Protein AF-0000000085172833 (afdb_homodimer)

Organism: Roseiflexus castenholzii (strain DSM 13941 / HLO8) (NCBI:txid383372)

Foldseek 3Di:
DVPPVPVVCCVVPPVPPPPPFQPVVVLCVLCVVVVVLVVLLVVLLLLLLVLVLCLLVLQLVLVCCCPPVVDPVVNVVSVVVSVVSVVSSVVSVVSNVVSLVVSLVVSLVVLLVLLVVLVVQAFVLVVVPDDPVVSVCLSPVLSNLSSCVVGVLVSLLVSLVCLQVSLLVVVCVQPVVCSVLLVVLLVVLLVLLVVLVVVLVVLVVVLVVLVVVLVVLVVVCVVCVVVCVVVVPPVVSVVVSVVSVVSSVVSVVVSVVSVVVSVVVLVCSLVVSLVVLLVVQVVCVVVVNHDPSVSSSNNVSSVSNSVSSVSNSVSVVSVVVSSVSSSVSVVSVPDDHPQDADPQAAQDPAALAKKWFQQFWADSDPPRTQAGGDTDIFDRLAFEEEDEDPSLCQVVVLCPQLPSDATPDTFMDTNRDTPSRHDSVNRVLQEAEQAQDFFADWFFLQVRQCLLPVPDDPVLLLVLLVLLVQQVVLVVDPVRRRDTCPHRSVVDDPLNRSSSSLSNSVSSLHQEYEEEHHPDDDDPVSVVSNLSSVVSSSGRHHYYYHDQEPSSLQVGQKYFYGGSNYTDDMDHPVVVCVVCPPVVVVCVVRYVVPPPVD/DVPPVPVVCCVVPPVPPPPPFQPVVVLCVLCVVVVVLVVLLVVLLLLLLVLVLCLLVLQLVLVCCCPPVVDPVVNVVSVVVSVVSVVSSVVSVVSNVVSLVVSLVVSLVVLLVLLVVLVVQAFVLVVVPDDPVVSVCLSPVLSNLSSCVRGVLVSLLVSLVCLQVSLLVVVCVQPVVCSVLLVVLLVVLLVLLVVLVVVLVVLVVVLVVLVVVLVVLVVVCVVCVVVCVVVVPPVVSVVVSVVSVVSSVVSVVVSVVSVVVSVVVLVCSLVVSLVVLLVVQVVCVVVVNHDPSVSSSNNSSSVSNSVSSVSVSVSVVSVVVSSVSSSVSVVSVPDDHPQDADPQAAQDPAALAKKWFQLFWADSDPPRTQAGGETDIFDRLAFEEEDEDPSLCQVVVLCPQLPSDATPDTFMDTNRDTPSRHDSVNRVLQEAEQAQDFFADWFFLQVRQCLLPVPDDPVLLLVLLVLLVQQVVLVVDPVRRRDTCPHRSVVDDPLNRSSSSLSNRVSSLHQEYEEEHHPDDDDPVSVVSNLSSVVSSSGRHHYYYHDQEPSSLQVGQKYFYGGSNYTDDMGHPVVVCVVCPPSVVVCVVRYVVPPPVD

Structure (mmCIF, N/CA/C/O backbone):
data_AF-0000000085172833-model_v1
#
loop_
_entity.id
_entity.type
_entity.pdbx_description
1 polymer 'ABC transporter related'
#
loop_
_atom_site.group_PDB
_atom_site.id
_atom_site.type_symbol
_atom_site.label_atom_id
_atom_site.label_alt_id
_atom_site.label_comp_id
_atom_site.label_asym_id
_atom_site.label_entity_id
_atom_site.label_seq_id
_atom_site.pdbx_PDB_ins_code
_atom_site.Cartn_x
_atom_site.Cartn_y
_atom_site.Cartn_z
_atom_site.occupancy
_atom_site.B_iso_or_equiv
_atom_site.auth_seq_id
_atom_site.auth_comp_id
_atom_site.auth_asym_id
_atom_site.auth_atom_id
_atom_site.pdbx_PDB_model_num
ATOM 1 N N . MET A 1 1 ? 4.477 -11.445 31.547 1 20.28 1 MET A N 1
ATOM 2 C CA . MET A 1 1 ? 5.102 -11.328 30.234 1 20.28 1 MET A CA 1
ATOM 3 C C . MET A 1 1 ? 4.074 -11.531 29.125 1 20.28 1 MET A C 1
ATOM 5 O O . MET A 1 1 ? 4.27 -11.07 28 1 20.28 1 MET A O 1
ATOM 9 N N . MET A 1 2 ? 3.164 -12.477 29.359 1 22.94 2 MET A N 1
ATOM 10 C CA . MET A 1 2 ? 2.033 -12.977 28.578 1 22.94 2 MET A CA 1
ATOM 11 C C . MET A 1 2 ? 0.951 -11.906 28.453 1 22.94 2 MET A C 1
ATOM 13 O O . MET A 1 2 ? -0.005 -12.078 27.688 1 22.94 2 MET A O 1
ATOM 17 N N . ILE A 1 3 ? 0.89 -10.992 29.469 1 24.62 3 ILE A N 1
ATOM 18 C CA . ILE A 1 3 ? -0.314 -10.18 29.641 1 24.62 3 ILE A CA 1
ATOM 19 C C . ILE A 1 3 ? -0.342 -9.078 28.578 1 24.62 3 ILE A C 1
ATOM 21 O O . ILE A 1 3 ? -1.415 -8.672 28.125 1 24.62 3 ILE A O 1
ATOM 25 N N . ASN A 1 4 ? 0.9 -8.391 28.422 1 25.73 4 ASN A N 1
ATOM 26 C CA . ASN A 1 4 ? 0.897 -7.031 27.891 1 25.73 4 ASN A CA 1
ATOM 27 C C . ASN A 1 4 ? 0.725 -7.027 26.375 1 25.73 4 ASN A C 1
ATOM 29 O O . ASN A 1 4 ? 0.926 -5.996 25.719 1 25.73 4 ASN A O 1
ATOM 33 N N . ARG A 1 5 ? 0.826 -8.242 25.75 1 30.66 5 ARG A N 1
ATOM 34 C CA . ARG A 1 5 ? 0.612 -8.445 24.312 1 30.66 5 ARG A CA 1
ATOM 35 C C . ARG A 1 5 ? -0.84 -8.18 23.938 1 30.66 5 ARG A C 1
ATOM 37 O O . ARG A 1 5 ? -1.197 -8.227 22.75 1 30.66 5 ARG A O 1
ATOM 44 N N . ARG A 1 6 ? -1.772 -8.352 24.906 1 30.97 6 ARG A N 1
ATOM 45 C CA . ARG A 1 6 ? -3.221 -8.328 24.719 1 30.97 6 ARG A CA 1
ATOM 46 C C . ARG A 1 6 ? -3.707 -6.938 24.344 1 30.97 6 ARG A C 1
ATOM 48 O O . ARG A 1 6 ? -4.68 -6.793 23.594 1 30.97 6 ARG A O 1
ATOM 55 N N . SER A 1 7 ? -3.064 -5.852 25.016 1 28 7 SER A N 1
ATOM 56 C CA . SER A 1 7 ? -3.709 -4.543 24.953 1 28 7 SER A CA 1
ATOM 57 C C . SER A 1 7 ? -3.455 -3.855 23.625 1 28 7 SER A C 1
ATOM 59 O O . SER A 1 7 ? -4.156 -2.91 23.266 1 28 7 SER A O 1
ATOM 61 N N . ARG A 1 8 ? -2.232 -4.137 23.031 1 31.91 8 ARG A N 1
ATOM 62 C CA . ARG A 1 8 ? -1.983 -3.455 21.766 1 31.91 8 ARG A CA 1
ATOM 63 C C . ARG A 1 8 ? -3.01 -3.859 20.703 1 31.91 8 ARG A C 1
ATOM 65 O O . ARG A 1 8 ? -3.266 -3.113 19.766 1 31.91 8 ARG A O 1
ATOM 72 N N . HIS A 1 9 ? -3.428 -5.066 20.672 1 32.41 9 HIS A N 1
ATOM 73 C CA . HIS A 1 9 ? -4.504 -5.605 19.859 1 32.41 9 HIS A CA 1
ATOM 74 C C . HIS A 1 9 ? -5.84 -4.961 20.203 1 32.41 9 HIS A C 1
ATOM 76 O O . HIS A 1 9 ? -6.797 -5.043 19.438 1 32.41 9 HIS A O 1
ATOM 82 N N . MET A 1 10 ? -5.988 -4.48 21.516 1 29.23 10 MET A N 1
ATOM 83 C CA . MET A 1 10 ? -7.297 -4.008 21.953 1 29.23 10 MET A CA 1
ATOM 84 C C . MET A 1 10 ? -7.574 -2.604 21.422 1 29.23 10 MET A C 1
ATOM 86 O O . MET A 1 10 ? -8.727 -2.234 21.203 1 29.23 10 MET A O 1
ATOM 90 N N . LEU A 1 11 ? -6.613 -1.588 21.531 1 31.56 11 LEU A N 1
ATOM 91 C CA . LEU A 1 11 ? -7.02 -0.23 21.188 1 31.56 11 LEU A CA 1
ATOM 92 C C . LEU A 1 11 ? -7.32 -0.113 19.688 1 31.56 11 LEU A C 1
ATOM 94 O O . LEU A 1 11 ? -8.133 0.715 19.281 1 31.56 11 LEU A O 1
ATOM 98 N N . ASN A 1 12 ? -6.402 -0.545 18.812 1 32.78 12 ASN A N 1
ATOM 99 C CA . ASN A 1 12 ? -7.008 -0.536 17.484 1 32.78 12 ASN A CA 1
ATOM 100 C C . ASN A 1 12 ? -8.203 -1.48 17.406 1 32.78 12 ASN A C 1
ATOM 102 O O . ASN A 1 12 ? -8.617 -1.877 16.312 1 32.78 12 ASN A O 1
ATOM 106 N N . ALA A 1 13 ? -8.422 -2.217 18.469 1 32.59 13 ALA A N 1
ATOM 107 C CA . ALA A 1 13 ? -9.617 -3.039 18.656 1 32.59 13 ALA A CA 1
ATOM 108 C C . ALA A 1 13 ? -10.875 -2.178 18.672 1 32.59 13 ALA A C 1
ATOM 110 O O . ALA A 1 13 ? -11.336 -1.75 19.734 1 32.59 13 ALA A O 1
ATOM 111 N N . GLY A 1 14 ? -11.016 -1.068 18.047 1 32.28 14 GLY A N 1
ATOM 112 C CA . GLY A 1 14 ? -12.453 -0.848 17.984 1 32.28 14 GLY A CA 1
ATOM 113 C C . GLY A 1 14 ? -13.258 -2.125 18.125 1 32.28 14 GLY A C 1
ATOM 114 O O . GLY A 1 14 ? -12.719 -3.225 18 1 32.28 14 GLY A O 1
ATOM 115 N N . GLU A 1 15 ? -14.438 -2.033 18.734 1 33.59 15 GLU A N 1
ATOM 116 C CA . GLU A 1 15 ? -15.359 -3.164 18.828 1 33.59 15 GLU A CA 1
ATOM 117 C C . GLU A 1 15 ? -15.148 -4.141 17.672 1 33.59 15 GLU A C 1
ATOM 119 O O . GLU A 1 15 ? -15.414 -3.805 16.516 1 33.59 15 GLU A O 1
ATOM 124 N N . MET A 1 16 ? -14.07 -4.789 17.672 1 36.12 16 MET A N 1
ATOM 125 C CA . MET A 1 16 ? -14.125 -5.945 16.781 1 36.12 16 MET A CA 1
ATOM 126 C C . MET A 1 16 ? -15.531 -6.535 16.75 1 36.12 16 MET A C 1
ATOM 128 O O . MET A 1 16 ? -16 -7.098 17.734 1 36.12 16 MET A O 1
ATOM 132 N N . LEU A 1 17 ? -16.422 -5.852 16.234 1 39.66 17 LEU A N 1
ATOM 133 C CA . LEU A 1 17 ? -17.672 -6.566 16 1 39.66 17 LEU A CA 1
ATOM 134 C C . LEU A 1 17 ? -17.406 -8.062 15.805 1 39.66 17 LEU A C 1
ATOM 136 O O . LEU A 1 17 ? -16.375 -8.453 15.273 1 39.66 17 LEU A O 1
ATOM 140 N N . PRO A 1 18 ? -17.938 -8.805 16.625 1 42.75 18 PRO A N 1
ATOM 141 C CA . PRO A 1 18 ? -17.797 -10.258 16.469 1 42.75 18 PRO A CA 1
ATOM 142 C C . PRO A 1 18 ? -17.594 -10.664 15.008 1 42.75 18 PRO A C 1
ATOM 144 O O . PRO A 1 18 ? -18.125 -10.016 14.102 1 42.75 18 PRO A O 1
ATOM 147 N N . VAL A 1 19 ? -16.547 -11.172 14.852 1 49.5 19 VAL A N 1
ATOM 148 C CA . VAL A 1 19 ? -16.266 -11.812 13.57 1 49.5 19 VAL A CA 1
ATOM 149 C C . VAL A 1 19 ? -17.547 -12.445 13.016 1 49.5 19 VAL A C 1
ATOM 151 O O . VAL A 1 19 ? -17.984 -13.492 13.5 1 49.5 19 VAL A O 1
ATOM 154 N N . ARG A 1 20 ? -18.516 -11.781 12.727 1 54.34 20 ARG A N 1
ATOM 155 C CA . ARG A 1 20 ? -19.719 -12.367 12.117 1 54.34 20 ARG A CA 1
ATOM 156 C C . ARG A 1 20 ? -19.344 -13.242 10.922 1 54.34 20 ARG A C 1
ATOM 158 O O . ARG A 1 20 ? -18.484 -12.875 10.117 1 54.34 20 ARG A O 1
ATOM 165 N N . ALA A 1 21 ? -19.781 -14.375 11.016 1 67.62 21 ALA A N 1
ATOM 166 C CA . ALA A 1 21 ? -19.641 -15.352 9.938 1 67.62 21 ALA A CA 1
ATOM 167 C C . ALA A 1 21 ? -20.078 -14.766 8.602 1 67.62 21 ALA A C 1
ATOM 169 O O . ALA A 1 21 ? -20.969 -13.906 8.555 1 67.62 21 ALA A O 1
ATOM 170 N N . VAL A 1 22 ? -19.172 -14.992 7.555 1 74.06 22 VAL A N 1
ATOM 171 C CA . VAL A 1 22 ? -19.484 -14.516 6.211 1 74.06 22 VAL A CA 1
ATOM 172 C C . VAL A 1 22 ? -20.844 -15.078 5.766 1 74.06 22 VAL A C 1
ATOM 174 O O . VAL A 1 22 ? -21.109 -16.266 5.938 1 74.06 22 VAL A O 1
ATOM 177 N N . ASP A 1 23 ? -21.75 -14.156 5.445 1 80.81 23 ASP A N 1
ATOM 178 C CA . ASP A 1 23 ? -23.016 -14.562 4.848 1 80.81 23 ASP A CA 1
ATOM 179 C C . ASP A 1 23 ? -22.828 -14.984 3.395 1 80.81 23 ASP A C 1
ATOM 181 O O . ASP A 1 23 ? -22.969 -14.172 2.48 1 80.81 23 ASP A O 1
ATOM 185 N N . TRP A 1 24 ? -22.688 -16.203 3.225 1 82.88 24 TRP A N 1
ATOM 186 C CA . TRP A 1 24 ? -22.422 -16.75 1.896 1 82.88 24 TRP A CA 1
ATOM 187 C C . TRP A 1 24 ? -23.641 -16.594 0.995 1 82.88 24 TRP A C 1
ATOM 189 O O . TRP A 1 24 ? -23.516 -16.391 -0.216 1 82.88 24 TRP A O 1
ATOM 199 N N . ARG A 1 25 ? -24.797 -16.609 1.576 1 83.31 25 ARG A N 1
ATOM 200 C CA . ARG A 1 25 ? -26.031 -16.469 0.813 1 83.31 25 ARG A CA 1
ATOM 201 C C . ARG A 1 25 ? -26.125 -15.078 0.182 1 83.31 25 ARG A C 1
ATOM 203 O O . ARG A 1 25 ? -26.516 -14.938 -0.978 1 83.31 25 ARG A O 1
ATOM 210 N N . ARG A 1 26 ? -25.719 -14.18 0.948 1 85 26 ARG A N 1
ATOM 211 C CA . ARG A 1 26 ? -25.719 -12.805 0.45 1 85 26 ARG A CA 1
ATOM 212 C C . ARG A 1 26 ? -24.719 -12.625 -0.687 1 85 26 ARG A C 1
ATOM 214 O O . ARG A 1 26 ? -25 -11.922 -1.66 1 85 26 ARG A O 1
ATOM 221 N N . LEU A 1 27 ? -23.625 -13.273 -0.557 1 85.62 27 LEU A N 1
ATOM 222 C CA . LEU A 1 27 ? -22.594 -13.188 -1.586 1 85.62 27 LEU A CA 1
ATOM 223 C C . LEU A 1 27 ? -23.062 -13.844 -2.881 1 85.62 27 LEU A C 1
ATOM 225 O O . LEU A 1 27 ? -22.812 -13.328 -3.971 1 85.62 27 LEU A O 1
ATOM 229 N N . LEU A 1 28 ? -23.812 -14.938 -2.768 1 86.56 28 LEU A N 1
ATOM 230 C CA . LEU A 1 28 ? -24.297 -15.672 -3.932 1 86.56 28 LEU A CA 1
ATOM 231 C C . LEU A 1 28 ? -25.422 -14.922 -4.625 1 86.56 28 LEU A C 1
ATOM 233 O O . LEU A 1 28 ? -25.719 -15.18 -5.793 1 86.56 28 LEU A O 1
ATOM 237 N N . THR A 1 29 ? -26.016 -13.922 -3.896 1 86.88 29 THR A N 1
ATOM 238 C CA . THR A 1 29 ? -27.078 -13.117 -4.5 1 86.88 29 THR A CA 1
ATOM 239 C C . THR A 1 29 ? -26.516 -12.227 -5.605 1 86.88 29 THR A C 1
ATOM 241 O O . THR A 1 29 ? -27.25 -11.852 -6.527 1 86.88 29 THR A O 1
ATOM 244 N N . TYR A 1 30 ? -25.266 -11.953 -5.547 1 87.31 30 TYR A N 1
ATOM 245 C CA . TYR A 1 30 ? -24.641 -11.133 -6.574 1 87.31 30 TYR A CA 1
ATOM 246 C C . TYR A 1 30 ? -24.484 -11.906 -7.879 1 87.31 30 TYR A C 1
ATOM 248 O O . TYR A 1 30 ? -24.297 -11.312 -8.945 1 87.31 30 TYR A O 1
ATOM 256 N N . LEU A 1 31 ? -24.641 -13.219 -7.801 1 88.94 31 LEU A N 1
ATOM 257 C CA . LEU A 1 31 ? -24.547 -14.062 -8.984 1 88.94 31 LEU A CA 1
ATOM 258 C C . LEU A 1 31 ? -25.891 -14.195 -9.672 1 88.94 31 LEU A C 1
ATOM 260 O O . LEU A 1 31 ? -25.969 -14.609 -10.828 1 88.94 31 LEU A O 1
ATOM 264 N N . ASN A 1 32 ? -26.984 -13.766 -9.047 1 89 32 ASN A N 1
ATOM 265 C CA . ASN A 1 32 ? -28.344 -14 -9.516 1 89 32 ASN A CA 1
ATOM 266 C C . ASN A 1 32 ? -28.594 -13.336 -10.859 1 89 32 ASN A C 1
ATOM 268 O O . ASN A 1 32 ? -29.156 -13.953 -11.766 1 89 32 ASN A O 1
ATOM 272 N N . PRO A 1 33 ? -28.125 -12.109 -11.008 1 90.12 33 PRO A N 1
ATOM 273 C CA . PRO A 1 33 ? -28.391 -11.484 -12.312 1 90.12 33 PRO A CA 1
ATOM 274 C C . PRO A 1 33 ? -27.609 -12.148 -13.445 1 90.12 33 PRO A C 1
ATOM 276 O O . PRO A 1 33 ? -27.984 -12.023 -14.617 1 90.12 33 PRO A O 1
ATOM 279 N N . TYR A 1 34 ? -26.641 -12.859 -13.125 1 92 34 TYR A N 1
ATOM 280 C CA . TYR A 1 34 ? -25.781 -13.469 -14.141 1 92 34 TYR A CA 1
ATOM 281 C C . TYR A 1 34 ? -25.875 -14.992 -14.086 1 92 34 TYR A C 1
ATOM 283 O O . TYR A 1 34 ? -24.906 -15.688 -14.406 1 92 34 TYR A O 1
ATOM 291 N N . ARG A 1 35 ? -26.969 -15.516 -13.742 1 91.06 35 ARG A N 1
ATOM 292 C CA . ARG A 1 35 ? -27.156 -16.953 -13.555 1 91.06 35 ARG A CA 1
ATOM 293 C C . ARG A 1 35 ? -27 -17.703 -14.867 1 91.06 35 ARG A C 1
ATOM 295 O O . ARG A 1 35 ? -26.5 -18.828 -14.891 1 91.06 35 ARG A O 1
ATOM 302 N N . ARG A 1 36 ? -27.391 -17.047 -15.93 1 92.62 36 ARG A N 1
ATOM 303 C CA . ARG A 1 36 ? -27.281 -17.703 -17.219 1 92.62 36 ARG A CA 1
ATOM 304 C C . ARG A 1 36 ? -25.828 -17.859 -17.625 1 92.62 36 ARG A C 1
ATOM 306 O O . ARG A 1 36 ? -25.422 -18.938 -18.109 1 92.62 36 ARG A O 1
ATOM 313 N N . HIS A 1 37 ? -25.047 -16.812 -17.438 1 92.88 37 HIS A N 1
ATOM 314 C CA . HIS A 1 37 ? -23.625 -16.891 -17.766 1 92.88 37 HIS A CA 1
ATOM 315 C C . HIS A 1 37 ? -22.906 -17.875 -16.844 1 92.88 37 HIS A C 1
ATOM 317 O O . HIS A 1 37 ? -22.016 -18.609 -17.281 1 92.88 37 HIS A O 1
ATOM 323 N N . MET A 1 38 ? -23.375 -17.891 -15.664 1 91 38 MET A N 1
ATOM 324 C CA . MET A 1 38 ? -22.766 -18.812 -14.703 1 91 38 MET A CA 1
ATOM 325 C C . MET A 1 38 ? -23.125 -20.266 -15.047 1 91 38 MET A C 1
ATOM 327 O O . MET A 1 38 ? -22.266 -21.141 -15 1 91 38 MET A O 1
ATOM 331 N N . ALA A 1 39 ? -24.344 -20.484 -15.352 1 92.75 39 ALA A N 1
ATOM 332 C CA . ALA A 1 39 ? -24.766 -21.828 -15.742 1 92.75 39 ALA A CA 1
ATOM 333 C C . ALA A 1 39 ? -24.016 -22.297 -17 1 92.75 39 ALA A C 1
ATOM 335 O O . ALA A 1 39 ? -23.625 -23.453 -17.094 1 92.75 39 ALA A O 1
ATOM 336 N N . GLY A 1 40 ? -23.906 -21.375 -17.906 1 93.19 40 GLY A N 1
ATOM 337 C CA . GLY A 1 40 ? -23.125 -21.688 -19.094 1 93.19 40 GLY A CA 1
ATOM 338 C C . GLY A 1 40 ? -21.688 -22.031 -18.781 1 93.19 40 GLY A C 1
ATOM 339 O O . GLY A 1 40 ? -21.125 -22.984 -19.344 1 93.19 40 GLY A O 1
ATOM 340 N N . ALA A 1 41 ? -21.078 -21.281 -17.891 1 92.12 41 ALA A N 1
ATOM 341 C CA . ALA A 1 41 ? -19.703 -21.531 -17.484 1 92.12 41 ALA A CA 1
ATOM 342 C C . ALA A 1 41 ? -19.562 -22.875 -16.781 1 92.12 41 ALA A C 1
ATOM 344 O O . ALA A 1 41 ? -18.609 -23.625 -17.031 1 92.12 41 ALA A O 1
ATOM 345 N N . LEU A 1 42 ? -20.531 -23.203 -15.945 1 90.75 42 LEU A N 1
ATOM 346 C CA . LEU A 1 42 ? -20.5 -24.453 -15.211 1 90.75 42 LEU A CA 1
ATOM 347 C C . LEU A 1 42 ? -20.703 -25.641 -16.141 1 90.75 42 LEU A C 1
ATOM 349 O O . LEU A 1 42 ? -20.062 -26.688 -15.977 1 90.75 42 LEU A O 1
ATOM 353 N N . LEU A 1 43 ? -21.531 -25.469 -17.094 1 93.38 43 LEU A N 1
ATOM 354 C CA . LEU A 1 43 ? -21.75 -26.516 -18.094 1 93.38 43 LEU A CA 1
ATOM 355 C C . LEU A 1 43 ? -20.5 -26.734 -18.938 1 93.38 43 LEU A C 1
ATOM 357 O O . LEU A 1 43 ? -20.125 -27.875 -19.219 1 93.38 43 LEU A O 1
ATOM 361 N N . ALA A 1 44 ? -19.969 -25.625 -19.312 1 93.38 44 ALA A N 1
ATOM 362 C CA . ALA A 1 44 ? -18.719 -25.734 -20.078 1 93.38 44 ALA A CA 1
ATOM 363 C C . ALA A 1 44 ? -17.625 -26.375 -19.25 1 93.38 44 ALA A C 1
ATOM 365 O O . ALA A 1 44 ? -16.828 -27.156 -19.766 1 93.38 44 ALA A O 1
ATOM 366 N N . LEU A 1 45 ? -17.609 -26.062 -17.984 1 90.5 45 LEU A N 1
ATOM 367 C CA . LEU A 1 45 ? -16.625 -26.641 -17.078 1 90.5 45 LEU A CA 1
ATOM 368 C C . LEU A 1 45 ? -16.828 -28.156 -16.953 1 90.5 45 LEU A C 1
ATOM 370 O O . LEU A 1 45 ? -15.859 -28.906 -17.016 1 90.5 45 LEU A O 1
ATOM 374 N N . THR A 1 46 ? -18.062 -28.562 -16.75 1 90.69 46 THR A N 1
ATOM 375 C CA . THR A 1 46 ? -18.359 -29.984 -16.609 1 90.69 46 THR A CA 1
ATOM 376 C C . THR A 1 46 ? -18.031 -30.734 -17.906 1 90.69 46 THR A C 1
ATOM 378 O O . THR A 1 46 ? -17.484 -31.828 -17.859 1 90.69 46 THR A O 1
ATOM 381 N N . GLY A 1 47 ? -18.375 -30.109 -18.984 1 91 47 GLY A N 1
ATOM 382 C CA . GLY A 1 47 ? -18.031 -30.719 -20.266 1 91 47 GLY A CA 1
ATOM 383 C C . GLY A 1 47 ? -16.547 -30.859 -20.484 1 91 47 GLY A C 1
ATOM 384 O O . GLY A 1 47 ? -16.062 -31.922 -20.875 1 91 47 GLY A O 1
ATOM 385 N N . ALA A 1 48 ? -15.867 -29.766 -20.219 1 89.62 48 ALA A N 1
ATOM 386 C CA . ALA A 1 48 ? -14.414 -29.781 -20.375 1 89.62 48 ALA A CA 1
ATOM 387 C C . ALA A 1 48 ? -13.766 -30.797 -19.422 1 89.62 48 ALA A C 1
ATOM 389 O O . ALA A 1 48 ? -12.844 -31.516 -19.812 1 89.62 48 ALA A O 1
ATOM 390 N N . SER A 1 49 ? -14.273 -30.859 -18.219 1 88.38 49 SER A N 1
ATOM 391 C CA . SER A 1 49 ? -13.75 -31.781 -17.234 1 88.38 49 SER A CA 1
ATOM 392 C C . SER A 1 49 ? -14.039 -33.219 -17.625 1 88.38 49 SER A C 1
ATOM 394 O O . SER A 1 49 ? -13.211 -34.125 -17.391 1 88.38 49 SER A O 1
ATOM 396 N N . ALA A 1 50 ? -15.148 -33.406 -18.156 1 88.62 50 ALA A N 1
ATOM 397 C CA . ALA A 1 50 ? -15.516 -34.75 -18.609 1 88.62 50 ALA A CA 1
ATOM 398 C C . ALA A 1 50 ? -14.578 -35.25 -19.703 1 88.62 50 ALA A C 1
ATOM 400 O O . ALA A 1 50 ? -14.156 -36.406 -19.719 1 88.62 50 ALA A O 1
ATOM 401 N N . ILE A 1 51 ? -14.305 -34.375 -20.578 1 88.44 51 ILE A N 1
ATOM 402 C CA . ILE A 1 51 ? -13.398 -34.719 -21.672 1 88.44 51 ILE A CA 1
ATOM 403 C C . ILE A 1 51 ? -12 -34.969 -21.109 1 88.44 51 ILE A C 1
ATOM 405 O O . ILE A 1 51 ? -11.32 -35.906 -21.516 1 88.44 51 ILE A O 1
ATOM 409 N N . ASN A 1 52 ? -11.562 -34.219 -20.125 1 86.31 52 ASN A N 1
ATOM 410 C CA . ASN A 1 52 ? -10.258 -34.406 -19.5 1 86.31 52 ASN A CA 1
ATOM 411 C C . ASN A 1 52 ? -10.164 -35.719 -18.766 1 86.31 52 ASN A C 1
ATOM 413 O O . ASN A 1 52 ? -9.102 -36.344 -18.719 1 86.31 52 ASN A O 1
ATOM 417 N N . LEU A 1 53 ? -11.273 -36.094 -18.25 1 87.38 53 LEU A N 1
ATOM 418 C CA . LEU A 1 53 ? -11.328 -37.375 -17.531 1 87.38 53 LEU A CA 1
ATOM 419 C C . LEU A 1 53 ? -11.383 -38.531 -18.516 1 87.38 53 LEU A C 1
ATOM 421 O O . LEU A 1 53 ? -10.906 -39.625 -18.219 1 87.38 53 LEU A O 1
ATOM 425 N N . GLY A 1 54 ? -11.906 -38.281 -19.656 1 86.88 54 GLY A N 1
ATOM 426 C CA . GLY A 1 54 ? -12.117 -39.344 -20.625 1 86.88 54 GLY A CA 1
ATOM 427 C C . GLY A 1 54 ? -10.922 -39.562 -21.531 1 86.88 54 GLY A C 1
ATOM 428 O O . GLY A 1 54 ? -10.75 -40.656 -22.078 1 86.88 54 GLY A O 1
ATOM 429 N N . PHE A 1 55 ? -10.109 -38.625 -21.578 1 84.38 55 PHE A N 1
ATOM 430 C CA . PHE A 1 55 ? -9.086 -38.719 -22.625 1 84.38 55 PHE A CA 1
ATOM 431 C C . PHE A 1 55 ? -8.086 -39.812 -22.312 1 84.38 55 PHE A C 1
ATOM 433 O O . PHE A 1 55 ? -7.652 -40.531 -23.219 1 84.38 55 PHE A O 1
ATOM 440 N N . PRO A 1 56 ? -7.684 -40.094 -21.031 1 82.62 56 PRO A N 1
ATOM 441 C CA . PRO A 1 56 ? -6.781 -41.219 -20.781 1 82.62 56 PRO A CA 1
ATOM 442 C C . PRO A 1 56 ? -7.363 -42.531 -21.25 1 82.62 56 PRO A C 1
ATOM 444 O O . PRO A 1 56 ? -6.621 -43.438 -21.672 1 82.62 56 PRO A O 1
ATOM 447 N N . LEU A 1 57 ? -8.641 -42.656 -21.234 1 84.56 57 LEU A N 1
ATOM 448 C CA . LEU A 1 57 ? -9.281 -43.906 -21.703 1 84.56 57 LEU A CA 1
ATOM 449 C C . LEU A 1 57 ? -9.117 -44.062 -23.219 1 84.56 57 LEU A C 1
ATOM 451 O O . LEU A 1 57 ? -8.953 -45.156 -23.719 1 84.56 57 LEU A O 1
ATOM 455 N N . VAL A 1 58 ? -9.18 -42.906 -23.844 1 83.12 58 VAL A N 1
ATOM 456 C CA . VAL A 1 58 ? -8.984 -42.938 -25.297 1 83.12 58 VAL A CA 1
ATOM 457 C C . VAL A 1 58 ? -7.543 -43.344 -25.609 1 83.12 58 VAL A C 1
ATOM 459 O O . VAL A 1 58 ? -7.289 -44.062 -26.578 1 83.12 58 VAL A O 1
ATOM 462 N N . ILE A 1 59 ? -6.625 -42.938 -24.812 1 81.94 59 ILE A N 1
ATOM 463 C CA . ILE A 1 59 ? -5.223 -43.312 -24.969 1 81.94 59 ILE A CA 1
ATOM 464 C C . ILE A 1 59 ? -5.062 -44.812 -24.781 1 81.94 59 ILE A C 1
ATOM 466 O O . ILE A 1 59 ? -4.344 -45.469 -25.547 1 81.94 59 ILE A O 1
ATOM 470 N N . VAL A 1 60 ? -5.734 -45.375 -23.797 1 82.06 60 VAL A N 1
ATOM 471 C CA . VAL A 1 60 ? -5.691 -46.812 -23.547 1 82.06 60 VAL A CA 1
ATOM 472 C C . VAL A 1 60 ? -6.207 -47.562 -24.766 1 82.06 60 VAL A C 1
ATOM 474 O O . VAL A 1 60 ? -5.609 -48.562 -25.188 1 82.06 60 VAL A O 1
ATOM 477 N N . GLN A 1 61 ? -7.273 -47.062 -25.328 1 81.56 61 GLN A N 1
ATOM 478 C CA . GLN A 1 61 ? -7.84 -47.719 -26.516 1 81.56 61 GLN A CA 1
ATOM 479 C C . GLN A 1 61 ? -6.891 -47.625 -27.703 1 81.56 61 GLN A C 1
ATOM 481 O O . GLN A 1 61 ? -6.777 -48.562 -28.484 1 81.56 61 GLN A O 1
ATOM 486 N N . LEU A 1 62 ? -6.32 -46.5 -27.797 1 82.88 62 LEU A N 1
ATOM 487 C CA . LEU A 1 62 ? -5.352 -46.312 -28.875 1 82.88 62 LEU A CA 1
ATOM 488 C C . LEU A 1 62 ? -4.184 -47.281 -28.734 1 82.88 62 LEU A C 1
ATOM 490 O O . LEU A 1 62 ? -3.758 -47.906 -29.703 1 82.88 62 LEU A O 1
ATOM 494 N N . LEU A 1 63 ? -3.707 -47.469 -27.547 1 81.31 63 LEU A N 1
ATOM 495 C CA . LEU A 1 63 ? -2.584 -48.344 -27.281 1 81.31 63 LEU A CA 1
ATOM 496 C C . LEU A 1 63 ? -2.996 -49.812 -27.484 1 81.31 63 LEU A C 1
ATOM 498 O O . LEU A 1 63 ? -2.209 -50.625 -27.969 1 81.31 63 LEU A O 1
ATOM 502 N N . GLU A 1 64 ? -4.227 -50.094 -27.156 1 79.69 64 GLU A N 1
ATOM 503 C CA . GLU A 1 64 ? -4.73 -51.438 -27.375 1 79.69 64 GLU A CA 1
ATOM 504 C C . GLU A 1 64 ? -4.844 -51.75 -28.875 1 79.69 64 GLU A C 1
ATOM 506 O O . GLU A 1 64 ? -4.578 -52.875 -29.297 1 79.69 64 GLU A O 1
ATOM 511 N N . ALA A 1 65 ? -5.27 -50.75 -29.578 1 79 65 ALA A N 1
ATOM 512 C CA . ALA A 1 65 ? -5.383 -50.938 -31.016 1 79 65 ALA A CA 1
ATOM 513 C C . ALA A 1 65 ? -4.02 -51.219 -31.656 1 79 65 ALA A C 1
ATOM 515 O O . ALA A 1 65 ? -3.914 -52 -32.594 1 79 65 ALA A O 1
ATOM 516 N N . VAL A 1 66 ? -3.057 -50.594 -31.141 1 76.5 66 VAL A N 1
ATOM 517 C CA . VAL A 1 66 ? -1.703 -50.781 -31.641 1 76.5 66 VAL A CA 1
ATOM 518 C C . VAL A 1 66 ? -1.199 -52.156 -31.281 1 76.5 66 VAL A C 1
ATOM 520 O O . VAL A 1 66 ? -0.564 -52.844 -32.094 1 76.5 66 VAL A O 1
ATOM 523 N N . LEU A 1 67 ? -1.49 -52.625 -30.125 1 73.12 67 LEU A N 1
ATOM 524 C CA . LEU A 1 67 ? -0.963 -53.906 -29.609 1 73.12 67 LEU A CA 1
ATOM 525 C C . LEU A 1 67 ? -1.706 -55.094 -30.234 1 73.12 67 LEU A C 1
ATOM 527 O O . LEU A 1 67 ? -1.088 -56.094 -30.609 1 73.12 67 LEU A O 1
ATOM 531 N N . GLN A 1 68 ? -2.932 -55 -30.203 1 68.62 68 GLN A N 1
ATOM 532 C CA . GLN A 1 68 ? -3.699 -56.188 -30.531 1 68.62 68 GLN A CA 1
ATOM 533 C C . GLN A 1 68 ? -3.953 -56.281 -32.031 1 68.62 68 GLN A C 1
ATOM 535 O O . GLN A 1 68 ? -3.822 -57.344 -32.625 1 68.62 68 GLN A O 1
ATOM 540 N N . GLN A 1 69 ? -4.238 -55.156 -32.625 1 68.75 69 GLN A N 1
ATOM 541 C CA . GLN A 1 69 ? -4.797 -55.281 -33.969 1 68.75 69 GLN A CA 1
ATOM 542 C C . GLN A 1 69 ? -3.775 -54.906 -35.031 1 68.75 69 GLN A C 1
ATOM 544 O O . GLN A 1 69 ? -3.879 -55.312 -36.188 1 68.75 69 GLN A O 1
ATOM 549 N N . GLY A 1 70 ? -2.732 -54.312 -34.656 1 72.44 70 GLY A N 1
ATOM 550 C CA . GLY A 1 70 ? -1.721 -53.906 -35.625 1 72.44 70 GLY A CA 1
ATOM 551 C C . GLY A 1 70 ? -2.289 -53.125 -36.781 1 72.44 70 GLY A C 1
ATOM 552 O O . GLY A 1 70 ? -1.837 -53.281 -37.938 1 72.44 70 GLY A O 1
ATOM 553 N N . ASN A 1 71 ? -3.396 -52.375 -36.625 1 81.88 71 ASN A N 1
ATOM 554 C CA . ASN A 1 71 ? -4.129 -51.688 -37.688 1 81.88 71 ASN A CA 1
ATOM 555 C C . ASN A 1 71 ? -3.826 -50.219 -37.719 1 81.88 71 ASN A C 1
ATOM 557 O O . ASN A 1 71 ? -4.234 -49.469 -36.812 1 81.88 71 ASN A O 1
ATOM 561 N N . GLN A 1 72 ? -3.156 -49.812 -38.844 1 85.31 72 GLN A N 1
ATOM 562 C CA . GLN A 1 72 ? -2.762 -48.406 -39.031 1 85.31 72 GLN A CA 1
ATOM 563 C C . GLN A 1 72 ? -3.982 -47.531 -39.25 1 85.31 72 GLN A C 1
ATOM 565 O O . GLN A 1 72 ? -4.004 -46.375 -38.781 1 85.31 72 GLN A O 1
ATOM 570 N N . THR A 1 73 ? -4.945 -48 -39.906 1 86.56 73 THR A N 1
ATOM 571 C CA . THR A 1 73 ? -6.152 -47.219 -40.188 1 86.56 73 THR A CA 1
ATOM 572 C C . THR A 1 73 ? -6.91 -46.938 -38.906 1 86.56 73 THR A C 1
ATOM 574 O O . THR A 1 73 ? -7.395 -45.812 -38.688 1 86.56 73 THR A O 1
ATOM 577 N N . LEU A 1 74 ? -6.941 -47.875 -38.031 1 85.5 74 LEU A N 1
ATOM 578 C CA . LEU A 1 74 ? -7.605 -47.688 -36.75 1 85.5 74 LEU A CA 1
ATOM 579 C C . LEU A 1 74 ? -6.844 -46.688 -35.875 1 85.5 74 LEU A C 1
ATOM 581 O O . LEU A 1 74 ? -7.457 -45.844 -35.219 1 85.5 74 LEU A O 1
ATOM 585 N N . LEU A 1 75 ? -5.574 -46.75 -35.969 1 86.88 75 LEU A N 1
ATOM 586 C CA . LEU A 1 75 ? -4.742 -45.812 -35.25 1 86.88 75 LEU A CA 1
ATOM 587 C C . LEU A 1 75 ? -4.977 -44.406 -35.719 1 86.88 75 LEU A C 1
ATOM 589 O O . LEU A 1 75 ? -5.152 -43.469 -34.906 1 86.88 75 LEU A O 1
ATOM 593 N N . THR A 1 76 ? -5.039 -44.188 -37.031 1 89.38 76 THR A N 1
ATOM 594 C CA . THR A 1 76 ? -5.227 -42.844 -37.594 1 89.38 76 THR A CA 1
ATOM 595 C C . THR A 1 76 ? -6.621 -42.312 -37.281 1 89.38 76 THR A C 1
ATOM 597 O O . THR A 1 76 ? -6.789 -41.125 -36.969 1 89.38 76 THR A O 1
ATOM 600 N N . ASN A 1 77 ? -7.594 -43.188 -37.312 1 88.75 77 ASN A N 1
ATOM 601 C CA . ASN A 1 77 ? -8.961 -42.781 -37.031 1 88.75 77 ASN A CA 1
ATOM 602 C C . ASN A 1 77 ? -9.125 -42.406 -35.562 1 88.75 77 ASN A C 1
ATOM 604 O O . ASN A 1 77 ? -9.797 -41.406 -35.219 1 88.75 77 ASN A O 1
ATOM 608 N N . LEU A 1 78 ? -8.547 -43.094 -34.688 1 87.5 78 LEU A N 1
ATOM 609 C CA . LEU A 1 78 ? -8.641 -42.812 -33.25 1 87.5 78 LEU A CA 1
ATOM 610 C C . LEU A 1 78 ? -7.879 -41.531 -32.906 1 87.5 78 LEU A C 1
ATOM 612 O O . LEU A 1 78 ? -8.312 -40.75 -32.062 1 87.5 78 LEU A O 1
ATOM 616 N N . THR A 1 79 ? -6.77 -41.344 -33.594 1 89.44 79 THR A N 1
ATOM 617 C CA . THR A 1 79 ? -6.004 -40.125 -33.375 1 89.44 79 THR A CA 1
ATOM 618 C C . THR A 1 79 ? -6.781 -38.906 -33.844 1 89.44 79 THR A C 1
ATOM 620 O O . THR A 1 79 ? -6.785 -37.875 -33.188 1 89.44 79 THR A O 1
ATOM 623 N N . LEU A 1 80 ? -7.375 -39.031 -34.969 1 90.25 80 LEU A N 1
ATOM 624 C CA . LEU A 1 80 ? -8.18 -37.906 -35.469 1 90.25 80 LEU A CA 1
ATOM 625 C C . LEU A 1 80 ? -9.367 -37.656 -34.531 1 90.25 80 LEU A C 1
ATOM 627 O O . LEU A 1 80 ? -9.75 -36.5 -34.344 1 90.25 80 LEU A O 1
ATOM 631 N N . ALA A 1 81 ? -9.922 -38.688 -34.031 1 88.19 81 ALA A N 1
ATOM 632 C CA . ALA A 1 81 ? -11.016 -38.531 -33.062 1 88.19 81 ALA A CA 1
ATOM 633 C C . ALA A 1 81 ? -10.531 -37.844 -31.797 1 88.19 81 ALA A C 1
ATOM 635 O O . ALA A 1 81 ? -11.258 -37.031 -31.203 1 88.19 81 ALA A O 1
ATOM 636 N N . LEU A 1 82 ? -9.352 -38.156 -31.438 1 88.88 82 LEU A N 1
ATOM 637 C CA . LEU A 1 82 ? -8.766 -37.5 -30.266 1 88.88 82 LEU A CA 1
ATOM 638 C C . LEU A 1 82 ? -8.531 -36.031 -30.5 1 88.88 82 LEU A C 1
ATOM 640 O O . LEU A 1 82 ? -8.781 -35.188 -29.625 1 88.88 82 LEU A O 1
ATOM 644 N N . ILE A 1 83 ? -8.047 -35.656 -31.641 1 90.88 83 ILE A N 1
ATOM 645 C CA . ILE A 1 83 ? -7.809 -34.25 -31.984 1 90.88 83 ILE A CA 1
ATOM 646 C C . ILE A 1 83 ? -9.133 -33.5 -31.984 1 90.88 83 ILE A C 1
ATOM 648 O O . ILE A 1 83 ? -9.203 -32.375 -31.516 1 90.88 83 ILE A O 1
ATOM 652 N N . ALA A 1 84 ? -10.141 -34.156 -32.531 1 91 84 ALA A N 1
ATOM 653 C CA . ALA A 1 84 ? -11.469 -33.562 -32.531 1 91 84 ALA A CA 1
ATOM 654 C C . ALA A 1 84 ? -11.984 -33.375 -31.109 1 91 84 ALA A C 1
ATOM 656 O O . ALA A 1 84 ? -12.57 -32.312 -30.797 1 91 84 ALA A O 1
ATOM 657 N N . LEU A 1 85 ? -11.758 -34.312 -30.297 1 90.12 85 LEU A N 1
ATOM 658 C CA . LEU A 1 85 ? -12.164 -34.219 -28.906 1 90.12 85 LEU A CA 1
ATOM 659 C C . LEU A 1 85 ? -11.422 -33.094 -28.188 1 90.12 85 LEU A C 1
ATOM 661 O O . LEU A 1 85 ? -12.008 -32.375 -27.375 1 90.12 85 LEU A O 1
ATOM 665 N N . PHE A 1 86 ? -10.172 -32.969 -28.547 1 90.81 86 PHE A N 1
ATOM 666 C CA . PHE A 1 86 ? -9.367 -31.906 -27.922 1 90.81 86 PHE A CA 1
ATOM 667 C C . PHE A 1 86 ? -9.797 -30.531 -28.406 1 90.81 86 PHE A C 1
ATOM 669 O O . PHE A 1 86 ? -9.703 -29.547 -27.672 1 90.81 86 PHE A O 1
ATOM 676 N N . PHE A 1 87 ? -10.227 -30.5 -29.609 1 93.25 87 PHE A N 1
ATOM 677 C CA . PHE A 1 87 ? -10.766 -29.25 -30.125 1 93.25 87 PHE A CA 1
ATOM 678 C C . PHE A 1 87 ? -12.016 -28.844 -29.359 1 93.25 87 PHE A C 1
ATOM 680 O O . PHE A 1 87 ? -12.172 -27.672 -29 1 93.25 87 PHE A O 1
ATOM 687 N N . ILE A 1 88 ? -12.875 -29.781 -29.141 1 93.94 88 ILE A N 1
ATOM 688 C CA . ILE A 1 88 ? -14.086 -29.516 -28.375 1 93.94 88 ILE A CA 1
ATOM 689 C C . ILE A 1 88 ? -13.711 -29.109 -26.953 1 93.94 88 ILE A C 1
ATOM 691 O O . ILE A 1 88 ? -14.305 -28.188 -26.391 1 93.94 88 ILE A O 1
ATOM 695 N N . GLN A 1 89 ? -12.758 -29.734 -26.453 1 90.94 89 GLN A N 1
ATOM 696 C CA . GLN A 1 89 ? -12.281 -29.422 -25.125 1 90.94 89 GLN A CA 1
ATOM 697 C C . GLN A 1 89 ? -11.75 -27.984 -25.047 1 90.94 89 GLN A C 1
ATOM 699 O O . GLN A 1 89 ? -12.023 -27.266 -24.094 1 90.94 89 GLN A O 1
ATOM 704 N N . ALA A 1 90 ? -10.992 -27.641 -26.062 1 92.5 90 ALA A N 1
ATOM 705 C CA . ALA A 1 90 ? -10.438 -26.297 -26.125 1 92.5 90 ALA A CA 1
ATOM 706 C C . ALA A 1 90 ? -11.547 -25.25 -26.234 1 92.5 90 ALA A C 1
ATOM 708 O O . ALA A 1 90 ? -11.469 -24.188 -25.609 1 92.5 90 ALA A O 1
ATOM 709 N N . LEU A 1 91 ? -12.523 -25.594 -26.953 1 94.56 91 LEU A N 1
ATOM 710 C CA . LEU A 1 91 ? -13.664 -24.688 -27.125 1 94.56 91 LEU A CA 1
ATOM 711 C C . LEU A 1 91 ? -14.438 -24.547 -25.812 1 94.56 91 LEU A C 1
ATOM 713 O O . LEU A 1 91 ? -14.859 -23.438 -25.453 1 94.56 91 LEU A O 1
ATOM 717 N N . LEU A 1 92 ? -14.648 -25.625 -25.156 1 93.94 92 LEU A N 1
ATOM 718 C CA . LEU A 1 92 ? -15.359 -25.578 -23.875 1 93.94 92 LEU A CA 1
ATOM 719 C C . LEU A 1 92 ? -14.555 -24.812 -22.828 1 93.94 92 LEU A C 1
ATOM 721 O O . LEU A 1 92 ? -15.125 -24.078 -22.031 1 93.94 92 LEU A O 1
ATOM 725 N N . THR A 1 93 ? -13.328 -24.969 -22.891 1 89.31 93 THR A N 1
ATOM 726 C CA . THR A 1 93 ? -12.461 -24.25 -21.969 1 89.31 93 THR A CA 1
ATOM 727 C C . THR A 1 93 ? -12.5 -22.75 -22.25 1 89.31 93 THR A C 1
ATOM 729 O O . THR A 1 93 ? -12.539 -21.938 -21.328 1 89.31 93 THR A O 1
ATOM 732 N N . PHE A 1 94 ? -12.469 -22.453 -23.484 1 92.19 94 PHE A N 1
ATOM 733 C CA . PHE A 1 94 ? -12.586 -21.062 -23.906 1 92.19 94 PHE A CA 1
ATOM 734 C C . PHE A 1 94 ? -13.906 -20.469 -23.422 1 92.19 94 PHE A C 1
ATOM 736 O O . PHE A 1 94 ? -13.922 -19.375 -22.844 1 92.19 94 PHE A O 1
ATOM 743 N N . LEU A 1 95 ? -14.922 -21.203 -23.688 1 93.38 95 LEU A N 1
ATOM 744 C CA . LEU A 1 95 ? -16.25 -20.719 -23.312 1 93.38 95 LEU A CA 1
ATOM 745 C C . LEU A 1 95 ? -16.375 -20.578 -21.797 1 93.38 95 LEU A C 1
ATOM 747 O O . LEU A 1 95 ? -16.922 -19.594 -21.312 1 93.38 95 LEU A O 1
ATOM 751 N N . GLN A 1 96 ? -15.883 -21.469 -21.125 1 91.94 96 GLN A N 1
ATOM 752 C CA . GLN A 1 96 ? -15.898 -21.422 -19.672 1 91.94 96 GLN A CA 1
ATOM 753 C C . GLN A 1 96 ? -15.141 -20.203 -19.141 1 91.94 96 GLN A C 1
ATOM 755 O O . GLN A 1 96 ? -15.648 -19.469 -18.297 1 91.94 96 GLN A O 1
ATOM 760 N N . GLY A 1 97 ? -13.953 -20.094 -19.656 1 89.81 97 GLY A N 1
ATOM 761 C CA . GLY A 1 97 ? -13.133 -18.969 -19.219 1 89.81 97 GLY A CA 1
ATOM 762 C C . GLY A 1 97 ? -13.75 -17.625 -19.531 1 89.81 97 GLY A C 1
ATOM 763 O O . GLY A 1 97 ? -13.789 -16.734 -18.688 1 89.81 97 GLY A O 1
ATOM 764 N N . TYR A 1 98 ? -14.266 -17.547 -20.656 1 91.62 98 TYR A N 1
ATOM 765 C CA . TYR A 1 98 ? -14.859 -16.281 -21.109 1 91.62 98 TYR A CA 1
ATOM 766 C C . TYR A 1 98 ? -16.094 -15.938 -20.281 1 91.62 98 TYR A C 1
ATOM 768 O O . TYR A 1 98 ? -16.219 -14.82 -19.781 1 91.62 98 TYR A O 1
ATOM 776 N N . MET A 1 99 ? -16.938 -16.891 -20.156 1 93.56 99 MET A N 1
ATOM 777 C CA . MET A 1 99 ? -18.188 -16.656 -19.422 1 93.56 99 MET A CA 1
ATOM 778 C C . MET A 1 99 ? -17.906 -16.328 -17.953 1 93.56 99 MET A C 1
ATOM 780 O O . MET A 1 99 ? -18.531 -15.453 -17.375 1 93.56 99 MET A O 1
ATOM 784 N N . LEU A 1 100 ? -17 -16.969 -17.422 1 90.06 100 LEU A N 1
ATOM 785 C CA . LEU A 1 100 ? -16.656 -16.734 -16.031 1 90.06 100 LEU A CA 1
ATOM 786 C C . LEU A 1 100 ? -16.047 -15.352 -15.836 1 90.06 100 LEU A C 1
ATOM 788 O O . LEU A 1 100 ? -16.328 -14.68 -14.844 1 90.06 100 LEU A O 1
ATOM 792 N N . ASN A 1 101 ? -15.25 -14.961 -16.766 1 89.94 101 ASN A N 1
ATOM 793 C CA . ASN A 1 101 ? -14.633 -13.641 -16.672 1 89.94 101 ASN A CA 1
ATOM 794 C C . ASN A 1 101 ? -15.672 -12.531 -16.812 1 89.94 101 ASN A C 1
ATOM 796 O O . ASN A 1 101 ? -15.578 -11.5 -16.156 1 89.94 101 ASN A O 1
ATOM 800 N N . ILE A 1 102 ? -16.594 -12.781 -17.656 1 92.25 102 ILE A N 1
ATOM 801 C CA . ILE A 1 102 ? -17.672 -11.805 -17.812 1 92.25 102 ILE A CA 1
ATOM 802 C C . ILE A 1 102 ? -18.422 -11.656 -16.484 1 92.25 102 ILE A C 1
ATOM 804 O O . ILE A 1 102 ? -18.656 -10.531 -16.031 1 92.25 102 ILE A O 1
ATOM 808 N N . VAL A 1 103 ? -18.766 -12.766 -15.93 1 91.19 103 VAL A N 1
ATOM 809 C CA . VAL A 1 103 ? -19.5 -12.75 -14.664 1 91.19 103 VAL A CA 1
ATOM 810 C C . VAL A 1 103 ? -18.656 -12.062 -13.586 1 91.19 103 VAL A C 1
ATOM 812 O O . VAL A 1 103 ? -19.156 -11.203 -12.852 1 91.19 103 VAL A O 1
ATOM 815 N N . GLY A 1 104 ? -17.422 -12.469 -13.539 1 90.75 104 GLY A N 1
ATOM 816 C CA . GLY A 1 104 ? -16.547 -11.898 -12.531 1 90.75 104 GLY A CA 1
ATOM 817 C C . GLY A 1 104 ? -16.391 -10.391 -12.641 1 90.75 104 GLY A C 1
ATOM 818 O O . GLY A 1 104 ? -16.531 -9.672 -11.648 1 90.75 104 GLY A O 1
ATOM 819 N N . GLU A 1 105 ? -16.188 -9.914 -13.82 1 92 105 GLU A N 1
ATOM 820 C CA . GLU A 1 105 ? -15.969 -8.484 -14.039 1 92 105 GLU A CA 1
ATOM 821 C C . GLU A 1 105 ? -17.234 -7.68 -13.789 1 92 105 GLU A C 1
ATOM 823 O O . GLU A 1 105 ? -17.188 -6.562 -13.273 1 92 105 GLU A O 1
ATOM 828 N N . ARG A 1 106 ? -18.344 -8.203 -14.141 1 92.81 106 ARG A N 1
ATOM 829 C CA . ARG A 1 106 ? -19.609 -7.516 -13.93 1 92.81 106 ARG A CA 1
ATOM 830 C C . ARG A 1 106 ? -19.969 -7.461 -12.445 1 92.81 106 ARG A C 1
ATOM 832 O O . ARG A 1 106 ? -20.484 -6.453 -11.969 1 92.81 106 ARG A O 1
ATOM 839 N N . ILE A 1 107 ? -19.672 -8.523 -11.758 1 91.19 107 ILE A N 1
ATOM 840 C CA . ILE A 1 107 ? -19.938 -8.539 -10.328 1 91.19 107 ILE A CA 1
ATOM 841 C C . ILE A 1 107 ? -19.062 -7.496 -9.633 1 91.19 107 ILE A C 1
ATOM 843 O O . ILE A 1 107 ? -19.531 -6.812 -8.711 1 91.19 107 ILE A O 1
ATOM 847 N N . VAL A 1 108 ? -17.797 -7.438 -10.016 1 91.69 108 VAL A N 1
ATOM 848 C CA . VAL A 1 108 ? -16.891 -6.461 -9.438 1 91.69 108 VAL A CA 1
ATOM 849 C C . VAL A 1 108 ? -17.422 -5.051 -9.648 1 91.69 108 VAL A C 1
ATOM 851 O O . VAL A 1 108 ? -17.422 -4.23 -8.727 1 91.69 108 VAL A O 1
ATOM 854 N N . LEU A 1 109 ? -17.922 -4.805 -10.875 1 92.81 109 LEU A N 1
ATOM 855 C CA . LEU A 1 109 ? -18.5 -3.504 -11.18 1 92.81 109 LEU A CA 1
ATOM 856 C C . LEU A 1 109 ? -19.703 -3.229 -10.281 1 92.81 109 LEU A C 1
ATOM 858 O O . LEU A 1 109 ? -19.797 -2.158 -9.672 1 92.81 109 LEU A O 1
ATOM 862 N N . ASP A 1 110 ? -20.562 -4.168 -10.172 1 93.25 110 ASP A N 1
ATOM 863 C CA . ASP A 1 110 ? -21.766 -4 -9.375 1 93.25 110 ASP A CA 1
ATOM 864 C C . ASP A 1 110 ? -21.438 -3.773 -7.902 1 93.25 110 ASP A C 1
ATOM 866 O O . ASP A 1 110 ? -22 -2.891 -7.258 1 93.25 110 ASP A O 1
ATOM 870 N N . MET A 1 111 ? -20.516 -4.488 -7.426 1 92.94 111 MET A N 1
ATOM 871 C CA . MET A 1 111 ? -20.156 -4.402 -6.016 1 92.94 111 MET A CA 1
ATOM 872 C C . MET A 1 111 ? -19.469 -3.078 -5.711 1 92.94 111 MET A C 1
ATOM 874 O O . MET A 1 111 ? -19.734 -2.451 -4.684 1 92.94 111 MET A O 1
ATOM 878 N N . ARG A 1 112 ? -18.562 -2.732 -6.566 1 94.62 112 ARG A N 1
ATOM 879 C CA . ARG A 1 112 ? -17.828 -1.488 -6.355 1 94.62 112 ARG A CA 1
ATOM 880 C C . ARG A 1 112 ? -18.766 -0.286 -6.398 1 94.62 112 ARG A C 1
ATOM 882 O O . ARG A 1 112 ? -18.688 0.596 -5.543 1 94.62 112 ARG A O 1
ATOM 889 N N . VAL A 1 113 ? -19.625 -0.271 -7.367 1 95.38 113 VAL A N 1
ATOM 890 C CA . VAL A 1 113 ? -20.562 0.83 -7.5 1 95.38 113 VAL A CA 1
ATOM 891 C C . VAL A 1 113 ? -21.516 0.84 -6.305 1 95.38 113 VAL A C 1
ATOM 893 O O . VAL A 1 113 ? -21.828 1.901 -5.762 1 95.38 113 VAL A O 1
ATOM 896 N N . GLN A 1 114 ? -21.984 -0.323 -5.922 1 94.69 114 GLN A N 1
ATOM 897 C CA . GLN A 1 114 ? -22.875 -0.416 -4.766 1 94.69 114 GLN A CA 1
ATOM 898 C C . GLN A 1 114 ? -22.172 0.073 -3.498 1 94.69 114 GLN A C 1
ATOM 900 O O . GLN A 1 114 ? -22.766 0.795 -2.695 1 94.69 114 GLN A O 1
ATOM 905 N N . LEU A 1 115 ? -20.938 -0.362 -3.342 1 94.56 115 LEU A N 1
ATOM 906 C CA . LEU A 1 115 ? -20.172 0.048 -2.172 1 94.56 115 LEU A CA 1
ATOM 907 C C . LEU A 1 115 ? -19.969 1.56 -2.158 1 94.56 115 LEU A C 1
ATOM 909 O O . LEU A 1 115 ? -20.109 2.199 -1.115 1 94.56 115 LEU A O 1
ATOM 913 N N . TYR A 1 116 ? -19.641 2.092 -3.297 1 95.88 116 TYR A N 1
ATOM 914 C CA . TYR A 1 116 ? -19.422 3.529 -3.389 1 95.88 116 TYR A CA 1
ATOM 915 C C . TYR A 1 116 ? -20.719 4.297 -3.131 1 95.88 116 TYR A C 1
ATOM 917 O O . TYR A 1 116 ? -20.719 5.328 -2.459 1 95.88 116 TYR A O 1
ATOM 925 N N . ARG A 1 117 ? -21.75 3.814 -3.633 1 95.69 117 ARG A N 1
ATOM 926 C CA . ARG A 1 117 ? -23.062 4.402 -3.395 1 95.69 117 ARG A CA 1
ATOM 927 C C . ARG A 1 117 ? -23.422 4.371 -1.911 1 95.69 117 ARG A C 1
ATOM 929 O O . ARG A 1 117 ? -23.906 5.363 -1.361 1 95.69 117 ARG A O 1
ATOM 936 N N . HIS A 1 118 ? -23.172 3.256 -1.356 1 95.31 118 HIS A N 1
ATOM 937 C CA . HIS A 1 118 ? -23.469 3.113 0.065 1 95.31 118 HIS A CA 1
ATOM 938 C C . HIS A 1 118 ? -22.594 4.047 0.903 1 95.31 118 HIS A C 1
ATOM 940 O O . HIS A 1 118 ? -23.078 4.633 1.88 1 95.31 118 HIS A O 1
ATOM 946 N N . LEU A 1 119 ? -21.359 4.188 0.575 1 94.88 119 LEU A N 1
ATOM 947 C CA . LEU A 1 119 ? -20.453 5.078 1.291 1 94.88 119 LEU A CA 1
ATOM 948 C C . LEU A 1 119 ? -20.953 6.516 1.246 1 94.88 119 LEU A C 1
ATOM 950 O O . LEU A 1 119 ? -20.875 7.242 2.24 1 94.88 119 LEU A O 1
ATOM 954 N N . HIS A 1 120 ? -21.5 6.879 0.098 1 94.12 120 HIS A N 1
ATOM 955 C CA . HIS A 1 120 ? -22.016 8.242 -0.035 1 94.12 120 HIS A CA 1
ATOM 956 C C . HIS A 1 120 ? -23.312 8.422 0.742 1 94.12 120 HIS A C 1
ATOM 958 O O . HIS A 1 120 ? -23.719 9.547 1.038 1 94.12 120 HIS A O 1
ATOM 964 N N . ALA A 1 121 ? -23.938 7.363 1.102 1 93.06 121 ALA A N 1
ATOM 965 C CA . ALA A 1 121 ? -25.156 7.434 1.891 1 93.06 121 ALA A CA 1
ATOM 966 C C . ALA A 1 121 ? -24.844 7.512 3.383 1 93.06 121 ALA A C 1
ATOM 968 O O . ALA A 1 121 ? -25.703 7.898 4.18 1 93.06 121 ALA A O 1
ATOM 969 N N . LEU A 1 122 ? -23.656 7.176 3.721 1 92.62 122 LEU A N 1
ATOM 970 C CA . LEU A 1 122 ? -23.281 7.172 5.129 1 92.62 122 LEU A CA 1
ATOM 971 C C . LEU A 1 122 ? -23.016 8.586 5.633 1 92.62 122 LEU A C 1
ATOM 973 O O . LEU A 1 122 ? -22.828 9.508 4.832 1 92.62 122 LEU A O 1
ATOM 977 N N . SER A 1 123 ? -23.125 8.719 6.941 1 92.56 123 SER A N 1
ATOM 978 C CA . SER A 1 123 ? -22.984 10.023 7.574 1 92.56 123 SER A CA 1
ATOM 979 C C . SER A 1 123 ? -21.516 10.414 7.711 1 92.56 123 SER A C 1
ATOM 981 O O . SER A 1 123 ? -20.625 9.562 7.613 1 92.56 123 SER A O 1
ATOM 983 N N . LEU A 1 124 ? -21.266 11.633 7.883 1 90.38 124 LEU A N 1
ATOM 984 C CA . LEU A 1 124 ? -19.922 12.164 7.957 1 90.38 124 LEU A CA 1
ATOM 985 C C . LEU A 1 124 ? -19.172 11.578 9.148 1 90.38 124 LEU A C 1
ATOM 987 O O . LEU A 1 124 ? -17.938 11.5 9.141 1 90.38 124 LEU A O 1
ATOM 991 N N . SER A 1 125 ? -19.891 11.188 10.211 1 87.69 125 SER A N 1
ATOM 992 C CA . SER A 1 125 ? -19.281 10.602 11.398 1 87.69 125 SER A CA 1
ATOM 993 C C . SER A 1 125 ? -18.5 9.336 11.055 1 87.69 125 SER A C 1
ATOM 995 O O . SER A 1 125 ? -17.484 9.031 11.688 1 87.69 125 SER A O 1
ATOM 997 N N . PHE A 1 126 ? -19 8.703 10.039 1 88.12 126 PHE A N 1
ATOM 998 C CA . PHE A 1 126 ? -18.344 7.48 9.586 1 88.12 126 PHE A CA 1
ATOM 999 C C . PHE A 1 126 ? -16.953 7.781 9.047 1 88.12 126 PHE A C 1
ATOM 1001 O O . PHE A 1 126 ? -16.016 7.016 9.289 1 88.12 126 PHE A O 1
ATOM 1008 N N . PHE A 1 127 ? -16.781 8.82 8.336 1 87.44 127 PHE A N 1
ATOM 1009 C CA . PHE A 1 127 ? -15.539 9.164 7.652 1 87.44 127 PHE A CA 1
ATOM 1010 C C . PHE A 1 127 ? -14.555 9.828 8.617 1 87.44 127 PHE A C 1
ATOM 1012 O O . PHE A 1 127 ? -13.344 9.828 8.375 1 87.44 127 PHE A O 1
ATOM 1019 N N . ALA A 1 128 ? -15.07 10.445 9.648 1 78.75 128 ALA A N 1
ATOM 1020 C CA . ALA A 1 128 ? -14.227 11.141 10.617 1 78.75 128 ALA A CA 1
ATOM 1021 C C . ALA A 1 128 ? -13.289 10.164 11.328 1 78.75 128 ALA A C 1
ATOM 1023 O O . ALA A 1 128 ? -12.18 10.531 11.719 1 78.75 128 ALA A O 1
ATOM 1024 N N . ASN A 1 129 ? -13.664 8.938 11.375 1 72.25 129 ASN A N 1
ATOM 1025 C CA . ASN A 1 129 ? -12.922 7.949 12.148 1 72.25 129 ASN A CA 1
ATOM 1026 C C . ASN A 1 129 ? -12.172 6.977 11.25 1 72.25 129 ASN A C 1
ATOM 1028 O O . ASN A 1 129 ? -11.656 5.961 11.719 1 72.25 129 ASN A O 1
ATOM 1032 N N . ARG A 1 130 ? -12.234 7.324 9.984 1 78.69 130 ARG A N 1
ATOM 1033 C CA . ARG A 1 130 ? -11.609 6.367 9.078 1 78.69 130 ARG A CA 1
ATOM 1034 C C . ARG A 1 130 ? -10.672 7.07 8.102 1 78.69 130 ARG A C 1
ATOM 1036 O O . ARG A 1 130 ? -10.883 8.234 7.754 1 78.69 130 ARG A O 1
ATOM 1043 N N . ARG A 1 131 ? -9.711 6.332 7.707 1 77.5 131 ARG A N 1
ATOM 1044 C CA . ARG A 1 131 ? -8.781 6.852 6.707 1 77.5 131 ARG A CA 1
ATOM 1045 C C . ARG A 1 131 ? -9.312 6.605 5.293 1 77.5 131 ARG A C 1
ATOM 1047 O O . ARG A 1 131 ? -9.805 5.516 4.992 1 77.5 131 ARG A O 1
ATOM 1054 N N . VAL A 1 132 ? -9.203 7.613 4.48 1 85.69 132 VAL A N 1
ATOM 1055 C CA . VAL A 1 132 ? -9.688 7.543 3.104 1 85.69 132 VAL A CA 1
ATOM 1056 C C . VAL A 1 132 ? -8.969 6.41 2.365 1 85.69 132 VAL A C 1
ATOM 1058 O O . VAL A 1 132 ? -9.594 5.68 1.592 1 85.69 132 VAL A O 1
ATOM 1061 N N . GLY A 1 133 ? -7.684 6.246 2.615 1 79.06 133 GLY A N 1
ATOM 1062 C CA . GLY A 1 133 ? -6.918 5.184 1.979 1 79.06 133 GLY A CA 1
ATOM 1063 C C . GLY A 1 133 ? -7.461 3.799 2.27 1 79.06 133 GLY A C 1
ATOM 1064 O O . GLY A 1 133 ? -7.461 2.93 1.395 1 79.06 133 GLY A O 1
ATOM 1065 N N . GLU A 1 134 ? -7.902 3.598 3.455 1 84.06 134 GLU A N 1
ATOM 1066 C CA . GLU A 1 134 ? -8.484 2.316 3.844 1 84.06 134 GLU A CA 1
ATOM 1067 C C . GLU A 1 134 ? -9.766 2.033 3.062 1 84.06 134 GLU A C 1
ATOM 1069 O O . GLU A 1 134 ? -9.977 0.91 2.6 1 84.06 134 GLU A O 1
ATOM 1074 N N . LEU A 1 135 ? -10.539 3.025 2.98 1 90.25 135 LEU A N 1
ATOM 1075 C CA . LEU A 1 135 ? -11.805 2.867 2.273 1 90.25 135 LEU A CA 1
ATOM 1076 C C . LEU A 1 135 ? -11.57 2.605 0.79 1 90.25 135 LEU A C 1
ATOM 1078 O O . LEU A 1 135 ? -12.266 1.79 0.181 1 90.25 135 LEU A O 1
ATOM 1082 N N . VAL A 1 136 ? -10.633 3.316 0.275 1 90.12 136 VAL A N 1
ATOM 1083 C CA . VAL A 1 136 ? -10.273 3.113 -1.125 1 90.12 136 VAL A CA 1
ATOM 1084 C C . VAL A 1 136 ? -9.781 1.682 -1.329 1 90.12 136 VAL A C 1
ATOM 1086 O O . VAL A 1 136 ? -10.141 1.029 -2.312 1 90.12 136 VAL A O 1
ATOM 1089 N N . SER A 1 137 ? -9.016 1.134 -0.393 1 86.44 137 SER A N 1
ATOM 1090 C CA . SER A 1 137 ? -8.523 -0.238 -0.461 1 86.44 137 SER A CA 1
ATOM 1091 C C . SER A 1 137 ? -9.664 -1.242 -0.404 1 86.44 137 SER A C 1
ATOM 1093 O O . SER A 1 137 ? -9.641 -2.266 -1.092 1 86.44 137 SER A O 1
ATOM 1095 N N . ARG A 1 138 ? -10.633 -0.97 0.344 1 88.31 138 ARG A N 1
ATOM 1096 C CA . ARG A 1 138 ? -11.789 -1.853 0.45 1 88.31 138 ARG A CA 1
ATOM 1097 C C . ARG A 1 138 ? -12.547 -1.919 -0.869 1 88.31 138 ARG A C 1
ATOM 1099 O O . ARG A 1 138 ? -12.953 -2.998 -1.307 1 88.31 138 ARG A O 1
ATOM 1106 N N . ILE A 1 139 ? -12.617 -0.81 -1.521 1 92.06 139 ILE A N 1
ATOM 1107 C CA . ILE A 1 139 ? -13.375 -0.723 -2.762 1 92.06 139 ILE A CA 1
ATOM 1108 C C . ILE A 1 139 ? -12.57 -1.331 -3.906 1 92.06 139 ILE A C 1
ATOM 1110 O O . ILE A 1 139 ? -13.133 -1.92 -4.828 1 92.06 139 ILE A O 1
ATOM 1114 N N . SER A 1 140 ? -11.312 -1.203 -3.783 1 90.19 140 SER A N 1
ATOM 1115 C CA . SER A 1 140 ? -10.477 -1.631 -4.898 1 90.19 140 SER A CA 1
ATOM 1116 C C . SER A 1 140 ? -9.945 -3.043 -4.684 1 90.19 140 SER A C 1
ATOM 1118 O O . SER A 1 140 ? -10.508 -4.012 -5.199 1 90.19 140 SER A O 1
ATOM 1120 N N . SER A 1 141 ? -9.141 -3.256 -3.691 1 85.06 141 SER A N 1
ATOM 1121 C CA . SER A 1 141 ? -8.414 -4.504 -3.484 1 85.06 141 SER A CA 1
ATOM 1122 C C . SER A 1 141 ? -9.328 -5.594 -2.936 1 85.06 141 SER A C 1
ATOM 1124 O O . SER A 1 141 ? -9.336 -6.719 -3.439 1 85.06 141 SER A O 1
ATOM 1126 N N . ASP A 1 142 ? -10.078 -5.293 -1.969 1 87.5 142 ASP A N 1
ATOM 1127 C CA . ASP A 1 142 ? -10.906 -6.301 -1.318 1 87.5 142 ASP A CA 1
ATOM 1128 C C . ASP A 1 142 ? -11.977 -6.828 -2.27 1 87.5 142 ASP A C 1
ATOM 1130 O O . ASP A 1 142 ? -12.258 -8.023 -2.297 1 87.5 142 ASP A O 1
ATOM 1134 N N . VAL A 1 143 ? -12.531 -5.949 -3.018 1 90.31 143 VAL A N 1
ATOM 1135 C CA . VAL A 1 143 ? -13.57 -6.375 -3.955 1 90.31 143 VAL A CA 1
ATOM 1136 C C . VAL A 1 143 ? -12.961 -7.277 -5.023 1 90.31 143 VAL A C 1
ATOM 1138 O O . VAL A 1 143 ? -13.594 -8.242 -5.469 1 90.31 143 VAL A O 1
ATOM 1141 N N . THR A 1 144 ? -11.734 -7.012 -5.398 1 86.44 144 THR A N 1
ATOM 1142 C CA . THR A 1 144 ? -11.047 -7.875 -6.352 1 86.44 144 THR A CA 1
ATOM 1143 C C . THR A 1 144 ? -10.828 -9.266 -5.766 1 86.44 144 THR A C 1
ATOM 1145 O O . THR A 1 144 ? -10.945 -10.266 -6.473 1 86.44 144 THR A O 1
ATOM 1148 N N . GLN A 1 145 ? -10.555 -9.297 -4.539 1 85.56 145 GLN A N 1
ATOM 1149 C CA . GLN A 1 145 ? -10.391 -10.586 -3.863 1 85.56 145 GLN A CA 1
ATOM 1150 C C . GLN A 1 145 ? -11.711 -11.344 -3.797 1 85.56 145 GLN A C 1
ATOM 1152 O O . GLN A 1 145 ? -11.734 -12.57 -3.908 1 85.56 145 GLN A O 1
ATOM 1157 N N . VAL A 1 146 ? -12.766 -10.625 -3.625 1 85.06 146 VAL A N 1
ATOM 1158 C CA . VAL A 1 146 ? -14.094 -11.227 -3.598 1 85.06 146 VAL A CA 1
ATOM 1159 C C . VAL A 1 146 ? -14.422 -11.82 -4.969 1 85.06 146 VAL A C 1
ATOM 1161 O O . VAL A 1 146 ? -15.008 -12.898 -5.059 1 85.06 146 VAL A O 1
ATOM 1164 N N . ARG A 1 147 ? -14.008 -11.094 -5.961 1 84.62 147 ARG A N 1
ATOM 1165 C CA . ARG A 1 147 ? -14.172 -11.602 -7.32 1 84.62 147 ARG A CA 1
ATOM 1166 C C . ARG A 1 147 ? -13.484 -12.945 -7.496 1 84.62 147 ARG A C 1
ATOM 1168 O O . ARG A 1 147 ? -14.047 -13.867 -8.078 1 84.62 147 ARG A O 1
ATOM 1175 N N . ALA A 1 148 ? -12.312 -13.047 -7.02 1 83.12 148 ALA A N 1
ATOM 1176 C CA . ALA A 1 148 ? -11.531 -14.266 -7.184 1 83.12 148 ALA A CA 1
ATOM 1177 C C . ALA A 1 148 ? -12.242 -15.461 -6.559 1 83.12 148 ALA A C 1
ATOM 1179 O O . ALA A 1 148 ? -12.227 -16.562 -7.121 1 83.12 148 ALA A O 1
ATOM 1180 N N . ILE A 1 149 ? -12.922 -15.289 -5.496 1 81.88 149 ILE A N 1
ATOM 1181 C CA . ILE A 1 149 ? -13.625 -16.359 -4.793 1 81.88 149 ILE A CA 1
ATOM 1182 C C . ILE A 1 149 ? -14.836 -16.812 -5.605 1 81.88 149 ILE A C 1
ATOM 1184 O O . ILE A 1 149 ? -15.148 -18 -5.664 1 81.88 149 ILE A O 1
ATOM 1188 N N . LEU A 1 150 ? -15.445 -15.852 -6.211 1 81.5 150 LEU A N 1
ATOM 1189 C CA . LEU A 1 150 ? -16.719 -16.141 -6.863 1 81.5 150 LEU A CA 1
ATOM 1190 C C . LEU A 1 150 ? -16.5 -16.719 -8.258 1 81.5 150 LEU A C 1
ATOM 1192 O O . LEU A 1 150 ? -17.406 -17.344 -8.82 1 81.5 150 LEU A O 1
ATOM 1196 N N . THR A 1 151 ? -15.344 -16.5 -8.742 1 81.69 151 THR A N 1
ATOM 1197 C CA . THR A 1 151 ? -15.148 -16.938 -10.125 1 81.69 151 THR A CA 1
ATOM 1198 C C . THR A 1 151 ? -14.023 -17.969 -10.211 1 81.69 151 THR A C 1
ATOM 1200 O O . THR A 1 151 ? -14.266 -19.172 -10.109 1 81.69 151 THR A O 1
ATOM 1203 N N . ASN A 1 152 ? -12.734 -17.516 -10.031 1 78.56 152 ASN A N 1
ATOM 1204 C CA . ASN A 1 152 ? -11.586 -18.375 -10.297 1 78.56 152 ASN A CA 1
ATOM 1205 C C . ASN A 1 152 ? -11.445 -19.469 -9.234 1 78.56 152 ASN A C 1
ATOM 1207 O O . ASN A 1 152 ? -11.25 -20.641 -9.562 1 78.56 152 ASN A O 1
ATOM 1211 N N . ASN A 1 153 ? -11.609 -19.094 -8.016 1 82.19 153 ASN A N 1
ATOM 1212 C CA . ASN A 1 153 ? -11.391 -20.062 -6.941 1 82.19 153 ASN A CA 1
ATOM 1213 C C . ASN A 1 153 ? -12.492 -21.125 -6.918 1 82.19 153 ASN A C 1
ATOM 1215 O O . ASN A 1 153 ? -12.211 -22.312 -6.719 1 82.19 153 ASN A O 1
ATOM 1219 N N . VAL A 1 154 ? -13.656 -20.703 -7.199 1 79.19 154 VAL A N 1
ATOM 1220 C CA . VAL A 1 154 ? -14.781 -21.641 -7.191 1 79.19 154 VAL A CA 1
ATOM 1221 C C . VAL A 1 154 ? -14.664 -22.594 -8.375 1 79.19 154 VAL A C 1
ATOM 1223 O O . VAL A 1 154 ? -14.883 -23.797 -8.234 1 79.19 154 VAL A O 1
ATOM 1226 N N . THR A 1 155 ? -14.352 -22.062 -9.453 1 82.25 155 THR A N 1
ATOM 1227 C CA . THR A 1 155 ? -14.219 -22.906 -10.641 1 82.25 155 THR A CA 1
ATOM 1228 C C . THR A 1 155 ? -13.062 -23.891 -10.477 1 82.25 155 THR A C 1
ATOM 1230 O O . THR A 1 155 ? -13.18 -25.047 -10.859 1 82.25 155 THR A O 1
ATOM 1233 N N . GLN A 1 156 ? -11.938 -23.391 -9.977 1 83.94 156 GLN A N 1
ATOM 1234 C CA . GLN A 1 156 ? -10.805 -24.281 -9.734 1 83.94 156 GLN A CA 1
ATOM 1235 C C . GLN A 1 156 ? -11.156 -25.359 -8.711 1 83.94 156 GLN A C 1
ATOM 1237 O O . GLN A 1 156 ? -10.773 -26.516 -8.867 1 83.94 156 GLN A O 1
ATOM 1242 N N . PHE A 1 157 ? -11.906 -24.984 -7.785 1 86.31 157 PHE A N 1
ATOM 1243 C CA . PHE A 1 157 ? -12.359 -25.922 -6.766 1 86.31 157 PHE A CA 1
ATOM 1244 C C . PHE A 1 157 ? -13.266 -26.984 -7.371 1 86.31 157 PHE A C 1
ATOM 1246 O O . PHE A 1 157 ? -13.055 -28.188 -7.164 1 86.31 157 PHE A O 1
ATOM 1253 N N . LEU A 1 158 ? -14.164 -26.547 -8.125 1 85.5 158 LEU A N 1
ATOM 1254 C CA . LEU A 1 158 ? -15.125 -27.453 -8.742 1 85.5 158 LEU A CA 1
ATOM 1255 C C . LEU A 1 158 ? -14.438 -28.375 -9.742 1 85.5 158 LEU A C 1
ATOM 1257 O O . LEU A 1 158 ? -14.688 -29.578 -9.766 1 85.5 158 LEU A O 1
ATOM 1261 N N . SER A 1 159 ? -13.617 -27.781 -10.516 1 88.19 159 SER A N 1
ATOM 1262 C CA . SER A 1 159 ? -12.906 -28.594 -11.5 1 88.19 159 SER A CA 1
ATOM 1263 C C . SER A 1 159 ? -12.023 -29.625 -10.82 1 88.19 159 SER A C 1
ATOM 1265 O O . SER A 1 159 ? -11.938 -30.766 -11.281 1 88.19 159 SER A O 1
ATOM 1267 N N . SER A 1 160 ? -11.367 -29.266 -9.711 1 87.5 160 SER A N 1
ATOM 1268 C CA . SER A 1 160 ? -10.484 -30.172 -9 1 87.5 160 SER A CA 1
ATOM 1269 C C . SER A 1 160 ? -11.281 -31.297 -8.328 1 87.5 160 SER A C 1
ATOM 1271 O O . SER A 1 160 ? -10.836 -32.438 -8.305 1 87.5 160 SER A O 1
ATOM 1273 N N . ILE A 1 161 ? -12.398 -31.016 -7.906 1 87.94 161 ILE A N 1
ATOM 1274 C CA . ILE A 1 161 ? -13.242 -32 -7.266 1 87.94 161 ILE A CA 1
ATOM 1275 C C . ILE A 1 161 ? -13.766 -33 -8.312 1 87.94 161 ILE A C 1
ATOM 1277 O O . ILE A 1 161 ? -13.742 -34.219 -8.094 1 87.94 161 ILE A O 1
ATOM 1281 N N . VAL A 1 162 ? -14.203 -32.438 -9.406 1 88.62 162 VAL A N 1
ATOM 1282 C CA . VAL A 1 162 ? -14.695 -33.281 -10.484 1 88.62 162 VAL A CA 1
ATOM 1283 C C . VAL A 1 162 ? -13.57 -34.156 -10.992 1 88.62 162 VAL A C 1
ATOM 1285 O O . VAL A 1 162 ? -13.773 -35.375 -11.219 1 88.62 162 VAL A O 1
ATOM 1288 N N . ALA A 1 163 ? -12.383 -33.562 -11.133 1 88.81 163 ALA A N 1
ATOM 1289 C CA . ALA A 1 163 ? -11.242 -34.344 -11.617 1 88.81 163 ALA A CA 1
ATOM 1290 C C . ALA A 1 163 ? -10.852 -35.406 -10.617 1 88.81 163 ALA A C 1
ATOM 1292 O O . ALA A 1 163 ? -10.586 -36.562 -11.008 1 88.81 163 ALA A O 1
ATOM 1293 N N . LEU A 1 164 ? -10.844 -35.062 -9.359 1 87.25 164 LEU A N 1
ATOM 1294 C CA . LEU A 1 164 ? -10.445 -35.969 -8.312 1 87.25 164 LEU A CA 1
ATOM 1295 C C . LEU A 1 164 ? -11.438 -37.125 -8.203 1 87.25 164 LEU A C 1
ATOM 1297 O O . LEU A 1 164 ? -11.062 -38.312 -8.32 1 87.25 164 LEU A O 1
ATOM 1301 N N . ILE A 1 165 ? -12.695 -36.844 -8.031 1 89.38 165 ILE A N 1
ATOM 1302 C CA . ILE A 1 165 ? -13.742 -37.844 -7.863 1 89.38 165 ILE A CA 1
ATOM 1303 C C . ILE A 1 165 ? -13.914 -38.625 -9.156 1 89.38 165 ILE A C 1
ATOM 1305 O O . ILE A 1 165 ? -14.031 -39.875 -9.133 1 89.38 165 ILE A O 1
ATOM 1309 N N . GLY A 1 166 ? -13.922 -37.906 -10.273 1 89.25 166 GLY A N 1
ATOM 1310 C CA . GLY A 1 166 ? -14.031 -38.562 -11.555 1 89.25 166 GLY A CA 1
ATOM 1311 C C . GLY A 1 166 ? -12.906 -39.562 -11.805 1 89.25 166 GLY A C 1
ATOM 1312 O O . GLY A 1 166 ? -13.148 -40.688 -12.266 1 89.25 166 GLY A O 1
ATOM 1313 N N . ALA A 1 167 ? -11.672 -39.156 -11.484 1 88.88 167 ALA A N 1
ATOM 1314 C CA . ALA A 1 167 ? -10.516 -40.031 -11.672 1 88.88 167 ALA A CA 1
ATOM 1315 C C . ALA A 1 167 ? -10.609 -41.25 -10.773 1 88.88 167 ALA A C 1
ATOM 1317 O O . ALA A 1 167 ? -10.328 -42.375 -11.211 1 88.88 167 ALA A O 1
ATOM 1318 N N . ILE A 1 168 ? -11.039 -41.094 -9.578 1 86.88 168 ILE A N 1
ATOM 1319 C CA . ILE A 1 168 ? -11.172 -42.219 -8.633 1 86.88 168 ILE A CA 1
ATOM 1320 C C . ILE A 1 168 ? -12.242 -43.188 -9.125 1 86.88 168 ILE A C 1
ATOM 1322 O O . ILE A 1 168 ? -12.039 -44.406 -9.094 1 86.88 168 ILE A O 1
ATOM 1326 N N . ILE A 1 169 ? -13.328 -42.656 -9.641 1 89.12 169 ILE A N 1
ATOM 1327 C CA . ILE A 1 169 ? -14.43 -43.5 -10.133 1 89.12 169 ILE A CA 1
ATOM 1328 C C . ILE A 1 169 ? -13.961 -44.312 -11.352 1 89.12 169 ILE A C 1
ATOM 1330 O O . ILE A 1 169 ? -14.219 -45.5 -11.445 1 89.12 169 ILE A O 1
ATOM 1334 N N . ILE A 1 170 ? -13.258 -43.688 -12.227 1 89.12 170 ILE A N 1
ATOM 1335 C CA . ILE A 1 170 ? -12.805 -44.344 -13.445 1 89.12 170 ILE A CA 1
ATOM 1336 C C . ILE A 1 170 ? -11.805 -45.438 -13.094 1 89.12 170 ILE A C 1
ATOM 1338 O O . ILE A 1 170 ? -11.867 -46.562 -13.633 1 89.12 170 ILE A O 1
ATOM 1342 N N . VAL A 1 171 ? -10.883 -45.156 -12.211 1 84.69 171 VAL A N 1
ATOM 1343 C CA . VAL A 1 171 ? -9.898 -46.156 -11.781 1 84.69 171 VAL A CA 1
ATOM 1344 C C . VAL A 1 171 ? -10.617 -47.344 -11.133 1 84.69 171 VAL A C 1
ATOM 1346 O O . VAL A 1 171 ? -10.227 -48.5 -11.336 1 84.69 171 VAL A O 1
ATOM 1349 N N . PHE A 1 172 ? -11.633 -47.094 -10.438 1 86.56 172 PHE A N 1
ATOM 1350 C CA . PHE A 1 172 ? -12.43 -48.125 -9.797 1 86.56 172 PHE A CA 1
ATOM 1351 C C . PHE A 1 172 ? -13.109 -49 -10.844 1 86.56 172 PHE A C 1
ATOM 1353 O O . PHE A 1 172 ? -13.148 -50.219 -10.695 1 86.56 172 PHE A O 1
ATOM 1360 N N . LEU A 1 173 ? -13.617 -48.438 -11.883 1 86.62 173 LEU A N 1
ATOM 1361 C CA . LEU A 1 173 ? -14.312 -49.156 -12.93 1 86.62 173 LEU A CA 1
ATOM 1362 C C . LEU A 1 173 ? -13.328 -50 -13.75 1 86.62 173 LEU A C 1
ATOM 1364 O O . LEU A 1 173 ? -13.688 -51.062 -14.258 1 86.62 173 LEU A O 1
ATOM 1368 N N . LEU A 1 174 ? -12.133 -49.469 -13.836 1 82.12 174 LEU A N 1
ATOM 1369 C CA . LEU A 1 174 ? -11.133 -50.219 -14.594 1 82.12 174 LEU A CA 1
ATOM 1370 C C . LEU A 1 174 ? -10.594 -51.406 -13.773 1 82.12 174 LEU A C 1
ATOM 1372 O O . LEU A 1 174 ? -10.469 -52.5 -14.297 1 82.12 174 LEU A O 1
ATOM 1376 N N . ASN A 1 175 ? -10.203 -51.156 -12.516 1 84.75 175 ASN A N 1
ATOM 1377 C CA . ASN A 1 175 ? -9.719 -52.219 -11.625 1 84.75 175 ASN A CA 1
ATOM 1378 C C . ASN A 1 175 ? -10.016 -51.875 -10.164 1 84.75 175 ASN A C 1
ATOM 1380 O O . ASN A 1 175 ? -9.273 -51.125 -9.523 1 84.75 175 ASN A O 1
ATOM 1384 N N . PRO A 1 176 ? -10.969 -52.469 -9.555 1 85.69 176 PRO A N 1
ATOM 1385 C CA . PRO A 1 176 ? -11.398 -52.156 -8.188 1 85.69 176 PRO A CA 1
ATOM 1386 C C . PRO A 1 176 ? -10.32 -52.469 -7.152 1 85.69 176 PRO A C 1
ATOM 1388 O O . PRO A 1 176 ? -10.328 -51.906 -6.055 1 85.69 176 PRO A O 1
ATOM 1391 N N . ARG A 1 177 ? -9.43 -53.406 -7.484 1 84.19 177 ARG A N 1
ATOM 1392 C CA . ARG A 1 177 ? -8.398 -53.781 -6.516 1 84.19 177 ARG A CA 1
ATOM 1393 C C . ARG A 1 177 ? -7.395 -52.656 -6.324 1 84.19 177 ARG A C 1
ATOM 1395 O O . ARG A 1 177 ? -6.762 -52.531 -5.27 1 84.19 177 ARG A O 1
ATOM 1402 N N . LEU A 1 178 ? -7.309 -51.812 -7.359 1 83 178 LEU A N 1
ATOM 1403 C CA . LEU A 1 178 ? -6.336 -50.719 -7.324 1 83 178 LEU A CA 1
ATOM 1404 C C . LEU A 1 178 ? -6.879 -49.531 -6.543 1 83 178 LEU A C 1
ATOM 1406 O O . LEU A 1 178 ? -6.113 -48.656 -6.109 1 83 178 LEU A O 1
ATOM 1410 N N . VAL A 1 179 ? -8.164 -49.562 -6.305 1 79.88 179 VAL A N 1
ATOM 1411 C CA . VAL A 1 179 ? -8.805 -48.406 -5.695 1 79.88 179 VAL A CA 1
ATOM 1412 C C . VAL A 1 179 ? -8.297 -48.219 -4.266 1 79.88 179 VAL A C 1
ATOM 1414 O O . VAL A 1 179 ? -8.086 -47.094 -3.816 1 79.88 179 VAL A O 1
ATOM 1417 N N . GLY A 1 180 ? -8.172 -49.344 -3.586 1 80.69 180 GLY A N 1
ATOM 1418 C CA . GLY A 1 180 ? -7.66 -49.25 -2.229 1 80.69 180 GLY A CA 1
ATOM 1419 C C . GLY A 1 180 ? -6.293 -48.594 -2.148 1 80.69 180 GLY A C 1
ATOM 1420 O O . GLY A 1 180 ? -6.047 -47.75 -1.269 1 80.69 180 GLY A O 1
ATOM 1421 N N . PHE A 1 181 ? -5.512 -48.812 -3.107 1 79.88 181 PHE A N 1
ATOM 1422 C CA . PHE A 1 181 ? -4.164 -48.25 -3.146 1 79.88 181 PHE A CA 1
ATOM 1423 C C . PHE A 1 181 ? -4.203 -46.781 -3.471 1 79.88 181 PHE A C 1
ATOM 1425 O O . PHE A 1 181 ? -3.48 -45.969 -2.861 1 79.88 181 PHE A O 1
ATOM 1432 N N . VAL A 1 182 ? -4.992 -46.438 -4.395 1 81.31 182 VAL A N 1
ATOM 1433 C CA . VAL A 1 182 ? -5.094 -45.031 -4.82 1 81.31 182 VAL A CA 1
ATOM 1434 C C . VAL A 1 182 ? -5.68 -44.188 -3.689 1 81.31 182 VAL A C 1
ATOM 1436 O O . VAL A 1 182 ? -5.215 -43.094 -3.434 1 81.31 182 VAL A O 1
ATOM 1439 N N . LEU A 1 183 ? -6.66 -44.75 -3.002 1 82.56 183 LEU A N 1
ATOM 1440 C CA . LEU A 1 183 ? -7.277 -44.031 -1.888 1 82.56 183 LEU A CA 1
ATOM 1441 C C . LEU A 1 183 ? -6.281 -43.844 -0.746 1 82.56 183 LEU A C 1
ATOM 1443 O O . LEU A 1 183 ? -6.27 -42.781 -0.094 1 82.56 183 LEU A O 1
ATOM 1447 N N . ALA A 1 184 ? -5.52 -44.844 -0.532 1 84.31 184 ALA A N 1
ATOM 1448 C CA . ALA A 1 184 ? -4.508 -44.75 0.515 1 84.31 184 ALA A CA 1
ATOM 1449 C C . ALA A 1 184 ? -3.486 -43.656 0.201 1 84.31 184 ALA A C 1
ATOM 1451 O O . ALA A 1 184 ? -3.066 -42.938 1.093 1 84.31 184 ALA A O 1
ATOM 1452 N N . LEU A 1 185 ? -3.121 -43.594 -1.023 1 80.56 185 LEU A N 1
ATOM 1453 C CA . LEU A 1 185 ? -2.186 -42.562 -1.455 1 80.56 185 LEU A CA 1
ATOM 1454 C C . LEU A 1 185 ? -2.801 -41.156 -1.314 1 80.56 185 LEU A C 1
ATOM 1456 O O . LEU A 1 185 ? -2.146 -40.25 -0.833 1 80.56 185 LEU A O 1
ATOM 1460 N N . ALA A 1 186 ? -4.027 -41.062 -1.719 1 80.56 186 ALA A N 1
ATOM 1461 C CA . ALA A 1 186 ? -4.734 -39.781 -1.631 1 80.56 186 ALA A CA 1
ATOM 1462 C C . ALA A 1 186 ? -4.855 -39.344 -0.182 1 80.56 186 ALA A C 1
ATOM 1464 O O . ALA A 1 186 ? -4.594 -38.156 0.13 1 80.56 186 ALA A O 1
ATOM 1465 N N . ILE A 1 187 ? -5.215 -40.125 0.692 1 84 187 ILE A N 1
ATOM 1466 C CA . ILE A 1 187 ? -5.383 -39.812 2.105 1 84 187 ILE A CA 1
ATOM 1467 C C . ILE A 1 187 ? -4.039 -39.406 2.709 1 84 187 ILE A C 1
ATOM 1469 O O . ILE A 1 187 ? -3.961 -38.469 3.496 1 84 187 ILE A O 1
ATOM 1473 N N . SER A 1 188 ? -2.979 -40.156 2.32 1 86.38 188 SER A N 1
ATOM 1474 C CA . SER A 1 188 ? -1.647 -39.844 2.832 1 86.38 188 SER A CA 1
ATOM 1475 C C . SER A 1 188 ? -1.197 -38.438 2.402 1 86.38 188 SER A C 1
ATOM 1477 O O . SER A 1 188 ? -0.648 -37.688 3.207 1 86.38 188 SER A O 1
ATOM 1479 N N . VAL A 1 189 ? -1.458 -38.062 1.185 1 82.94 189 VAL A N 1
ATOM 1480 C CA . VAL A 1 189 ? -1.063 -36.781 0.658 1 82.94 189 VAL A CA 1
ATOM 1481 C C . VAL A 1 189 ? -1.843 -35.656 1.37 1 82.94 189 VAL A C 1
ATOM 1483 O O . VAL A 1 189 ? -1.265 -34.656 1.795 1 82.94 189 VAL A O 1
ATOM 1486 N N . VAL A 1 190 ? -3.121 -35.875 1.535 1 82.19 190 VAL A N 1
ATOM 1487 C CA . VAL A 1 190 ? -3.975 -34.906 2.182 1 82.19 190 VAL A CA 1
ATOM 1488 C C . VAL A 1 190 ? -3.559 -34.719 3.641 1 82.19 190 VAL A C 1
ATOM 1490 O O . VAL A 1 190 ? -3.523 -33.594 4.156 1 82.19 190 VAL A O 1
ATOM 1493 N N . ALA A 1 191 ? -3.293 -35.781 4.27 1 86 191 ALA A N 1
ATOM 1494 C CA . ALA A 1 191 ? -2.9 -35.75 5.676 1 86 191 ALA A CA 1
ATOM 1495 C C . ALA A 1 191 ? -1.604 -34.969 5.863 1 86 191 ALA A C 1
ATOM 1497 O O . ALA A 1 191 ? -1.51 -34.125 6.75 1 86 191 ALA A O 1
ATOM 1498 N N . VAL A 1 192 ? -0.632 -35.188 5.043 1 86.38 192 VAL A N 1
ATOM 1499 C CA . VAL A 1 192 ? 0.65 -34.5 5.125 1 86.38 192 VAL A CA 1
ATOM 1500 C C . VAL A 1 192 ? 0.458 -33 4.805 1 86.38 192 VAL A C 1
ATOM 1502 O O . VAL A 1 192 ? 1.002 -32.156 5.496 1 86.38 192 VAL A O 1
ATOM 1505 N N . ALA A 1 193 ? -0.321 -32.781 3.83 1 82.94 193 ALA A N 1
ATOM 1506 C CA . ALA A 1 193 ? -0.584 -31.391 3.438 1 82.94 193 ALA A CA 1
ATOM 1507 C C . ALA A 1 193 ? -1.269 -30.625 4.566 1 82.94 193 ALA A C 1
ATOM 1509 O O . ALA A 1 193 ? -0.927 -29.469 4.832 1 82.94 193 ALA A O 1
ATOM 1510 N N . ALA A 1 194 ? -2.172 -31.281 5.273 1 82.94 194 ALA A N 1
ATOM 1511 C CA . ALA A 1 194 ? -2.93 -30.625 6.336 1 82.94 194 ALA A CA 1
ATOM 1512 C C . ALA A 1 194 ? -2.045 -30.344 7.547 1 82.94 194 ALA A C 1
ATOM 1514 O O . ALA A 1 194 ? -2.092 -29.25 8.125 1 82.94 194 ALA A O 1
ATOM 1515 N N . ILE A 1 195 ? -1.228 -31.281 7.863 1 87.12 195 ILE A N 1
ATOM 1516 C CA . ILE A 1 195 ? -0.375 -31.156 9.039 1 87.12 195 ILE A CA 1
ATOM 1517 C C . ILE A 1 195 ? 0.71 -30.109 8.789 1 87.12 195 ILE A C 1
ATOM 1519 O O . ILE A 1 195 ? 0.871 -29.172 9.57 1 87.12 195 ILE A O 1
ATOM 1523 N N . PHE A 1 196 ? 1.387 -30.203 7.711 1 86.25 196 PHE A N 1
ATOM 1524 C CA . PHE A 1 196 ? 2.463 -29.266 7.379 1 86.25 196 PHE A CA 1
ATOM 1525 C C . PHE A 1 196 ? 1.908 -27.891 7.039 1 86.25 196 PHE A C 1
ATOM 1527 O O . PHE A 1 196 ? 2.561 -26.875 7.285 1 86.25 196 PHE A O 1
ATOM 1534 N N . GLY A 1 197 ? 0.717 -27.953 6.516 1 82.75 197 GLY A N 1
ATOM 1535 C CA . GLY A 1 197 ? 0.084 -26.688 6.184 1 82.75 197 GLY A CA 1
ATOM 1536 C C . GLY A 1 197 ? -0.137 -25.797 7.395 1 82.75 197 GLY A C 1
ATOM 1537 O O . GLY A 1 197 ? 0.155 -24.609 7.355 1 82.75 197 GLY A O 1
ATOM 1538 N N . ARG A 1 198 ? -0.507 -26.344 8.445 1 84 198 ARG A N 1
ATOM 1539 C CA . ARG A 1 198 ? -0.734 -25.594 9.68 1 84 198 ARG A CA 1
ATOM 1540 C C . ARG A 1 198 ? 0.579 -25.062 10.25 1 84 198 ARG A C 1
ATOM 1542 O O . ARG A 1 198 ? 0.645 -23.938 10.734 1 84 198 ARG A O 1
ATOM 1549 N N . TRP A 1 199 ? 1.551 -25.922 10.156 1 88.38 199 TRP A N 1
ATOM 1550 C CA . TRP A 1 199 ? 2.857 -25.516 10.656 1 88.38 199 TRP A CA 1
ATOM 1551 C C . TRP A 1 199 ? 3.436 -24.391 9.797 1 88.38 199 TRP A C 1
ATOM 1553 O O . TRP A 1 199 ? 3.992 -23.422 10.328 1 88.38 199 TRP A O 1
ATOM 1563 N N . LEU A 1 200 ? 3.268 -24.547 8.586 1 88.31 200 LEU A N 1
ATOM 1564 C CA . LEU A 1 200 ? 3.771 -23.547 7.648 1 88.31 200 LEU A CA 1
ATOM 1565 C C . LEU A 1 200 ? 3.107 -22.203 7.887 1 88.31 200 LEU A C 1
ATOM 1567 O O . LEU A 1 200 ? 3.775 -21.156 7.867 1 88.31 200 LEU A O 1
ATOM 1571 N N . GLN A 1 201 ? 1.881 -22.234 8.188 1 84.69 201 GLN A N 1
ATOM 1572 C CA . GLN A 1 201 ? 1.141 -21 8.43 1 84.69 201 GLN A CA 1
ATOM 1573 C C . GLN A 1 201 ? 1.622 -20.312 9.703 1 84.69 201 GLN A C 1
ATOM 1575 O O . GLN A 1 201 ? 1.797 -19.094 9.727 1 84.69 201 GLN A O 1
ATOM 1580 N N . ARG A 1 202 ? 1.804 -21.078 10.688 1 88 202 ARG A N 1
ATOM 1581 C CA . ARG A 1 202 ? 2.25 -20.531 11.961 1 88 202 ARG A CA 1
ATOM 1582 C C . ARG A 1 202 ? 3.625 -19.891 11.836 1 88 202 ARG A C 1
ATOM 1584 O O . ARG A 1 202 ? 3.848 -18.781 12.344 1 88 202 ARG A O 1
ATOM 1591 N N . PHE A 1 203 ? 4.496 -20.562 11.172 1 90.94 203 PHE A N 1
ATOM 1592 C CA . PHE A 1 203 ? 5.855 -20.062 11.031 1 90.94 203 PHE A CA 1
ATOM 1593 C C . PHE A 1 203 ? 5.898 -18.891 10.055 1 90.94 203 PHE A C 1
ATOM 1595 O O . PHE A 1 203 ? 6.703 -17.969 10.219 1 90.94 203 PHE A O 1
ATOM 1602 N N . SER A 1 204 ? 5.035 -18.906 9.086 1 89.88 204 SER A N 1
ATOM 1603 C CA . SER A 1 204 ? 4.934 -17.797 8.148 1 89.88 204 SER A CA 1
ATOM 1604 C C . SER A 1 204 ? 4.465 -16.531 8.852 1 89.88 204 SER A C 1
ATOM 1606 O O . SER A 1 204 ? 4.996 -15.438 8.602 1 89.88 204 SER A O 1
ATOM 1608 N N . THR A 1 205 ? 3.521 -16.688 9.727 1 88.12 205 THR A N 1
ATOM 1609 C CA . THR A 1 205 ? 3.014 -15.547 10.492 1 88.12 205 THR A CA 1
ATOM 1610 C C . THR A 1 205 ? 4.105 -14.969 11.383 1 88.12 205 THR A C 1
ATOM 1612 O O . THR A 1 205 ? 4.203 -13.75 11.531 1 88.12 205 THR A O 1
ATOM 1615 N N . ARG A 1 206 ? 4.863 -15.82 11.883 1 90.94 206 ARG A N 1
ATOM 1616 C CA . ARG A 1 206 ? 5.957 -15.367 12.734 1 90.94 206 ARG A CA 1
ATOM 1617 C C . ARG A 1 206 ? 6.969 -14.547 11.938 1 90.94 206 ARG A C 1
ATOM 1619 O O . ARG A 1 206 ? 7.469 -13.531 12.422 1 90.94 206 ARG A O 1
ATOM 1626 N N . VAL A 1 207 ? 7.336 -14.977 10.773 1 91.88 207 VAL A N 1
ATOM 1627 C CA . VAL A 1 207 ? 8.25 -14.242 9.898 1 91.88 207 VAL A CA 1
ATOM 1628 C C . VAL A 1 207 ? 7.664 -12.875 9.578 1 91.88 207 VAL A C 1
ATOM 1630 O O . VAL A 1 207 ? 8.375 -11.867 9.609 1 91.88 207 VAL A O 1
ATOM 1633 N N . GLN A 1 208 ? 6.379 -12.82 9.328 1 88.31 208 GLN A N 1
ATOM 1634 C CA . GLN A 1 208 ? 5.711 -11.57 8.992 1 88.31 208 GLN A CA 1
ATOM 1635 C C . GLN A 1 208 ? 5.715 -10.609 10.18 1 88.31 208 GLN A C 1
ATOM 1637 O O . GLN A 1 208 ? 5.895 -9.398 10.008 1 88.31 208 GLN A O 1
ATOM 1642 N N . ASP A 1 209 ? 5.52 -11.141 11.305 1 89.31 209 ASP A N 1
ATOM 1643 C CA . ASP A 1 209 ? 5.543 -10.32 12.516 1 89.31 209 ASP A CA 1
ATOM 1644 C C . ASP A 1 209 ? 6.918 -9.695 12.727 1 89.31 209 ASP A C 1
ATOM 1646 O O . ASP A 1 209 ? 7.023 -8.5 13.016 1 89.31 209 ASP A O 1
ATOM 1650 N N . GLU A 1 210 ? 7.91 -10.523 12.578 1 93.25 210 GLU A N 1
ATOM 1651 C CA . GLU A 1 210 ? 9.273 -10.023 12.734 1 93.25 210 GLU A CA 1
ATOM 1652 C C . GLU A 1 210 ? 9.609 -8.992 11.664 1 93.25 210 GLU A C 1
ATOM 1654 O O . GLU A 1 210 ? 10.273 -7.996 11.945 1 93.25 210 GLU A O 1
ATOM 1659 N N . LEU A 1 211 ? 9.164 -9.242 10.516 1 90.88 211 LEU A N 1
ATOM 1660 C CA . LEU A 1 211 ? 9.406 -8.305 9.422 1 90.88 211 LEU A CA 1
ATOM 1661 C C . LEU A 1 211 ? 8.672 -6.988 9.664 1 90.88 211 LEU A C 1
ATOM 1663 O O . LEU A 1 211 ? 9.195 -5.918 9.336 1 90.88 211 LEU A O 1
ATOM 1667 N N . ALA A 1 212 ? 7.551 -7.098 10.188 1 86.19 212 ALA A N 1
ATOM 1668 C CA . ALA A 1 212 ? 6.777 -5.906 10.523 1 86.19 212 ALA A CA 1
ATOM 1669 C C . ALA A 1 212 ? 7.516 -5.039 11.539 1 86.19 212 ALA A C 1
ATOM 1671 O O . ALA A 1 212 ? 7.578 -3.814 11.391 1 86.19 212 ALA A O 1
ATOM 1672 N N . ASP A 1 213 ? 8.016 -5.68 12.461 1 89.94 213 ASP A N 1
ATOM 1673 C CA . ASP A 1 213 ? 8.797 -4.977 13.469 1 89.94 213 ASP A CA 1
ATOM 1674 C C . ASP A 1 213 ? 10.008 -4.281 12.852 1 89.94 213 ASP A C 1
ATOM 1676 O O . ASP A 1 213 ? 10.32 -3.143 13.203 1 89.94 213 ASP A O 1
ATOM 1680 N N . ALA A 1 214 ? 10.688 -4.98 12 1 92.94 214 ALA A N 1
ATOM 1681 C CA . ALA A 1 214 ? 11.844 -4.406 11.32 1 92.94 214 ALA A CA 1
ATOM 1682 C C . ALA A 1 214 ? 11.438 -3.215 10.453 1 92.94 214 ALA A C 1
ATOM 1684 O O . ALA A 1 214 ? 12.156 -2.217 10.383 1 92.94 214 ALA A O 1
ATOM 1685 N N . THR A 1 215 ? 10.344 -3.326 9.852 1 90.44 215 THR A N 1
ATOM 1686 C CA . THR A 1 215 ? 9.836 -2.264 8.992 1 90.44 215 THR A CA 1
ATOM 1687 C C . THR A 1 215 ? 9.492 -1.022 9.805 1 90.44 215 THR A C 1
ATOM 1689 O O . THR A 1 215 ? 9.719 0.104 9.367 1 90.44 215 THR A O 1
ATOM 1692 N N . VAL A 1 216 ? 8.977 -1.228 10.961 1 87.38 216 VAL A N 1
ATOM 1693 C CA . VAL A 1 216 ? 8.664 -0.12 11.859 1 87.38 216 VAL A CA 1
ATOM 1694 C C . VAL A 1 216 ? 9.953 0.628 12.219 1 87.38 216 VAL A C 1
ATOM 1696 O O . VAL A 1 216 ? 9.969 1.86 12.25 1 87.38 216 VAL A O 1
ATOM 1699 N N . ALA A 1 217 ? 10.906 -0.06 12.484 1 90.38 217 ALA A N 1
ATOM 1700 C CA . ALA A 1 217 ? 12.188 0.548 12.828 1 90.38 217 ALA A CA 1
ATOM 1701 C C . ALA A 1 217 ? 12.711 1.423 11.688 1 90.38 217 ALA A C 1
ATOM 1703 O O . ALA A 1 217 ? 13.211 2.523 11.922 1 90.38 217 ALA A O 1
ATOM 1704 N N . VAL A 1 218 ? 12.57 0.929 10.484 1 92.81 218 VAL A N 1
ATOM 1705 C CA . VAL A 1 218 ? 13 1.68 9.312 1 92.81 218 VAL A CA 1
ATOM 1706 C C . VAL A 1 218 ? 12.148 2.936 9.156 1 92.81 218 VAL A C 1
ATOM 1708 O O . VAL A 1 218 ? 12.672 4.023 8.906 1 92.81 218 VAL A O 1
ATOM 1711 N N . GLU A 1 219 ? 10.93 2.771 9.305 1 90.38 219 GLU A N 1
ATOM 1712 C CA . GLU A 1 219 ? 10 3.881 9.148 1 90.38 219 GLU A CA 1
ATOM 1713 C C . GLU A 1 219 ? 10.273 4.984 10.164 1 90.38 219 GLU A C 1
ATOM 1715 O O . GLU A 1 219 ? 10.336 6.16 9.812 1 90.38 219 GLU A O 1
ATOM 1720 N N . GLU A 1 220 ? 10.523 4.617 11.367 1 88.81 220 GLU A N 1
ATOM 1721 C CA . GLU A 1 220 ? 10.844 5.57 12.43 1 88.81 220 GLU A CA 1
ATOM 1722 C C . GLU A 1 220 ? 12.172 6.266 12.164 1 88.81 220 GLU A C 1
ATOM 1724 O O . GLU A 1 220 ? 12.281 7.484 12.328 1 88.81 220 GLU A O 1
ATOM 1729 N N . GLY A 1 221 ? 13.125 5.484 11.812 1 92 221 GLY A N 1
ATOM 1730 C CA . GLY A 1 221 ? 14.445 6.035 11.547 1 92 221 GLY A CA 1
ATOM 1731 C C . GLY A 1 221 ? 14.461 7.023 10.398 1 92 221 GLY A C 1
ATOM 1732 O O . GLY A 1 221 ? 15.148 8.047 10.453 1 92 221 GLY A O 1
ATOM 1733 N N . LEU A 1 222 ? 13.648 6.766 9.461 1 91.62 222 LEU A N 1
ATOM 1734 C CA . LEU A 1 222 ? 13.625 7.629 8.289 1 91.62 222 LEU A CA 1
ATOM 1735 C C . LEU A 1 222 ? 12.742 8.852 8.523 1 91.62 222 LEU A C 1
ATOM 1737 O O . LEU A 1 222 ? 13.031 9.938 8.023 1 91.62 222 LEU A O 1
ATOM 1741 N N . GLN A 1 223 ? 11.711 8.672 9.273 1 87.94 223 GLN A N 1
ATOM 1742 C CA . GLN A 1 223 ? 10.867 9.805 9.648 1 87.94 223 GLN A CA 1
ATOM 1743 C C . GLN A 1 223 ? 11.625 10.789 10.539 1 87.94 223 GLN A C 1
ATOM 1745 O O . GLN A 1 223 ? 11.445 12 10.43 1 87.94 223 GLN A O 1
ATOM 1750 N N . GLY A 1 224 ? 12.398 10.211 11.375 1 89.81 224 GLY A N 1
ATOM 1751 C CA . GLY A 1 224 ? 13.188 11.023 12.289 1 89.81 224 GLY A CA 1
ATOM 1752 C C . GLY A 1 224 ? 14.617 11.211 11.828 1 89.81 224 GLY A C 1
ATOM 1753 O O . GLY A 1 224 ? 15.531 11.344 12.648 1 89.81 224 GLY A O 1
ATOM 1754 N N . VAL A 1 225 ? 14.852 11.211 10.555 1 91.44 225 VAL A N 1
ATOM 1755 C CA . VAL A 1 225 ? 16.203 11.211 10.031 1 91.44 225 VAL A CA 1
ATOM 1756 C C . VAL A 1 225 ? 16.938 12.461 10.5 1 91.44 225 VAL A C 1
ATOM 1758 O O . VAL A 1 225 ? 18.141 12.422 10.766 1 91.44 225 VAL A O 1
ATOM 1761 N N . ARG A 1 226 ? 16.266 13.586 10.586 1 89.12 226 ARG A N 1
ATOM 1762 C CA . ARG A 1 226 ? 16.875 14.828 11.062 1 89.12 226 ARG A CA 1
ATOM 1763 C C . ARG A 1 226 ? 17.375 14.688 12.492 1 89.12 226 ARG A C 1
ATOM 1765 O O . ARG A 1 226 ? 18.469 15.141 12.828 1 89.12 226 ARG A O 1
ATOM 1772 N N . VAL A 1 227 ? 16.594 14.078 13.32 1 90.75 227 VAL A N 1
ATOM 1773 C CA . VAL A 1 227 ? 16.953 13.844 14.711 1 90.75 227 VAL A CA 1
ATOM 1774 C C . VAL A 1 227 ? 18.109 12.844 14.781 1 90.75 227 VAL A C 1
ATOM 1776 O O . VAL A 1 227 ? 19.062 13.047 15.531 1 90.75 227 VAL A O 1
ATOM 1779 N N . VAL A 1 228 ? 18.062 11.852 13.992 1 93.81 228 VAL A N 1
ATOM 1780 C CA . VAL A 1 228 ? 19.109 10.828 13.977 1 93.81 228 VAL A CA 1
ATOM 1781 C C . VAL A 1 228 ? 20.453 11.461 13.633 1 93.81 228 VAL A C 1
ATOM 1783 O O . VAL A 1 228 ? 21.453 11.211 14.305 1 93.81 228 VAL A O 1
ATOM 1786 N N . LYS A 1 229 ? 20.453 12.32 12.68 1 92.62 229 LYS A N 1
ATOM 1787 C CA . LYS A 1 229 ? 21.688 12.945 12.227 1 92.62 229 LYS A CA 1
ATOM 1788 C C . LYS A 1 229 ? 22.172 14 13.219 1 92.62 229 LYS A C 1
ATOM 1790 O O . LYS A 1 229 ? 23.375 14.133 13.461 1 92.62 229 LYS A O 1
ATOM 1795 N N . SER A 1 230 ? 21.25 14.672 13.75 1 92 230 SER A N 1
ATOM 1796 C CA . SER A 1 230 ? 21.609 15.727 14.688 1 92 230 SER A CA 1
ATOM 1797 C C . SER A 1 230 ? 22.219 15.148 15.961 1 92 230 SER A C 1
ATOM 1799 O O . SER A 1 230 ? 23.047 15.797 16.609 1 92 230 SER A O 1
ATOM 1801 N N . PHE A 1 231 ? 21.859 13.922 16.266 1 93.62 231 PHE A N 1
ATOM 1802 C CA . PHE A 1 231 ? 22.359 13.297 17.484 1 93.62 231 PHE A CA 1
ATOM 1803 C C . PHE A 1 231 ? 23.469 12.289 17.156 1 93.62 231 PHE A C 1
ATOM 1805 O O . PHE A 1 231 ? 23.984 11.617 18.047 1 93.62 231 PHE A O 1
ATOM 1812 N N . VAL A 1 232 ? 23.797 12.164 15.891 1 93.75 232 VAL A N 1
ATOM 1813 C CA . VAL A 1 232 ? 24.875 11.281 15.422 1 93.75 232 VAL A CA 1
ATOM 1814 C C . VAL A 1 232 ? 24.578 9.844 15.852 1 93.75 232 VAL A C 1
ATOM 1816 O O . VAL A 1 232 ? 25.422 9.195 16.469 1 93.75 232 VAL A O 1
ATOM 1819 N N . ARG A 1 233 ? 23.391 9.43 15.57 1 94.31 233 ARG A N 1
ATOM 1820 C CA . ARG A 1 233 ? 22.953 8.102 16.016 1 94.31 233 ARG A CA 1
ATOM 1821 C C . ARG A 1 233 ? 22.719 7.184 14.82 1 94.31 233 ARG A C 1
ATOM 1823 O O . ARG A 1 233 ? 21.906 6.266 14.898 1 94.31 233 ARG A O 1
ATOM 1830 N N . GLU A 1 234 ? 23.359 7.422 13.742 1 94.44 234 GLU A N 1
ATOM 1831 C CA . GLU A 1 234 ? 23.188 6.586 12.562 1 94.44 234 GLU A CA 1
ATOM 1832 C C . GLU A 1 234 ? 23.594 5.141 12.844 1 94.44 234 GLU A C 1
ATOM 1834 O O . GLU A 1 234 ? 22.875 4.207 12.5 1 94.44 234 GLU A O 1
ATOM 1839 N N . SER A 1 235 ? 24.734 4.941 13.516 1 94.44 235 SER A N 1
ATOM 1840 C CA . SER A 1 235 ? 25.219 3.602 13.82 1 94.44 235 SER A CA 1
ATOM 1841 C C . SER A 1 235 ? 24.266 2.855 14.742 1 94.44 235 SER A C 1
ATOM 1843 O O . SER A 1 235 ? 24.078 1.646 14.602 1 94.44 235 SER A O 1
ATOM 1845 N N . TYR A 1 236 ? 23.703 3.602 15.633 1 94 236 TYR A N 1
ATOM 1846 C CA . TYR A 1 236 ? 22.75 3 16.562 1 94 236 TYR A CA 1
ATOM 1847 C C . TYR A 1 236 ? 21.516 2.484 15.82 1 94 236 TYR A C 1
ATOM 1849 O O . TYR A 1 236 ? 21.078 1.361 16.062 1 94 236 TYR A O 1
ATOM 1857 N N . GLU A 1 237 ? 20.984 3.307 14.992 1 94.25 237 GLU A N 1
ATOM 1858 C CA . GLU A 1 237 ? 19.797 2.936 14.242 1 94.25 237 GLU A CA 1
ATOM 1859 C C . GLU A 1 237 ? 20.078 1.763 13.305 1 94.25 237 GLU A C 1
ATOM 1861 O O . GLU A 1 237 ? 19.219 0.884 13.141 1 94.25 237 GLU A O 1
ATOM 1866 N N . ILE A 1 238 ? 21.25 1.753 12.711 1 95.69 238 ILE A N 1
ATOM 1867 C CA . ILE A 1 238 ? 21.641 0.667 11.812 1 95.69 238 ILE A CA 1
ATOM 1868 C C . ILE A 1 238 ? 21.75 -0.637 12.602 1 95.69 238 ILE A C 1
ATOM 1870 O O . ILE A 1 238 ? 21.266 -1.681 12.148 1 95.69 238 ILE A O 1
ATOM 1874 N N . GLU A 1 239 ? 22.344 -0.583 13.75 1 95.31 239 GLU A N 1
ATOM 1875 C CA . GLU A 1 239 ? 22.484 -1.774 14.586 1 95.31 239 GLU A CA 1
ATOM 1876 C C . GLU A 1 239 ? 21.125 -2.285 15.055 1 95.31 239 GLU A C 1
ATOM 1878 O O . GLU A 1 239 ? 20.906 -3.494 15.117 1 95.31 239 GLU A O 1
ATOM 1883 N N . ARG A 1 240 ? 20.297 -1.348 15.398 1 93.12 240 ARG A N 1
ATOM 1884 C CA . ARG A 1 240 ? 18.953 -1.708 15.812 1 93.12 240 ARG A CA 1
ATOM 1885 C C . ARG A 1 240 ? 18.219 -2.441 14.695 1 93.12 240 ARG A C 1
ATOM 1887 O O . ARG A 1 240 ? 17.578 -3.467 14.938 1 93.12 240 ARG A O 1
ATOM 1894 N N . TYR A 1 241 ? 18.328 -1.951 13.539 1 94.88 241 TYR A N 1
ATOM 1895 C CA . TYR A 1 241 ? 17.703 -2.576 12.391 1 94.88 241 TYR A CA 1
ATOM 1896 C C . TYR A 1 241 ? 18.328 -3.926 12.078 1 94.88 241 TYR A C 1
ATOM 1898 O O . TYR A 1 241 ? 17.641 -4.891 11.766 1 94.88 241 TYR A O 1
ATOM 1906 N N . GLU A 1 242 ? 19.641 -3.953 12.109 1 95.94 242 GLU A N 1
ATOM 1907 C CA . GLU A 1 242 ? 20.359 -5.199 11.836 1 95.94 242 GLU A CA 1
ATOM 1908 C C . GLU A 1 242 ? 19.922 -6.301 12.805 1 95.94 242 GLU A C 1
ATOM 1910 O O . GLU A 1 242 ? 19.766 -7.453 12.406 1 95.94 242 GLU A O 1
ATOM 1915 N N . ARG A 1 243 ? 19.766 -5.93 14.055 1 95.06 243 ARG A N 1
ATOM 1916 C CA . ARG A 1 243 ? 19.312 -6.902 15.047 1 95.06 243 ARG A CA 1
ATOM 1917 C C . ARG A 1 243 ? 17.906 -7.406 14.727 1 95.06 243 ARG A C 1
ATOM 1919 O O . ARG A 1 243 ? 17.641 -8.602 14.852 1 95.06 243 ARG A O 1
ATOM 1926 N N . ALA A 1 244 ? 17.062 -6.492 14.359 1 94.56 244 ALA A N 1
ATOM 1927 C CA . ALA A 1 244 ? 15.695 -6.879 13.984 1 94.56 244 ALA A CA 1
ATOM 1928 C C . ALA A 1 244 ? 15.703 -7.793 12.766 1 94.56 244 ALA A C 1
ATOM 1930 O O . ALA A 1 244 ? 14.953 -8.766 12.703 1 94.56 244 ALA A O 1
ATOM 1931 N N . MET A 1 245 ? 16.547 -7.504 11.859 1 95.56 245 MET A N 1
ATOM 1932 C CA . MET A 1 245 ? 16.641 -8.305 10.641 1 95.56 245 MET A CA 1
ATOM 1933 C C . MET A 1 245 ? 17.234 -9.68 10.938 1 95.56 245 MET A C 1
ATOM 1935 O O . MET A 1 245 ? 16.891 -10.664 10.273 1 95.56 245 MET A O 1
ATOM 1939 N N . GLN A 1 246 ? 18.141 -9.75 11.922 1 96 246 GLN A N 1
ATOM 1940 C CA . GLN A 1 246 ? 18.688 -11.047 12.32 1 96 246 GLN A CA 1
ATOM 1941 C C . GLN A 1 246 ? 17.609 -11.938 12.922 1 96 246 GLN A C 1
ATOM 1943 O O . GLN A 1 246 ? 17.594 -13.148 12.695 1 96 246 GLN A O 1
ATOM 1948 N N . ARG A 1 247 ? 16.719 -11.352 13.656 1 95.31 247 ARG A N 1
ATOM 1949 C CA . ARG A 1 247 ? 15.594 -12.117 14.18 1 95.31 247 ARG A CA 1
ATOM 1950 C C . ARG A 1 247 ? 14.688 -12.602 13.055 1 95.31 247 ARG A C 1
ATOM 1952 O O . ARG A 1 247 ? 14.211 -13.734 13.078 1 95.31 247 ARG A O 1
ATOM 1959 N N . THR A 1 248 ? 14.492 -11.758 12.078 1 94.31 248 THR A N 1
ATOM 1960 C CA . THR A 1 248 ? 13.703 -12.133 10.914 1 94.31 248 THR A CA 1
ATOM 1961 C C . THR A 1 248 ? 14.367 -13.281 10.156 1 94.31 248 THR A C 1
ATOM 1963 O O . THR A 1 248 ? 13.695 -14.219 9.734 1 94.31 248 THR A O 1
ATOM 1966 N N . LEU A 1 249 ? 15.703 -13.203 10.055 1 94.62 249 LEU A N 1
ATOM 1967 C CA . LEU A 1 249 ? 16.453 -14.242 9.359 1 94.62 249 LEU A CA 1
ATOM 1968 C C . LEU A 1 249 ? 16.297 -15.586 10.078 1 94.62 249 LEU A C 1
ATOM 1970 O O . LEU A 1 249 ? 16.078 -16.609 9.43 1 94.62 249 LEU A O 1
ATOM 1974 N N . LYS A 1 250 ? 16.406 -15.539 11.391 1 95.88 250 LYS A N 1
ATOM 1975 C CA . LYS A 1 250 ? 16.281 -16.781 12.164 1 95.88 250 LYS A CA 1
ATOM 1976 C C . LYS A 1 250 ? 14.906 -17.406 11.961 1 95.88 250 LYS A C 1
ATOM 1978 O O . LYS A 1 250 ? 14.805 -18.625 11.773 1 95.88 250 LYS A O 1
ATOM 1983 N N . ALA A 1 251 ? 13.898 -16.641 11.969 1 94.88 251 ALA A N 1
ATOM 1984 C CA . ALA A 1 251 ? 12.547 -17.141 11.734 1 94.88 251 ALA A CA 1
ATOM 1985 C C . ALA A 1 251 ? 12.383 -17.641 10.305 1 94.88 251 ALA A C 1
ATOM 1987 O O . ALA A 1 251 ? 11.758 -18.672 10.062 1 94.88 251 ALA A O 1
ATOM 1988 N N . ALA A 1 252 ? 12.898 -16.938 9.359 1 93.62 252 ALA A N 1
ATOM 1989 C CA . ALA A 1 252 ? 12.789 -17.281 7.945 1 93.62 252 ALA A CA 1
ATOM 1990 C C . ALA A 1 252 ? 13.5 -18.609 7.648 1 93.62 252 ALA A C 1
ATOM 1992 O O . ALA A 1 252 ? 13.039 -19.391 6.824 1 93.62 252 ALA A O 1
ATOM 1993 N N . LEU A 1 253 ? 14.688 -18.812 8.305 1 94.06 253 LEU A N 1
ATOM 1994 C CA . LEU A 1 253 ? 15.43 -20.062 8.086 1 94.06 253 LEU A CA 1
ATOM 1995 C C . LEU A 1 253 ? 14.672 -21.25 8.648 1 94.06 253 LEU A C 1
ATOM 1997 O O . LEU A 1 253 ? 14.695 -22.344 8.062 1 94.06 253 LEU A O 1
ATOM 2001 N N . ARG A 1 254 ? 13.969 -21.062 9.734 1 94.62 254 ARG A N 1
ATOM 2002 C CA . ARG A 1 254 ? 13.133 -22.125 10.273 1 94.62 254 ARG A CA 1
ATOM 2003 C C . ARG A 1 254 ? 11.977 -22.453 9.328 1 94.62 254 ARG A C 1
ATOM 2005 O O . ARG A 1 254 ? 11.656 -23.625 9.109 1 94.62 254 ARG A O 1
ATOM 2012 N N . LEU A 1 255 ? 11.422 -21.453 8.781 1 92.5 255 LEU A N 1
ATOM 2013 C CA . LEU A 1 255 ? 10.359 -21.641 7.797 1 92.5 255 LEU A CA 1
ATOM 2014 C C . LEU A 1 255 ? 10.891 -22.312 6.539 1 92.5 255 LEU A C 1
ATOM 2016 O O . LEU A 1 255 ? 10.219 -23.172 5.965 1 92.5 255 LEU A O 1
ATOM 2020 N N . ALA A 1 256 ? 12.102 -21.891 6.168 1 90.62 256 ALA A N 1
ATOM 2021 C CA . ALA A 1 256 ? 12.727 -22.469 4.984 1 90.62 256 ALA A CA 1
ATOM 2022 C C . ALA A 1 256 ? 12.938 -23.969 5.16 1 90.62 256 ALA A C 1
ATOM 2024 O O . ALA A 1 256 ? 12.703 -24.75 4.23 1 90.62 256 ALA A O 1
ATOM 2025 N N . LEU A 1 257 ? 13.344 -24.391 6.316 1 93.25 257 LEU A N 1
ATOM 2026 C CA . LEU A 1 257 ? 13.539 -25.797 6.617 1 93.25 257 LEU A CA 1
ATOM 2027 C C . LEU A 1 257 ? 12.227 -26.562 6.531 1 93.25 257 LEU A C 1
ATOM 2029 O O . LEU A 1 257 ? 12.164 -27.641 5.93 1 93.25 257 LEU A O 1
ATOM 2033 N N . LEU A 1 258 ? 11.242 -26.016 7.086 1 91.5 258 LEU A N 1
ATOM 2034 C CA . LEU A 1 258 ? 9.938 -26.656 7.078 1 91.5 258 LEU A CA 1
ATOM 2035 C C . LEU A 1 258 ? 9.367 -26.734 5.664 1 91.5 258 LEU A C 1
ATOM 2037 O O . LEU A 1 258 ? 8.812 -27.75 5.266 1 91.5 258 LEU A O 1
ATOM 2041 N N . ARG A 1 259 ? 9.469 -25.688 4.902 1 88.5 259 ARG A N 1
ATOM 2042 C CA . ARG A 1 259 ? 8.961 -25.641 3.535 1 88.5 259 ARG A CA 1
ATOM 2043 C C . ARG A 1 259 ? 9.68 -26.641 2.643 1 88.5 259 ARG A C 1
ATOM 2045 O O . ARG A 1 259 ? 9.047 -27.344 1.849 1 88.5 259 ARG A O 1
ATOM 2052 N N . SER A 1 260 ? 11.055 -26.625 2.762 1 90.06 260 SER A N 1
ATOM 2053 C CA . SER A 1 260 ? 11.844 -27.562 1.965 1 90.06 260 SER A CA 1
ATOM 2054 C C . SER A 1 260 ? 11.539 -29 2.355 1 90.06 260 SER A C 1
ATOM 2056 O O . SER A 1 260 ? 11.484 -29.875 1.496 1 90.06 260 SER A O 1
ATOM 2058 N N . GLY A 1 261 ? 11.312 -29.219 3.633 1 90.56 261 GLY A N 1
ATOM 2059 C CA . GLY A 1 261 ? 10.898 -30.547 4.074 1 90.56 261 GLY A CA 1
ATOM 2060 C C . GLY A 1 261 ? 9.547 -30.969 3.533 1 90.56 261 GLY A C 1
ATOM 2061 O O . GLY A 1 261 ? 9.367 -32.094 3.117 1 90.56 261 GLY A O 1
ATOM 2062 N N . PHE A 1 262 ? 8.648 -30.125 3.568 1 87.5 262 PHE A N 1
ATOM 2063 C CA . PHE A 1 262 ? 7.32 -30.375 3.016 1 87.5 262 PHE A CA 1
ATOM 2064 C C . PHE A 1 262 ? 7.402 -30.688 1.526 1 87.5 262 PHE A C 1
ATOM 2066 O O . PHE A 1 262 ? 6.797 -31.641 1.055 1 87.5 262 PHE A O 1
ATOM 2073 N N . GLY A 1 263 ? 8.195 -29.828 0.841 1 85.12 263 GLY A N 1
ATOM 2074 C CA . GLY A 1 263 ? 8.375 -30.062 -0.583 1 85.12 263 GLY A CA 1
ATOM 2075 C C . GLY A 1 263 ? 8.977 -31.422 -0.892 1 85.12 263 GLY A C 1
ATOM 2076 O O . GLY A 1 263 ? 8.484 -32.156 -1.761 1 85.12 263 GLY A O 1
ATOM 2077 N N . GLY A 1 264 ? 10.016 -31.75 -0.159 1 85.88 264 GLY A N 1
ATOM 2078 C CA . GLY A 1 264 ? 10.648 -33.031 -0.339 1 85.88 264 GLY A CA 1
ATOM 2079 C C . GLY A 1 264 ? 9.734 -34.219 -0.014 1 85.88 264 GLY A C 1
ATOM 2080 O O . GLY A 1 264 ? 9.688 -35.188 -0.751 1 85.88 264 GLY A O 1
ATOM 2081 N N . LEU A 1 265 ? 8.977 -34.094 0.998 1 88.19 265 LEU A N 1
ATOM 2082 C CA . LEU A 1 265 ? 8.07 -35.156 1.407 1 88.19 265 LEU A CA 1
ATOM 2083 C C . LEU A 1 265 ? 6.938 -35.344 0.402 1 88.19 265 LEU A C 1
ATOM 2085 O O . LEU A 1 265 ? 6.539 -36.469 0.089 1 88.19 265 LEU A O 1
ATOM 2089 N N . MET A 1 266 ? 6.43 -34.281 -0.072 1 84.62 266 MET A N 1
ATOM 2090 C CA . MET A 1 266 ? 5.367 -34.344 -1.071 1 84.62 266 MET A CA 1
ATOM 2091 C C . MET A 1 266 ? 5.871 -34.969 -2.369 1 84.62 266 MET A C 1
ATOM 2093 O O . MET A 1 266 ? 5.18 -35.781 -2.98 1 84.62 266 MET A O 1
ATOM 2097 N N . ALA A 1 267 ? 7.074 -34.531 -2.738 1 82.75 267 ALA A N 1
ATOM 2098 C CA . ALA A 1 267 ? 7.668 -35.125 -3.932 1 82.75 267 ALA A CA 1
ATOM 2099 C C . ALA A 1 267 ? 7.84 -36.625 -3.76 1 82.75 267 ALA A C 1
ATOM 2101 O O . ALA A 1 267 ? 7.508 -37.406 -4.66 1 82.75 267 ALA A O 1
ATOM 2102 N N . PHE A 1 268 ? 8.25 -37.062 -2.646 1 88.44 268 PHE A N 1
ATOM 2103 C CA . PHE A 1 268 ? 8.469 -38.469 -2.365 1 88.44 268 PHE A CA 1
ATOM 2104 C C . PHE A 1 268 ? 7.152 -39.25 -2.398 1 88.44 268 PHE A C 1
ATOM 2106 O O . PHE A 1 268 ? 7.078 -40.312 -2.977 1 88.44 268 PHE A O 1
ATOM 2113 N N . LEU A 1 269 ? 6.184 -38.719 -1.776 1 85.88 269 LEU A N 1
ATOM 2114 C CA . LEU A 1 269 ? 4.887 -39.375 -1.742 1 85.88 269 LEU A CA 1
ATOM 2115 C C . LEU A 1 269 ? 4.285 -39.469 -3.141 1 85.88 269 LEU A C 1
ATOM 2117 O O . LEU A 1 269 ? 3.715 -40.469 -3.512 1 85.88 269 LEU A O 1
ATOM 2121 N N . GLY A 1 270 ? 4.379 -38.406 -3.902 1 81.31 270 GLY A N 1
ATOM 2122 C CA . GLY A 1 270 ? 3.867 -38.406 -5.262 1 81.31 270 GLY A CA 1
ATOM 2123 C C . GLY A 1 270 ? 4.543 -39.438 -6.148 1 81.31 270 GLY A C 1
ATOM 2124 O O . GLY A 1 270 ? 3.875 -40.25 -6.789 1 81.31 270 GLY A O 1
ATOM 2125 N N . PHE A 1 271 ? 5.832 -39.469 -6.172 1 82.06 271 PHE A N 1
ATOM 2126 C CA . PHE A 1 271 ? 6.598 -40.375 -7.031 1 82.06 271 PHE A CA 1
ATOM 2127 C C . PHE A 1 271 ? 6.477 -41.812 -6.551 1 82.06 271 PHE A C 1
ATOM 2129 O O . PHE A 1 271 ? 6.371 -42.75 -7.363 1 82.06 271 PHE A O 1
ATOM 2136 N N . SER A 1 272 ? 6.504 -41.938 -5.234 1 84.88 272 SER A N 1
ATOM 2137 C CA . SER A 1 272 ? 6.336 -43.281 -4.695 1 84.88 272 SER A CA 1
ATOM 2138 C C . SER A 1 272 ? 4.941 -43.844 -4.996 1 84.88 272 SER A C 1
ATOM 2140 O O . SER A 1 272 ? 4.77 -45.031 -5.188 1 84.88 272 SER A O 1
ATOM 2142 N N . GLY A 1 273 ? 3.988 -42.938 -4.965 1 83.75 273 GLY A N 1
ATOM 2143 C CA . GLY A 1 273 ? 2.654 -43.344 -5.371 1 83.75 273 GLY A CA 1
ATOM 2144 C C . GLY A 1 273 ? 2.598 -43.875 -6.793 1 83.75 273 GLY A C 1
ATOM 2145 O O . GLY A 1 273 ? 1.966 -44.906 -7.059 1 83.75 273 GLY A O 1
ATOM 2146 N N . ILE A 1 274 ? 3.293 -43.219 -7.719 1 81.62 274 ILE A N 1
ATOM 2147 C CA . ILE A 1 274 ? 3.363 -43.625 -9.109 1 81.62 274 ILE A CA 1
ATOM 2148 C C . ILE A 1 274 ? 4.047 -45 -9.203 1 81.62 274 ILE A C 1
ATOM 2150 O O . ILE A 1 274 ? 3.574 -45.906 -9.906 1 81.62 274 ILE A O 1
ATOM 2154 N N . ALA A 1 275 ? 5.164 -45.188 -8.445 1 84.88 275 ALA A N 1
ATOM 2155 C CA . ALA A 1 275 ? 5.883 -46.438 -8.43 1 84.88 275 ALA A CA 1
ATOM 2156 C C . ALA A 1 275 ? 4.996 -47.562 -7.918 1 84.88 275 ALA A C 1
ATOM 2158 O O . ALA A 1 275 ? 5.004 -48.688 -8.469 1 84.88 275 ALA A O 1
ATOM 2159 N N . ALA A 1 276 ? 4.285 -47.25 -6.922 1 86 276 ALA A N 1
ATOM 2160 C CA . ALA A 1 276 ? 3.402 -48.25 -6.328 1 86 276 ALA A CA 1
ATOM 2161 C C . ALA A 1 276 ? 2.295 -48.656 -7.301 1 86 276 ALA A C 1
ATOM 2163 O O . ALA A 1 276 ? 1.945 -49.844 -7.402 1 86 276 ALA A O 1
ATOM 2164 N N . ILE A 1 277 ? 1.799 -47.719 -7.969 1 83.75 277 ILE A N 1
ATOM 2165 C CA . ILE A 1 277 ? 0.739 -47.969 -8.938 1 83.75 277 ILE A CA 1
ATOM 2166 C C . ILE A 1 277 ? 1.286 -48.812 -10.086 1 83.75 277 ILE A C 1
ATOM 2168 O O . ILE A 1 277 ? 0.618 -49.75 -10.562 1 83.75 277 ILE A O 1
ATOM 2172 N N . LEU A 1 278 ? 2.465 -48.5 -10.492 1 84.31 278 LEU A N 1
ATOM 2173 C CA . LEU A 1 278 ? 3.098 -49.281 -11.562 1 84.31 278 LEU A CA 1
ATOM 2174 C C . LEU A 1 278 ? 3.354 -50.719 -11.125 1 84.31 278 LEU A C 1
ATOM 2176 O O . LEU A 1 278 ? 3.158 -51.656 -11.898 1 84.31 278 LEU A O 1
ATOM 2180 N N . TRP A 1 279 ? 3.838 -50.812 -9.922 1 86.19 279 TRP A N 1
ATOM 2181 C CA . TRP A 1 279 ? 4.09 -52.156 -9.391 1 86.19 279 TRP A CA 1
ATOM 2182 C C . TRP A 1 279 ? 2.801 -52.969 -9.32 1 86.19 279 TRP A C 1
ATOM 2184 O O . TRP A 1 279 ? 2.762 -54.125 -9.75 1 86.19 279 TRP A O 1
ATOM 2194 N N . PHE A 1 280 ? 1.839 -52.375 -8.797 1 86.19 280 PHE A N 1
ATOM 2195 C CA . PHE A 1 280 ? 0.561 -53.062 -8.656 1 86.19 280 PHE A CA 1
ATOM 2196 C C . PHE A 1 280 ? -0.026 -53.375 -10.023 1 86.19 280 PHE A C 1
ATOM 2198 O O . PHE A 1 280 ? -0.488 -54.5 -10.258 1 86.19 280 PHE A O 1
ATOM 2205 N N . SER A 1 281 ? -0.082 -52.406 -10.906 1 84 281 SER A N 1
ATOM 2206 C CA . SER A 1 281 ? -0.639 -52.625 -12.234 1 84 281 SER A CA 1
ATOM 2207 C C . SER A 1 281 ? 0.172 -53.625 -13.023 1 84 281 SER A C 1
ATOM 2209 O O . SER A 1 281 ? -0.393 -54.469 -13.742 1 84 281 SER A O 1
ATOM 2211 N N . GLY A 1 282 ? 1.48 -53.562 -12.922 1 84.62 282 GLY A N 1
ATOM 2212 C CA . GLY A 1 282 ? 2.328 -54.531 -13.57 1 84.62 282 GLY A CA 1
ATOM 2213 C C . GLY A 1 282 ? 2.092 -55.938 -13.07 1 84.62 282 GLY A C 1
ATOM 2214 O O . GLY A 1 282 ? 2.09 -56.906 -13.859 1 84.62 282 GLY A O 1
ATOM 2215 N N . SER A 1 283 ? 1.937 -56.062 -11.766 1 87.31 283 SER A N 1
ATOM 2216 C CA . SER A 1 283 ? 1.668 -57.375 -11.18 1 87.31 283 SER A CA 1
ATOM 2217 C C . SER A 1 283 ? 0.333 -57.938 -11.664 1 87.31 283 SER A C 1
ATOM 2219 O O . SER A 1 283 ? 0.192 -59.156 -11.859 1 87.31 283 SER A O 1
ATOM 2221 N N . GLU A 1 284 ? -0.597 -57.062 -11.828 1 86.12 284 GLU A N 1
ATOM 2222 C CA . GLU A 1 284 ? -1.903 -57.5 -12.32 1 86.12 284 GLU A CA 1
ATOM 2223 C C . GLU A 1 284 ? -1.825 -57.938 -13.781 1 86.12 284 GLU A C 1
ATOM 2225 O O . GLU A 1 284 ? -2.537 -58.844 -14.203 1 86.12 284 GLU A O 1
ATOM 2230 N N . VAL A 1 285 ? -1.03 -57.312 -14.555 1 84.38 285 VAL A N 1
ATOM 2231 C CA . VAL A 1 285 ? -0.838 -57.688 -15.945 1 84.38 285 VAL A CA 1
ATOM 2232 C C . VAL A 1 285 ? -0.148 -59.031 -16.031 1 84.38 285 VAL A C 1
ATOM 2234 O O . VAL A 1 285 ? -0.512 -59.875 -16.859 1 84.38 285 VAL A O 1
ATOM 2237 N N . LEU A 1 286 ? 0.878 -59.219 -15.188 1 85.44 286 LEU A N 1
ATOM 2238 C CA . LEU A 1 286 ? 1.593 -60.5 -15.18 1 85.44 286 LEU A CA 1
ATOM 2239 C C . LEU A 1 286 ? 0.674 -61.656 -14.742 1 85.44 286 LEU A C 1
ATOM 2241 O O . LEU A 1 286 ? 0.832 -62.781 -15.188 1 85.44 286 LEU A O 1
ATOM 2245 N N . ALA A 1 287 ? -0.246 -61.312 -13.914 1 85.44 287 ALA A N 1
ATOM 2246 C CA . ALA A 1 287 ? -1.215 -62.312 -13.461 1 85.44 287 ALA A CA 1
ATOM 2247 C C . ALA A 1 287 ? -2.314 -62.531 -14.5 1 85.44 287 ALA A C 1
ATOM 2249 O O . ALA A 1 287 ? -3.188 -63.375 -14.336 1 85.44 287 ALA A O 1
ATOM 2250 N N . GLY A 1 288 ? -2.357 -61.688 -15.594 1 82 288 GLY A N 1
ATOM 2251 C CA . GLY A 1 288 ? -3.307 -61.844 -16.688 1 82 288 GLY A CA 1
ATOM 2252 C C . GLY A 1 288 ? -4.641 -61.156 -16.406 1 82 288 GLY A C 1
ATOM 2253 O O . GLY A 1 288 ? -5.637 -61.469 -17.078 1 82 288 GLY A O 1
ATOM 2254 N N . ARG A 1 289 ? -4.664 -60.312 -15.453 1 82.69 289 ARG A N 1
ATOM 2255 C CA . ARG A 1 289 ? -5.941 -59.75 -15.039 1 82.69 289 ARG A CA 1
ATOM 2256 C C . ARG A 1 289 ? -6.145 -58.344 -15.641 1 82.69 289 ARG A C 1
ATOM 2258 O O . ARG A 1 289 ? -7.238 -57.812 -15.578 1 82.69 289 ARG A O 1
ATOM 2265 N N . MET A 1 290 ? -5.121 -57.812 -16.25 1 82.56 290 MET A N 1
ATOM 2266 C CA . MET A 1 290 ? -5.207 -56.469 -16.828 1 82.56 290 MET A CA 1
ATOM 2267 C C . MET A 1 290 ? -4.367 -56.344 -18.094 1 82.56 290 MET A C 1
ATOM 2269 O O . MET A 1 290 ? -3.377 -57.062 -18.25 1 82.56 290 MET A O 1
ATOM 2273 N N . SER A 1 291 ? -4.938 -55.531 -18.953 1 81 291 SER A N 1
ATOM 2274 C CA . SER A 1 291 ? -4.172 -55.312 -20.172 1 81 291 SER A CA 1
ATOM 2275 C C . SER A 1 291 ? -3.016 -54.344 -19.938 1 81 291 SER A C 1
ATOM 2277 O O . SER A 1 291 ? -3.062 -53.531 -19.031 1 81 291 SER A O 1
ATOM 2279 N N . PHE A 1 292 ? -2.002 -54.5 -20.781 1 79.25 292 PHE A N 1
ATOM 2280 C CA . PHE A 1 292 ? -0.829 -53.625 -20.703 1 79.25 292 PHE A CA 1
ATOM 2281 C C . PHE A 1 292 ? -1.207 -52.188 -20.953 1 79.25 292 PHE A C 1
ATOM 2283 O O . PHE A 1 292 ? -0.686 -51.25 -20.312 1 79.25 292 PHE A O 1
ATOM 2290 N N . ALA A 1 293 ? -2.113 -52 -21.828 1 76.5 293 ALA A N 1
ATOM 2291 C CA . ALA A 1 293 ? -2.527 -50.656 -22.219 1 76.5 293 ALA A CA 1
ATOM 2292 C C . ALA A 1 293 ? -3.18 -49.906 -21.031 1 76.5 293 ALA A C 1
ATOM 2294 O O . ALA A 1 293 ? -3.088 -48.688 -20.922 1 76.5 293 ALA A O 1
ATOM 2295 N N . THR A 1 294 ? -3.701 -50.688 -20.109 1 82.25 294 THR A N 1
ATOM 2296 C CA . THR A 1 294 ? -4.422 -50.094 -18.984 1 82.25 294 THR A CA 1
ATOM 2297 C C . THR A 1 294 ? -3.449 -49.469 -17.984 1 82.25 294 THR A C 1
ATOM 2299 O O . THR A 1 294 ? -3.83 -48.594 -17.203 1 82.25 294 THR A O 1
ATOM 2302 N N . ILE A 1 295 ? -2.227 -49.875 -18.047 1 80.88 295 ILE A N 1
ATOM 2303 C CA . ILE A 1 295 ? -1.218 -49.312 -17.141 1 80.88 295 ILE A CA 1
ATOM 2304 C C . ILE A 1 295 ? -1.023 -47.844 -17.453 1 80.88 295 ILE A C 1
ATOM 2306 O O . ILE A 1 295 ? -0.934 -47 -16.531 1 80.88 295 ILE A O 1
ATOM 2310 N N . SER A 1 296 ? -1.007 -47.5 -18.75 1 78.62 296 SER A N 1
ATOM 2311 C CA . SER A 1 296 ? -0.819 -46.094 -19.156 1 78.62 296 SER A CA 1
ATOM 2312 C C . SER A 1 296 ? -1.978 -45.219 -18.672 1 78.62 296 SER A C 1
ATOM 2314 O O . SER A 1 296 ? -1.771 -44.094 -18.25 1 78.62 296 SER A O 1
ATOM 2316 N N . GLY A 1 297 ? -3.164 -45.781 -18.719 1 79.31 297 GLY A N 1
ATOM 2317 C CA . GLY A 1 297 ? -4.312 -45.031 -18.203 1 79.31 297 GLY A CA 1
ATOM 2318 C C . GLY A 1 297 ? -4.23 -44.781 -16.719 1 79.31 297 GLY A C 1
ATOM 2319 O O . GLY A 1 297 ? -4.508 -43.688 -16.25 1 79.31 297 GLY A O 1
ATOM 2320 N N . PHE A 1 298 ? -3.809 -45.75 -16.016 1 81.31 298 PHE A N 1
ATOM 2321 C CA . PHE A 1 298 ? -3.705 -45.656 -14.562 1 81.31 298 PHE A CA 1
ATOM 2322 C C . PHE A 1 298 ? -2.648 -44.625 -14.172 1 81.31 298 PHE A C 1
ATOM 2324 O O . PHE A 1 298 ? -2.814 -43.875 -13.195 1 81.31 298 PHE A O 1
ATOM 2331 N N . LEU A 1 299 ? -1.615 -44.531 -14.938 1 79 299 LEU A N 1
ATOM 2332 C CA . LEU A 1 299 ? -0.552 -43.562 -14.664 1 79 299 LEU A CA 1
ATOM 2333 C C . LEU A 1 299 ? -1.056 -42.156 -14.828 1 79 299 LEU A C 1
ATOM 2335 O O . LEU A 1 299 ? -0.778 -41.281 -13.984 1 79 299 LEU A O 1
ATOM 2339 N N . ILE A 1 300 ? -1.779 -41.906 -15.859 1 82.56 300 ILE A N 1
ATOM 2340 C CA . ILE A 1 300 ? -2.301 -40.562 -16.109 1 82.56 300 ILE A CA 1
ATOM 2341 C C . ILE A 1 300 ? -3.301 -40.188 -15.031 1 82.56 300 ILE A C 1
ATOM 2343 O O . ILE A 1 300 ? -3.287 -39.062 -14.531 1 82.56 300 ILE A O 1
ATOM 2347 N N . TYR A 1 301 ? -4.145 -41.125 -14.625 1 83.88 301 TYR A N 1
ATOM 2348 C CA . TYR A 1 301 ? -5.133 -40.844 -13.594 1 83.88 301 TYR A CA 1
ATOM 2349 C C . TYR A 1 301 ? -4.465 -40.625 -12.242 1 83.88 301 TYR A C 1
ATOM 2351 O O . TYR A 1 301 ? -4.941 -39.812 -11.438 1 83.88 301 TYR A O 1
ATOM 2359 N N . ALA A 1 302 ? -3.404 -41.344 -12.031 1 79.06 302 ALA A N 1
ATOM 2360 C CA . ALA A 1 302 ? -2.648 -41.125 -10.805 1 79.06 302 ALA A CA 1
ATOM 2361 C C . ALA A 1 302 ? -2.098 -39.688 -10.758 1 79.06 302 ALA A C 1
ATOM 2363 O O . ALA A 1 302 ? -2.166 -39.031 -9.719 1 79.06 302 ALA A O 1
ATOM 2364 N N . ILE A 1 303 ? -1.563 -39.25 -11.844 1 78.19 303 ILE A N 1
ATOM 2365 C CA . ILE A 1 303 ? -1.04 -37.875 -11.938 1 78.19 303 ILE A CA 1
ATOM 2366 C C . ILE A 1 303 ? -2.174 -36.875 -11.75 1 78.19 303 ILE A C 1
ATOM 2368 O O . ILE A 1 303 ? -2.016 -35.875 -11.055 1 78.19 303 ILE A O 1
ATOM 2372 N N . THR A 1 304 ? -3.309 -37.219 -12.367 1 83.5 304 THR A N 1
ATOM 2373 C CA . THR A 1 304 ? -4.473 -36.344 -12.266 1 83.5 304 THR A CA 1
ATOM 2374 C C . THR A 1 304 ? -4.93 -36.219 -10.812 1 83.5 304 THR A C 1
ATOM 2376 O O . THR A 1 304 ? -5.242 -35.125 -10.344 1 83.5 304 THR A O 1
ATOM 2379 N N . ILE A 1 305 ? -4.945 -37.281 -10.125 1 82.56 305 ILE A N 1
ATOM 2380 C CA . ILE A 1 305 ? -5.348 -37.312 -8.719 1 82.56 305 ILE A CA 1
ATOM 2381 C C . ILE A 1 305 ? -4.367 -36.469 -7.895 1 82.56 305 ILE A C 1
ATOM 2383 O O . ILE A 1 305 ? -4.781 -35.625 -7.094 1 82.56 305 ILE A O 1
ATOM 2387 N N . GLY A 1 306 ? -3.119 -36.75 -8.117 1 77.5 306 GLY A N 1
ATOM 2388 C CA . GLY A 1 306 ? -2.111 -35.969 -7.41 1 77.5 306 GLY A CA 1
ATOM 2389 C C . GLY A 1 306 ? -2.213 -34.469 -7.668 1 77.5 306 GLY A C 1
ATOM 2390 O O . GLY A 1 306 ? -2.119 -33.656 -6.738 1 77.5 306 GLY A O 1
ATOM 2391 N N . ALA A 1 307 ? -2.357 -34.094 -8.914 1 78.56 307 ALA A N 1
ATOM 2392 C CA . ALA A 1 307 ? -2.471 -32.688 -9.297 1 78.56 307 ALA A CA 1
ATOM 2393 C C . ALA A 1 307 ? -3.707 -32.031 -8.672 1 78.56 307 ALA A C 1
ATOM 2395 O O . ALA A 1 307 ? -3.658 -30.891 -8.211 1 78.56 307 ALA A O 1
ATOM 2396 N N . SER A 1 308 ? -4.801 -32.75 -8.625 1 84.56 308 SER A N 1
ATOM 2397 C CA . SER A 1 308 ? -6.047 -32.25 -8.047 1 84.56 308 SER A CA 1
ATOM 2398 C C . SER A 1 308 ? -5.902 -32 -6.547 1 84.56 308 SER A C 1
ATOM 2400 O O . SER A 1 308 ? -6.375 -31 -6.023 1 84.56 308 SER A O 1
ATOM 2402 N N . LEU A 1 309 ? -5.234 -32.844 -5.953 1 77.81 309 LEU A N 1
ATOM 2403 C CA . LEU A 1 309 ? -5.035 -32.719 -4.516 1 77.81 309 LEU A CA 1
ATOM 2404 C C . LEU A 1 309 ? -4.129 -31.547 -4.195 1 77.81 309 LEU A C 1
ATOM 2406 O O . LEU A 1 309 ? -4.375 -30.812 -3.232 1 77.81 309 LEU A O 1
ATOM 2410 N N . ALA A 1 310 ? -3.066 -31.453 -5 1 73.44 310 ALA A N 1
ATOM 2411 C CA . ALA A 1 310 ? -2.174 -30.312 -4.828 1 73.44 310 ALA A CA 1
ATOM 2412 C C . ALA A 1 310 ? -2.926 -28.984 -5.008 1 73.44 310 ALA A C 1
ATOM 2414 O O . ALA A 1 310 ? -2.729 -28.047 -4.242 1 73.44 310 ALA A O 1
ATOM 2415 N N . GLN A 1 311 ? -3.736 -28.938 -5.98 1 80.12 311 GLN A N 1
ATOM 2416 C CA . GLN A 1 311 ? -4.523 -27.75 -6.273 1 80.12 311 GLN A CA 1
ATOM 2417 C C . GLN A 1 311 ? -5.477 -27.422 -5.125 1 80.12 311 GLN A C 1
ATOM 2419 O O . GLN A 1 311 ? -5.617 -26.25 -4.742 1 80.12 311 GLN A O 1
ATOM 2424 N N . LEU A 1 312 ? -6.148 -28.391 -4.578 1 79.06 312 LEU A N 1
ATOM 2425 C CA . LEU A 1 312 ? -7.105 -28.203 -3.492 1 79.06 312 LEU A CA 1
ATOM 2426 C C . LEU A 1 312 ? -6.41 -27.672 -2.242 1 79.06 312 LEU A C 1
ATOM 2428 O O . LEU A 1 312 ? -6.969 -26.844 -1.516 1 79.06 312 LEU A O 1
ATOM 2432 N N . SER A 1 313 ? -5.215 -28.156 -2.035 1 71.25 313 SER A N 1
ATOM 2433 C CA . SER A 1 313 ? -4.465 -27.703 -0.87 1 71.25 313 SER A CA 1
ATOM 2434 C C . SER A 1 313 ? -4.109 -26.219 -0.984 1 71.25 313 SER A C 1
ATOM 2436 O O . SER A 1 313 ? -4.125 -25.5 0.011 1 71.25 313 SER A O 1
ATOM 2438 N N . GLY A 1 314 ? -3.799 -25.781 -2.211 1 71.81 314 GLY A N 1
ATOM 2439 C CA . GLY A 1 314 ? -3.473 -24.391 -2.449 1 71.81 314 GLY A CA 1
ATOM 2440 C C . GLY A 1 314 ? -4.672 -23.453 -2.316 1 71.81 314 GLY A C 1
ATOM 2441 O O . GLY A 1 314 ? -4.531 -22.312 -1.898 1 71.81 314 GLY A O 1
ATOM 2442 N N . LEU A 1 315 ? -5.836 -23.906 -2.541 1 76.38 315 LEU A N 1
ATOM 2443 C CA . LEU A 1 315 ? -7.051 -23.094 -2.535 1 76.38 315 LEU A CA 1
ATOM 2444 C C . LEU A 1 315 ? -7.457 -22.734 -1.109 1 76.38 315 LEU A C 1
ATOM 2446 O O . LEU A 1 315 ? -8.102 -21.703 -0.886 1 76.38 315 LEU A O 1
ATOM 2450 N N . TYR A 1 316 ? -7.02 -23.531 -0.252 1 74.81 316 TYR A N 1
ATOM 2451 C CA . TYR A 1 316 ? -7.406 -23.312 1.136 1 74.81 316 TYR A CA 1
ATOM 2452 C C . TYR A 1 316 ? -6.918 -21.938 1.619 1 74.81 316 TYR A C 1
ATOM 2454 O O . TYR A 1 316 ? -7.676 -21.188 2.225 1 74.81 316 TYR A O 1
ATOM 2462 N N . GLY A 1 317 ? -5.715 -21.609 1.424 1 67.81 317 GLY A N 1
ATOM 2463 C CA . GLY A 1 317 ? -5.164 -20.328 1.809 1 67.81 317 GLY A CA 1
ATOM 2464 C C . GLY A 1 317 ? -5.852 -19.156 1.133 1 67.81 317 GLY A C 1
ATOM 2465 O O . GLY A 1 317 ? -6.16 -18.156 1.78 1 67.81 317 GLY A O 1
ATOM 2466 N N . GLN A 1 318 ? -6.133 -19.312 -0.108 1 75.69 318 GLN A N 1
ATOM 2467 C CA . GLN A 1 318 ? -6.797 -18.25 -0.867 1 75.69 318 GLN A CA 1
ATOM 2468 C C . GLN A 1 318 ? -8.203 -18 -0.337 1 75.69 318 GLN A C 1
ATOM 2470 O O . GLN A 1 318 ? -8.641 -16.844 -0.246 1 75.69 318 GLN A O 1
ATOM 2475 N N . PHE A 1 319 ? -8.836 -19.031 0.101 1 78.19 319 PHE A N 1
ATOM 2476 C CA . PHE A 1 319 ? -10.188 -18.922 0.625 1 78.19 319 PHE A CA 1
ATOM 2477 C C . PHE A 1 319 ? -10.195 -18.156 1.941 1 78.19 319 PHE A C 1
ATOM 2479 O O . PHE A 1 319 ? -11.07 -17.312 2.17 1 78.19 319 PHE A O 1
ATOM 2486 N N . ARG A 1 320 ? -9.234 -18.422 2.729 1 74.06 320 ARG A N 1
ATOM 2487 C CA . ARG A 1 320 ? -9.172 -17.75 4.023 1 74.06 320 ARG A CA 1
ATOM 2488 C C . ARG A 1 320 ? -8.93 -16.266 3.855 1 74.06 320 ARG A C 1
ATOM 2490 O O . ARG A 1 320 ? -9.531 -15.445 4.559 1 74.06 320 ARG A O 1
ATOM 2497 N N . GLU A 1 321 ? -8.102 -15.961 2.967 1 75.5 321 GLU A N 1
ATOM 2498 C CA . GLU A 1 321 ? -7.82 -14.562 2.684 1 75.5 321 GLU A CA 1
ATOM 2499 C C . GLU A 1 321 ? -9.047 -13.859 2.107 1 75.5 321 GLU A C 1
ATOM 2501 O O . GLU A 1 321 ? -9.352 -12.727 2.49 1 75.5 321 GLU A O 1
ATOM 2506 N N . ALA A 1 322 ? -9.75 -14.469 1.275 1 78.81 322 ALA A N 1
ATOM 2507 C CA . ALA A 1 322 ? -10.922 -13.906 0.609 1 78.81 322 ALA A CA 1
ATOM 2508 C C . ALA A 1 322 ? -12.07 -13.703 1.595 1 78.81 322 ALA A C 1
ATOM 2510 O O . ALA A 1 322 ? -12.828 -12.742 1.481 1 78.81 322 ALA A O 1
ATOM 2511 N N . VAL A 1 323 ? -12.164 -14.625 2.561 1 84.44 323 VAL A N 1
ATOM 2512 C CA . VAL A 1 323 ? -13.203 -14.5 3.582 1 84.44 323 VAL A CA 1
ATOM 2513 C C . VAL A 1 323 ? -13 -13.203 4.363 1 84.44 323 VAL A C 1
ATOM 2515 O O . VAL A 1 323 ? -13.961 -12.516 4.695 1 84.44 323 VAL A O 1
ATOM 2518 N N . GLY A 1 324 ? -11.828 -12.867 4.66 1 84 324 GLY A N 1
ATOM 2519 C CA . GLY A 1 324 ? -11.531 -11.602 5.312 1 84 324 GLY A CA 1
ATOM 2520 C C . GLY A 1 324 ? -11.953 -10.391 4.5 1 84 324 GLY A C 1
ATOM 2521 O O . GLY A 1 324 ? -12.555 -9.461 5.039 1 84 324 GLY A O 1
ATOM 2522 N N . ALA A 1 325 ? -11.664 -10.469 3.211 1 87.62 325 ALA A N 1
ATOM 2523 C CA . ALA A 1 325 ? -12.039 -9.375 2.316 1 87.62 325 ALA A CA 1
ATOM 2524 C C . ALA A 1 325 ? -13.555 -9.219 2.248 1 87.62 325 ALA A C 1
ATOM 2526 O O . ALA A 1 325 ? -14.07 -8.102 2.291 1 87.62 325 ALA A O 1
ATOM 2527 N N . VAL A 1 326 ? -14.234 -10.336 2.211 1 88.19 326 VAL A N 1
ATOM 2528 C CA . VAL A 1 326 ? -15.695 -10.32 2.145 1 88.19 326 VAL A CA 1
ATOM 2529 C C . VAL A 1 326 ? -16.266 -9.703 3.418 1 88.19 326 VAL A C 1
ATOM 2531 O O . VAL A 1 326 ? -17.203 -8.891 3.357 1 88.19 326 VAL A O 1
ATOM 2534 N N . ARG A 1 327 ? -15.703 -10.039 4.48 1 87.62 327 ARG A N 1
ATOM 2535 C CA . ARG A 1 327 ? -16.172 -9.516 5.762 1 87.62 327 ARG A CA 1
ATOM 2536 C C . ARG A 1 327 ? -16 -8 5.824 1 87.62 327 ARG A C 1
ATOM 2538 O O . ARG A 1 327 ? -16.906 -7.289 6.277 1 87.62 327 ARG A O 1
ATOM 2545 N N . ARG A 1 328 ? -14.898 -7.562 5.395 1 88.31 328 ARG A N 1
ATOM 2546 C CA . ARG A 1 328 ? -14.633 -6.129 5.441 1 88.31 328 ARG A CA 1
ATOM 2547 C C . ARG A 1 328 ? -15.57 -5.367 4.516 1 88.31 328 ARG A C 1
ATOM 2549 O O . ARG A 1 328 ? -16.078 -4.297 4.875 1 88.31 328 ARG A O 1
ATOM 2556 N N . VAL A 1 329 ? -15.805 -5.887 3.398 1 90.69 329 VAL A N 1
ATOM 2557 C CA . VAL A 1 329 ? -16.719 -5.254 2.443 1 90.69 329 VAL A CA 1
ATOM 2558 C C . VAL A 1 329 ? -18.125 -5.234 3.012 1 90.69 329 VAL A C 1
ATOM 2560 O O . VAL A 1 329 ? -18.812 -4.203 2.973 1 90.69 329 VAL A O 1
ATOM 2563 N N . PHE A 1 330 ? -18.562 -6.293 3.602 1 89.94 330 PHE A N 1
ATOM 2564 C CA . PHE A 1 330 ? -19.922 -6.387 4.117 1 89.94 330 PHE A CA 1
ATOM 2565 C C . PHE A 1 330 ? -20.078 -5.562 5.391 1 89.94 330 PHE A C 1
ATOM 2567 O O . PHE A 1 330 ? -21.156 -5.055 5.676 1 89.94 330 PHE A O 1
ATOM 2574 N N . GLU A 1 331 ? -19.016 -5.418 6.094 1 90.31 331 GLU A N 1
ATOM 2575 C CA . GLU A 1 331 ? -19.047 -4.543 7.262 1 90.31 331 GLU A CA 1
ATOM 2576 C C . GLU A 1 331 ? -19.422 -3.117 6.871 1 90.31 331 GLU A C 1
ATOM 2578 O O . GLU A 1 331 ? -20.234 -2.475 7.543 1 90.31 331 GLU A O 1
ATOM 2583 N N . ILE A 1 332 ? -18.875 -2.725 5.805 1 91.25 332 ILE A N 1
ATOM 2584 C CA . ILE A 1 332 ? -19.188 -1.381 5.328 1 91.25 332 ILE A CA 1
ATOM 2585 C C . ILE A 1 332 ? -20.625 -1.329 4.844 1 91.25 332 ILE A C 1
ATOM 2587 O O . ILE A 1 332 ? -21.375 -0.409 5.191 1 91.25 332 ILE A O 1
ATOM 2591 N N . LEU A 1 333 ? -21.062 -2.314 4.121 1 91.88 333 LEU A N 1
ATOM 2592 C CA . LEU A 1 333 ? -22.391 -2.34 3.545 1 91.88 333 LEU A CA 1
ATOM 2593 C C . LEU A 1 333 ? -23.453 -2.471 4.633 1 91.88 333 LEU A C 1
ATOM 2595 O O . LEU A 1 333 ? -24.594 -2.016 4.461 1 91.88 333 LEU A O 1
ATOM 2599 N N . ASP A 1 334 ? -23.078 -3.037 5.727 1 91.5 334 ASP A N 1
ATOM 2600 C CA . ASP A 1 334 ? -24.047 -3.266 6.805 1 91.5 334 ASP A CA 1
ATOM 2601 C C . ASP A 1 334 ? -24.094 -2.072 7.754 1 91.5 334 ASP A C 1
ATOM 2603 O O . ASP A 1 334 ? -24.984 -1.984 8.602 1 91.5 334 ASP A O 1
ATOM 2607 N N . THR A 1 335 ? -23.172 -1.2 7.574 1 91.25 335 THR A N 1
ATOM 2608 C CA . THR A 1 335 ? -23.203 0.001 8.398 1 91.25 335 THR A CA 1
ATOM 2609 C C . THR A 1 335 ? -24.344 0.917 7.992 1 91.25 335 THR A C 1
ATOM 2611 O O . THR A 1 335 ? -24.562 1.167 6.805 1 91.25 335 THR A O 1
ATOM 2614 N N . GLN A 1 336 ? -25.094 1.274 8.953 1 91.88 336 GLN A N 1
ATOM 2615 C CA . GLN A 1 336 ? -26.219 2.16 8.68 1 91.88 336 GLN A CA 1
ATOM 2616 C C . GLN A 1 336 ? -25.844 3.615 8.953 1 91.88 336 GLN A C 1
ATOM 2618 O O . GLN A 1 336 ? -25.078 3.906 9.875 1 91.88 336 GLN A O 1
ATOM 2623 N N . PRO A 1 337 ? -26.391 4.453 8.086 1 93.06 337 PRO A N 1
ATOM 2624 C CA . PRO A 1 337 ? -26.156 5.871 8.367 1 93.06 337 PRO A CA 1
ATOM 2625 C C . PRO A 1 337 ? -26.75 6.309 9.703 1 93.06 337 PRO A C 1
ATOM 2627 O O . PRO A 1 337 ? -27.812 5.832 10.102 1 93.06 337 PRO A O 1
ATOM 2630 N N . THR A 1 338 ? -26.078 7.156 10.438 1 90.25 338 THR A N 1
ATOM 2631 C CA . THR A 1 338 ? -26.531 7.672 11.719 1 90.25 338 THR A CA 1
ATOM 2632 C C . THR A 1 338 ? -27.609 8.742 11.523 1 90.25 338 THR A C 1
ATOM 2634 O O . THR A 1 338 ? -28.484 8.898 12.367 1 90.25 338 THR A O 1
ATOM 2637 N N . ILE A 1 339 ? -27.469 9.461 10.453 1 92.62 339 ILE A N 1
ATOM 2638 C CA . ILE A 1 339 ? -28.438 10.5 10.117 1 92.62 339 ILE A CA 1
ATOM 2639 C C . ILE A 1 339 ? -29.312 10.039 8.945 1 92.62 339 ILE A C 1
ATOM 2641 O O . ILE A 1 339 ? -28.812 9.859 7.836 1 92.62 339 ILE A O 1
ATOM 2645 N N . LYS A 1 340 ? -30.562 9.797 9.195 1 92.06 340 LYS A N 1
ATOM 2646 C CA . LYS A 1 340 ? -31.516 9.359 8.18 1 92.06 340 LYS A CA 1
ATOM 2647 C C . LYS A 1 340 ? -32.781 10.234 8.18 1 92.06 340 LYS A C 1
ATOM 2649 O O . LYS A 1 340 ? -33.219 10.688 9.242 1 92.06 340 LYS A O 1
ATOM 2654 N N . ASP A 1 341 ? -33.188 10.43 7 1 93.56 341 ASP A N 1
ATOM 2655 C CA . ASP A 1 341 ? -34.438 11.148 6.891 1 93.56 341 ASP A CA 1
ATOM 2656 C C . ASP A 1 341 ? -35.594 10.305 7.434 1 93.56 341 ASP A C 1
ATOM 2658 O O . ASP A 1 341 ? -35.656 9.102 7.188 1 93.56 341 ASP A O 1
ATOM 2662 N N . VAL A 1 342 ? -36.375 10.922 8.242 1 91.75 342 VAL A N 1
ATOM 2663 C CA . VAL A 1 342 ? -37.594 10.234 8.688 1 91.75 342 VAL A CA 1
ATOM 2664 C C . VAL A 1 342 ? -38.5 9.953 7.484 1 91.75 342 VAL A C 1
ATOM 2666 O O . VAL A 1 342 ? -38.469 10.672 6.484 1 91.75 342 VAL A O 1
ATOM 2669 N N . PRO A 1 343 ? -39.188 8.766 7.434 1 91.25 343 PRO A N 1
ATOM 2670 C CA . PRO A 1 343 ? -40 8.367 6.273 1 91.25 343 PRO A CA 1
ATOM 2671 C C . PRO A 1 343 ? -40.938 9.461 5.805 1 91.25 343 PRO A C 1
ATOM 2673 O O . PRO A 1 343 ? -41.156 9.625 4.602 1 91.25 343 PRO A O 1
ATOM 2676 N N . ASP A 1 344 ? -41.406 10.297 6.688 1 91.25 344 ASP A N 1
ATOM 2677 C CA . ASP A 1 344 ? -42.375 11.336 6.312 1 91.25 344 ASP A CA 1
ATOM 2678 C C . ASP A 1 344 ? -41.719 12.719 6.34 1 91.25 344 ASP A C 1
ATOM 2680 O O . ASP A 1 344 ? -42.375 13.727 6.555 1 91.25 344 ASP A O 1
ATOM 2684 N N . ALA A 1 345 ? -40.438 12.68 6.035 1 93.25 345 ALA A N 1
ATOM 2685 C CA . ALA A 1 345 ? -39.781 13.977 6.027 1 93.25 345 ALA A CA 1
ATOM 2686 C C . ALA A 1 345 ? -40.219 14.82 4.836 1 93.25 345 ALA A C 1
ATOM 2688 O O . ALA A 1 345 ? -40.344 14.312 3.721 1 93.25 345 ALA A O 1
ATOM 2689 N N . CYS A 1 346 ? -40.469 16.031 5.047 1 94.62 346 CYS A N 1
ATOM 2690 C CA . CYS A 1 346 ? -40.875 16.938 3.982 1 94.62 346 CYS A CA 1
ATOM 2691 C C . CYS A 1 346 ? -39.688 17.703 3.41 1 94.62 346 CYS A C 1
ATOM 2693 O O . CYS A 1 346 ? -38.656 17.797 4.051 1 94.62 346 CYS A O 1
ATOM 2695 N N . ASP A 1 347 ? -39.875 18.172 2.164 1 96.06 347 ASP A N 1
ATOM 2696 C CA . ASP A 1 347 ? -38.844 19.047 1.586 1 96.06 347 ASP A CA 1
ATOM 2697 C C . ASP A 1 347 ? -38.875 20.422 2.229 1 96.06 347 ASP A C 1
ATOM 2699 O O . ASP A 1 347 ? -39.969 21 2.408 1 96.06 347 ASP A O 1
ATOM 2703 N N . LEU A 1 348 ? -37.812 20.891 2.627 1 96.12 348 LEU A N 1
ATOM 2704 C CA . LEU A 1 348 ? -37.719 22.234 3.176 1 96.12 348 LEU A CA 1
ATOM 2705 C C . LEU A 1 348 ? -38.031 23.281 2.111 1 96.12 348 LEU A C 1
ATOM 2707 O O . LEU A 1 348 ? -37.375 23.328 1.072 1 96.12 348 LEU A O 1
ATOM 2711 N N . PRO A 1 349 ? -39.031 24.031 2.299 1 95.5 349 PRO A N 1
ATOM 2712 C CA . PRO A 1 349 ? -39.344 25.078 1.331 1 95.5 349 PRO A CA 1
ATOM 2713 C C . PRO A 1 349 ? -38.281 26.172 1.308 1 95.5 349 PRO A C 1
ATOM 2715 O O . PRO A 1 349 ? -37.406 26.219 2.186 1 95.5 349 PRO A O 1
ATOM 2718 N N . PRO A 1 350 ? -38.312 26.969 0.21 1 95.62 350 PRO A N 1
ATOM 2719 C CA . PRO A 1 350 ? -37.344 28.078 0.202 1 95.62 350 PRO A CA 1
ATOM 2720 C C . PRO A 1 350 ? -37.406 28.922 1.474 1 95.62 350 PRO A C 1
ATOM 2722 O O . PRO A 1 350 ? -38.5 29.359 1.874 1 95.62 350 PRO A O 1
ATOM 2725 N N . VAL A 1 351 ? -36.312 29.141 2.041 1 95.62 351 VAL A N 1
ATOM 2726 C CA . VAL A 1 351 ? -36.281 29.719 3.381 1 95.62 351 VAL A CA 1
ATOM 2727 C C . VAL A 1 351 ? -35.875 31.203 3.299 1 95.62 351 VAL A C 1
ATOM 2729 O O . VAL A 1 351 ? -35.281 31.641 2.311 1 95.62 351 VAL A O 1
ATOM 2732 N N . ARG A 1 352 ? -36.188 31.891 4.406 1 95.12 352 ARG A N 1
ATOM 2733 C CA . ARG A 1 352 ? -35.75 33.281 4.594 1 95.12 352 ARG A CA 1
ATOM 2734 C C . ARG A 1 352 ? -34.344 33.312 5.184 1 95.12 352 ARG A C 1
ATOM 2736 O O . ARG A 1 352 ? -33.562 34.25 4.938 1 95.12 352 ARG A O 1
ATOM 2743 N N . GLY A 1 353 ? -34.031 32.281 5.914 1 96.62 353 GLY A N 1
ATOM 2744 C CA . GLY A 1 353 ? -32.656 32.125 6.406 1 96.62 353 GLY A CA 1
ATOM 2745 C C . GLY A 1 353 ? -32.562 32.312 7.91 1 96.62 353 GLY A C 1
ATOM 2746 O O . GLY A 1 353 ? -31.484 32.656 8.422 1 96.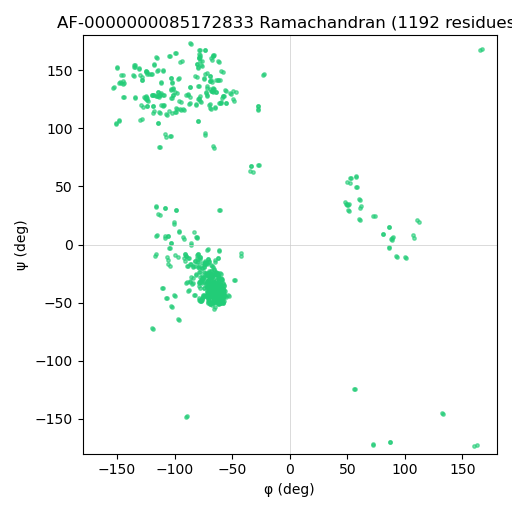62 353 GLY A O 1
ATOM 2747 N N . GLU A 1 354 ? -33.656 32.156 8.68 1 97.88 354 GLU A N 1
ATOM 2748 C CA . GLU A 1 354 ? -33.625 32.219 10.133 1 97.88 354 GLU A CA 1
ATOM 2749 C C . GLU A 1 354 ? -33.094 30.891 10.703 1 97.88 354 GLU A C 1
ATOM 2751 O O . GLU A 1 354 ? -33.562 29.812 10.336 1 97.88 354 GLU A O 1
ATOM 2756 N N . ILE A 1 355 ? -32.094 30.922 11.523 1 98.19 355 ILE A N 1
ATOM 2757 C CA . ILE A 1 355 ? -31.547 29.75 12.172 1 98.19 355 ILE A CA 1
ATOM 2758 C C . ILE A 1 355 ? -31.75 29.844 13.68 1 98.19 355 ILE A C 1
ATOM 2760 O O . ILE A 1 355 ? -31.375 30.844 14.305 1 98.19 355 ILE A O 1
ATOM 2764 N N . THR A 1 356 ? -32.312 28.844 14.305 1 98.25 356 THR A N 1
ATOM 2765 C CA . THR A 1 356 ? -32.562 28.859 15.742 1 98.25 356 THR A CA 1
ATOM 2766 C C . THR A 1 356 ? -32.031 27.594 16.406 1 98.25 356 THR A C 1
ATOM 2768 O O . THR A 1 356 ? -32.344 26.484 15.984 1 98.25 356 THR A O 1
ATOM 2771 N N . PHE A 1 357 ? -31.156 27.812 17.281 1 98.12 357 PHE A N 1
ATOM 2772 C CA . PHE A 1 357 ? -30.734 26.75 18.219 1 98.12 357 PHE A CA 1
ATOM 2773 C C . PHE A 1 357 ? -31.562 26.812 19.5 1 98.12 357 PHE A C 1
ATOM 2775 O O . PHE A 1 357 ? -31.5 27.797 20.234 1 98.12 357 PHE A O 1
ATOM 2782 N N . ASP A 1 358 ? -32.312 25.75 19.734 1 97.75 358 ASP A N 1
ATOM 2783 C CA . ASP A 1 358 ? -33.188 25.688 20.891 1 97.75 358 ASP A CA 1
ATOM 2784 C C . ASP A 1 358 ? -32.656 24.703 21.922 1 97.75 358 ASP A C 1
ATOM 2786 O O . ASP A 1 358 ? -32.969 23.5 21.875 1 97.75 358 ASP A O 1
ATOM 2790 N N . HIS A 1 359 ? -31.875 25.219 22.953 1 97.12 359 HIS A N 1
ATOM 2791 C CA . HIS A 1 359 ? -31.297 24.438 24.031 1 97.12 359 HIS A CA 1
ATOM 2792 C C . HIS A 1 359 ? -30.547 23.219 23.5 1 97.12 359 HIS A C 1
ATOM 2794 O O . HIS A 1 359 ? -30.812 22.094 23.922 1 97.12 359 HIS A O 1
ATOM 2800 N N . VAL A 1 360 ? -29.688 23.5 22.641 1 97.5 360 VAL A N 1
ATOM 2801 C CA . VAL A 1 360 ? -29.016 22.438 21.906 1 97.5 360 VAL A CA 1
ATOM 2802 C C . VAL A 1 360 ? -27.781 21.984 22.688 1 97.5 360 VAL A C 1
ATOM 2804 O O . VAL A 1 360 ? -26.969 22.797 23.109 1 97.5 360 VAL A O 1
ATOM 2807 N N . SER A 1 361 ? -27.641 20.688 22.906 1 97.38 361 SER A N 1
ATOM 2808 C CA . SER A 1 361 ? -26.469 20.016 23.438 1 97.38 361 SER A CA 1
ATOM 2809 C C . SER A 1 361 ? -25.984 18.922 22.484 1 97.38 361 SER A C 1
ATOM 2811 O O . SER A 1 361 ? -26.766 18.359 21.734 1 97.38 361 SER A O 1
ATOM 2813 N N . PHE A 1 362 ? -24.688 18.719 22.453 1 96.06 362 PHE A N 1
ATOM 2814 C CA . PHE A 1 362 ? -24.172 17.75 21.5 1 96.06 362 PHE A CA 1
ATOM 2815 C C . PHE A 1 362 ? -22.922 17.062 22.047 1 96.06 362 PHE A C 1
ATOM 2817 O O . PHE A 1 362 ? -22.094 17.703 22.703 1 96.06 362 PHE A O 1
ATOM 2824 N N . GLU A 1 363 ? -22.859 15.781 21.812 1 93.56 363 GLU A N 1
ATOM 2825 C CA . GLU A 1 363 ? -21.688 14.953 22.125 1 93.56 363 GLU A CA 1
ATOM 2826 C C . GLU A 1 363 ? -21.328 14.031 20.969 1 93.56 363 GLU A C 1
ATOM 2828 O O . GLU A 1 363 ? -22.203 13.375 20.391 1 93.56 363 GLU A O 1
ATOM 2833 N N . TYR A 1 364 ? -20.094 14.078 20.516 1 85.12 364 TYR A N 1
ATOM 2834 C CA . TYR A 1 364 ? -19.672 13.141 19.484 1 85.12 364 TYR A CA 1
ATOM 2835 C C . TYR A 1 364 ? -19.672 11.711 20 1 85.12 364 TYR A C 1
ATOM 2837 O O . TYR A 1 364 ? -20.094 10.789 19.297 1 85.12 364 TYR A O 1
ATOM 2845 N N . GLU A 1 365 ? -19.062 11.625 21.109 1 82.5 365 GLU A N 1
ATOM 2846 C CA . GLU A 1 365 ? -19.047 10.359 21.844 1 82.5 365 GLU A CA 1
ATOM 2847 C C . GLU A 1 365 ? -19.797 10.477 23.156 1 82.5 365 GLU A C 1
ATOM 2849 O O . GLU A 1 365 ? -19.797 11.539 23.781 1 82.5 365 GLU A O 1
ATOM 2854 N N . THR A 1 366 ? -20.312 9.336 23.469 1 81.75 366 THR A N 1
ATOM 2855 C CA . THR A 1 366 ? -21.125 9.336 24.672 1 81.75 366 THR A CA 1
ATOM 2856 C C . THR A 1 366 ? -20.281 9.742 25.891 1 81.75 366 THR A C 1
ATOM 2858 O O . THR A 1 366 ? -19.219 9.172 26.141 1 81.75 366 THR A O 1
ATOM 2861 N N . GLY A 1 367 ? -20.656 10.711 26.516 1 77.62 367 GLY A N 1
ATOM 2862 C CA . GLY A 1 367 ? -19.984 11.148 27.734 1 77.62 367 GLY A CA 1
ATOM 2863 C C . GLY A 1 367 ? -19.047 12.32 27.5 1 77.62 367 GLY A C 1
ATOM 2864 O O . GLY A 1 367 ? -18.531 12.898 28.469 1 77.62 367 GLY A O 1
ATOM 2865 N N . GLN A 1 368 ? -18.781 12.664 26.312 1 82.06 368 GLN A N 1
ATOM 2866 C CA . GLN A 1 368 ? -17.906 13.789 26.031 1 82.06 368 GLN A CA 1
ATOM 2867 C C . GLN A 1 368 ? -18.688 14.93 25.375 1 82.06 368 GLN A C 1
ATOM 2869 O O . GLN A 1 368 ? -18.609 15.125 24.156 1 82.06 368 GLN A O 1
ATOM 2874 N N . GLY A 1 369 ? -19.281 15.672 26.266 1 88.12 369 GLY A N 1
ATOM 2875 C CA . GLY A 1 369 ? -20.078 16.781 25.781 1 88.12 369 GLY A CA 1
ATOM 2876 C C . GLY A 1 369 ? -19.25 17.891 25.156 1 88.12 369 GLY A C 1
ATOM 2877 O O . GLY A 1 369 ? -18.203 18.266 25.688 1 88.12 369 GLY A O 1
ATOM 2878 N N . VAL A 1 370 ? -19.656 18.344 23.969 1 91.19 370 VAL A N 1
ATOM 2879 C CA . VAL A 1 370 ? -18.922 19.406 23.266 1 91.19 370 VAL A CA 1
ATOM 2880 C C . VAL A 1 370 ? -19.734 20.703 23.344 1 91.19 370 VAL A C 1
ATOM 2882 O O . VAL A 1 370 ? -19.172 21.781 23.547 1 91.19 370 VAL A O 1
ATOM 2885 N N . LEU A 1 371 ? -21 20.656 23.094 1 95.81 371 LEU A N 1
ATOM 2886 C CA . LEU A 1 371 ? -21.922 21.797 23.234 1 95.81 371 LEU A CA 1
ATOM 2887 C C . LEU A 1 371 ? -22.891 21.578 24.375 1 95.81 371 LEU A C 1
ATOM 2889 O O . LEU A 1 371 ? -23.375 20.453 24.578 1 95.81 371 LEU A O 1
ATOM 2893 N N . HIS A 1 372 ? -23.125 22.672 25.141 1 96.31 372 HIS A N 1
ATOM 2894 C CA . HIS A 1 372 ? -23.984 22.578 26.312 1 96.31 372 HIS A CA 1
ATOM 2895 C C . HIS A 1 372 ? -25.078 23.641 26.297 1 96.31 372 HIS A C 1
ATOM 2897 O O . HIS A 1 372 ? -24.797 24.812 26.578 1 96.31 372 HIS A O 1
ATOM 2903 N N . ASP A 1 373 ? -26.234 23.25 26.062 1 95.88 373 ASP A N 1
ATOM 2904 C CA . ASP A 1 373 ? -27.438 24.047 26.188 1 95.88 373 ASP A CA 1
ATOM 2905 C C . ASP A 1 373 ? -27.312 25.375 25.422 1 95.88 373 ASP A C 1
ATOM 2907 O O . ASP A 1 373 ? -27.484 26.453 25.984 1 95.88 373 ASP A O 1
ATOM 2911 N N . ILE A 1 374 ? -27.062 25.297 24.203 1 97.19 374 ILE A N 1
ATOM 2912 C CA . ILE A 1 374 ? -26.891 26.469 23.344 1 97.19 374 ILE A CA 1
ATOM 2913 C C . ILE A 1 374 ? -28.25 27 22.922 1 97.19 374 ILE A C 1
ATOM 2915 O O . ILE A 1 374 ? -29.047 26.266 22.328 1 97.19 374 ILE A O 1
ATOM 2919 N N . THR A 1 375 ? -28.547 28.219 23.234 1 97.25 375 THR A N 1
ATOM 2920 C CA . THR A 1 375 ? -29.719 28.938 22.734 1 97.25 375 THR A CA 1
ATOM 2921 C C . THR A 1 375 ? -29.312 30.156 21.938 1 97.25 375 THR A C 1
ATOM 2923 O O . THR A 1 375 ? -28.703 31.094 22.469 1 97.25 375 THR A O 1
ATOM 2926 N N . LEU A 1 376 ? -29.594 30.125 20.641 1 97.12 376 LEU A N 1
ATOM 2927 C CA . LEU A 1 376 ? -29.156 31.172 19.734 1 97.12 376 LEU A CA 1
ATOM 2928 C C . LEU A 1 376 ? -30.094 31.297 18.547 1 97.12 376 LEU A C 1
ATOM 2930 O O . LEU A 1 376 ? -30.547 30.281 18 1 97.12 376 LEU A O 1
ATOM 2934 N N . THR A 1 377 ? -30.453 32.531 18.188 1 97.69 377 THR A N 1
ATOM 2935 C CA . THR A 1 377 ? -31.266 32.781 17 1 97.69 377 THR A CA 1
ATOM 2936 C C . THR A 1 377 ? -30.562 33.719 16.062 1 97.69 377 THR A C 1
ATOM 2938 O O . THR A 1 377 ? -30.172 34.844 16.453 1 97.69 377 THR A O 1
ATOM 2941 N N . VAL A 1 378 ? -30.375 33.312 14.891 1 97.69 378 VAL A N 1
ATOM 2942 C CA . VAL A 1 378 ? -29.812 34.156 13.836 1 97.69 378 VAL A CA 1
ATOM 2943 C C . VAL A 1 378 ? -30.922 34.656 12.906 1 97.69 378 VAL A C 1
ATOM 2945 O O . VAL A 1 378 ? -31.656 33.844 12.336 1 97.69 378 VAL A O 1
ATOM 2948 N N . GLN A 1 379 ? -30.984 35.906 12.734 1 97.12 379 GLN A N 1
ATOM 2949 C CA . GLN A 1 379 ? -32.031 36.5 11.922 1 97.12 379 GLN A CA 1
ATOM 2950 C C . GLN A 1 379 ? -31.703 36.406 10.438 1 97.12 379 GLN A C 1
ATOM 2952 O O . GLN A 1 379 ? -30.531 36.312 10.062 1 97.12 379 GLN A O 1
ATOM 2957 N N . PRO A 1 380 ? -32.812 36.438 9.594 1 97.25 380 PRO A N 1
ATOM 2958 C CA . PRO A 1 380 ? -32.562 36.406 8.148 1 97.25 380 PRO A CA 1
ATOM 2959 C C . PRO A 1 380 ? -31.688 37.562 7.691 1 97.25 380 PRO A C 1
ATOM 2961 O O . PRO A 1 380 ? -31.969 38.719 8.031 1 97.25 380 PRO A O 1
ATOM 2964 N N . GLY A 1 381 ? -30.625 37.219 6.973 1 95.38 381 GLY A N 1
ATOM 2965 C CA . GLY A 1 381 ? -29.734 38.25 6.426 1 95.38 381 GLY A CA 1
ATOM 2966 C C . GLY A 1 381 ? -28.672 38.688 7.402 1 95.38 381 GLY A C 1
ATOM 2967 O O . GLY A 1 381 ? -27.797 39.5 7.051 1 95.38 381 GLY A O 1
ATOM 2968 N N . GLU A 1 382 ? -28.719 38.156 8.57 1 96.25 382 GLU A N 1
ATOM 2969 C CA . GLU A 1 382 ? -27.766 38.531 9.609 1 96.25 382 GLU A CA 1
ATOM 2970 C C . GLU A 1 382 ? -26.422 37.844 9.398 1 96.25 382 GLU A C 1
ATOM 2972 O O . GLU A 1 382 ? -26.375 36.688 9.031 1 96.25 382 GLU A O 1
ATOM 2977 N N . ILE A 1 383 ? -25.359 38.625 9.578 1 95.69 383 ILE A N 1
ATOM 2978 C CA . ILE A 1 383 ? -24.016 38.062 9.578 1 95.69 383 ILE A CA 1
ATOM 2979 C C . ILE A 1 383 ? -23.547 37.875 11.016 1 95.69 383 ILE A C 1
ATOM 2981 O O . ILE A 1 383 ? -23.328 38.844 11.742 1 95.69 383 ILE A O 1
ATOM 2985 N N . VAL A 1 384 ? -23.359 36.625 11.414 1 95.75 384 VAL A N 1
ATOM 2986 C CA . VAL A 1 384 ? -22.953 36.281 12.773 1 95.75 384 VAL A CA 1
ATOM 2987 C C . VAL A 1 384 ? -21.562 35.656 12.758 1 95.75 384 VAL A C 1
ATOM 2989 O O . VAL A 1 384 ? -21.297 34.719 12.008 1 95.75 384 VAL A O 1
ATOM 2992 N N . ALA A 1 385 ? -20.656 36.156 13.547 1 94.12 385 ALA A N 1
ATOM 2993 C CA . ALA A 1 385 ? -19.297 35.625 13.672 1 94.12 385 ALA A CA 1
ATOM 2994 C C . ALA A 1 385 ? -19.156 34.781 14.945 1 94.12 385 ALA A C 1
ATOM 2996 O O . ALA A 1 385 ? -19.578 35.219 16.016 1 94.12 385 ALA A O 1
ATOM 2997 N N . LEU A 1 386 ? -18.672 33.625 14.781 1 92.81 386 LEU A N 1
ATOM 2998 C CA . LEU A 1 386 ? -18.344 32.781 15.922 1 92.81 386 LEU A CA 1
ATOM 2999 C C . LEU A 1 386 ? -16.875 32.906 16.281 1 92.81 386 LEU A C 1
ATOM 3001 O O . LEU A 1 386 ? -15.992 32.688 15.445 1 92.81 386 LEU A O 1
ATOM 3005 N N . VAL A 1 387 ? -16.641 33.281 17.531 1 88.19 387 VAL A N 1
ATOM 3006 C CA . VAL A 1 387 ? -15.281 33.469 18 1 88.19 387 VAL A CA 1
ATOM 3007 C C . VAL A 1 387 ? -15.086 32.719 19.312 1 88.19 387 VAL A C 1
ATOM 3009 O O . VAL A 1 387 ? -16.031 32.531 20.078 1 88.19 387 VAL A O 1
ATOM 3012 N N . GLY A 1 388 ? -13.945 32.219 19.5 1 84.5 388 GLY A N 1
ATOM 3013 C CA . GLY A 1 388 ? -13.602 31.469 20.703 1 84.5 388 GLY A CA 1
ATOM 3014 C C . GLY A 1 388 ? -12.312 30.672 20.562 1 84.5 388 GLY A C 1
ATOM 3015 O O . GLY A 1 388 ? -11.789 30.516 19.453 1 84.5 388 GLY A O 1
ATOM 3016 N N . PRO A 1 389 ? -11.875 30.219 21.672 1 79.38 389 PRO A N 1
ATOM 3017 C CA . PRO A 1 389 ? -10.648 29.406 21.609 1 79.38 389 PRO A CA 1
ATOM 3018 C C . PRO A 1 389 ? -10.859 28.094 20.875 1 79.38 389 PRO A C 1
ATOM 3020 O O . PRO A 1 389 ? -12 27.719 20.578 1 79.38 389 PRO A O 1
ATOM 3023 N N . SER A 1 390 ? -9.766 27.5 20.469 1 73.94 390 SER A N 1
ATOM 3024 C CA . SER A 1 390 ? -9.852 26.188 19.828 1 73.94 390 SER A CA 1
ATOM 3025 C C . SER A 1 390 ? -10.562 25.172 20.734 1 73.94 390 SER A C 1
ATOM 3027 O O . SER A 1 390 ? -10.32 25.141 21.938 1 73.94 390 SER A O 1
ATOM 3029 N N . GLY A 1 391 ? -11.445 24.484 20.203 1 77.31 391 GLY A N 1
ATOM 3030 C CA . GLY A 1 391 ? -12.172 23.469 20.953 1 77.31 391 GLY A CA 1
ATOM 3031 C C . GLY A 1 391 ? -13.406 24.016 21.656 1 77.31 391 GLY A C 1
ATOM 3032 O O . GLY A 1 391 ? -14.078 23.281 22.391 1 77.31 391 GLY A O 1
ATOM 3033 N N . ALA A 1 392 ? -13.641 25.266 21.391 1 84.56 392 ALA A N 1
ATOM 3034 C CA . ALA A 1 392 ? -14.758 25.891 22.078 1 84.56 392 ALA A CA 1
ATOM 3035 C C . ALA A 1 392 ? -16.094 25.359 21.562 1 84.56 392 ALA A C 1
ATOM 3037 O O . ALA A 1 392 ? -17.141 25.547 22.188 1 84.56 392 ALA A O 1
ATOM 3038 N N . GLY A 1 393 ? -16.062 24.641 20.438 1 89.69 393 GLY A N 1
ATOM 3039 C CA . GLY A 1 393 ? -17.297 24.078 19.906 1 89.69 393 GLY A CA 1
ATOM 3040 C C . GLY A 1 393 ? -17.781 24.781 18.656 1 89.69 393 GLY A C 1
ATOM 3041 O O . GLY A 1 393 ? -18.875 24.5 18.172 1 89.69 393 GLY A O 1
ATOM 3042 N N . LYS A 1 394 ? -17.078 25.688 18.109 1 89.88 394 LYS A N 1
ATOM 3043 C CA . LYS A 1 394 ? -17.469 26.484 16.953 1 89.88 394 LYS A CA 1
ATOM 3044 C C . LYS A 1 394 ? -17.781 25.594 15.75 1 89.88 394 LYS A C 1
ATOM 3046 O O . LYS A 1 394 ? -18.859 25.719 15.148 1 89.88 394 LYS A O 1
ATOM 3051 N N . SER A 1 395 ? -16.844 24.672 15.43 1 88.44 395 SER A N 1
ATOM 3052 C CA . SER A 1 395 ? -17.016 23.797 14.273 1 88.44 395 SER A CA 1
ATOM 3053 C C . SER A 1 395 ? -18.188 22.844 14.469 1 88.44 395 SER A C 1
ATOM 3055 O O . SER A 1 395 ? -18.875 22.484 13.508 1 88.44 395 SER A O 1
ATOM 3057 N N . THR A 1 396 ? -18.375 22.422 15.703 1 91.69 396 THR A N 1
ATOM 3058 C CA . THR A 1 396 ? -19.5 21.547 16.016 1 91.69 396 THR A CA 1
ATOM 3059 C C . THR A 1 396 ? -20.828 22.25 15.766 1 91.69 396 THR A C 1
ATOM 3061 O O . THR A 1 396 ? -21.734 21.672 15.172 1 91.69 396 THR A O 1
ATOM 3064 N N . LEU A 1 397 ? -20.859 23.453 16.281 1 93.75 397 LEU A N 1
ATOM 3065 C CA . LEU A 1 397 ? -22.062 24.25 16.047 1 93.75 397 LEU A CA 1
ATOM 3066 C C . LEU A 1 397 ? -22.312 24.438 14.555 1 93.75 397 LEU A C 1
ATOM 3068 O O . LEU A 1 397 ? -23.453 24.312 14.094 1 93.75 397 LEU A O 1
ATOM 3072 N N . PHE A 1 398 ? -21.266 24.641 13.891 1 92.06 398 PHE A N 1
ATOM 3073 C CA . PHE A 1 398 ? -21.266 24.812 12.438 1 92.06 398 PHE A CA 1
ATOM 3074 C C . PHE A 1 398 ? -21.797 23.562 11.742 1 92.06 398 PHE A C 1
ATOM 3076 O O . PHE A 1 398 ? -22.594 23.656 10.812 1 92.06 398 PHE A O 1
ATOM 3083 N N . ASN A 1 399 ? -21.516 22.422 12.148 1 92.94 399 ASN A N 1
ATOM 3084 C CA . ASN A 1 399 ? -21.844 21.141 11.516 1 92.94 399 ASN A CA 1
ATOM 3085 C C . ASN A 1 399 ? -23.297 20.734 11.766 1 92.94 399 ASN A C 1
ATOM 3087 O O . ASN A 1 399 ? -23.844 19.906 11.039 1 92.94 399 ASN A O 1
ATOM 3091 N N . LEU A 1 400 ? -23.906 21.328 12.766 1 95.88 400 LEU A N 1
ATOM 3092 C CA . LEU A 1 400 ? -25.281 20.984 13.109 1 95.88 400 LEU A CA 1
ATOM 3093 C C . LEU A 1 400 ? -26.25 21.672 12.156 1 95.88 400 LEU A C 1
ATOM 3095 O O . LEU A 1 400 ? -27.375 21.188 11.953 1 95.88 400 LEU A O 1
ATOM 3099 N N . ILE A 1 401 ? -25.828 22.75 11.555 1 96.5 401 ILE A N 1
ATOM 3100 C CA . ILE A 1 401 ? -26.719 23.547 10.719 1 96.5 401 ILE A CA 1
ATOM 3101 C C . ILE A 1 401 ? -27.047 22.781 9.438 1 96.5 401 ILE A C 1
ATOM 3103 O O . ILE A 1 401 ? -28.219 22.625 9.086 1 96.5 401 ILE A O 1
ATOM 3107 N N . PRO A 1 402 ? -26.016 22.219 8.758 1 96.25 402 PRO A N 1
ATOM 3108 C CA . PRO A 1 402 ? -26.344 21.391 7.594 1 96.25 402 PRO A CA 1
ATOM 3109 C C . PRO A 1 402 ? -26.781 19.984 7.977 1 96.25 402 PRO A C 1
ATOM 3111 O O . PRO A 1 402 ? -26.891 19.109 7.113 1 96.25 402 PRO A O 1
ATOM 3114 N N . ARG A 1 403 ? -26.922 19.734 9.234 1 96.56 403 ARG A N 1
ATOM 3115 C CA . ARG A 1 403 ? -27.344 18.453 9.797 1 96.56 403 ARG A CA 1
ATOM 3116 C C . ARG A 1 403 ? -26.375 17.344 9.43 1 96.56 403 ARG A C 1
ATOM 3118 O O . ARG A 1 403 ? -26.781 16.266 8.984 1 96.56 403 ARG A O 1
ATOM 3125 N N . PHE A 1 404 ? -25.172 17.672 9.438 1 94.38 404 PHE A N 1
ATOM 3126 C CA . PHE A 1 404 ? -24.172 16.609 9.352 1 94.38 404 PHE A CA 1
ATOM 3127 C C . PHE A 1 404 ? -24.219 15.719 10.586 1 94.38 404 PHE A C 1
ATOM 3129 O O . PHE A 1 404 ? -23.828 14.555 10.531 1 94.38 404 PHE A O 1
ATOM 3136 N N . TYR A 1 405 ? -24.703 16.328 11.664 1 93.88 405 TYR A N 1
ATOM 3137 C CA . TYR A 1 405 ? -24.984 15.664 12.93 1 93.88 405 TYR A CA 1
ATOM 3138 C C . TYR A 1 405 ? -26.344 16.078 13.477 1 93.88 405 TYR A C 1
ATOM 3140 O O . TYR A 1 405 ? -26.828 17.172 13.18 1 93.88 405 TYR A O 1
ATOM 3148 N N . ASP A 1 406 ? -26.859 15.18 14.25 1 95.25 406 ASP A N 1
ATOM 3149 C CA . ASP A 1 406 ? -28.062 15.523 15.008 1 95.25 406 ASP A CA 1
ATOM 3150 C C . ASP A 1 406 ? -27.719 15.852 16.453 1 95.25 406 ASP A C 1
ATOM 3152 O O . ASP A 1 406 ? -26.844 15.211 17.047 1 95.25 406 ASP A O 1
ATOM 3156 N N . PRO A 1 407 ? -28.312 16.922 16.906 1 96.12 407 PRO A N 1
ATOM 3157 C CA . PRO A 1 407 ? -28.031 17.25 18.312 1 96.12 407 PRO A CA 1
ATOM 3158 C C . PRO A 1 407 ? -28.453 16.141 19.266 1 96.12 407 PRO A C 1
ATOM 3160 O O . PRO A 1 407 ? -29.391 15.391 18.984 1 96.12 407 PRO A O 1
ATOM 3163 N N . THR A 1 408 ? -27.719 16.031 20.375 1 95.25 408 THR A N 1
ATOM 3164 C CA . THR A 1 408 ? -28.016 15.039 21.406 1 95.25 408 THR A CA 1
ATOM 3165 C C . THR A 1 408 ? -29.297 15.414 22.156 1 95.25 408 THR A C 1
ATOM 3167 O O . THR A 1 408 ? -30.109 14.547 22.469 1 95.25 408 THR A O 1
ATOM 3170 N N . SER A 1 409 ? -29.391 16.609 22.547 1 95.62 409 SER A N 1
ATOM 3171 C CA . SER A 1 409 ? -30.609 17.172 23.125 1 95.62 409 SER A CA 1
ATOM 3172 C C . SER A 1 409 ? -30.906 18.547 22.547 1 95.62 409 SER A C 1
ATOM 3174 O O . SER A 1 409 ? -30.016 19.219 22 1 95.62 409 SER A O 1
ATOM 3176 N N . GLY A 1 410 ? -32.219 18.891 22.547 1 97 410 GLY A N 1
ATOM 3177 C CA . GLY A 1 410 ? -32.625 20.125 21.922 1 97 410 GLY A CA 1
ATOM 3178 C C . GLY A 1 410 ? -32.906 19.969 20.438 1 97 410 GLY A C 1
ATOM 3179 O O . GLY A 1 410 ? -33.125 18.859 19.953 1 97 410 GLY A O 1
ATOM 3180 N N . ARG A 1 411 ? -33.094 21.094 19.734 1 97.19 411 ARG A N 1
ATOM 3181 C CA . ARG A 1 411 ? -33.375 21.016 18.297 1 97.19 411 ARG A CA 1
ATOM 3182 C C . ARG A 1 411 ? -32.844 22.234 17.562 1 97.19 411 ARG A C 1
ATOM 3184 O O . ARG A 1 411 ? -32.719 23.312 18.156 1 97.19 411 ARG A O 1
ATOM 3191 N N . VAL A 1 412 ? -32.531 22.094 16.391 1 97.81 412 VAL A N 1
ATOM 3192 C CA . VAL A 1 412 ? -32.125 23.156 15.484 1 97.81 412 VAL A CA 1
ATOM 3193 C C . VAL A 1 412 ? -33.219 23.391 14.438 1 97.81 412 VAL A C 1
ATOM 3195 O O . VAL A 1 412 ? -33.719 22.453 13.828 1 97.81 412 VAL A O 1
ATOM 3198 N N . LEU A 1 413 ? -33.562 24.672 14.352 1 97.94 413 LEU A N 1
ATOM 3199 C CA . LEU A 1 413 ? -34.625 25.031 13.43 1 97.94 413 LEU A CA 1
ATOM 3200 C C . LEU A 1 413 ? -34.125 26 12.367 1 97.94 413 LEU A C 1
ATOM 3202 O O . LEU A 1 413 ? -33.281 26.844 12.648 1 97.94 413 LEU A O 1
ATOM 3206 N N . ILE A 1 414 ? -34.688 25.859 11.211 1 97.88 414 ILE A N 1
ATOM 3207 C CA . ILE A 1 414 ? -34.531 26.859 10.164 1 97.88 414 ILE A CA 1
ATOM 3208 C C . ILE A 1 414 ? -35.906 27.344 9.703 1 97.88 414 ILE A C 1
ATOM 3210 O O . ILE A 1 414 ? -36.719 26.547 9.227 1 97.88 414 ILE A O 1
ATOM 3214 N N . ASP A 1 415 ? -36.125 28.594 9.867 1 97.44 415 ASP A N 1
ATOM 3215 C CA . ASP A 1 415 ? -37.438 29.203 9.586 1 97.44 415 ASP A CA 1
ATOM 3216 C C . ASP A 1 415 ? -38.562 28.422 10.266 1 97.44 415 ASP A C 1
ATOM 3218 O O . ASP A 1 415 ? -39.594 28.156 9.648 1 97.44 415 ASP A O 1
ATOM 3222 N N . GLY A 1 416 ? -38.25 27.922 11.375 1 95.69 416 GLY A N 1
ATOM 3223 C CA . GLY A 1 416 ? -39.281 27.266 12.18 1 95.69 416 GLY A CA 1
ATOM 3224 C C . GLY A 1 416 ? -39.375 25.781 11.93 1 95.69 416 GLY A C 1
ATOM 3225 O O . GLY A 1 416 ? -40.031 25.062 12.68 1 95.69 416 GLY A O 1
ATOM 3226 N N . TYR A 1 417 ? -38.75 25.234 10.969 1 96.69 417 TYR A N 1
ATOM 3227 C CA . TYR A 1 417 ? -38.781 23.797 10.672 1 96.69 417 TYR A CA 1
ATOM 3228 C C . TYR A 1 417 ? -37.656 23.062 11.422 1 96.69 417 TYR A C 1
ATOM 3230 O O . TYR A 1 417 ? -36.5 23.438 11.336 1 96.69 417 TYR A O 1
ATOM 3238 N N . ASP A 1 418 ? -38.094 22.031 12.094 1 96.69 418 ASP A N 1
ATOM 3239 C CA . ASP A 1 418 ? -37.094 21.172 12.703 1 96.69 418 ASP A CA 1
ATOM 3240 C C . ASP A 1 418 ? -36.281 20.438 11.641 1 96.69 418 ASP A C 1
ATOM 3242 O O . ASP A 1 418 ? -36.844 19.828 10.719 1 96.69 418 ASP A O 1
ATOM 3246 N N . LEU A 1 419 ? -35 20.469 11.805 1 96.75 419 LEU A N 1
ATOM 3247 C CA . LEU A 1 419 ? -34.125 19.906 10.781 1 96.75 419 LEU A CA 1
ATOM 3248 C C . LEU A 1 419 ? -34.312 18.406 10.68 1 96.75 419 LEU A C 1
ATOM 3250 O O . LEU A 1 419 ? -34.031 17.812 9.641 1 96.75 419 LEU A O 1
ATOM 3254 N N . ARG A 1 420 ? -34.844 17.672 11.688 1 95.5 420 ARG A N 1
ATOM 3255 C CA . ARG A 1 420 ? -35.094 16.234 11.695 1 95.5 420 ARG A CA 1
ATOM 3256 C C . ARG A 1 420 ? -36.344 15.883 10.922 1 95.5 420 ARG A C 1
ATOM 3258 O O . ARG A 1 420 ? -36.562 14.727 10.555 1 95.5 420 ARG A O 1
ATOM 3265 N N . SER A 1 421 ? -37.062 16.953 10.602 1 95.38 421 SER A N 1
ATOM 3266 C CA . SER A 1 421 ? -38.312 16.719 9.938 1 95.38 421 SER A CA 1
ATOM 3267 C C . SER A 1 421 ? -38.25 17.016 8.445 1 95.38 421 SER A C 1
ATOM 3269 O O . SER A 1 421 ? -39.219 16.781 7.707 1 95.38 421 SER A O 1
ATOM 3271 N N . VAL A 1 422 ? -37.156 17.484 7.977 1 96.44 422 VAL A N 1
ATOM 3272 C CA . VAL A 1 422 ? -37 17.797 6.562 1 96.44 422 VAL A CA 1
ATOM 3273 C C . VAL A 1 422 ? -35.938 16.891 5.949 1 96.44 422 VAL A C 1
ATOM 3275 O O . VAL A 1 422 ? -35.125 16.281 6.668 1 96.44 422 VAL A O 1
ATOM 3278 N N . THR A 1 423 ? -36 16.828 4.621 1 96.31 423 THR A N 1
ATOM 3279 C CA . THR A 1 423 ? -35.031 15.984 3.943 1 96.31 423 THR A CA 1
ATOM 3280 C C . THR A 1 423 ? -33.656 16.656 3.939 1 96.31 423 THR A C 1
ATOM 3282 O O . THR A 1 423 ? -33.562 17.875 3.795 1 96.31 423 THR A O 1
ATOM 3285 N N . GLN A 1 424 ? -32.625 15.891 4.09 1 95.69 424 GLN A N 1
ATOM 3286 C CA . GLN A 1 424 ? -31.25 16.406 4.078 1 95.69 424 GLN A CA 1
ATOM 3287 C C . GLN A 1 424 ? -30.953 17.109 2.762 1 95.69 424 GLN A C 1
ATOM 3289 O O . GLN A 1 424 ? -30.281 18.141 2.752 1 95.69 424 GLN A O 1
ATOM 3294 N N . ARG A 1 425 ? -31.469 16.547 1.688 1 95.12 425 ARG A N 1
ATOM 3295 C CA . ARG A 1 425 ? -31.203 17.094 0.358 1 95.12 425 ARG A CA 1
ATOM 3296 C C . ARG A 1 425 ? -31.75 18.516 0.235 1 95.12 425 ARG A C 1
ATOM 3298 O O . ARG A 1 425 ? -31.016 19.422 -0.159 1 95.12 425 ARG A O 1
ATOM 3305 N N . SER A 1 426 ? -33 18.688 0.627 1 96 426 SER A N 1
ATOM 3306 C CA . SER A 1 426 ? -33.656 20 0.51 1 96 426 SER A CA 1
ATOM 3307 C C . SER A 1 426 ? -33 21.016 1.443 1 96 426 SER A C 1
ATOM 3309 O O . SER A 1 426 ? -32.906 22.188 1.113 1 96 426 SER A O 1
ATOM 3311 N N . LEU A 1 427 ? -32.531 20.547 2.521 1 96.94 427 LEU A N 1
ATOM 3312 C CA . LEU A 1 427 ? -31.859 21.391 3.492 1 96.94 427 LEU A CA 1
ATOM 3313 C C . LEU A 1 427 ? -30.516 21.875 2.951 1 96.94 427 LEU A C 1
ATOM 3315 O O . LEU A 1 427 ? -30.266 23.078 2.891 1 96.94 427 LEU A O 1
ATOM 3319 N N . ARG A 1 428 ? -29.75 20.953 2.484 1 96.44 428 ARG A N 1
ATOM 3320 C CA . ARG A 1 428 ? -28.375 21.25 2.094 1 96.44 428 ARG A CA 1
ATOM 3321 C C . ARG A 1 428 ? -28.344 21.984 0.755 1 96.44 428 ARG A C 1
ATOM 3323 O O . ARG A 1 428 ? -27.375 22.688 0.457 1 96.44 428 ARG A O 1
ATOM 3330 N N . GLU A 1 429 ? -29.391 21.875 0.017 1 95.38 429 GLU A N 1
ATOM 3331 C CA . GLU A 1 429 ? -29.484 22.641 -1.227 1 95.38 429 GLU A CA 1
ATOM 3332 C C . GLU A 1 429 ? -29.547 24.141 -0.957 1 95.38 429 GLU A C 1
ATOM 3334 O O . GLU A 1 429 ? -29.156 24.938 -1.808 1 95.38 429 GLU A O 1
ATOM 3339 N N . GLN A 1 430 ? -29.953 24.5 0.235 1 96.25 430 GLN A N 1
ATOM 3340 C CA . GLN A 1 430 ? -30.141 25.906 0.547 1 96.25 430 GLN A CA 1
ATOM 3341 C C . GLN A 1 430 ? -29.031 26.438 1.434 1 96.25 430 GLN A C 1
ATOM 3343 O O . GLN A 1 430 ? -29.094 27.578 1.911 1 96.25 430 GLN A O 1
ATOM 3348 N N . ILE A 1 431 ? -28.078 25.594 1.607 1 96.56 431 ILE A N 1
ATOM 3349 C CA . ILE A 1 431 ? -26.938 25.969 2.449 1 96.56 431 ILE A CA 1
ATOM 3350 C C . ILE A 1 431 ? -25.656 25.922 1.633 1 96.56 431 ILE A C 1
ATOM 3352 O O . ILE A 1 431 ? -25.438 25 0.849 1 96.56 431 ILE A O 1
ATOM 3356 N N . GLY A 1 432 ? -24.875 26.969 1.655 1 95.06 432 GLY A N 1
ATOM 3357 C CA . GLY A 1 432 ? -23.547 27 1.089 1 95.06 432 GLY A CA 1
ATOM 3358 C C . GLY A 1 432 ? -22.453 26.906 2.137 1 95.06 432 GLY A C 1
ATOM 3359 O O . GLY A 1 432 ? -22.531 27.531 3.191 1 95.06 432 GLY A O 1
ATOM 3360 N N . LEU A 1 433 ? -21.484 26.031 1.859 1 92.56 433 LEU A N 1
ATOM 3361 C CA . LEU A 1 433 ? -20.422 25.797 2.832 1 92.56 433 LEU A CA 1
ATOM 3362 C C . LEU A 1 433 ? -19.047 26.031 2.207 1 92.56 433 LEU A C 1
ATOM 3364 O O . LEU A 1 433 ? -18.766 25.531 1.111 1 92.56 433 LEU A O 1
ATOM 3368 N N . VAL A 1 434 ? -18.25 26.828 2.824 1 89.5 434 VAL A N 1
ATOM 3369 C CA . VAL A 1 434 ? -16.828 26.984 2.508 1 89.5 434 VAL A CA 1
ATOM 3370 C C . VAL A 1 434 ? -15.984 26.5 3.688 1 89.5 434 VAL A C 1
ATOM 3372 O O . VAL A 1 434 ? -15.852 27.219 4.688 1 89.5 434 VAL A O 1
ATOM 3375 N N . PRO A 1 435 ? -15.398 25.344 3.541 1 86.12 435 PRO A N 1
ATOM 3376 C CA . PRO A 1 435 ? -14.625 24.797 4.656 1 86.12 435 PRO A CA 1
ATOM 3377 C C . PRO A 1 435 ? -13.289 25.516 4.855 1 86.12 435 PRO A C 1
ATOM 3379 O O . PRO A 1 435 ? -12.867 26.281 3.994 1 86.12 435 PRO A O 1
ATOM 3382 N N . GLN A 1 436 ? -12.734 25.172 6.047 1 75.88 436 GLN A N 1
ATOM 3383 C CA . GLN A 1 436 ? -11.438 25.734 6.379 1 75.88 436 GLN A CA 1
ATOM 3384 C C . GLN A 1 436 ? -10.367 25.297 5.383 1 75.88 436 GLN A C 1
ATOM 3386 O O . GLN A 1 436 ? -9.625 26.109 4.852 1 75.88 436 GLN A O 1
ATOM 3391 N N . GLU A 1 437 ? -10.359 24 5.219 1 75.81 437 GLU A N 1
ATOM 3392 C CA . GLU A 1 437 ? -9.469 23.438 4.207 1 75.81 437 GLU A CA 1
ATOM 3393 C C . GLU A 1 437 ? -10.195 23.234 2.883 1 75.81 437 GLU A C 1
ATOM 3395 O O . GLU A 1 437 ? -11.141 22.438 2.801 1 75.81 437 GLU A O 1
ATOM 3400 N N . THR A 1 438 ? -9.617 24.062 1.905 1 79.69 438 THR A N 1
ATOM 3401 C CA . THR A 1 438 ? -10.281 24 0.609 1 79.69 438 THR A CA 1
ATOM 3402 C C . THR A 1 438 ? -9.719 22.859 -0.237 1 79.69 438 THR A C 1
ATOM 3404 O O . THR A 1 438 ? -8.5 22.734 -0.38 1 79.69 438 THR A O 1
ATOM 3407 N N . MET A 1 439 ? -10.617 22.016 -0.583 1 81.25 439 MET A N 1
ATOM 3408 C CA . MET A 1 439 ? -10.227 20.938 -1.472 1 81.25 439 MET A CA 1
ATOM 3409 C C . MET A 1 439 ? -10.898 21.078 -2.836 1 81.25 439 MET A C 1
ATOM 3411 O O . MET A 1 439 ? -12.078 21.422 -2.92 1 81.25 439 MET A O 1
ATOM 3415 N N . LEU A 1 440 ? -10.062 21.016 -3.842 1 87.44 440 LEU A N 1
ATOM 3416 C CA . LEU A 1 440 ? -10.586 20.984 -5.203 1 87.44 440 LEU A CA 1
ATOM 3417 C C . LEU A 1 440 ? -10.531 19.578 -5.781 1 87.44 440 LEU A C 1
ATOM 3419 O O . LEU A 1 440 ? -9.641 18.797 -5.434 1 87.44 440 LEU A O 1
ATOM 3423 N N . PHE A 1 441 ? -11.516 19.266 -6.52 1 88.25 441 PHE A N 1
ATOM 3424 C CA . PHE A 1 441 ? -11.57 17.969 -7.188 1 88.25 441 PHE A CA 1
ATOM 3425 C C . PHE A 1 441 ? -10.664 17.953 -8.414 1 88.25 441 PHE A C 1
ATOM 3427 O O . PHE A 1 441 ? -10.344 19 -8.969 1 88.25 441 PHE A O 1
ATOM 3434 N N . GLY A 1 442 ? -10.422 16.75 -8.742 1 82.44 442 GLY A N 1
ATOM 3435 C CA . GLY A 1 442 ? -9.633 16.609 -9.953 1 82.44 442 GLY A CA 1
ATOM 3436 C C . GLY A 1 442 ? -10.383 17.031 -11.203 1 82.44 442 GLY A C 1
ATOM 3437 O O . GLY A 1 442 ? -11.617 17.062 -11.211 1 82.44 442 GLY A O 1
ATOM 3438 N N . GLY A 1 443 ? -9.742 17.656 -12.117 1 86.81 443 GLY A N 1
ATOM 3439 C CA . GLY A 1 443 ? -10.328 18.141 -13.359 1 86.81 443 GLY A CA 1
ATOM 3440 C C . GLY A 1 443 ? -9.953 19.578 -13.672 1 86.81 443 GLY A C 1
ATOM 3441 O O . GLY A 1 443 ? -8.867 20.047 -13.305 1 86.81 443 GLY A O 1
ATOM 3442 N N . THR A 1 444 ? -11.031 20.203 -14.297 1 92.81 444 THR A N 1
ATOM 3443 C CA . THR A 1 444 ? -10.742 21.578 -14.719 1 92.81 444 THR A CA 1
ATOM 3444 C C . THR A 1 444 ? -11.297 22.578 -13.711 1 92.81 444 THR A C 1
ATOM 3446 O O . THR A 1 444 ? -12.086 22.203 -12.828 1 92.81 444 THR A O 1
ATOM 3449 N N . ILE A 1 445 ? -10.836 23.781 -13.82 1 94.69 445 ILE A N 1
ATOM 3450 C CA . ILE A 1 445 ? -11.367 24.859 -13 1 94.69 445 ILE A CA 1
ATOM 3451 C C . ILE A 1 445 ? -12.867 25.016 -13.258 1 94.69 445 ILE A C 1
ATOM 3453 O O . ILE A 1 445 ? -13.648 25.188 -12.32 1 94.69 445 ILE A O 1
ATOM 3457 N N . ARG A 1 446 ? -13.242 24.859 -14.492 1 95.25 446 ARG A N 1
ATOM 3458 C CA . ARG A 1 446 ? -14.648 24.938 -14.891 1 95.25 446 ARG A CA 1
ATOM 3459 C C . ARG A 1 446 ? -15.477 23.906 -14.133 1 95.25 446 ARG A C 1
ATOM 3461 O O . ARG A 1 446 ? -16.516 24.234 -13.57 1 95.25 446 ARG A O 1
ATOM 3468 N N . GLU A 1 447 ? -15.047 22.75 -14.117 1 93.06 447 GLU A N 1
ATOM 3469 C CA . GLU A 1 447 ? -15.773 21.656 -13.484 1 93.06 447 GLU A CA 1
ATOM 3470 C C . GLU A 1 447 ? -15.906 21.875 -11.984 1 93.06 447 GLU A C 1
ATOM 3472 O O . GLU A 1 447 ? -16.906 21.5 -11.375 1 93.06 447 GLU A O 1
ATOM 3477 N N . ASN A 1 448 ? -14.875 22.453 -11.414 1 94.38 448 ASN A N 1
ATOM 3478 C CA . ASN A 1 448 ? -14.906 22.734 -9.984 1 94.38 448 ASN A CA 1
ATOM 3479 C C . ASN A 1 448 ? -15.922 23.812 -9.648 1 94.38 448 ASN A C 1
ATOM 3481 O O . ASN A 1 448 ? -16.594 23.75 -8.609 1 94.38 448 ASN A O 1
ATOM 3485 N N . ILE A 1 449 ? -16.047 24.766 -10.531 1 95.81 449 ILE A N 1
ATOM 3486 C CA . ILE A 1 449 ? -17 25.844 -10.305 1 95.81 449 ILE A CA 1
ATOM 3487 C C . ILE A 1 449 ? -18.406 25.344 -10.57 1 95.81 449 ILE A C 1
ATOM 3489 O O . ILE A 1 449 ? -19.312 25.578 -9.766 1 95.81 449 ILE A O 1
ATOM 3493 N N . VAL A 1 450 ? -18.578 24.609 -11.648 1 95.69 450 VAL A N 1
ATOM 3494 C CA . VAL A 1 450 ? -19.891 24.125 -12.078 1 95.69 450 VAL A CA 1
ATOM 3495 C C . VAL A 1 450 ? -20.453 23.156 -11.039 1 95.69 450 VAL A C 1
ATOM 3497 O O . VAL A 1 450 ? -21.656 22.906 -11 1 95.69 450 VAL A O 1
ATOM 3500 N N . TYR A 1 451 ? -19.594 22.719 -10.133 1 93.56 451 TYR A N 1
ATOM 3501 C CA . TYR A 1 451 ? -20 21.828 -9.055 1 93.56 451 TYR A CA 1
ATOM 3502 C C . TYR A 1 451 ? -21.062 22.484 -8.188 1 93.56 451 TYR A C 1
ATOM 3504 O O . TYR A 1 451 ? -21.844 21.781 -7.523 1 93.56 451 TYR A O 1
ATOM 3512 N N . GLY A 1 452 ? -21.125 23.781 -8.156 1 94.38 452 GLY A N 1
ATOM 3513 C CA . GLY A 1 452 ? -22.141 24.516 -7.422 1 94.38 452 GLY A CA 1
ATOM 3514 C C . GLY A 1 452 ? -23.516 24.406 -8.039 1 94.38 452 GLY A C 1
ATOM 3515 O O . GLY A 1 452 ? -24.516 24.453 -7.328 1 94.38 452 GLY A O 1
ATOM 3516 N N . LYS A 1 453 ? -23.594 24.406 -9.281 1 95.62 453 LYS A N 1
ATOM 3517 C CA . LYS A 1 453 ? -24.797 24.25 -10.094 1 95.62 453 LYS A CA 1
ATOM 3518 C C . LYS A 1 453 ? -24.484 23.547 -11.414 1 95.62 453 LYS A C 1
ATOM 3520 O O . LYS A 1 453 ? -24.078 24.188 -12.383 1 95.62 453 LYS A O 1
ATOM 3525 N N . LEU A 1 454 ? -24.875 22.297 -11.555 1 94.06 454 LEU A N 1
ATOM 3526 C CA . LEU A 1 454 ? -24.406 21.438 -12.633 1 94.06 454 LEU A CA 1
ATOM 3527 C C . LEU A 1 454 ? -24.984 21.891 -13.977 1 94.06 454 LEU A C 1
ATOM 3529 O O . LEU A 1 454 ? -24.375 21.672 -15.023 1 94.06 454 LEU A O 1
ATOM 3533 N N . ASP A 1 455 ? -26.109 22.516 -13.977 1 93.31 455 ASP A N 1
ATOM 3534 C CA . ASP A 1 455 ? -26.75 22.922 -15.219 1 93.31 455 ASP A CA 1
ATOM 3535 C C . ASP A 1 455 ? -26.516 24.406 -15.508 1 93.31 455 ASP A C 1
ATOM 3537 O O . ASP A 1 455 ? -27.25 25.016 -16.281 1 93.31 455 ASP A O 1
ATOM 3541 N N . ALA A 1 456 ? -25.484 24.922 -14.852 1 95.06 456 ALA A N 1
ATOM 3542 C CA . ALA A 1 456 ? -25.203 26.344 -15.039 1 95.06 456 ALA A CA 1
ATOM 3543 C C . ALA A 1 456 ? -24.688 26.625 -16.438 1 95.06 456 ALA A C 1
ATOM 3545 O O . ALA A 1 456 ? -23.969 25.797 -17.016 1 95.06 456 ALA A O 1
ATOM 3546 N N . ASN A 1 457 ? -25.031 27.734 -16.984 1 95.5 457 ASN A N 1
ATOM 3547 C CA . ASN A 1 457 ? -24.5 28.141 -18.297 1 95.5 457 ASN A CA 1
ATOM 3548 C C . ASN A 1 457 ? -23.156 28.859 -18.156 1 95.5 457 ASN A C 1
ATOM 3550 O O . ASN A 1 457 ? -22.734 29.172 -17.047 1 95.5 457 ASN A O 1
ATOM 3554 N N . GLU A 1 458 ? -22.594 29.094 -19.25 1 95.31 458 GLU A N 1
ATOM 3555 C CA . GLU A 1 458 ? -21.25 29.672 -19.281 1 95.31 458 GLU A CA 1
ATOM 3556 C C . GLU A 1 458 ? -21.234 31.078 -18.703 1 95.31 458 GLU A C 1
ATOM 3558 O O . GLU A 1 458 ? -20.266 31.469 -18.031 1 95.31 458 GLU A O 1
ATOM 3563 N N . GLU A 1 459 ? -22.25 31.734 -18.953 1 96.19 459 GLU A N 1
ATOM 3564 C CA . GLU A 1 459 ? -22.328 33.094 -18.453 1 96.19 459 GLU A CA 1
ATOM 3565 C C . GLU A 1 459 ? -22.391 33.125 -16.938 1 96.19 459 GLU A C 1
ATOM 3567 O O . GLU A 1 459 ? -21.734 33.969 -16.297 1 96.19 459 GLU A O 1
ATOM 3572 N N . ASP A 1 460 ? -23.125 32.25 -16.391 1 96.56 460 ASP A N 1
ATOM 3573 C CA . ASP A 1 460 ? -23.25 32.156 -14.945 1 96.56 460 ASP A CA 1
ATOM 3574 C C . ASP A 1 460 ? -21.922 31.766 -14.297 1 96.56 460 ASP A C 1
ATOM 3576 O O . ASP A 1 460 ? -21.578 32.25 -13.219 1 96.56 460 ASP A O 1
ATOM 3580 N N . ILE A 1 461 ? -21.234 30.891 -14.945 1 97.12 461 ILE A N 1
ATOM 3581 C CA . ILE A 1 461 ? -19.953 30.422 -14.438 1 97.12 461 ILE A CA 1
ATOM 3582 C C . ILE A 1 461 ? -18.953 31.578 -14.391 1 97.12 461 ILE A C 1
ATOM 3584 O O . ILE A 1 461 ? -18.266 31.781 -13.391 1 97.12 461 ILE A O 1
ATOM 3588 N N . ILE A 1 462 ? -18.938 32.344 -15.43 1 97.38 462 ILE A N 1
ATOM 3589 C CA . ILE A 1 462 ? -18 33.469 -15.531 1 97.38 462 ILE A CA 1
ATOM 3590 C C . ILE A 1 462 ? -18.391 34.531 -14.516 1 97.38 462 ILE A C 1
ATOM 3592 O O . ILE A 1 462 ? -17.516 35.125 -13.867 1 97.38 462 ILE A O 1
ATOM 3596 N N . ALA A 1 463 ? -19.656 34.75 -14.367 1 96.94 463 ALA A N 1
ATOM 3597 C CA . ALA A 1 463 ? -20.125 35.75 -13.398 1 96.94 463 ALA A CA 1
ATOM 3598 C C . ALA A 1 463 ? -19.719 35.375 -11.984 1 96.94 463 ALA A C 1
ATOM 3600 O O . ALA A 1 463 ? -19.297 36.219 -11.195 1 96.94 463 ALA A O 1
ATOM 3601 N N . ALA A 1 464 ? -19.891 34.125 -11.656 1 97.19 464 ALA A N 1
ATOM 3602 C CA . ALA A 1 464 ? -19.5 33.656 -10.336 1 97.19 464 ALA A CA 1
ATOM 3603 C C . ALA A 1 464 ? -18 33.781 -10.117 1 97.19 464 ALA A C 1
ATOM 3605 O O . ALA A 1 464 ? -17.562 34.156 -9.031 1 97.19 464 ALA A O 1
ATOM 3606 N N . ALA A 1 465 ? -17.234 33.469 -11.133 1 97.5 465 ALA A N 1
ATOM 3607 C CA . ALA A 1 465 ? -15.773 33.594 -11.047 1 97.5 465 ALA A CA 1
ATOM 3608 C C . ALA A 1 465 ? -15.344 35.031 -10.867 1 97.5 465 ALA A C 1
ATOM 3610 O O . ALA A 1 465 ? -14.414 35.312 -10.109 1 97.5 465 ALA A O 1
ATOM 3611 N N . LYS A 1 466 ? -15.984 35.906 -11.562 1 97.25 466 LYS A N 1
ATOM 3612 C CA . LYS A 1 466 ? -15.695 37.344 -11.43 1 97.25 466 LYS A CA 1
ATOM 3613 C C . LYS A 1 466 ? -16.031 37.844 -10.031 1 97.25 466 LYS A C 1
ATOM 3615 O O . LYS A 1 466 ? -15.242 38.562 -9.422 1 97.25 466 LYS A O 1
ATOM 3620 N N . ALA A 1 467 ? -17.125 37.406 -9.57 1 95.62 467 ALA A N 1
ATOM 3621 C CA . ALA A 1 467 ? -17.547 37.812 -8.234 1 95.62 467 ALA A CA 1
ATOM 3622 C C . ALA A 1 467 ? -16.578 37.312 -7.172 1 95.62 467 ALA A C 1
ATOM 3624 O O . ALA A 1 467 ? -16.391 37.969 -6.141 1 95.62 467 ALA A O 1
ATOM 3625 N N . ALA A 1 468 ? -15.992 36.219 -7.441 1 95.94 468 ALA A N 1
ATOM 3626 C CA . ALA A 1 468 ? -15.062 35.625 -6.484 1 95.94 468 ALA A CA 1
ATOM 3627 C C . ALA A 1 468 ? -13.633 36.062 -6.75 1 95.94 468 ALA A C 1
ATOM 3629 O O . ALA A 1 468 ? -12.68 35.562 -6.152 1 95.94 468 ALA A O 1
ATOM 3630 N N . ASN A 1 469 ? -13.453 36.969 -7.676 1 95.31 469 ASN A N 1
ATOM 3631 C CA . ASN A 1 469 ? -12.141 37.469 -8.07 1 95.31 469 ASN A CA 1
ATOM 3632 C C . ASN A 1 469 ? -11.258 36.344 -8.617 1 95.31 469 ASN A C 1
ATOM 3634 O O . ASN A 1 469 ? -10.055 36.312 -8.359 1 95.31 469 ASN A O 1
ATOM 3638 N N . ALA A 1 470 ? -11.828 35.375 -9.227 1 95.25 470 ALA A N 1
ATOM 3639 C CA . ALA A 1 470 ? -11.062 34.25 -9.742 1 95.25 470 ALA A CA 1
ATOM 3640 C C . ALA A 1 470 ? -10.898 34.344 -11.258 1 95.25 470 ALA A C 1
ATOM 3642 O O . ALA A 1 470 ? -10 33.719 -11.836 1 95.25 470 ALA A O 1
ATOM 3643 N N . HIS A 1 471 ? -11.703 35.125 -11.914 1 96.38 471 HIS A N 1
ATOM 3644 C CA . HIS A 1 471 ? -11.758 35.188 -13.375 1 96.38 471 HIS A CA 1
ATOM 3645 C C . HIS A 1 471 ? -10.414 35.594 -13.969 1 96.38 471 HIS A C 1
ATOM 3647 O O . HIS A 1 471 ? -9.93 34.969 -14.906 1 96.38 471 HIS A O 1
ATOM 3653 N N . ASP A 1 472 ? -9.836 36.594 -13.406 1 92.88 472 ASP A N 1
ATOM 3654 C CA . ASP A 1 472 ? -8.625 37.156 -13.977 1 92.88 472 ASP A CA 1
ATOM 3655 C C . ASP A 1 472 ? -7.477 36.156 -13.953 1 92.88 472 ASP A C 1
ATOM 3657 O O . ASP A 1 472 ? -6.793 35.938 -14.953 1 92.88 472 ASP A O 1
ATOM 3661 N N . PHE A 1 473 ? -7.238 35.5 -12.781 1 91.25 473 PHE A N 1
ATOM 3662 C CA . PHE A 1 473 ? -6.113 34.594 -12.734 1 91.25 473 PHE A CA 1
ATOM 3663 C C . PHE A 1 473 ? -6.398 33.344 -13.57 1 91.25 473 PHE A C 1
ATOM 3665 O O . PHE A 1 473 ? -5.477 32.719 -14.086 1 91.25 473 PHE A O 1
ATOM 3672 N N . ILE A 1 474 ? -7.691 33 -13.742 1 95.06 474 ILE A N 1
ATOM 3673 C CA . ILE A 1 474 ? -8.062 31.844 -14.57 1 95.06 474 ILE A CA 1
ATOM 3674 C C . ILE A 1 474 ? -7.727 32.125 -16.031 1 95.06 474 ILE A C 1
ATOM 3676 O O . ILE A 1 474 ? -7.156 31.297 -16.719 1 95.06 474 ILE A O 1
ATOM 3680 N N . MET A 1 475 ? -8.047 33.312 -16.438 1 93.62 475 MET A N 1
ATOM 3681 C CA . MET A 1 475 ? -7.812 33.719 -17.812 1 93.62 475 MET A CA 1
ATOM 3682 C C . MET A 1 475 ? -6.32 33.875 -18.094 1 93.62 475 MET A C 1
ATOM 3684 O O . MET A 1 475 ? -5.887 33.781 -19.25 1 93.62 475 MET A O 1
ATOM 3688 N N . ALA A 1 476 ? -5.562 34.125 -17.094 1 90.31 476 ALA A N 1
ATOM 3689 C CA . ALA A 1 476 ? -4.113 34.25 -17.234 1 90.31 476 ALA A CA 1
ATOM 3690 C C . ALA A 1 476 ? -3.449 32.906 -17.422 1 90.31 476 ALA A C 1
ATOM 3692 O O . ALA A 1 476 ? -2.311 32.812 -17.891 1 90.31 476 ALA A O 1
ATOM 3693 N N . MET A 1 477 ? -4.164 31.938 -17.094 1 90.88 477 MET A N 1
ATOM 3694 C CA . MET A 1 477 ? -3.625 30.594 -17.297 1 90.88 477 MET A CA 1
ATOM 3695 C C . MET A 1 477 ? -3.75 30.156 -18.75 1 90.88 477 MET A C 1
ATOM 3697 O O . MET A 1 477 ? -4.695 30.547 -19.438 1 90.88 477 MET A O 1
ATOM 3701 N N . PRO A 1 478 ? -2.871 29.281 -19.25 1 87.69 478 PRO A N 1
ATOM 3702 C CA . PRO A 1 478 ? -2.822 28.906 -20.656 1 87.69 478 PRO A CA 1
ATOM 3703 C C . PRO A 1 478 ? -4.129 28.281 -21.156 1 87.69 478 PRO A C 1
ATOM 3705 O O . PRO A 1 478 ? -4.523 28.5 -22.297 1 87.69 478 PRO A O 1
ATOM 3708 N N . ARG A 1 479 ? -4.875 27.609 -20.375 1 92.56 479 ARG A N 1
ATOM 3709 C CA . ARG A 1 479 ? -6.09 26.953 -20.812 1 92.56 479 ARG A CA 1
ATOM 3710 C C . ARG A 1 479 ? -7.324 27.547 -20.156 1 92.56 479 ARG A C 1
ATOM 3712 O O . ARG A 1 479 ? -8.398 26.953 -20.172 1 92.56 479 ARG A O 1
ATOM 3719 N N . GLY A 1 480 ? -7.074 28.609 -19.484 1 94.12 480 GLY A N 1
ATOM 3720 C CA . GLY A 1 480 ? -8.195 29.297 -18.859 1 94.12 480 GLY A CA 1
ATOM 3721 C C . GLY A 1 480 ? -9 28.406 -17.938 1 94.12 480 GLY A C 1
ATOM 3722 O O . GLY A 1 480 ? -8.438 27.75 -17.062 1 94.12 480 GLY A O 1
ATOM 3723 N N . TYR A 1 481 ? -10.32 28.375 -18.281 1 95.44 481 TYR A N 1
ATOM 3724 C CA . TYR A 1 481 ? -11.242 27.625 -17.438 1 95.44 481 TYR A CA 1
ATOM 3725 C C . TYR A 1 481 ? -11.023 26.125 -17.609 1 95.44 481 TYR A C 1
ATOM 3727 O O . TYR A 1 481 ? -11.445 25.328 -16.766 1 95.44 481 TYR A O 1
ATOM 3735 N N . ASP A 1 482 ? -10.391 25.75 -18.594 1 93.12 482 ASP A N 1
ATOM 3736 C CA . ASP A 1 482 ? -10.195 24.328 -18.859 1 93.12 482 ASP A CA 1
ATOM 3737 C C . ASP A 1 482 ? -8.852 23.844 -18.328 1 93.12 482 ASP A C 1
ATOM 3739 O O . ASP A 1 482 ? -8.43 22.719 -18.609 1 93.12 482 ASP A O 1
ATOM 3743 N N . THR A 1 483 ? -8.258 24.703 -17.547 1 91.25 483 THR A N 1
ATOM 3744 C CA . THR A 1 483 ? -7.004 24.328 -16.906 1 91.25 483 THR A CA 1
ATOM 3745 C C . THR A 1 483 ? -7.227 23.188 -15.914 1 91.25 483 THR A C 1
ATOM 3747 O O . THR A 1 483 ? -8.172 23.219 -15.125 1 91.25 483 THR A O 1
ATOM 3750 N N . LEU A 1 484 ? -6.414 22.234 -15.961 1 88 484 LEU A N 1
ATOM 3751 C CA . LEU A 1 484 ? -6.488 21.109 -15.031 1 88 484 LEU A CA 1
ATOM 3752 C C . LEU A 1 484 ? -5.887 21.484 -13.68 1 88 484 LEU A C 1
ATOM 3754 O O . LEU A 1 484 ? -4.758 21.984 -13.609 1 88 484 LEU A O 1
ATOM 3758 N N . VAL A 1 485 ? -6.566 21.344 -12.648 1 84 485 VAL A N 1
ATOM 3759 C CA . VAL A 1 485 ? -6.137 21.734 -11.305 1 84 485 VAL A CA 1
ATOM 3760 C C . VAL A 1 485 ? -5.211 20.672 -10.727 1 84 485 VAL A C 1
ATOM 3762 O O . VAL A 1 485 ? -4.348 20.969 -9.898 1 84 485 VAL A O 1
ATOM 3765 N N . GLY A 1 486 ? -5.176 19.5 -11.305 1 71.56 486 GLY A N 1
ATOM 3766 C CA . GLY A 1 486 ? -4.375 18.406 -10.75 1 71.56 486 GLY A CA 1
ATOM 3767 C C . GLY A 1 486 ? -4.961 17.828 -9.477 1 71.56 486 GLY A C 1
ATOM 3768 O O . GLY A 1 486 ? -6.027 18.25 -9.023 1 71.56 486 GLY A O 1
ATOM 3769 N N . GLU A 1 487 ? -4.125 16.922 -8.852 1 63.5 487 GLU A N 1
ATOM 3770 C CA . GLU A 1 487 ? -4.594 16.312 -7.617 1 63.5 487 GLU A CA 1
ATOM 3771 C C . GLU A 1 487 ? -4.637 17.312 -6.477 1 63.5 487 GLU A C 1
ATOM 3773 O O . GLU A 1 487 ? -3.648 18 -6.207 1 63.5 487 GLU A O 1
ATOM 3778 N N . ARG A 1 488 ? -5.805 17.516 -5.91 1 59.09 488 ARG A N 1
ATOM 3779 C CA . ARG A 1 488 ? -6.078 18.375 -4.77 1 59.09 488 ARG A CA 1
ATOM 3780 C C . ARG A 1 488 ? -5.723 19.828 -5.09 1 59.09 488 ARG A C 1
ATOM 3782 O O . ARG A 1 488 ? -5.379 20.594 -4.191 1 59.09 488 ARG A O 1
ATOM 3789 N N . GLY A 1 489 ? -5.652 20.172 -6.312 1 64.56 489 GLY A N 1
ATOM 3790 C CA . GLY A 1 489 ? -5.398 21.547 -6.703 1 64.56 489 GLY A CA 1
ATOM 3791 C C . GLY A 1 489 ? -3.959 21.969 -6.477 1 64.56 489 GLY A C 1
ATOM 3792 O O . GLY A 1 489 ? -3.682 23.156 -6.289 1 64.56 489 GLY A O 1
ATOM 3793 N N . ILE A 1 490 ? -3.045 21.062 -6.445 1 56.97 490 ILE A N 1
ATOM 3794 C CA . ILE A 1 490 ? -1.667 21.297 -6.035 1 56.97 490 ILE A CA 1
ATOM 3795 C C . ILE A 1 490 ? -1.011 22.297 -6.988 1 56.97 490 ILE A C 1
ATOM 3797 O O . ILE A 1 490 ? -0.086 23.016 -6.605 1 56.97 490 ILE A O 1
ATOM 3801 N N . LYS A 1 491 ? -1.653 22.547 -8.023 1 66.81 491 LYS A N 1
ATOM 3802 C CA . LYS A 1 491 ? -1.057 23.422 -9.023 1 66.81 491 LYS A CA 1
ATOM 3803 C C . LYS A 1 491 ? -1.44 24.875 -8.781 1 66.81 491 LYS A C 1
ATOM 3805 O O . LYS A 1 491 ? -0.926 25.781 -9.445 1 66.81 491 LYS A O 1
ATOM 3810 N N . LEU A 1 492 ? -2.391 25.047 -7.812 1 79.44 492 LEU A N 1
ATOM 3811 C CA . LEU A 1 492 ? -2.91 26.391 -7.527 1 79.44 492 LEU A CA 1
ATOM 3812 C C . LEU A 1 492 ? -2.436 26.875 -6.16 1 79.44 492 LEU A C 1
ATOM 3814 O O . LEU A 1 492 ? -2.15 26.062 -5.273 1 79.44 492 LEU A O 1
ATOM 3818 N N . SER A 1 493 ? -2.275 28.141 -6.062 1 76.5 493 SER A N 1
ATOM 3819 C CA . SER A 1 493 ? -1.96 28.719 -4.758 1 76.5 493 SER A CA 1
ATOM 3820 C C . SER A 1 493 ? -3.139 28.594 -3.799 1 76.5 493 SER A C 1
ATOM 3822 O O . SER A 1 493 ? -4.266 28.328 -4.223 1 76.5 493 SER A O 1
ATOM 3824 N N . GLY A 1 494 ? -2.873 28.672 -2.516 1 80.25 494 GLY A N 1
ATOM 3825 C CA . GLY A 1 494 ? -3.93 28.609 -1.519 1 80.25 494 GLY A CA 1
ATOM 3826 C C . GLY A 1 494 ? -5.039 29.609 -1.761 1 80.25 494 GLY A C 1
ATOM 3827 O O . GLY A 1 494 ? -6.223 29.281 -1.641 1 80.25 494 GLY A O 1
ATOM 3828 N N . GLY A 1 495 ? -4.641 30.844 -2.09 1 82.94 495 GLY A N 1
ATOM 3829 C CA . GLY A 1 495 ? -5.621 31.875 -2.373 1 82.94 495 GLY A CA 1
ATOM 3830 C C . GLY A 1 495 ? -6.457 31.578 -3.605 1 82.94 495 GLY A C 1
ATOM 3831 O O . GLY A 1 495 ? -7.656 31.875 -3.631 1 82.94 495 GLY A O 1
ATOM 3832 N N . GLN A 1 496 ? -5.809 31.062 -4.625 1 86.81 496 GLN A N 1
ATOM 3833 C CA . GLN A 1 496 ? -6.52 30.703 -5.848 1 86.81 496 GLN A CA 1
ATOM 3834 C C . GLN A 1 496 ? -7.539 29.594 -5.578 1 86.81 496 GLN A C 1
ATOM 3836 O O . GLN A 1 496 ? -8.68 29.672 -6.051 1 86.81 496 GLN A O 1
ATOM 3841 N N . ARG A 1 497 ? -7.164 28.641 -4.82 1 89.88 497 ARG A N 1
ATOM 3842 C CA . ARG A 1 497 ? -8.055 27.531 -4.48 1 89.88 497 ARG A CA 1
ATOM 3843 C C . ARG A 1 497 ? -9.273 28.031 -3.717 1 89.88 497 ARG A C 1
ATOM 3845 O O . ARG A 1 497 ? -10.398 27.594 -3.975 1 89.88 497 ARG A O 1
ATOM 3852 N N . GLN A 1 498 ? -9.023 28.906 -2.822 1 89.38 498 GLN A N 1
ATOM 3853 C CA . GLN A 1 498 ? -10.109 29.453 -2.016 1 89.38 498 GLN A CA 1
ATOM 3854 C C . GLN A 1 498 ? -11.086 30.25 -2.873 1 89.38 498 GLN A C 1
ATOM 3856 O O . GLN A 1 498 ? -12.305 30.141 -2.691 1 89.38 498 GLN A O 1
ATOM 3861 N N . ARG A 1 499 ? -10.531 31.031 -3.758 1 92.06 499 ARG A N 1
ATOM 3862 C CA . ARG A 1 499 ? -11.383 31.844 -4.613 1 92.06 499 ARG A CA 1
ATOM 3863 C C . ARG A 1 499 ? -12.227 30.984 -5.543 1 92.06 499 ARG A C 1
ATOM 3865 O O . ARG A 1 499 ? -13.367 31.312 -5.852 1 92.06 499 ARG A O 1
ATOM 3872 N N . ILE A 1 500 ? -11.703 29.891 -5.992 1 93.19 500 ILE A N 1
ATOM 3873 C CA . ILE A 1 500 ? -12.469 28.938 -6.793 1 93.19 500 ILE A CA 1
ATOM 3874 C C . ILE A 1 500 ? -13.57 28.328 -5.941 1 93.19 500 ILE A C 1
ATOM 3876 O O . ILE A 1 500 ? -14.695 28.141 -6.41 1 93.19 500 ILE A O 1
ATOM 3880 N N . ALA A 1 501 ? -13.25 27.969 -4.707 1 92.88 501 ALA A N 1
ATOM 3881 C CA . ALA A 1 501 ? -14.242 27.422 -3.789 1 92.88 501 ALA A CA 1
ATOM 3882 C C . ALA A 1 501 ? -15.375 28.422 -3.543 1 92.88 501 ALA A C 1
ATOM 3884 O O . ALA A 1 501 ? -16.547 28.031 -3.457 1 92.88 501 ALA A O 1
ATOM 3885 N N . ILE A 1 502 ? -14.969 29.656 -3.396 1 93.56 502 ILE A N 1
ATOM 3886 C CA . ILE A 1 502 ? -15.961 30.703 -3.199 1 93.56 502 ILE A CA 1
ATOM 3887 C C . ILE A 1 502 ? -16.844 30.828 -4.441 1 93.56 502 ILE A C 1
ATOM 3889 O O . ILE A 1 502 ? -18.062 30.969 -4.332 1 93.56 502 ILE A O 1
ATOM 3893 N N . ALA A 1 503 ? -16.188 30.781 -5.652 1 95.94 503 ALA A N 1
ATOM 3894 C CA . ALA A 1 503 ? -16.938 30.828 -6.902 1 95.94 503 ALA A CA 1
ATOM 3895 C C . ALA A 1 503 ? -17.984 29.719 -6.973 1 95.94 503 ALA A C 1
ATOM 3897 O O . ALA A 1 503 ? -19.078 29.922 -7.477 1 95.94 503 ALA A O 1
ATOM 3898 N N . ARG A 1 504 ? -17.656 28.625 -6.539 1 95.5 504 ARG A N 1
ATOM 3899 C CA . ARG A 1 504 ? -18.547 27.484 -6.5 1 95.5 504 ARG A CA 1
ATOM 3900 C C . ARG A 1 504 ? -19.797 27.781 -5.668 1 95.5 504 ARG A C 1
ATOM 3902 O O . ARG A 1 504 ? -20.906 27.469 -6.086 1 95.5 504 ARG A O 1
ATOM 3909 N N . VAL A 1 505 ? -19.594 28.359 -4.512 1 95.69 505 VAL A N 1
ATOM 3910 C CA . VAL A 1 505 ? -20.703 28.672 -3.617 1 95.69 505 VAL A CA 1
ATOM 3911 C C . VAL A 1 505 ? -21.531 29.812 -4.207 1 95.69 505 VAL A C 1
ATOM 3913 O O . VAL A 1 505 ? -22.75 29.828 -4.086 1 95.69 505 VAL A O 1
ATOM 3916 N N . MET A 1 506 ? -20.828 30.797 -4.844 1 96.25 506 MET A N 1
ATOM 3917 C CA . MET A 1 506 ? -21.516 31.906 -5.508 1 96.25 506 MET A CA 1
ATOM 3918 C C . MET A 1 506 ? -22.484 31.375 -6.57 1 96.25 506 MET A C 1
ATOM 3920 O O . MET A 1 506 ? -23.594 31.875 -6.703 1 96.25 506 MET A O 1
ATOM 3924 N N . LEU A 1 507 ? -21.953 30.422 -7.293 1 96.44 507 LEU A N 1
ATOM 3925 C CA . LEU A 1 507 ? -22.766 29.844 -8.367 1 96.44 507 LEU A CA 1
ATOM 3926 C C . LEU A 1 507 ? -23.984 29.125 -7.805 1 96.44 507 LEU A C 1
ATOM 3928 O O . LEU A 1 507 ? -25.078 29.188 -8.398 1 96.44 507 LEU A O 1
ATOM 3932 N N . LYS A 1 508 ? -23.859 28.438 -6.723 1 95.56 508 LYS A N 1
ATOM 3933 C CA . LYS A 1 508 ? -24.969 27.734 -6.059 1 95.56 508 LYS A CA 1
ATOM 3934 C C . LYS A 1 508 ? -26.031 28.734 -5.59 1 95.56 508 LYS A C 1
ATOM 3936 O O . LYS A 1 508 ? -27.219 28.422 -5.617 1 95.56 508 LYS A O 1
ATOM 3941 N N . ASN A 1 509 ? -25.594 29.922 -5.133 1 94.25 509 ASN A N 1
ATOM 3942 C CA . ASN A 1 509 ? -26.453 31.016 -4.691 1 94.25 509 ASN A CA 1
ATOM 3943 C C . ASN A 1 509 ? -27.375 30.578 -3.561 1 94.25 509 ASN A C 1
ATOM 3945 O O . ASN A 1 509 ? -28.594 30.719 -3.66 1 94.25 509 ASN A O 1
ATOM 3949 N N . PRO A 1 510 ? -26.844 30.109 -2.432 1 95.62 510 PRO A N 1
ATOM 3950 C CA . PRO A 1 510 ? -27.656 29.656 -1.288 1 95.62 510 PRO A CA 1
ATOM 3951 C C . PRO A 1 510 ? -28.188 30.828 -0.456 1 95.62 510 PRO A C 1
ATOM 3953 O O . PRO A 1 510 ? -27.672 31.953 -0.56 1 95.62 510 PRO A O 1
ATOM 3956 N N . ARG A 1 511 ? -29.156 30.562 0.365 1 95.5 511 ARG A N 1
ATOM 3957 C CA . ARG A 1 511 ? -29.734 31.562 1.251 1 95.5 511 ARG A CA 1
ATOM 3958 C C . ARG A 1 511 ? -28.953 31.641 2.561 1 95.5 511 ARG A C 1
ATOM 3960 O O . ARG A 1 511 ? -28.906 32.719 3.195 1 95.5 511 ARG A O 1
ATOM 3967 N N . ILE A 1 512 ? -28.438 30.547 2.945 1 97.38 512 ILE A N 1
ATOM 3968 C CA . ILE A 1 512 ? -27.672 30.453 4.184 1 97.38 512 ILE A CA 1
ATOM 3969 C C . ILE A 1 512 ? -26.219 30.125 3.865 1 97.38 512 ILE A C 1
ATOM 3971 O O . ILE A 1 512 ? -25.938 29.219 3.066 1 97.38 512 ILE A O 1
ATOM 3975 N N . LEU A 1 513 ? -25.328 30.859 4.449 1 96.19 513 LEU A N 1
ATOM 3976 C CA . LEU A 1 513 ? -23.906 30.688 4.188 1 96.19 513 LEU A CA 1
ATOM 3977 C C . LEU A 1 513 ? -23.172 30.297 5.461 1 96.19 513 LEU A C 1
ATOM 3979 O O . LEU A 1 513 ? -23.375 30.891 6.516 1 96.19 513 LEU A O 1
ATOM 3983 N N . LEU A 1 514 ? -22.406 29.234 5.359 1 95.31 514 LEU A N 1
ATOM 3984 C CA . LEU A 1 514 ? -21.5 28.797 6.418 1 95.31 514 LEU A CA 1
ATOM 3985 C C . LEU A 1 514 ? -20.047 28.922 5.969 1 95.31 514 LEU A C 1
ATOM 3987 O O . LEU A 1 514 ? -19.594 28.156 5.098 1 95.31 514 LEU A O 1
ATOM 3991 N N . LEU A 1 515 ? -19.312 29.797 6.598 1 91.38 515 LEU A N 1
ATOM 3992 C CA . LEU A 1 515 ? -17.938 30.078 6.184 1 91.38 515 LEU A CA 1
ATOM 3993 C C . LEU A 1 515 ? -16.953 29.75 7.305 1 91.38 515 LEU A C 1
ATOM 3995 O O . LEU A 1 515 ? -17.078 30.281 8.414 1 91.38 515 LEU A O 1
ATOM 3999 N N . ASP A 1 516 ? -16.094 28.844 7.008 1 84.38 516 ASP A N 1
ATOM 4000 C CA . ASP A 1 516 ? -15.008 28.547 7.93 1 84.38 516 ASP A CA 1
ATOM 4001 C C . ASP A 1 516 ? -13.695 29.156 7.438 1 84.38 516 ASP A C 1
ATOM 4003 O O . ASP A 1 516 ? -13.062 28.625 6.52 1 84.38 516 ASP A O 1
ATOM 4007 N N . GLU A 1 517 ? -13.43 30.359 7.93 1 71.25 517 GLU A N 1
ATOM 4008 C CA . GLU A 1 517 ? -12.289 31.125 7.426 1 71.25 517 GLU A CA 1
ATOM 4009 C C . GLU A 1 517 ? -10.984 30.344 7.609 1 71.25 517 GLU A C 1
ATOM 4011 O O . GLU A 1 517 ? -10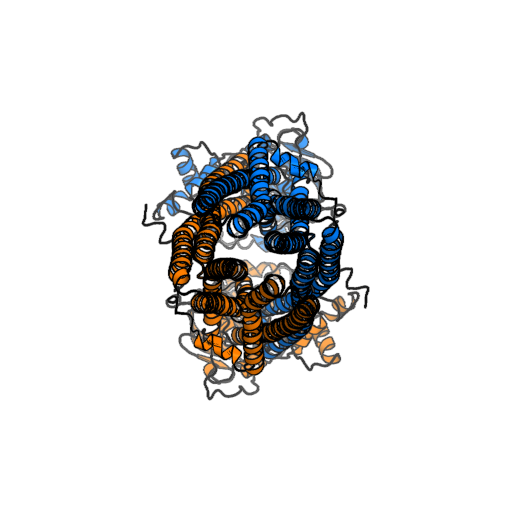.75 29.75 8.656 1 71.25 517 GLU A O 1
ATOM 4016 N N . ALA A 1 518 ? -10.305 30.266 6.434 1 60.38 518 ALA A N 1
ATOM 4017 C CA . ALA A 1 518 ? -9.008 29.594 6.418 1 60.38 518 ALA A CA 1
ATOM 4018 C C . ALA A 1 518 ? -7.988 30.344 7.277 1 60.38 518 ALA A C 1
ATOM 4020 O O . ALA A 1 518 ? -7.988 31.578 7.316 1 60.38 518 ALA A O 1
ATOM 4021 N N . THR A 1 519 ? -7.355 29.609 8.078 1 50.72 519 THR A N 1
ATOM 4022 C CA . THR A 1 519 ? -6.281 30.156 8.906 1 50.72 519 THR A CA 1
ATOM 4023 C C . THR A 1 519 ? -4.961 30.156 8.141 1 50.72 519 THR A C 1
ATOM 4025 O O . THR A 1 519 ? -3.941 30.625 8.648 1 50.72 519 THR A O 1
ATOM 4028 N N . SER A 1 520 ? -5.066 29.672 6.945 1 53.03 520 SER A N 1
ATOM 4029 C CA . SER A 1 520 ? -3.773 29.484 6.297 1 53.03 520 SER A CA 1
ATOM 4030 C C . SER A 1 520 ? -3.148 30.828 5.918 1 53.03 520 SER A C 1
ATOM 4032 O O . SER A 1 520 ? -3.855 31.812 5.734 1 53.03 520 SER A O 1
ATOM 4034 N N . SER A 1 521 ? -1.884 30.844 5.977 1 53.03 521 SER A N 1
ATOM 4035 C CA . SER A 1 521 ? -1.051 32 5.688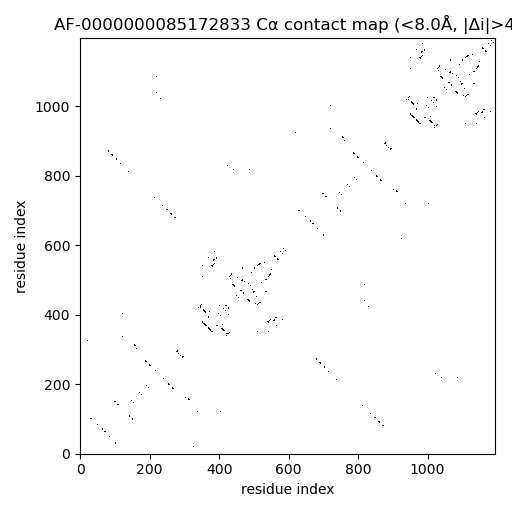 1 53.03 521 SER A CA 1
ATOM 4036 C C . SER A 1 521 ? -1.142 32.406 4.215 1 53.03 521 SER A C 1
ATOM 4038 O O . SER A 1 521 ? -0.655 31.672 3.344 1 53.03 521 SER A O 1
ATOM 4040 N N . LEU A 1 522 ? -2.084 33.125 3.838 1 60.62 522 LEU A N 1
ATOM 4041 C CA . LEU A 1 522 ? -2.164 33.75 2.516 1 60.62 522 LEU A CA 1
ATOM 4042 C C . LEU A 1 522 ? -1.331 35 2.457 1 60.62 522 LEU A C 1
ATOM 4044 O O . LEU A 1 522 ? -1.114 35.656 3.48 1 60.62 522 LEU A O 1
ATOM 4048 N N . ASP A 1 523 ? -0.725 35.219 1.289 1 59.5 523 ASP A N 1
ATOM 4049 C CA . ASP A 1 523 ? -0.103 36.531 1.115 1 59.5 523 ASP A CA 1
ATOM 4050 C C . ASP A 1 523 ? -1.142 37.656 1.191 1 59.5 523 ASP A C 1
ATOM 4052 O O . ASP A 1 523 ? -2.334 37.406 0.986 1 59.5 523 ASP A O 1
ATOM 4056 N N . SER A 1 524 ? -0.652 38.812 1.5 1 62.28 524 SER A N 1
ATOM 4057 C CA . SER A 1 524 ? -1.519 39.969 1.772 1 62.28 524 SER A CA 1
ATOM 4058 C C . SER A 1 524 ? -2.43 40.281 0.586 1 62.28 524 SER A C 1
ATOM 4060 O O . SER A 1 524 ? -3.607 40.594 0.765 1 62.28 524 SER A O 1
ATOM 4062 N N . GLU A 1 525 ? -1.881 40.156 -0.585 1 66.75 525 GLU A N 1
ATOM 4063 C CA . GLU A 1 525 ? -2.689 40.438 -1.767 1 66.75 525 GLU A CA 1
ATOM 4064 C C . GLU A 1 525 ? -3.793 39.406 -1.944 1 66.75 525 GLU A C 1
ATOM 4066 O O . GLU A 1 525 ? -4.949 39.75 -2.18 1 66.75 525 GLU A O 1
ATOM 4071 N N . SER A 1 526 ? -3.385 38.219 -1.895 1 76.25 526 SER A N 1
ATOM 4072 C CA . SER A 1 526 ? -4.348 37.125 -2.023 1 76.25 526 SER A CA 1
ATOM 4073 C C . SER A 1 526 ? -5.398 37.188 -0.918 1 76.25 526 SER A C 1
ATOM 4075 O O . SER A 1 526 ? -6.57 36.906 -1.154 1 76.25 526 SER A O 1
ATOM 4077 N N . GLU A 1 527 ? -4.906 37.625 0.216 1 77.88 527 GLU A N 1
ATOM 4078 C CA . GLU A 1 527 ? -5.812 37.719 1.356 1 77.88 527 GLU A CA 1
ATOM 4079 C C . GLU A 1 527 ? -6.887 38.781 1.107 1 77.88 527 GLU A C 1
ATOM 4081 O O . GLU A 1 527 ? -8.055 38.562 1.438 1 77.88 527 GLU A O 1
ATOM 4086 N N . ALA A 1 528 ? -6.449 39.844 0.575 1 80.12 528 ALA A N 1
ATOM 4087 C CA . ALA A 1 528 ? -7.395 40.938 0.299 1 80.12 528 ALA A CA 1
ATOM 4088 C C . ALA A 1 528 ? -8.445 40.5 -0.717 1 80.12 528 ALA A C 1
ATOM 4090 O O . ALA A 1 528 ? -9.633 40.781 -0.561 1 80.12 528 ALA A O 1
ATOM 4091 N N . LEU A 1 529 ? -8 39.812 -1.746 1 86.06 529 LEU A N 1
ATOM 4092 C CA . LEU A 1 529 ? -8.906 39.344 -2.791 1 86.06 529 LEU A CA 1
ATOM 4093 C C . LEU A 1 529 ? -9.906 38.344 -2.236 1 86.06 529 LEU A C 1
ATOM 4095 O O . LEU A 1 529 ? -11.094 38.375 -2.592 1 86.06 529 LEU A O 1
ATOM 4099 N N . VAL A 1 530 ? -9.445 37.5 -1.416 1 87.94 530 VAL A N 1
ATOM 4100 C CA . VAL A 1 530 ? -10.297 36.469 -0.809 1 87.94 530 VAL A CA 1
ATOM 4101 C C . VAL A 1 530 ? -11.305 37.156 0.13 1 87.94 530 VAL A C 1
ATOM 4103 O O . VAL A 1 530 ? -12.477 36.781 0.156 1 87.94 530 VAL A O 1
ATOM 4106 N N . GLN A 1 531 ? -10.836 38.094 0.871 1 85.12 531 GLN A N 1
ATOM 4107 C CA . GLN A 1 531 ? -11.703 38.812 1.804 1 85.12 531 GLN A CA 1
ATOM 4108 C C . GLN A 1 531 ? -12.812 39.562 1.065 1 85.12 531 GLN A C 1
ATOM 4110 O O . GLN A 1 531 ? -13.969 39.562 1.499 1 85.12 531 GLN A O 1
ATOM 4115 N N . GLU A 1 532 ? -12.445 40.188 0.049 1 88.75 532 GLU A N 1
ATOM 4116 C CA . GLU A 1 532 ? -13.43 40.906 -0.761 1 88.75 532 GLU A CA 1
ATOM 4117 C C . GLU A 1 532 ? -14.484 39.938 -1.306 1 88.75 532 GLU A C 1
ATOM 4119 O O . GLU A 1 532 ? -15.672 40.25 -1.316 1 88.75 532 GLU A O 1
ATOM 4124 N N . ALA A 1 533 ? -14.008 38.875 -1.79 1 90.81 533 ALA A N 1
ATOM 4125 C CA . ALA A 1 533 ? -14.914 37.875 -2.324 1 90.81 533 ALA A CA 1
ATOM 4126 C C . ALA A 1 533 ? -15.875 37.375 -1.246 1 90.81 533 ALA A C 1
ATOM 4128 O O . ALA A 1 533 ? -17.062 37.156 -1.512 1 90.81 533 ALA A O 1
ATOM 4129 N N . PHE A 1 534 ? -15.43 37.188 -0.053 1 89.75 534 PHE A N 1
ATOM 4130 C CA . PHE A 1 534 ? -16.25 36.781 1.076 1 89.75 534 PHE A CA 1
ATOM 4131 C C . PHE A 1 534 ? -17.328 37.812 1.384 1 89.75 534 PHE A C 1
ATOM 4133 O O . PHE A 1 534 ? -18.469 37.469 1.639 1 89.75 534 PHE A O 1
ATOM 4140 N N . GLU A 1 535 ? -16.906 39.031 1.354 1 89.12 535 GLU A N 1
ATOM 4141 C CA . GLU A 1 535 ? -17.844 40.094 1.65 1 89.12 535 GLU A CA 1
ATOM 4142 C C . GLU A 1 535 ? -18.984 40.156 0.625 1 89.12 535 GLU A C 1
ATOM 4144 O O . GLU A 1 535 ? -20.141 40.344 0.985 1 89.12 535 GLU A O 1
ATOM 4149 N N . ARG A 1 536 ? -18.547 40 -0.585 1 92 536 ARG A N 1
ATOM 4150 C CA . ARG A 1 536 ? -19.562 39.969 -1.643 1 92 536 ARG A CA 1
ATOM 4151 C C . ARG A 1 536 ? -20.484 38.781 -1.484 1 92 536 ARG A C 1
ATOM 4153 O O . ARG A 1 536 ? -21.703 38.906 -1.714 1 92 536 ARG A O 1
ATOM 4160 N N . LEU A 1 537 ? -19.953 37.688 -1.164 1 92.56 537 LEU A N 1
ATOM 4161 C CA . LEU A 1 537 ? -20.719 36.438 -1.008 1 92.56 537 LEU A CA 1
ATOM 4162 C C . LEU A 1 537 ? -21.734 36.562 0.118 1 92.56 537 LEU A C 1
ATOM 4164 O O . LEU A 1 537 ? -22.844 36.031 0.02 1 92.56 537 LEU A O 1
ATOM 4168 N N . MET A 1 538 ? -21.391 37.25 1.151 1 92.81 538 MET A N 1
ATOM 4169 C CA . MET A 1 538 ? -22.219 37.344 2.352 1 92.81 538 MET A CA 1
ATOM 4170 C C . MET A 1 538 ? -23.344 38.344 2.18 1 92.81 538 MET A C 1
ATOM 4172 O O . MET A 1 538 ? -24.328 38.312 2.92 1 92.81 538 MET A O 1
ATOM 4176 N N . ARG A 1 539 ? -23.203 39.219 1.242 1 89.88 539 ARG A N 1
ATOM 4177 C CA . ARG A 1 539 ? -24.188 40.281 1.072 1 89.88 539 ARG A CA 1
ATOM 4178 C C . ARG A 1 539 ? -25.578 39.688 0.804 1 89.88 539 ARG A C 1
ATOM 4180 O O . ARG A 1 539 ? -25.766 38.969 -0.159 1 89.88 539 ARG A O 1
ATOM 4187 N N . GLY A 1 540 ? -26.469 40.062 1.689 1 90.19 540 GLY A N 1
ATOM 4188 C CA . GLY A 1 540 ? -27.859 39.719 1.481 1 90.19 540 GLY A CA 1
ATOM 4189 C C . GLY A 1 540 ? -28.188 38.281 1.91 1 90.19 540 GLY A C 1
ATOM 4190 O O . GLY A 1 540 ? -29.25 37.75 1.57 1 90.19 540 GLY A O 1
ATOM 4191 N N . ARG A 1 541 ? -27.344 37.625 2.531 1 95.19 541 ARG A N 1
ATOM 4192 C CA . ARG A 1 541 ? -27.547 36.25 2.947 1 95.19 541 ARG A CA 1
ATOM 4193 C C . ARG A 1 541 ? -27.328 36.094 4.449 1 95.19 541 ARG A C 1
ATOM 4195 O O . ARG A 1 541 ? -26.609 36.875 5.062 1 95.19 541 ARG A O 1
ATOM 4202 N N . THR A 1 542 ? -28.062 35.125 5.043 1 97.19 542 THR A N 1
ATOM 4203 C CA . THR A 1 542 ? -27.766 34.75 6.426 1 97.19 542 THR A CA 1
ATOM 4204 C C . THR A 1 542 ? -26.422 34.031 6.512 1 97.19 542 THR A C 1
ATOM 4206 O O . THR A 1 542 ? -26.234 32.969 5.875 1 97.19 542 THR A O 1
ATOM 4209 N N . SER A 1 543 ? -25.516 34.594 7.207 1 96 543 SER A N 1
ATOM 4210 C CA . SER A 1 543 ? -24.172 34.062 7.191 1 96 543 SER A CA 1
ATOM 4211 C C . SER A 1 543 ? -23.672 33.781 8.609 1 96 543 SER A C 1
ATOM 4213 O O . SER A 1 543 ? -23.828 34.594 9.5 1 96 543 SER A O 1
ATOM 4215 N N . VAL A 1 544 ? -23.203 32.562 8.836 1 95.69 544 VAL A N 1
ATOM 4216 C CA . VAL A 1 544 ? -22.484 32.188 10.047 1 95.69 544 VAL A CA 1
ATOM 4217 C C . VAL A 1 544 ? -21.016 31.938 9.719 1 95.69 544 VAL A C 1
ATOM 4219 O O . VAL A 1 544 ? -20.703 31.078 8.898 1 95.69 544 VAL A O 1
ATOM 4222 N N . ILE A 1 545 ? -20.125 32.688 10.336 1 93.19 545 ILE A N 1
ATOM 4223 C CA . ILE A 1 545 ? -18.719 32.625 9.977 1 93.19 545 ILE A CA 1
ATOM 4224 C C . ILE A 1 545 ? -17.891 32.312 11.211 1 93.19 545 ILE A C 1
ATOM 4226 O O . ILE A 1 545 ? -18.109 32.875 12.281 1 93.19 545 ILE A O 1
ATOM 4230 N N . ILE A 1 546 ? -17.109 31.297 11.125 1 89.81 546 ILE A N 1
ATOM 4231 C CA . ILE A 1 546 ? -16.062 31.109 12.125 1 89.81 546 ILE A CA 1
ATOM 4232 C C . ILE A 1 546 ? -14.875 32 11.82 1 89.81 546 ILE A C 1
ATOM 4234 O O . ILE A 1 546 ? -14.133 31.781 10.859 1 89.81 546 ILE A O 1
ATOM 4238 N N . ALA A 1 547 ? -14.719 33.031 12.594 1 81.25 547 ALA A N 1
ATOM 4239 C CA . ALA A 1 547 ? -13.773 34.094 12.273 1 81.25 547 ALA A CA 1
ATOM 4240 C C . ALA A 1 547 ? -12.461 33.906 13.016 1 81.25 547 ALA A C 1
ATOM 4242 O O . ALA A 1 547 ? -12.453 33.625 14.219 1 81.25 547 ALA A O 1
ATOM 4243 N N . HIS A 1 548 ? -11.508 34 12.227 1 70.62 548 HIS A N 1
ATOM 4244 C CA . HIS A 1 548 ? -10.172 34 12.805 1 70.62 548 HIS A CA 1
ATOM 4245 C C . HIS A 1 548 ? -9.438 35.312 12.555 1 70.62 548 HIS A C 1
ATOM 4247 O O . HIS A 1 548 ? -8.398 35.562 13.164 1 70.62 548 HIS A O 1
ATOM 4253 N N . ARG A 1 549 ? -10.086 36.125 11.727 1 69.44 549 ARG A N 1
ATOM 4254 C CA . ARG A 1 549 ? -9.461 37.375 11.359 1 69.44 549 ARG A CA 1
ATOM 4255 C C . ARG A 1 549 ? -10.305 38.562 11.82 1 69.44 549 ARG A C 1
ATOM 4257 O O . ARG A 1 549 ? -11.539 38.469 11.875 1 69.44 549 ARG A O 1
ATOM 4264 N N . LEU A 1 550 ? -9.656 39.656 12.008 1 68.44 550 LEU A N 1
ATOM 4265 C CA . LEU A 1 550 ? -10.305 40.875 12.477 1 68.44 550 LEU A CA 1
ATOM 4266 C C . LEU A 1 550 ? -11.242 41.438 11.406 1 68.44 550 LEU A C 1
ATOM 4268 O O . LEU A 1 550 ? -12.328 41.938 11.727 1 68.44 550 LEU A O 1
ATOM 4272 N N . SER A 1 551 ? -10.82 41.406 10.234 1 70.81 551 SER A N 1
ATOM 4273 C CA . SER A 1 551 ? -11.609 41.969 9.141 1 70.81 551 SER A CA 1
ATOM 4274 C C . SER A 1 551 ? -12.984 41.312 9.055 1 70.81 551 SER A C 1
ATOM 4276 O O . SER A 1 551 ? -13.977 41.969 8.75 1 70.81 551 SER A O 1
ATOM 4278 N N . THR A 1 552 ? -13.016 40.094 9.383 1 75.94 552 THR A N 1
ATOM 4279 C CA . THR A 1 552 ? -14.266 39.344 9.32 1 75.94 552 THR A CA 1
ATOM 4280 C C . THR A 1 552 ? -15.141 39.656 10.523 1 75.94 552 THR A C 1
ATOM 4282 O O . THR A 1 552 ? -16.359 39.812 10.398 1 75.94 552 THR A O 1
ATOM 4285 N N . VAL A 1 553 ? -14.531 39.844 11.625 1 80.06 553 VAL A N 1
ATOM 4286 C CA . VAL A 1 553 ? -15.266 40.125 12.859 1 80.06 553 VAL A CA 1
ATOM 4287 C C . VAL A 1 553 ? -15.883 41.5 12.797 1 80.06 553 VAL A C 1
ATOM 4289 O O . VAL A 1 553 ? -16.969 41.75 13.312 1 80.06 553 VAL A O 1
ATOM 4292 N N . SER A 1 554 ? -15.211 42.406 12.141 1 79.88 554 SER A N 1
ATOM 4293 C CA . SER A 1 554 ? -15.641 43.812 12.102 1 79.88 554 SER A CA 1
ATOM 4294 C C . SER A 1 554 ? -16.891 43.969 11.242 1 79.88 554 SER A C 1
ATOM 4296 O O . SER A 1 554 ? -17.688 44.906 11.469 1 79.88 554 SER A O 1
ATOM 4298 N N . ILE A 1 555 ? -17.062 43.094 10.336 1 83.12 555 ILE A N 1
ATOM 4299 C CA . ILE A 1 555 ? -18.203 43.25 9.422 1 83.12 555 ILE A CA 1
ATOM 4300 C C . ILE A 1 555 ? -19.406 42.5 9.977 1 83.12 555 ILE A C 1
ATOM 4302 O O . ILE A 1 555 ? -20.531 42.688 9.516 1 83.12 555 ILE A O 1
ATOM 4306 N N . ALA A 1 556 ? -19.234 41.719 10.938 1 92.06 556 ALA A N 1
ATOM 4307 C CA . ALA A 1 556 ? -20.328 40.938 11.508 1 92.06 556 ALA A CA 1
ATOM 4308 C C . ALA A 1 556 ? -21.328 41.812 12.242 1 92.06 556 ALA A C 1
ATOM 4310 O O . ALA A 1 556 ? -20.938 42.781 12.898 1 92.06 556 ALA A O 1
ATOM 4311 N N . HIS A 1 557 ? -22.594 41.5 12.102 1 94.31 557 HIS A N 1
ATOM 4312 C CA . HIS A 1 557 ? -23.641 42.219 12.828 1 94.31 557 HIS A CA 1
ATOM 4313 C C . HIS A 1 557 ? -23.625 41.844 14.312 1 94.31 557 HIS A C 1
ATOM 4315 O O . HIS A 1 557 ? -23.953 42.688 15.164 1 94.31 557 HIS A O 1
ATOM 4321 N N . ARG A 1 558 ? -23.328 40.688 14.531 1 95.38 558 ARG A N 1
ATOM 4322 C CA . ARG A 1 558 ? -23.281 40.125 15.891 1 95.38 558 ARG A CA 1
ATOM 4323 C C . ARG A 1 558 ? -22.172 39.125 16.031 1 95.38 558 ARG A C 1
ATOM 4325 O O . ARG A 1 558 ? -21.938 38.312 15.141 1 95.38 558 ARG A O 1
ATOM 4332 N N . ILE A 1 559 ? -21.516 39.188 17.156 1 95 559 ILE A N 1
ATOM 4333 C CA . ILE A 1 559 ? -20.438 38.281 17.469 1 95 559 ILE A CA 1
ATOM 4334 C C . ILE A 1 559 ? -20.844 37.375 18.625 1 95 559 ILE A C 1
ATOM 4336 O O . ILE A 1 559 ? -21.344 37.844 19.656 1 95 559 ILE A O 1
ATOM 4340 N N . ILE A 1 560 ? -20.656 36.094 18.422 1 95.38 560 ILE A N 1
ATOM 4341 C CA . ILE A 1 560 ? -20.938 35.125 19.469 1 95.38 560 ILE A CA 1
ATOM 4342 C C . ILE A 1 560 ? -19.625 34.5 19.969 1 95.38 560 ILE A C 1
ATOM 4344 O O . ILE A 1 560 ? -18.891 33.875 19.203 1 95.38 560 ILE A O 1
ATOM 4348 N N . VAL A 1 561 ? -19.375 34.688 21.234 1 94.62 561 VAL A N 1
ATOM 4349 C CA . VAL A 1 561 ? -18.156 34.156 21.828 1 94.62 561 VAL A CA 1
ATOM 4350 C C . VAL A 1 561 ? -18.453 32.844 22.531 1 94.62 561 VAL A C 1
ATOM 4352 O O . VAL A 1 561 ? -19.281 32.781 23.453 1 94.62 561 VAL A O 1
ATOM 4355 N N . LEU A 1 562 ? -17.812 31.797 22 1 93.12 562 LEU A N 1
ATOM 4356 C CA . LEU A 1 562 ? -17.984 30.469 22.578 1 93.12 562 LEU A CA 1
ATOM 4357 C C . LEU A 1 562 ? -16.781 30.094 23.438 1 93.12 562 LEU A C 1
ATOM 4359 O O . LEU A 1 562 ? -15.641 30.406 23.078 1 93.12 562 LEU A O 1
ATOM 4363 N N . ASN A 1 563 ? -17.109 29.484 24.562 1 92.19 563 ASN A N 1
ATOM 4364 C CA . ASN A 1 563 ? -16.078 28.953 25.453 1 92.19 563 ASN A CA 1
ATOM 4365 C C . ASN A 1 563 ? -16.547 27.656 26.109 1 92.19 563 ASN A C 1
ATOM 4367 O O . ASN A 1 563 ? -17.625 27.609 26.734 1 92.19 563 ASN A O 1
ATOM 4371 N N . HIS A 1 564 ? -15.789 26.641 26 1 90.44 564 HIS A N 1
ATOM 4372 C CA . HIS A 1 564 ? -16.062 25.328 26.578 1 90.44 564 HIS A CA 1
ATOM 4373 C C . HIS A 1 564 ? -17.484 24.859 26.25 1 90.44 564 HIS A C 1
ATOM 4375 O O . HIS A 1 564 ? -18.203 24.406 27.141 1 90.44 564 HIS A O 1
ATOM 4381 N N . GLY A 1 565 ? -17.938 25.188 25.125 1 93.69 565 GLY A N 1
ATOM 4382 C CA . GLY A 1 565 ? -19.188 24.672 24.625 1 93.69 565 GLY A CA 1
ATOM 4383 C C . GLY A 1 565 ? -20.391 25.516 25 1 93.69 565 GLY A C 1
ATOM 4384 O O . GLY A 1 565 ? -21.531 25.109 24.797 1 93.69 565 GLY A O 1
ATOM 4385 N N . ARG A 1 566 ? -20.156 26.688 25.625 1 95.75 566 ARG A N 1
ATOM 4386 C CA . ARG A 1 566 ? -21.234 27.578 26.031 1 95.75 566 ARG A CA 1
ATOM 4387 C C . ARG A 1 566 ? -21.047 28.969 25.453 1 95.75 566 ARG A C 1
ATOM 4389 O O . ARG A 1 566 ? -19.922 29.391 25.188 1 95.75 566 ARG A O 1
ATOM 4396 N N . ILE A 1 567 ? -22.156 29.625 25.203 1 96 567 ILE A N 1
ATOM 4397 C CA . ILE A 1 567 ? -22.078 31.031 24.812 1 96 567 ILE A CA 1
ATOM 4398 C C . ILE A 1 567 ? -21.828 31.906 26.031 1 96 567 ILE A C 1
ATOM 4400 O O . ILE A 1 567 ? -22.656 31.953 26.953 1 96 567 ILE A O 1
ATOM 4404 N N . VAL A 1 568 ? -20.781 32.688 26.016 1 94.88 568 VAL A N 1
ATOM 4405 C CA . VAL A 1 568 ? -20.406 33.438 27.203 1 94.88 568 VAL A CA 1
ATOM 4406 C C . VAL A 1 568 ? -20.641 34.938 26.969 1 94.88 568 VAL A C 1
ATOM 4408 O O . VAL A 1 568 ? -20.812 35.688 27.922 1 94.88 568 VAL A O 1
ATOM 4411 N N . GLU A 1 569 ? -20.359 35.344 25.734 1 94.69 569 GLU A N 1
ATOM 4412 C CA . GLU A 1 569 ? -20.578 36.75 25.359 1 94.69 569 GLU A CA 1
ATOM 4413 C C . GLU A 1 569 ? -21.25 36.844 24 1 94.69 569 GLU A C 1
ATOM 4415 O O . GLU A 1 569 ? -21.062 35.969 23.141 1 94.69 569 GLU A O 1
ATOM 4420 N N . GLN A 1 570 ? -22.125 37.844 23.812 1 95.19 570 GLN A N 1
ATOM 4421 C CA . GLN A 1 570 ? -22.688 38.156 22.5 1 95.19 570 GLN A CA 1
ATOM 4422 C C . GLN A 1 570 ? -22.906 39.656 22.328 1 95.19 570 GLN A C 1
ATOM 4424 O O . GLN A 1 570 ? -23.266 40.344 23.281 1 95.19 570 GLN A O 1
ATOM 4429 N N . GLY A 1 571 ? -22.641 40.156 21.203 1 94.12 571 GLY A N 1
ATOM 4430 C CA . GLY A 1 571 ? -22.828 41.562 20.906 1 94.12 571 GLY A CA 1
ATOM 4431 C C . GLY A 1 571 ? -22.031 42.031 19.703 1 94.12 571 GLY A C 1
ATOM 4432 O O . GLY A 1 571 ? -21.562 41.219 18.906 1 94.12 571 GLY A O 1
ATOM 4433 N N . THR A 1 572 ? -22.031 43.281 19.453 1 92.81 572 THR A N 1
ATOM 4434 C CA . THR A 1 572 ? -21.25 43.844 18.375 1 92.81 572 THR A CA 1
ATOM 4435 C C . THR A 1 572 ? -19.781 43.969 18.766 1 92.81 572 THR A C 1
ATOM 4437 O O . THR A 1 572 ? -19.422 43.812 19.938 1 92.81 572 THR A O 1
ATOM 4440 N N . HIS A 1 573 ? -18.969 44.219 17.797 1 89.69 573 HIS A N 1
ATOM 4441 C CA . HIS A 1 573 ? -17.531 44.344 18.031 1 89.69 573 HIS A CA 1
ATOM 4442 C C . HIS A 1 573 ? -17.234 45.406 19.078 1 89.69 573 HIS A C 1
ATOM 4444 O O . HIS A 1 573 ? -16.5 45.125 20.047 1 89.69 573 HIS A O 1
ATOM 4450 N N . GLU A 1 574 ? -17.906 46.531 18.953 1 88.62 574 GLU A N 1
ATOM 4451 C CA . GLU A 1 574 ? -17.672 47.656 19.859 1 88.62 574 GLU A CA 1
ATOM 4452 C C . GLU A 1 574 ? -18.188 47.375 21.266 1 88.62 574 GLU A C 1
ATOM 4454 O O . GLU A 1 574 ? -17.5 47.656 22.25 1 88.62 574 GLU A O 1
ATOM 4459 N N . GLU A 1 575 ? -19.281 46.75 21.312 1 92.81 575 GLU A N 1
ATOM 4460 C CA . GLU A 1 575 ? -19.891 46.406 22.594 1 92.81 575 GLU A CA 1
ATOM 4461 C C . GLU A 1 575 ? -19.062 45.406 23.359 1 92.81 575 GLU A C 1
ATOM 4463 O O . GLU A 1 575 ? -18.859 45.562 24.578 1 92.81 575 GLU A O 1
ATOM 4468 N N . LEU A 1 576 ? -18.547 44.469 22.641 1 91.31 576 LEU A N 1
ATOM 4469 C CA . LEU A 1 576 ? -17.828 43.406 23.297 1 91.31 576 LEU A CA 1
ATOM 4470 C C . LEU A 1 576 ? -16.438 43.875 23.719 1 91.31 576 LEU A C 1
ATOM 4472 O O . LEU A 1 576 ? -15.898 43.375 24.734 1 91.31 576 LEU A O 1
ATOM 4476 N N . LEU A 1 577 ? -15.922 44.75 22.984 1 87.88 577 LEU A N 1
ATOM 4477 C CA . LEU A 1 577 ? -14.641 45.312 23.391 1 87.88 577 LEU A CA 1
ATOM 4478 C C . LEU A 1 577 ? -14.789 46.125 24.672 1 87.88 577 LEU A C 1
ATOM 4480 O O . LEU A 1 577 ? -13.906 46.125 25.531 1 87.88 577 LEU A O 1
ATOM 4484 N N . ALA A 1 578 ? -15.922 46.781 24.766 1 89.69 578 ALA A N 1
ATOM 4485 C CA . ALA A 1 578 ? -16.188 47.625 25.922 1 89.69 578 ALA A CA 1
ATOM 4486 C C . ALA A 1 578 ? -16.453 46.812 27.172 1 89.69 578 ALA A C 1
ATOM 4488 O O . ALA A 1 578 ? -16.156 47.25 28.281 1 89.69 578 ALA A O 1
ATOM 4489 N N . GLN A 1 579 ? -16.875 45.656 26.969 1 90.62 579 GLN A N 1
ATOM 4490 C CA . GLN A 1 579 ? -17.219 44.781 28.078 1 90.62 579 GLN A CA 1
ATOM 4491 C C . GLN A 1 579 ? -15.977 44.125 28.688 1 90.62 579 GLN A C 1
ATOM 4493 O O . GLN A 1 579 ? -16.016 43.625 29.797 1 90.62 579 GLN A O 1
ATOM 4498 N N . GLN A 1 580 ? -14.82 44.188 28.094 1 84.25 580 GLN A N 1
ATOM 4499 C CA . GLN A 1 580 ? -13.523 43.688 28.531 1 84.25 580 GLN A CA 1
ATOM 4500 C C . GLN A 1 580 ? -13.609 42.219 28.984 1 84.25 580 GLN A C 1
ATOM 4502 O O . GLN A 1 580 ? -13.055 41.844 30.016 1 84.25 580 GLN A O 1
ATOM 4507 N N . GLY A 1 581 ? -14.414 41.5 28.344 1 89.06 581 GLY A N 1
ATOM 4508 C CA . GLY A 1 581 ? -14.539 40.094 28.656 1 89.06 581 GLY A CA 1
ATOM 4509 C C . GLY A 1 581 ? -13.586 39.219 27.859 1 89.06 581 GLY A C 1
ATOM 4510 O O . GLY A 1 581 ? -12.445 39.594 27.594 1 89.06 581 GLY A O 1
ATOM 4511 N N . LEU A 1 582 ? -14.047 37.969 27.578 1 85.94 582 LEU A N 1
ATOM 4512 C CA . LEU A 1 582 ? -13.211 37.031 26.859 1 85.94 582 LEU A CA 1
ATOM 4513 C C . LEU A 1 582 ? -12.898 37.5 25.453 1 85.94 582 LEU A C 1
ATOM 4515 O O . LEU A 1 582 ? -11.781 37.344 24.953 1 85.94 582 LEU A O 1
ATOM 4519 N N . TYR A 1 583 ? -13.805 38.125 24.859 1 88 583 TYR A N 1
ATOM 4520 C CA . TYR A 1 583 ? -13.617 38.625 23.516 1 88 583 TYR A CA 1
ATOM 4521 C C . TYR A 1 583 ? -12.477 39.625 23.469 1 88 583 TYR A C 1
ATOM 4523 O O . TYR A 1 583 ? -11.625 39.594 22.578 1 88 583 TYR A O 1
ATOM 4531 N N . ALA A 1 584 ? -12.562 40.531 24.344 1 84.75 584 ALA A N 1
ATOM 4532 C CA . ALA A 1 584 ? -11.531 41.562 24.406 1 84.75 584 ALA A CA 1
ATOM 4533 C C . ALA A 1 584 ? -10.148 40.938 24.609 1 84.75 584 ALA A C 1
ATOM 4535 O O . ALA A 1 584 ? -9.164 41.406 24.031 1 84.75 584 ALA A O 1
ATOM 4536 N N . ARG A 1 585 ? -10.172 39.969 25.359 1 77.31 585 ARG A N 1
ATOM 4537 C CA . ARG A 1 585 ? -8.906 39.281 25.609 1 77.31 585 ARG A CA 1
ATOM 4538 C C . ARG A 1 585 ? -8.406 38.594 24.344 1 77.31 585 ARG A C 1
ATOM 4540 O O . ARG A 1 585 ? -7.215 38.656 24.031 1 77.31 585 ARG A O 1
ATOM 4547 N N . LEU A 1 586 ? -9.352 37.938 23.672 1 75.5 586 LEU A N 1
ATOM 4548 C CA . LEU A 1 586 ? -8.984 37.25 22.438 1 75.5 586 LEU A CA 1
ATOM 4549 C C . LEU A 1 586 ? -8.547 38.25 21.375 1 75.5 586 LEU A C 1
ATOM 4551 O O . LEU A 1 586 ? -7.605 38 20.625 1 75.5 586 LEU A O 1
ATOM 4555 N N . TYR A 1 587 ? -9.312 39.344 21.359 1 72.75 587 TYR A N 1
ATOM 4556 C CA . TYR A 1 587 ? -9.023 40.406 20.422 1 72.75 587 TYR A CA 1
ATOM 4557 C C . TYR A 1 587 ? -7.625 40.969 20.656 1 72.75 587 TYR A C 1
ATOM 4559 O O . TYR A 1 587 ? -6.887 41.25 19.703 1 72.75 587 TYR A O 1
ATOM 4567 N N . ALA A 1 588 ? -7.387 41.188 21.844 1 63.41 588 ALA A N 1
ATOM 4568 C CA . ALA A 1 588 ? -6.086 41.719 22.219 1 63.41 588 ALA A CA 1
ATOM 4569 C C . ALA A 1 588 ? -4.957 40.781 21.859 1 63.41 588 ALA A C 1
ATOM 4571 O O . ALA A 1 588 ? -3.875 41.188 21.453 1 63.41 588 ALA A O 1
ATOM 4572 N N . LEU A 1 589 ? -5.383 39.562 21.938 1 54.44 589 LEU A N 1
ATOM 4573 C CA . LEU A 1 589 ? -4.371 38.562 21.656 1 54.44 589 LEU A CA 1
ATOM 4574 C C . LEU A 1 589 ? -4.215 38.344 20.156 1 54.44 589 LEU A C 1
ATOM 4576 O O . LEU A 1 589 ? -3.102 38.156 19.672 1 54.44 589 LEU A O 1
ATOM 4580 N N . GLN A 1 590 ? -5.441 38.281 19.531 1 54.94 590 GLN A N 1
ATOM 4581 C CA . GLN A 1 590 ? -5.422 37.812 18.156 1 54.94 590 GLN A CA 1
ATOM 4582 C C . GLN A 1 590 ? -5.504 38.969 17.172 1 54.94 590 GLN A C 1
ATOM 4584 O O . GLN A 1 590 ? -4.871 38.969 16.109 1 54.94 590 GLN A O 1
ATOM 4589 N N . PHE A 1 591 ? -6.562 40.188 17.438 1 49.19 591 PHE A N 1
ATOM 4590 C CA . PHE A 1 591 ? -7.043 41.125 16.422 1 49.19 591 PHE A CA 1
ATOM 4591 C C . PHE A 1 591 ? -6.344 42.469 16.531 1 49.19 591 PHE A C 1
ATOM 4593 O O . PHE A 1 591 ? -6.301 43.25 15.578 1 49.19 591 PHE A O 1
ATOM 4600 N N . ARG A 1 592 ? -6.27 43.188 17.625 1 42.34 592 ARG A N 1
ATOM 4601 C CA . ARG A 1 592 ? -5.805 44.562 17.797 1 42.34 592 ARG A CA 1
ATOM 4602 C C . ARG A 1 592 ? -4.547 44.812 16.969 1 42.34 592 ARG A C 1
ATOM 4604 O O . ARG A 1 592 ? -4.023 45.938 16.953 1 42.34 592 ARG A O 1
ATOM 4611 N N . GLU A 1 593 ? -4.066 44 16.469 1 37.94 593 GLU A N 1
ATOM 4612 C CA . GLU A 1 593 ? -2.871 44.5 15.789 1 37.94 593 GLU A CA 1
ATOM 4613 C C . GLU A 1 593 ? -3.236 45.375 14.594 1 37.94 593 GLU 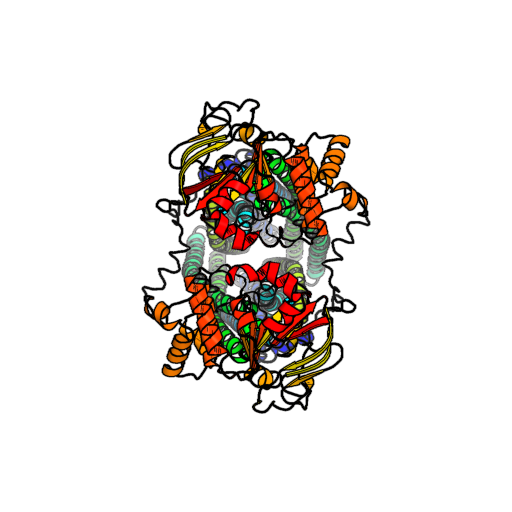A C 1
ATOM 4615 O O . GLU A 1 593 ? -2.43 46.188 14.156 1 37.94 593 GLU A O 1
ATOM 4620 N N . GLY A 1 594 ? -4.574 45.375 14.047 1 35.84 594 GLY A N 1
ATOM 4621 C CA . GLY A 1 594 ? -4.809 46.156 12.852 1 35.84 594 GLY A CA 1
ATOM 4622 C C . GLY A 1 594 ? -5.223 47.594 13.172 1 35.84 594 GLY A C 1
ATOM 4623 O O . GLY A 1 594 ? -5.355 48.406 12.266 1 35.84 594 GLY A O 1
ATOM 4624 N N . VAL A 1 595 ? -5.934 47.969 14.219 1 34.38 595 VAL A N 1
ATOM 4625 C CA . VAL A 1 595 ? -6.633 49.25 14.234 1 34.38 595 VAL A CA 1
ATOM 4626 C C . VAL A 1 595 ? -5.637 50.406 14.461 1 34.38 595 VAL A C 1
ATOM 4628 O O . VAL A 1 595 ? -5.98 51.562 14.312 1 34.38 595 VAL A O 1
ATOM 4631 N N . THR A 1 596 ? -4.617 50.281 15.078 1 30.19 596 THR A N 1
ATOM 4632 C CA . THR A 1 596 ? -4.039 51.594 15.398 1 30.19 596 THR A CA 1
ATOM 4633 C C . THR A 1 596 ? -3.48 52.25 14.141 1 30.19 596 THR A C 1
ATOM 4635 O O . THR A 1 596 ? -2.838 53.312 14.227 1 30.19 596 THR A O 1
ATOM 4638 N N . VAL A 1 597 ? -3.49 51.625 13 1 30.33 597 VAL A N 1
ATOM 4639 C CA . VAL A 1 597 ? -3.016 52.5 11.953 1 30.33 597 VAL A CA 1
ATOM 4640 C C . VAL A 1 597 ? -4.152 53.406 11.492 1 30.33 597 VAL A C 1
ATOM 4642 O O . VAL A 1 597 ? -4.648 53.281 10.367 1 30.33 597 VAL A O 1
ATOM 4645 N N . GLY A 1 598 ? -5.391 53.5 12.055 1 23.64 598 GLY A N 1
ATOM 4646 C CA . GLY A 1 598 ? -6.004 54.75 11.602 1 23.64 598 GLY A CA 1
ATOM 4647 C C . GLY A 1 598 ? -5.398 55.969 12.242 1 23.64 598 GLY A C 1
ATOM 4648 O O . GLY A 1 598 ? -4.938 55.938 13.391 1 23.64 598 GLY A O 1
ATOM 4649 N N . MET B 1 1 ? -4.34 16.203 -29.812 1 20.45 1 MET B N 1
ATOM 4650 C CA . MET B 1 1 ? -4.922 15.227 -28.891 1 20.45 1 MET B CA 1
ATOM 4651 C C . MET B 1 1 ? -3.844 14.344 -28.281 1 20.45 1 MET B C 1
ATOM 4653 O O . MET B 1 1 ? -4.043 13.766 -27.219 1 20.45 1 MET B O 1
ATOM 4657 N N . MET B 1 2 ? -2.857 14.008 -29.094 1 22.83 2 MET B N 1
ATOM 4658 C CA . MET B 1 2 ? -1.652 13.203 -28.922 1 22.83 2 MET B CA 1
ATOM 4659 C C . MET B 1 2 ? -0.667 13.906 -27.984 1 22.83 2 MET B C 1
ATOM 4661 O O . MET B 1 2 ? 0.346 13.32 -27.594 1 22.83 2 MET B O 1
ATOM 4665 N N . ILE B 1 3 ? -0.705 15.266 -27.953 1 24.66 3 ILE B N 1
ATOM 4666 C CA . ILE B 1 3 ? 0.395 16.031 -27.375 1 24.66 3 ILE B CA 1
ATOM 4667 C C . ILE B 1 3 ? 0.338 15.938 -25.844 1 24.66 3 ILE B C 1
ATOM 4669 O O . ILE B 1 3 ? 1.374 15.953 -25.172 1 24.66 3 ILE B O 1
ATOM 4673 N N . ASN B 1 4 ? -0.99 16.125 -25.297 1 25.91 4 ASN B N 1
ATOM 4674 C CA . ASN B 1 4 ? -1.13 16.578 -23.922 1 25.91 4 ASN B CA 1
ATOM 4675 C C . ASN B 1 4 ? -0.892 15.438 -22.922 1 25.91 4 ASN B C 1
ATOM 4677 O O . ASN B 1 4 ? -1.133 15.594 -21.734 1 25.91 4 ASN B O 1
ATOM 4681 N N . ARG B 1 5 ? -0.863 14.172 -23.422 1 30.52 5 ARG B N 1
ATOM 4682 C CA . ARG B 1 5 ? -0.592 12.969 -22.641 1 30.52 5 ARG B CA 1
ATOM 4683 C C . ARG B 1 5 ? 0.845 12.969 -22.125 1 30.52 5 ARG B C 1
ATOM 4685 O O . ARG B 1 5 ? 1.233 12.078 -21.359 1 30.52 5 ARG B O 1
ATOM 4692 N N . ARG B 1 6 ? 1.771 13.641 -22.859 1 30.78 6 ARG B N 1
ATOM 4693 C CA . ARG B 1 6 ? 3.219 13.617 -22.688 1 30.78 6 ARG B CA 1
ATOM 4694 C C . ARG B 1 6 ? 3.619 14.289 -21.375 1 30.78 6 ARG B C 1
ATOM 4696 O O . ARG B 1 6 ? 4.605 13.906 -20.75 1 30.78 6 ARG B O 1
ATOM 4703 N N . SER B 1 7 ? 2.891 15.477 -21.031 1 27.7 7 SER B N 1
ATOM 4704 C CA . SER B 1 7 ? 3.449 16.359 -20.016 1 27.7 7 SER B CA 1
ATOM 4705 C C . SER B 1 7 ? 3.18 15.812 -18.609 1 27.7 7 SER B C 1
ATOM 4707 O O . SER B 1 7 ? 3.834 16.203 -17.641 1 27.7 7 SER B O 1
ATOM 4709 N N . ARG B 1 8 ? 1.994 15.125 -18.469 1 31.73 8 ARG B N 1
ATOM 4710 C CA . ARG B 1 8 ? 1.721 14.641 -17.109 1 31.73 8 ARG B CA 1
ATOM 4711 C C . ARG B 1 8 ? 2.781 13.648 -16.656 1 31.73 8 ARG B C 1
ATOM 4713 O O . ARG B 1 8 ? 3 13.469 -15.453 1 31.73 8 ARG B O 1
ATOM 4720 N N . HIS B 1 9 ? 3.275 12.812 -17.5 1 32.28 9 HIS B N 1
ATOM 4721 C CA . HIS B 1 9 ? 4.391 11.898 -17.297 1 32.28 9 HIS B CA 1
ATOM 4722 C C . HIS B 1 9 ? 5.684 12.656 -17.016 1 32.28 9 HIS B C 1
ATOM 4724 O O . HIS B 1 9 ? 6.672 12.07 -16.562 1 32.28 9 HIS B O 1
ATOM 4730 N N . MET B 1 10 ? 5.777 13.945 -17.531 1 29.19 10 MET B N 1
ATOM 4731 C CA . MET B 1 10 ? 7.051 14.656 -17.453 1 29.19 10 MET B CA 1
ATOM 4732 C C . MET B 1 10 ? 7.27 15.219 -16.047 1 29.19 10 MET B C 1
ATOM 4734 O O . MET B 1 10 ? 8.406 15.352 -15.602 1 29.19 10 MET B O 1
ATOM 4738 N N . LEU B 1 11 ? 6.246 15.891 -15.391 1 31.09 11 LEU B N 1
ATOM 4739 C CA . LEU B 1 11 ? 6.602 16.578 -14.148 1 31.09 11 LEU B CA 1
ATOM 4740 C C . LEU B 1 11 ? 6.938 15.562 -13.055 1 31.09 11 LEU B C 1
ATOM 4742 O O . LEU B 1 11 ? 7.734 15.859 -12.156 1 31.09 11 LEU B O 1
ATOM 4746 N N . ASN B 1 12 ? 6.094 14.578 -12.789 1 32.84 12 ASN B N 1
ATOM 4747 C CA . ASN B 1 12 ? 6.727 13.633 -11.875 1 32.84 12 ASN B CA 1
ATOM 4748 C C . ASN B 1 12 ? 7.977 13.008 -12.484 1 32.84 12 ASN B C 1
ATOM 4750 O O . ASN B 1 12 ? 8.43 11.953 -12.039 1 32.84 12 ASN B O 1
ATOM 4754 N N . ALA B 1 13 ? 8.25 13.32 -13.734 1 32.41 13 ALA B N 1
ATOM 4755 C CA . ALA B 1 13 ? 9.484 12.992 -14.445 1 32.41 13 ALA B CA 1
ATOM 4756 C C . ALA B 1 13 ? 10.695 13.617 -13.758 1 32.41 13 ALA B C 1
ATOM 4758 O O . ALA B 1 13 ? 11.109 14.727 -14.102 1 32.41 13 ALA B O 1
ATOM 4759 N N . GLY B 1 14 ? 10.789 13.859 -12.508 1 32.56 14 GLY B N 1
ATOM 4760 C CA . GLY B 1 14 ? 12.211 14.008 -12.25 1 32.56 14 GLY B CA 1
ATOM 4761 C C . GLY B 1 14 ? 13.078 13.312 -13.289 1 32.56 14 GLY B C 1
ATOM 4762 O O . GLY B 1 14 ? 12.594 12.461 -14.039 1 32.56 14 GLY B O 1
ATOM 4763 N N . GLU B 1 15 ? 14.25 13.875 -13.602 1 33.47 15 GLU B N 1
ATOM 4764 C CA . GLU B 1 15 ? 15.219 13.25 -14.492 1 33.47 15 GLU B CA 1
ATOM 4765 C C . GLU B 1 15 ? 15.094 11.727 -14.461 1 33.47 15 GLU B C 1
ATOM 4767 O O . GLU B 1 15 ? 15.375 11.094 -13.445 1 33.47 15 GLU B O 1
ATOM 4772 N N . MET B 1 16 ? 14.047 11.234 -14.961 1 36.16 16 MET B N 1
ATOM 4773 C CA . MET B 1 16 ? 14.203 9.812 -15.242 1 36.16 16 MET B CA 1
ATOM 4774 C C . MET B 1 16 ? 15.641 9.492 -15.648 1 36.16 16 MET B C 1
ATOM 4776 O O . MET B 1 16 ? 16.094 9.891 -16.719 1 36.16 16 MET B O 1
ATOM 4780 N N . LEU B 1 17 ? 16.531 9.602 -14.789 1 39.94 17 LEU B N 1
ATOM 4781 C CA . LEU B 1 17 ? 17.828 9.047 -15.164 1 39.94 17 LEU B CA 1
ATOM 4782 C C . LEU B 1 17 ? 17.656 7.918 -16.172 1 39.94 17 LEU B C 1
ATOM 4784 O O . LEU B 1 17 ? 16.672 7.188 -16.141 1 39.94 17 LEU B O 1
ATOM 4788 N N . PRO B 1 18 ? 18.188 8.086 -17.266 1 42.88 18 PRO B N 1
ATOM 4789 C CA . PRO B 1 18 ? 18.141 7.008 -18.25 1 42.88 18 PRO B CA 1
ATOM 4790 C C . PRO B 1 18 ? 18.031 5.625 -17.609 1 42.88 18 PRO B C 1
ATOM 4792 O O . PRO B 1 18 ? 18.547 5.406 -16.5 1 42.88 18 PRO B O 1
ATOM 4795 N N . VAL B 1 19 ? 17.016 5.094 -17.875 1 49.41 19 VAL B N 1
ATOM 4796 C CA . VAL B 1 19 ? 16.828 3.688 -17.531 1 49.41 19 VAL B CA 1
ATOM 4797 C C . VAL B 1 19 ? 18.172 2.953 -17.609 1 49.41 19 VAL B C 1
ATOM 4799 O O . VAL B 1 19 ? 18.672 2.686 -18.703 1 49.41 19 VAL B O 1
ATOM 4802 N N . ARG B 1 20 ? 19.125 3.246 -16.875 1 54.66 20 ARG B N 1
ATOM 4803 C CA . ARG B 1 20 ? 20.375 2.498 -16.891 1 54.66 20 ARG B CA 1
ATOM 4804 C C . ARG B 1 20 ? 20.125 0.997 -16.812 1 54.66 20 ARG B C 1
ATOM 4806 O O . ARG B 1 20 ? 19.25 0.554 -16.062 1 54.66 20 ARG B O 1
ATOM 4813 N N . ALA B 1 21 ? 20.594 0.347 -17.703 1 68.56 21 ALA B N 1
ATOM 4814 C CA . ALA B 1 21 ? 20.578 -1.112 -17.75 1 68.56 21 ALA B CA 1
ATOM 4815 C C . ALA B 1 21 ? 21.016 -1.712 -16.422 1 68.56 21 ALA B C 1
ATOM 4817 O O . ALA B 1 21 ? 21.828 -1.127 -15.711 1 68.56 21 ALA B O 1
ATOM 4818 N N . VAL B 1 22 ? 20.188 -2.67 -15.953 1 74.19 22 VAL B N 1
ATOM 4819 C CA . VAL B 1 22 ? 20.5 -3.355 -14.711 1 74.19 22 VAL B CA 1
ATOM 4820 C C . VAL B 1 22 ? 21.891 -3.967 -14.789 1 74.19 22 VAL B C 1
ATOM 4822 O O . VAL B 1 22 ? 22.234 -4.605 -15.789 1 74.19 22 VAL B O 1
ATOM 4825 N N . ASP B 1 23 ? 22.719 -3.535 -13.844 1 81 23 ASP B N 1
ATOM 4826 C CA . ASP B 1 23 ? 24.031 -4.16 -13.711 1 81 23 ASP B CA 1
ATOM 4827 C C . ASP B 1 23 ? 23.922 -5.547 -13.086 1 81 23 ASP B C 1
ATOM 4829 O O . ASP B 1 23 ? 24.031 -5.695 -11.867 1 81 23 ASP B O 1
ATOM 4833 N N . TRP B 1 24 ? 23.859 -6.473 -13.898 1 82.88 24 TRP B N 1
ATOM 4834 C CA . TRP B 1 24 ? 23.688 -7.852 -13.445 1 82.88 24 TRP B CA 1
ATOM 4835 C C . TRP B 1 24 ? 24.906 -8.336 -12.688 1 82.88 24 TRP B C 1
ATOM 4837 O O . TRP B 1 24 ? 24.797 -9.133 -11.758 1 82.88 24 TRP B O 1
ATOM 4847 N N . ARG B 1 25 ? 26.047 -7.832 -13.055 1 83 25 ARG B N 1
ATOM 4848 C CA . ARG B 1 25 ? 27.297 -8.227 -12.398 1 83 25 ARG B CA 1
ATOM 4849 C C . ARG B 1 25 ? 27.312 -7.793 -10.938 1 83 25 ARG B C 1
ATOM 4851 O O . ARG B 1 25 ? 27.719 -8.555 -10.062 1 83 25 ARG B O 1
ATOM 4858 N N . ARG B 1 26 ? 26.812 -6.66 -10.781 1 84.88 26 ARG B N 1
ATOM 4859 C CA . ARG B 1 26 ? 26.734 -6.137 -9.414 1 84.88 26 ARG B CA 1
ATOM 4860 C C . ARG B 1 26 ? 25.766 -6.949 -8.57 1 84.88 26 ARG B C 1
ATOM 4862 O O . ARG B 1 26 ? 26.016 -7.207 -7.395 1 84.88 26 ARG B O 1
ATOM 4869 N N . LEU B 1 27 ? 24.719 -7.348 -9.172 1 85.5 27 LEU B N 1
ATOM 4870 C CA . LEU B 1 27 ? 23.719 -8.141 -8.469 1 85.5 27 LEU B CA 1
ATOM 4871 C C . LEU B 1 27 ? 24.266 -9.508 -8.094 1 85.5 27 LEU B C 1
ATOM 4873 O O . LEU B 1 27 ? 24.016 -10.016 -7 1 85.5 27 LEU B O 1
ATOM 4877 N N . LEU B 1 28 ? 25.078 -10.094 -8.969 1 86.5 28 LEU B N 1
ATOM 4878 C CA . LEU B 1 28 ? 25.641 -11.422 -8.75 1 86.5 28 LEU B CA 1
ATOM 4879 C C . LEU B 1 28 ? 26.734 -11.375 -7.691 1 86.5 28 LEU B C 1
ATOM 4881 O O . LEU B 1 28 ? 27.078 -12.406 -7.109 1 86.5 28 LEU B O 1
ATOM 4885 N N . THR B 1 29 ? 27.25 -10.133 -7.391 1 86.69 29 THR B N 1
ATOM 4886 C CA . THR B 1 29 ? 28.266 -10 -6.359 1 86.69 29 THR B CA 1
ATOM 4887 C C . THR B 1 29 ? 27.688 -10.289 -4.98 1 86.69 29 THR B C 1
ATOM 4889 O O . THR B 1 29 ? 28.406 -10.703 -4.07 1 86.69 29 THR B O 1
ATOM 4892 N N . TYR B 1 30 ? 26.422 -10.156 -4.852 1 87.12 30 TYR B N 1
ATOM 4893 C CA . TYR B 1 30 ? 25.781 -10.438 -3.574 1 87.12 30 TYR B CA 1
ATOM 4894 C C . TYR B 1 30 ? 25.719 -11.938 -3.309 1 87.12 30 TYR B C 1
ATOM 4896 O O . TYR B 1 30 ? 25.516 -12.367 -2.17 1 87.12 30 TYR B O 1
ATOM 4904 N N . LEU B 1 31 ? 25.953 -12.711 -4.348 1 88.88 31 LEU B N 1
ATOM 4905 C CA . LEU B 1 31 ? 25.953 -14.164 -4.219 1 88.88 31 LEU B CA 1
ATOM 4906 C C . LEU B 1 31 ? 27.328 -14.672 -3.818 1 88.88 31 LEU B C 1
ATOM 4908 O O . LEU B 1 31 ? 27.469 -15.82 -3.373 1 88.88 31 LEU B O 1
ATOM 4912 N N . ASN B 1 32 ? 28.359 -13.844 -3.863 1 88.94 32 ASN B N 1
ATOM 4913 C CA . ASN B 1 32 ? 29.734 -14.258 -3.689 1 88.94 32 ASN B CA 1
ATOM 4914 C C . ASN B 1 32 ? 29.984 -14.82 -2.293 1 88.94 32 ASN B C 1
ATOM 4916 O O . ASN B 1 32 ? 30.625 -15.867 -2.143 1 88.94 32 ASN B O 1
ATOM 4920 N N . PRO B 1 33 ? 29.453 -14.172 -1.286 1 90.06 33 PRO B N 1
ATOM 4921 C CA . PRO B 1 33 ? 29.703 -14.719 0.046 1 90.06 33 PRO B CA 1
ATOM 4922 C C . PRO B 1 33 ? 29.016 -16.062 0.268 1 90.06 33 PRO B C 1
ATOM 4924 O O . PRO B 1 33 ? 29.422 -16.828 1.142 1 90.06 33 PRO B O 1
ATOM 4927 N N . TYR B 1 34 ? 28.078 -16.359 -0.512 1 91.94 34 TYR B N 1
ATOM 4928 C CA . TYR B 1 34 ? 27.312 -17.578 -0.335 1 91.94 34 TYR B CA 1
ATOM 4929 C C . TYR B 1 34 ? 27.5 -18.516 -1.518 1 91.94 34 TYR B C 1
ATOM 4931 O O . TYR B 1 34 ? 26.594 -19.281 -1.862 1 91.94 34 TYR B O 1
ATOM 4939 N N . ARG B 1 35 ? 28.625 -18.531 -2.1 1 91.12 35 ARG B N 1
ATOM 4940 C CA . ARG B 1 35 ? 28.906 -19.312 -3.299 1 91.12 35 ARG B CA 1
ATOM 4941 C C . ARG B 1 35 ? 28.828 -20.812 -3.008 1 91.12 35 ARG B C 1
ATOM 4943 O O . ARG B 1 35 ? 28.406 -21.594 -3.859 1 91.12 35 ARG B O 1
ATOM 4950 N N . ARG B 1 36 ? 29.203 -21.141 -1.804 1 92.69 36 ARG B N 1
ATOM 4951 C CA . ARG B 1 36 ? 29.188 -22.562 -1.454 1 92.69 36 ARG B CA 1
ATOM 4952 C C . ARG B 1 36 ? 27.75 -23.078 -1.36 1 92.69 36 ARG B C 1
ATOM 4954 O O . ARG B 1 36 ? 27.438 -24.156 -1.872 1 92.69 36 ARG B O 1
ATOM 4961 N N . HIS B 1 37 ? 26.891 -22.297 -0.72 1 92.88 37 HIS B N 1
ATOM 4962 C CA . HIS B 1 37 ? 25.5 -22.688 -0.619 1 92.88 37 HIS B CA 1
ATOM 4963 C C . HIS B 1 37 ? 24.828 -22.688 -1.987 1 92.88 37 HIS B C 1
ATOM 4965 O O . HIS B 1 37 ? 24 -23.547 -2.279 1 92.88 37 HIS B O 1
ATOM 4971 N N . MET B 1 38 ? 25.25 -21.781 -2.76 1 90.94 38 MET B N 1
ATOM 4972 C CA . MET B 1 38 ? 24.688 -21.688 -4.102 1 90.94 38 MET B CA 1
ATOM 4973 C C . MET B 1 38 ? 25.141 -22.875 -4.961 1 90.94 38 MET B C 1
ATOM 4975 O O . MET B 1 38 ? 24.344 -23.469 -5.676 1 90.94 38 MET B O 1
ATOM 4979 N N . ALA B 1 39 ? 26.391 -23.172 -4.883 1 92.81 39 ALA B N 1
ATOM 4980 C CA . ALA B 1 39 ? 26.906 -24.312 -5.621 1 92.81 39 ALA B CA 1
ATOM 4981 C C . ALA B 1 39 ? 26.234 -25.609 -5.176 1 92.81 39 ALA B C 1
ATOM 4983 O O . ALA B 1 39 ? 25.922 -26.469 -6.004 1 92.81 39 ALA B O 1
ATOM 4984 N N . GLY B 1 40 ? 26.078 -25.703 -3.889 1 93.25 40 GLY B N 1
ATOM 4985 C CA . GLY B 1 40 ? 25.359 -26.859 -3.377 1 93.25 40 GLY B CA 1
ATOM 4986 C C . GLY B 1 40 ? 23.938 -26.953 -3.885 1 93.25 40 GLY B C 1
ATOM 4987 O O . GLY B 1 40 ? 23.469 -28.031 -4.246 1 93.25 40 GLY B O 1
ATOM 4988 N N . ALA B 1 41 ? 23.25 -25.812 -3.934 1 92.12 41 ALA B N 1
ATOM 4989 C CA . ALA B 1 41 ? 21.891 -25.781 -4.426 1 92.12 41 ALA B CA 1
ATOM 4990 C C . ALA B 1 41 ? 21.812 -26.125 -5.91 1 92.12 41 ALA B C 1
ATOM 4992 O O . ALA B 1 41 ? 20.938 -26.875 -6.336 1 92.12 41 ALA B O 1
ATOM 4993 N N . LEU B 1 42 ? 22.781 -25.641 -6.676 1 90.81 42 LEU B N 1
ATOM 4994 C CA . LEU B 1 42 ? 22.797 -25.922 -8.109 1 90.81 42 LEU B CA 1
ATOM 4995 C C . LEU B 1 42 ? 23.125 -27.391 -8.383 1 90.81 42 LEU B C 1
ATOM 4997 O O . LEU B 1 42 ? 22.562 -27.984 -9.297 1 90.81 42 LEU B O 1
ATOM 5001 N N . LEU B 1 43 ? 23.969 -27.938 -7.594 1 93.44 43 LEU B N 1
ATOM 5002 C CA . LEU B 1 43 ? 24.297 -29.344 -7.723 1 93.44 43 LEU B CA 1
ATOM 5003 C C . LEU B 1 43 ? 23.078 -30.203 -7.375 1 93.44 43 LEU B C 1
ATOM 5005 O O . LEU B 1 43 ? 22.797 -31.188 -8.062 1 93.44 43 LEU B O 1
ATOM 5009 N N . ALA B 1 44 ? 22.484 -29.812 -6.309 1 93.44 44 ALA B N 1
ATOM 5010 C CA . ALA B 1 44 ? 21.281 -30.531 -5.922 1 93.44 44 ALA B CA 1
ATOM 5011 C C . ALA B 1 44 ? 20.203 -30.406 -6.988 1 93.44 44 ALA B C 1
ATOM 5013 O O . ALA B 1 44 ? 19.469 -31.359 -7.266 1 93.44 44 ALA B O 1
ATOM 5014 N N . LEU B 1 45 ? 20.125 -29.25 -7.586 1 90.69 45 LEU B N 1
ATOM 5015 C CA . LEU B 1 45 ? 19.156 -29.016 -8.648 1 90.69 45 LEU B CA 1
ATOM 5016 C C . LEU B 1 45 ? 19.453 -29.891 -9.867 1 90.69 45 LEU B C 1
ATOM 5018 O O . LEU B 1 45 ? 18.547 -30.5 -10.43 1 90.69 45 LEU B O 1
ATOM 5022 N N . THR B 1 46 ? 20.703 -29.922 -10.258 1 90.81 46 THR B N 1
ATOM 5023 C CA . THR B 1 46 ? 21.109 -30.719 -11.406 1 90.81 46 THR B CA 1
ATOM 5024 C C . THR B 1 46 ? 20.875 -32.219 -11.141 1 90.81 46 THR B C 1
ATOM 5026 O O . THR B 1 46 ? 20.391 -32.938 -12.016 1 90.81 46 THR B O 1
ATOM 5029 N N . GLY B 1 47 ? 21.203 -32.594 -9.953 1 91.19 47 GLY B N 1
ATOM 5030 C CA . GLY B 1 47 ? 20.938 -34 -9.586 1 91.19 47 GLY B CA 1
ATOM 5031 C C . GLY B 1 47 ? 19.469 -34.344 -9.594 1 91.19 47 GLY B C 1
ATOM 5032 O O . GLY B 1 47 ? 19.062 -35.375 -10.156 1 91.19 47 GLY B O 1
ATOM 5033 N N . ALA B 1 48 ? 18.719 -33.469 -8.969 1 89.62 48 ALA B N 1
ATOM 5034 C CA . ALA B 1 48 ? 17.266 -33.688 -8.922 1 89.62 48 ALA B CA 1
ATOM 5035 C C . ALA B 1 48 ? 16.672 -33.688 -10.328 1 89.62 48 ALA B C 1
ATOM 5037 O O . ALA B 1 48 ? 15.805 -34.5 -10.648 1 89.62 48 ALA B O 1
ATOM 5038 N N . SER B 1 49 ? 17.141 -32.781 -11.148 1 88.5 49 SER B N 1
ATOM 5039 C CA . SER B 1 49 ? 16.656 -32.688 -12.516 1 88.5 49 SER B CA 1
ATOM 5040 C C . SER B 1 49 ? 17.047 -33.906 -13.344 1 88.5 49 SER B C 1
ATOM 5042 O O . SER B 1 49 ? 16.281 -34.375 -14.188 1 88.5 49 SER B O 1
ATOM 5044 N N . ALA B 1 50 ? 18.172 -34.344 -13.102 1 88.75 50 ALA B N 1
ATOM 5045 C CA . ALA B 1 50 ? 18.641 -35.531 -13.812 1 88.75 50 ALA B CA 1
ATOM 5046 C C . ALA B 1 50 ? 17.781 -36.75 -13.484 1 88.75 50 ALA B C 1
ATOM 5048 O O . ALA B 1 50 ? 17.438 -37.531 -14.367 1 88.75 50 ALA B O 1
ATOM 5049 N N . ILE B 1 51 ? 17.484 -36.844 -12.25 1 88.5 51 ILE B N 1
ATOM 5050 C CA . ILE B 1 51 ? 16.625 -37.969 -11.836 1 88.5 51 ILE B CA 1
ATOM 5051 C C . ILE B 1 51 ? 15.234 -37.812 -12.43 1 88.5 51 ILE B C 1
ATOM 5053 O O . ILE B 1 51 ? 14.633 -38.781 -12.906 1 88.5 51 ILE B O 1
ATOM 5057 N N . ASN B 1 52 ? 14.727 -36.625 -12.531 1 86.38 52 ASN B N 1
ATOM 5058 C CA . ASN B 1 52 ? 13.414 -36.344 -13.109 1 86.38 52 ASN B CA 1
ATOM 5059 C C . ASN B 1 52 ? 13.391 -36.656 -14.602 1 86.38 52 ASN B C 1
ATOM 5061 O O . ASN B 1 52 ? 12.367 -37.094 -15.125 1 86.38 52 ASN B O 1
ATOM 5065 N N . LEU B 1 53 ? 14.508 -36.406 -15.18 1 87.5 53 LEU B N 1
ATOM 5066 C CA . LEU B 1 53 ? 14.617 -36.719 -16.609 1 87.5 53 LEU B CA 1
ATOM 5067 C C . LEU B 1 53 ? 14.789 -38.219 -16.844 1 87.5 53 LEU B C 1
ATOM 5069 O O . LEU B 1 53 ? 14.375 -38.719 -17.875 1 87.5 53 LEU B O 1
ATOM 5073 N N . GLY B 1 54 ? 15.328 -38.875 -15.898 1 87.12 54 GLY B N 1
ATOM 5074 C CA . GLY B 1 54 ? 15.648 -40.281 -16.062 1 87.12 54 GLY B CA 1
ATOM 5075 C C . GLY B 1 54 ? 14.508 -41.188 -15.672 1 87.12 54 GLY B C 1
ATOM 5076 O O . GLY B 1 54 ? 14.422 -42.344 -16.141 1 87.12 54 GLY B O 1
ATOM 5077 N N . PHE B 1 55 ? 13.625 -40.688 -14.961 1 84.44 55 PHE B N 1
ATOM 5078 C CA . PHE B 1 55 ? 12.648 -41.594 -14.367 1 84.44 55 PHE B CA 1
ATOM 5079 C C . PHE B 1 55 ? 11.711 -42.125 -15.438 1 84.44 55 PHE B C 1
ATOM 5081 O O . PHE B 1 55 ? 11.352 -43.312 -15.398 1 84.44 55 PHE B O 1
ATOM 5088 N N . PRO B 1 56 ? 11.289 -41.375 -16.484 1 82.88 56 PRO B N 1
ATOM 5089 C CA . PRO B 1 56 ? 10.453 -42 -17.516 1 82.88 56 PRO B CA 1
ATOM 5090 C C . PRO B 1 56 ? 11.141 -43.188 -18.203 1 82.88 56 PRO B C 1
ATOM 5092 O O . PRO B 1 56 ? 10.469 -44.125 -18.609 1 82.88 56 PRO B O 1
ATOM 5095 N N . LEU B 1 57 ? 12.43 -43.156 -18.281 1 84.88 57 LEU B N 1
ATOM 5096 C CA . LEU B 1 57 ? 13.164 -44.25 -18.875 1 84.88 57 LEU B CA 1
ATOM 5097 C C . LEU B 1 57 ? 13.062 -45.5 -18.016 1 84.88 57 LEU B C 1
ATOM 5099 O O . LEU B 1 57 ? 12.992 -46.625 -18.531 1 84.88 57 LEU B O 1
ATOM 5103 N N . VAL B 1 58 ? 13.07 -45.25 -16.734 1 83.25 58 VAL B N 1
ATOM 5104 C CA . VAL B 1 58 ? 12.922 -46.375 -15.82 1 83.25 58 VAL B CA 1
ATOM 5105 C C . VAL B 1 58 ? 11.523 -46.969 -15.953 1 83.25 58 VAL B C 1
ATOM 5107 O O . VAL B 1 58 ? 11.352 -48.188 -15.867 1 83.25 58 VAL B O 1
ATOM 5110 N N . ILE B 1 59 ? 10.555 -46.156 -16.203 1 82.12 59 ILE B N 1
ATOM 5111 C CA . ILE B 1 59 ? 9.188 -46.625 -16.406 1 82.12 59 ILE B CA 1
ATOM 5112 C C . ILE B 1 59 ? 9.125 -47.469 -17.672 1 82.12 59 ILE B C 1
ATOM 5114 O O . ILE B 1 59 ? 8.469 -48.531 -17.703 1 82.12 59 ILE B O 1
ATOM 5118 N N . VAL B 1 60 ? 9.797 -47.062 -18.719 1 82.25 60 VAL B N 1
ATOM 5119 C CA . VAL B 1 60 ? 9.852 -47.812 -19.969 1 82.25 60 VAL B CA 1
ATOM 5120 C C . VAL B 1 60 ? 10.453 -49.188 -19.719 1 82.25 60 VAL B C 1
ATOM 5122 O O . VAL B 1 60 ? 9.93 -50.188 -20.219 1 82.25 60 VAL B O 1
ATOM 5125 N N . GLN B 1 61 ? 11.492 -49.219 -18.938 1 81.62 61 GLN B N 1
ATOM 5126 C CA . GLN B 1 61 ? 12.141 -50.469 -18.641 1 81.62 61 GLN B CA 1
ATOM 5127 C C . GLN B 1 61 ? 11.219 -51.375 -17.812 1 81.62 61 GLN B C 1
ATOM 5129 O O . GLN B 1 61 ? 11.203 -52.594 -18.016 1 81.62 61 GLN B O 1
ATOM 5134 N N . LEU B 1 62 ? 10.578 -50.75 -16.938 1 82.81 62 LEU B N 1
ATOM 5135 C CA . LEU B 1 62 ? 9.633 -51.5 -16.109 1 82.81 62 LEU B CA 1
ATOM 5136 C C . LEU B 1 62 ? 8.531 -52.125 -16.969 1 82.81 62 LEU B C 1
ATOM 5138 O O . LEU B 1 62 ? 8.18 -53.281 -16.797 1 82.81 62 LEU B O 1
ATOM 5142 N N . LEU B 1 63 ? 8.039 -51.375 -17.891 1 81.31 63 LEU B N 1
ATOM 5143 C CA . LEU B 1 63 ? 6.969 -51.844 -18.781 1 81.31 63 LEU B CA 1
ATOM 5144 C C . LEU B 1 63 ? 7.484 -52.906 -19.734 1 81.31 63 LEU B C 1
ATOM 5146 O O . LEU B 1 63 ? 6.77 -53.875 -20.047 1 81.31 63 LEU B O 1
ATOM 5150 N N . GLU B 1 64 ? 8.719 -52.75 -20.109 1 79.88 64 GLU B N 1
ATOM 5151 C CA . GLU B 1 64 ? 9.328 -53.781 -20.984 1 79.88 64 GLU B CA 1
ATOM 5152 C C . GLU B 1 64 ? 9.5 -55.094 -20.234 1 79.88 64 GLU B C 1
ATOM 5154 O O . GLU B 1 64 ? 9.328 -56.156 -20.812 1 79.88 64 GLU B O 1
ATOM 5159 N N . ALA B 1 65 ? 9.875 -54.969 -19 1 79.25 65 ALA B N 1
ATOM 5160 C CA . ALA B 1 65 ? 10.047 -56.156 -18.203 1 79.25 65 ALA B CA 1
ATOM 5161 C C . ALA B 1 65 ? 8.734 -56.906 -18.047 1 79.25 65 ALA B C 1
ATOM 5163 O O . ALA B 1 65 ? 8.711 -58.156 -18.031 1 79.25 65 ALA B O 1
ATOM 5164 N N . VAL B 1 66 ? 7.711 -56.188 -17.922 1 76.5 66 VAL B N 1
ATOM 5165 C CA . VAL B 1 66 ? 6.387 -56.781 -17.766 1 76.5 66 VAL B CA 1
ATOM 5166 C C . VAL B 1 66 ? 5.969 -57.438 -19.078 1 76.5 66 VAL B C 1
ATOM 5168 O O . VAL B 1 66 ? 5.406 -58.531 -19.078 1 76.5 66 VAL B O 1
ATOM 5171 N N . LEU B 1 67 ? 6.273 -56.844 -20.188 1 73.25 67 LEU B N 1
ATOM 5172 C CA . LEU B 1 67 ? 5.82 -57.344 -21.484 1 73.25 67 LEU B CA 1
ATOM 5173 C C . LEU B 1 67 ? 6.66 -58.531 -21.953 1 73.25 67 LEU B C 1
ATOM 5175 O O . LEU B 1 67 ? 6.121 -59.5 -22.484 1 73.25 67 LEU B O 1
ATOM 5179 N N . GLN B 1 68 ? 7.871 -58.344 -21.859 1 68.69 68 GLN B N 1
ATOM 5180 C CA . GLN B 1 68 ? 8.727 -59.344 -22.516 1 68.69 68 GLN B CA 1
ATOM 5181 C C . GLN B 1 68 ? 9.031 -60.5 -21.594 1 68.69 68 GLN B C 1
ATOM 5183 O O . GLN B 1 68 ? 8.992 -61.656 -22.031 1 68.69 68 GLN B O 1
ATOM 5188 N N . GLN B 1 69 ? 9.258 -60.219 -20.359 1 68.69 69 GLN B N 1
ATOM 5189 C CA . GLN B 1 69 ? 9.859 -61.281 -19.562 1 68.69 69 GLN B CA 1
ATOM 5190 C C . GLN B 1 69 ? 8.844 -61.875 -18.609 1 68.69 69 GLN B C 1
ATOM 5192 O O . GLN B 1 69 ? 9.016 -63.031 -18.156 1 68.69 69 GLN B O 1
ATOM 5197 N N . GLY B 1 70 ? 7.754 -61.312 -18.453 1 72.44 70 GLY B N 1
ATOM 5198 C CA . GLY B 1 70 ? 6.746 -61.844 -17.547 1 72.44 70 GLY B CA 1
ATOM 5199 C C . GLY B 1 70 ? 7.293 -62.156 -16.172 1 72.44 70 GLY B C 1
ATOM 5200 O O . GLY B 1 70 ? 6.891 -63.156 -15.547 1 72.44 70 GLY B O 1
ATOM 5201 N N . ASN B 1 71 ? 8.344 -61.438 -15.672 1 81.81 71 ASN B N 1
ATOM 5202 C CA . ASN B 1 71 ? 9.062 -61.781 -14.445 1 81.81 71 ASN B CA 1
ATOM 5203 C C . ASN B 1 71 ? 8.664 -60.844 -13.305 1 81.81 71 ASN B C 1
ATOM 5205 O O . ASN B 1 71 ? 9 -59.656 -13.312 1 81.81 71 ASN B O 1
ATOM 5209 N N . GLN B 1 72 ? 8.008 -61.5 -12.266 1 85.25 72 GLN B N 1
ATOM 5210 C CA . GLN B 1 72 ? 7.523 -60.75 -11.109 1 85.25 72 GLN B CA 1
ATOM 5211 C C . GLN B 1 72 ? 8.68 -60.25 -10.266 1 85.25 72 GLN B C 1
ATOM 5213 O O . GLN B 1 72 ? 8.609 -59.156 -9.703 1 85.25 72 GLN B O 1
ATOM 5218 N N . THR B 1 73 ? 9.695 -61 -10.148 1 86.69 73 THR B N 1
ATOM 5219 C CA . THR B 1 73 ? 10.852 -60.594 -9.352 1 86.69 73 THR B CA 1
ATOM 5220 C C . THR B 1 73 ? 11.547 -59.375 -9.953 1 86.69 73 THR B C 1
ATOM 5222 O O . THR B 1 73 ? 11.945 -58.469 -9.227 1 86.69 73 THR B O 1
ATOM 5225 N N . LEU B 1 74 ? 11.625 -59.375 -11.25 1 85.56 74 LEU B N 1
ATOM 5226 C CA . LEU B 1 74 ? 12.227 -58.219 -11.922 1 85.56 74 LEU B CA 1
ATOM 5227 C C . LEU B 1 74 ? 11.375 -56.969 -11.75 1 85.56 74 LEU B C 1
ATOM 5229 O O . LEU B 1 74 ? 11.906 -55.875 -11.539 1 85.56 74 LEU B O 1
ATOM 5233 N N . LEU B 1 75 ? 10.117 -57.188 -11.789 1 86.88 75 LEU B N 1
ATOM 5234 C CA . LEU B 1 75 ? 9.195 -56.062 -11.586 1 86.88 75 LEU B CA 1
ATOM 5235 C C . LEU B 1 75 ? 9.352 -55.469 -10.188 1 86.88 75 LEU B C 1
ATOM 5237 O O . LEU B 1 75 ? 9.438 -54.25 -10.023 1 86.88 75 LEU B O 1
ATOM 5241 N N . THR B 1 76 ? 9.43 -56.312 -9.164 1 89.31 76 THR B N 1
ATOM 5242 C CA . THR B 1 76 ? 9.547 -55.875 -7.781 1 89.31 76 THR B CA 1
ATOM 5243 C C . THR B 1 76 ? 10.891 -55.188 -7.543 1 89.31 76 THR B C 1
ATOM 5245 O O . THR B 1 76 ? 10.961 -54.156 -6.859 1 89.31 76 THR B O 1
ATOM 5248 N N . ASN B 1 77 ? 11.922 -55.719 -8.148 1 88.81 77 ASN B N 1
ATOM 5249 C CA . ASN B 1 77 ? 13.25 -55.125 -7.98 1 88.81 77 ASN B CA 1
ATOM 5250 C C . ASN B 1 77 ? 13.336 -53.75 -8.656 1 88.81 77 ASN B C 1
ATOM 5252 O O . ASN B 1 77 ? 13.93 -52.812 -8.102 1 88.81 77 ASN B O 1
ATOM 5256 N N . LEU B 1 78 ? 12.781 -53.594 -9.766 1 87.56 78 LEU B N 1
ATOM 5257 C CA . LEU B 1 78 ? 12.805 -52.312 -10.477 1 87.56 78 LEU B CA 1
ATOM 5258 C C . LEU B 1 78 ? 11.953 -51.281 -9.758 1 87.56 78 LEU B C 1
ATOM 5260 O O . LEU B 1 78 ? 12.305 -50.094 -9.727 1 87.56 78 LEU B O 1
ATOM 5264 N N . THR B 1 79 ? 10.859 -51.75 -9.219 1 89.5 79 THR B N 1
ATOM 5265 C CA . THR B 1 79 ? 10.008 -50.844 -8.477 1 89.5 79 THR B CA 1
ATOM 5266 C C . THR B 1 79 ? 10.711 -50.344 -7.215 1 89.5 79 THR B C 1
ATOM 5268 O O . THR B 1 79 ? 10.625 -49.156 -6.871 1 89.5 79 THR B O 1
ATOM 5271 N N . LEU B 1 80 ? 11.344 -51.219 -6.559 1 90.31 80 LEU B N 1
ATOM 5272 C CA . LEU B 1 80 ? 12.086 -50.844 -5.367 1 90.31 80 LEU B CA 1
ATOM 5273 C C . LEU B 1 80 ? 13.219 -49.875 -5.727 1 90.31 80 LEU B C 1
ATOM 5275 O O . LEU B 1 80 ? 13.516 -48.938 -4.973 1 90.31 80 LEU B O 1
ATOM 5279 N N . ALA B 1 81 ? 13.844 -50.125 -6.84 1 88.25 81 ALA B N 1
ATOM 5280 C CA . ALA B 1 81 ? 14.883 -49.219 -7.32 1 88.25 81 ALA B CA 1
ATOM 5281 C C . ALA B 1 81 ? 14.312 -47.844 -7.637 1 88.25 81 ALA B C 1
ATOM 5283 O O . ALA B 1 81 ? 14.961 -46.844 -7.391 1 88.25 81 ALA B O 1
ATOM 5284 N N . LEU B 1 82 ? 13.141 -47.875 -8.141 1 88.94 82 LEU B N 1
ATOM 5285 C CA . LEU B 1 82 ? 12.469 -46.594 -8.453 1 88.94 82 LEU B CA 1
ATOM 5286 C C . LEU B 1 82 ? 12.141 -45.844 -7.18 1 88.94 82 LEU B C 1
ATOM 5288 O O . LEU B 1 82 ? 12.305 -44.625 -7.129 1 88.94 82 LEU B O 1
ATOM 5292 N N . ILE B 1 83 ? 11.68 -46.5 -6.176 1 90.88 83 ILE B N 1
ATOM 5293 C CA . ILE B 1 83 ? 11.359 -45.844 -4.902 1 90.88 83 ILE B CA 1
ATOM 5294 C C . ILE B 1 83 ? 12.625 -45.281 -4.285 1 90.88 83 ILE B C 1
ATOM 5296 O O . ILE B 1 83 ? 12.609 -44.156 -3.742 1 90.88 83 ILE B O 1
ATOM 5300 N N . ALA B 1 84 ? 13.688 -46.031 -4.41 1 91.06 84 ALA B N 1
ATOM 5301 C CA . ALA B 1 84 ? 14.969 -45.562 -3.906 1 91.06 84 ALA B CA 1
ATOM 5302 C C . ALA B 1 84 ? 15.422 -44.312 -4.676 1 91.06 84 ALA B C 1
ATOM 5304 O O . ALA B 1 84 ? 15.922 -43.375 -4.078 1 91.06 84 ALA B O 1
ATOM 5305 N N . LEU B 1 85 ? 15.242 -44.344 -5.918 1 90.19 85 LEU B N 1
ATOM 5306 C CA . LEU B 1 85 ? 15.602 -43.188 -6.754 1 90.19 85 LEU B CA 1
ATOM 5307 C C . LEU B 1 85 ? 14.758 -41.969 -6.398 1 90.19 85 LEU B C 1
ATOM 5309 O O . LEU B 1 85 ? 15.266 -40.844 -6.375 1 90.19 85 LEU B O 1
ATOM 5313 N N . PHE B 1 86 ? 13.516 -42.25 -6.105 1 90.94 86 PHE B N 1
ATOM 5314 C CA . PHE B 1 86 ? 12.625 -41.156 -5.758 1 90.94 86 PHE B CA 1
ATOM 5315 C C . PHE B 1 86 ? 12.969 -40.594 -4.379 1 90.94 86 PHE B C 1
ATOM 5317 O O . PHE B 1 86 ? 12.781 -39.406 -4.121 1 90.94 86 PHE B O 1
ATOM 5324 N N . PHE B 1 87 ? 13.43 -41.438 -3.549 1 93.25 87 PHE B N 1
ATOM 5325 C CA . PHE B 1 87 ? 13.891 -40.969 -2.248 1 93.25 87 PHE B CA 1
ATOM 5326 C C . PHE B 1 87 ? 15.094 -40.031 -2.4 1 93.25 87 PHE B C 1
ATOM 5328 O O . PHE B 1 87 ? 15.156 -39 -1.756 1 93.25 87 PHE B O 1
ATOM 5335 N N . ILE B 1 88 ? 16.016 -40.438 -3.232 1 94 88 ILE B N 1
ATOM 5336 C CA . ILE B 1 88 ? 17.172 -39.594 -3.502 1 94 88 ILE B CA 1
ATOM 5337 C C . ILE B 1 88 ? 16.734 -38.281 -4.141 1 94 88 ILE B C 1
ATOM 5339 O O . ILE B 1 88 ? 17.234 -37.219 -3.797 1 94 88 ILE B O 1
ATOM 5343 N N . GLN B 1 89 ? 15.805 -38.406 -4.957 1 90.88 89 GLN B N 1
ATOM 5344 C CA . GLN B 1 89 ? 15.258 -37.219 -5.609 1 90.88 89 GLN B CA 1
ATOM 5345 C C . GLN B 1 89 ? 14.633 -36.25 -4.594 1 90.88 89 GLN B C 1
ATOM 5347 O O . GLN B 1 89 ? 14.82 -35.031 -4.672 1 90.88 89 GLN B O 1
ATOM 5352 N N . ALA B 1 90 ? 13.891 -36.844 -3.697 1 92.38 90 ALA B N 1
ATOM 5353 C CA . ALA B 1 90 ? 13.25 -36.062 -2.65 1 92.38 90 ALA B CA 1
ATOM 5354 C C . ALA B 1 90 ? 14.289 -35.375 -1.765 1 92.38 90 ALA B C 1
ATOM 5356 O O . ALA B 1 90 ? 14.117 -34.219 -1.374 1 92.38 90 ALA B O 1
ATOM 5357 N N . LEU B 1 91 ? 15.297 -36.062 -1.517 1 94.56 91 LEU B N 1
ATOM 5358 C CA . LEU B 1 91 ? 16.375 -35.531 -0.694 1 94.56 91 LEU B CA 1
ATOM 5359 C C . LEU B 1 91 ? 17.109 -34.406 -1.417 1 94.56 91 LEU B C 1
ATOM 5361 O O . LEU B 1 91 ? 17.438 -33.375 -0.808 1 94.56 91 LEU B O 1
ATOM 5365 N N . LEU B 1 92 ? 17.375 -34.594 -2.658 1 94 92 LEU B N 1
ATOM 5366 C CA . LEU B 1 92 ? 18.031 -33.562 -3.449 1 94 92 LEU B CA 1
ATOM 5367 C C . LEU B 1 92 ? 17.141 -32.312 -3.578 1 94 92 LEU B C 1
ATOM 5369 O O . LEU B 1 92 ? 17.641 -31.188 -3.527 1 94 92 LEU B O 1
ATOM 5373 N N . THR B 1 93 ? 15.922 -32.531 -3.691 1 89.31 93 THR B N 1
ATOM 5374 C CA . THR B 1 93 ? 14.984 -31.438 -3.777 1 89.31 93 THR B CA 1
ATOM 5375 C C . THR B 1 93 ? 14.938 -30.672 -2.459 1 89.31 93 THR B C 1
ATOM 5377 O O . THR B 1 93 ? 14.883 -29.438 -2.455 1 89.31 93 THR B O 1
ATOM 5380 N N . PHE B 1 94 ? 14.922 -31.406 -1.42 1 92.12 94 PHE B N 1
ATOM 5381 C CA . PHE B 1 94 ? 14.961 -30.812 -0.092 1 92.12 94 PHE B CA 1
ATOM 5382 C C . PHE B 1 94 ? 16.219 -29.969 0.085 1 92.12 94 PHE B C 1
ATOM 5384 O O . PHE B 1 94 ? 16.141 -28.812 0.518 1 92.12 94 PHE B O 1
ATOM 5391 N N . LEU B 1 95 ? 17.297 -30.578 -0.27 1 93.44 95 LEU B N 1
ATOM 5392 C CA . LEU B 1 95 ? 18.562 -29.891 -0.115 1 93.44 95 LEU B CA 1
ATOM 5393 C C . LEU B 1 95 ? 18.625 -28.641 -0.993 1 93.44 95 LEU B C 1
ATOM 5395 O O . LEU B 1 95 ? 19.109 -27.594 -0.556 1 93.44 95 LEU B O 1
ATOM 5399 N N . GLN B 1 96 ? 18.188 -28.75 -2.117 1 91.94 96 GLN B N 1
ATOM 5400 C CA . GLN B 1 96 ? 18.156 -27.625 -3.045 1 91.94 96 GLN B CA 1
ATOM 5401 C C . GLN B 1 96 ? 17.297 -26.484 -2.492 1 91.94 96 GLN B C 1
ATOM 5403 O O . GLN B 1 96 ? 17.734 -25.328 -2.469 1 91.94 96 GLN B O 1
ATOM 5408 N N . GLY B 1 97 ? 16.125 -26.875 -2.1 1 89.88 97 GLY B N 1
ATOM 5409 C CA . GLY B 1 97 ? 15.219 -25.875 -1.565 1 89.88 97 GLY B CA 1
ATOM 5410 C C . GLY B 1 97 ? 15.758 -25.188 -0.321 1 89.88 97 GLY B C 1
ATOM 5411 O O . GLY B 1 97 ? 15.703 -23.969 -0.206 1 89.88 97 GLY B O 1
ATOM 5412 N N . TYR B 1 98 ? 16.297 -25.938 0.481 1 91.75 98 TYR B N 1
ATOM 5413 C CA . TYR B 1 98 ? 16.812 -25.422 1.74 1 91.75 98 TYR B CA 1
ATOM 5414 C C . TYR B 1 98 ? 18 -24.484 1.502 1 91.75 98 TYR B C 1
ATOM 5416 O O . TYR B 1 98 ? 18.031 -23.375 2.029 1 91.75 98 TYR B O 1
ATOM 5424 N N . MET B 1 99 ? 18.906 -24.953 0.729 1 93.56 99 MET B N 1
ATOM 5425 C CA . MET B 1 99 ? 20.109 -24.156 0.463 1 93.56 99 MET B CA 1
ATOM 5426 C C . MET B 1 99 ? 19.75 -22.859 -0.263 1 93.56 99 MET B C 1
ATOM 5428 O O . MET B 1 99 ? 20.312 -21.812 0.036 1 93.56 99 MET B O 1
ATOM 5432 N N . LEU B 1 100 ? 18.875 -22.953 -1.124 1 90.19 100 LEU B N 1
ATOM 5433 C CA . LEU B 1 100 ? 18.484 -21.766 -1.879 1 90.19 100 LEU B CA 1
ATOM 5434 C C . LEU B 1 100 ? 17.781 -20.75 -0.976 1 90.19 100 LEU B C 1
ATOM 5436 O O . LEU B 1 100 ? 17.984 -19.547 -1.109 1 90.19 100 LEU B O 1
ATOM 5440 N N . ASN B 1 101 ? 16.984 -21.25 -0.096 1 90.06 101 ASN B N 1
ATOM 5441 C CA . ASN B 1 101 ? 16.281 -20.375 0.826 1 90.06 101 ASN B CA 1
ATOM 5442 C C . ASN B 1 101 ? 17.234 -19.688 1.793 1 90.06 101 ASN B C 1
ATOM 5444 O O . ASN B 1 101 ? 17.047 -18.516 2.133 1 90.06 101 ASN B O 1
ATOM 5448 N N . ILE B 1 102 ? 18.203 -20.406 2.172 1 92.38 102 ILE B N 1
ATOM 5449 C CA . ILE B 1 102 ? 19.203 -19.812 3.045 1 92.38 102 ILE B CA 1
ATOM 5450 C C . ILE B 1 102 ? 19.906 -18.672 2.322 1 92.38 102 ILE B C 1
ATOM 5452 O O . ILE B 1 102 ? 20.047 -17.578 2.873 1 92.38 102 ILE B O 1
ATOM 5456 N N . VAL B 1 103 ? 20.312 -18.953 1.123 1 91.31 103 VAL B N 1
ATOM 5457 C CA . VAL B 1 103 ? 21.016 -17.938 0.332 1 91.31 103 VAL B CA 1
ATOM 5458 C C . VAL B 1 103 ? 20.094 -16.734 0.116 1 91.31 103 VAL B C 1
ATOM 5460 O O . VAL B 1 103 ? 20.516 -15.586 0.295 1 91.31 103 VAL B O 1
ATOM 5463 N N . GLY B 1 104 ? 18.875 -17.047 -0.259 1 90.81 104 GLY B N 1
ATOM 5464 C CA . GLY B 1 104 ? 17.938 -15.969 -0.521 1 90.81 104 GLY B CA 1
ATOM 5465 C C . GLY B 1 104 ? 17.688 -15.086 0.685 1 90.81 104 GLY B C 1
ATOM 5466 O O . GLY B 1 104 ? 17.75 -13.859 0.583 1 90.81 104 GLY B O 1
ATOM 5467 N N . GLU B 1 105 ? 17.484 -15.68 1.813 1 92 105 GLU B N 1
ATOM 5468 C CA . GLU B 1 105 ? 17.172 -14.93 3.023 1 92 105 GLU B CA 1
ATOM 5469 C C . GLU B 1 105 ? 18.375 -14.125 3.512 1 92 105 GLU B C 1
ATOM 5471 O O . GLU B 1 105 ? 18.219 -13.016 4.016 1 92 105 GLU B O 1
ATOM 5476 N N . ARG B 1 106 ? 19.5 -14.656 3.379 1 92.81 106 ARG B N 1
ATOM 5477 C CA . ARG B 1 106 ? 20.719 -13.969 3.805 1 92.81 106 ARG B CA 1
ATOM 5478 C C . ARG B 1 106 ? 21.031 -12.789 2.889 1 92.81 106 ARG B C 1
ATOM 5480 O O . ARG B 1 106 ? 21.469 -11.734 3.35 1 92.81 106 ARG B O 1
ATOM 5487 N N . ILE B 1 107 ? 20.797 -12.977 1.626 1 91.19 107 ILE B N 1
ATOM 5488 C CA . ILE B 1 107 ? 21.016 -11.891 0.677 1 91.19 107 ILE B CA 1
ATOM 5489 C C . ILE B 1 107 ? 20.062 -10.742 0.981 1 91.19 107 ILE B C 1
ATOM 5491 O O . ILE B 1 107 ? 20.438 -9.57 0.912 1 91.19 107 ILE B O 1
ATOM 5495 N N . VAL B 1 108 ? 18.797 -11.086 1.232 1 91.75 108 VAL B N 1
ATOM 5496 C CA . VAL B 1 108 ? 17.797 -10.078 1.56 1 91.75 108 VAL B CA 1
ATOM 5497 C C . VAL B 1 108 ? 18.25 -9.281 2.783 1 91.75 108 VAL B C 1
ATOM 5499 O O . VAL B 1 108 ? 18.172 -8.047 2.797 1 91.75 108 VAL B O 1
ATOM 5502 N N . LEU B 1 109 ? 18.766 -10.008 3.791 1 92.88 109 LEU B N 1
ATOM 5503 C CA . LEU B 1 109 ? 19.266 -9.344 4.988 1 92.88 109 LEU B CA 1
ATOM 5504 C C . LEU B 1 109 ? 20.422 -8.398 4.645 1 92.88 109 LEU B C 1
ATOM 5506 O O . LEU B 1 109 ? 20.422 -7.238 5.062 1 92.88 109 LEU B O 1
ATOM 5510 N N . ASP B 1 110 ? 21.328 -8.875 3.895 1 93.25 110 ASP B N 1
ATOM 5511 C CA . ASP B 1 110 ? 22.5 -8.078 3.541 1 93.25 110 ASP B CA 1
ATOM 5512 C C . ASP B 1 110 ? 22.109 -6.844 2.738 1 93.25 110 ASP B C 1
ATOM 5514 O O . ASP B 1 110 ? 22.594 -5.742 3.002 1 93.25 110 ASP B O 1
ATOM 5518 N N . MET B 1 111 ? 21.219 -7.016 1.853 1 93 111 MET B N 1
ATOM 5519 C CA . MET B 1 111 ? 20.812 -5.918 0.982 1 93 111 MET B CA 1
ATOM 5520 C C . MET B 1 111 ? 20.016 -4.875 1.76 1 93 111 MET B C 1
ATOM 5522 O O . MET B 1 111 ? 20.219 -3.672 1.567 1 93 111 MET B O 1
ATOM 5526 N N . ARG B 1 112 ? 19.125 -5.359 2.557 1 94.62 112 ARG B N 1
ATOM 5527 C CA . ARG B 1 112 ? 18.312 -4.441 3.336 1 94.62 112 ARG B CA 1
ATOM 5528 C C . ARG B 1 112 ? 19.156 -3.623 4.301 1 94.62 112 ARG B C 1
ATOM 5530 O O . ARG B 1 112 ? 19 -2.404 4.398 1 94.62 112 ARG B O 1
ATOM 5537 N N . VAL B 1 113 ? 20.047 -4.285 4.969 1 95.38 113 VAL B N 1
ATOM 5538 C CA . VAL B 1 113 ? 20.922 -3.602 5.914 1 95.38 113 VAL B CA 1
ATOM 5539 C C . VAL B 1 113 ? 21.828 -2.627 5.168 1 95.38 113 VAL B C 1
ATOM 5541 O O . VAL B 1 113 ? 22.047 -1.502 5.621 1 95.38 113 VAL B O 1
ATOM 5544 N N . GLN B 1 114 ? 22.359 -3.057 4.051 1 94.69 114 GLN B N 1
ATOM 5545 C CA . GLN B 1 114 ? 23.203 -2.186 3.25 1 94.69 114 GLN B CA 1
ATOM 5546 C C . GLN B 1 114 ? 22.438 -0.957 2.768 1 94.69 114 GLN B C 1
ATOM 5548 O O . GLN B 1 114 ? 22.969 0.16 2.805 1 94.69 114 GLN B O 1
ATOM 5553 N N . LEU B 1 115 ? 21.234 -1.215 2.301 1 94.56 115 LEU B N 1
ATOM 5554 C CA . LEU B 1 115 ? 20.406 -0.116 1.819 1 94.56 115 LEU B CA 1
ATOM 5555 C C . LEU B 1 115 ? 20.094 0.867 2.943 1 94.56 115 LEU B C 1
ATOM 5557 O O . LEU B 1 115 ? 20.172 2.082 2.748 1 94.56 115 LEU B O 1
ATOM 5561 N N . TYR B 1 116 ? 19.781 0.336 4.078 1 95.94 116 TYR B N 1
ATOM 5562 C CA . TYR B 1 116 ? 19.469 1.19 5.219 1 95.94 116 TYR B CA 1
ATOM 5563 C C . TYR B 1 116 ? 20.703 1.971 5.668 1 95.94 116 TYR B C 1
ATOM 5565 O O . TYR B 1 116 ? 20.594 3.152 6.008 1 95.94 116 TYR B O 1
ATOM 5573 N N . ARG B 1 117 ? 21.781 1.354 5.672 1 95.69 117 ARG B N 1
ATOM 5574 C CA . ARG B 1 117 ? 23.031 2.006 6 1 95.69 117 ARG B CA 1
ATOM 5575 C C . ARG B 1 117 ? 23.344 3.129 5.016 1 95.69 117 ARG B C 1
ATOM 5577 O O . ARG B 1 117 ? 23.734 4.223 5.418 1 95.69 117 ARG B O 1
ATOM 5584 N N . HIS B 1 118 ? 23.156 2.805 3.801 1 95.31 118 HIS B N 1
ATOM 5585 C CA . HIS B 1 118 ? 23.406 3.805 2.771 1 95.31 118 HIS B CA 1
ATOM 5586 C C . HIS B 1 118 ? 22.453 4.988 2.898 1 95.31 118 HIS B C 1
ATOM 5588 O O . HIS B 1 118 ? 22.859 6.141 2.711 1 95.31 118 HIS B O 1
ATOM 5594 N N . LEU B 1 119 ? 21.234 4.746 3.184 1 94.94 119 LEU B N 1
ATOM 5595 C CA . LEU B 1 119 ? 20.25 5.805 3.359 1 94.94 119 LEU B CA 1
ATOM 5596 C C . LEU B 1 119 ? 20.656 6.746 4.488 1 94.94 119 LEU B C 1
ATOM 5598 O O . LEU B 1 119 ? 20.484 7.961 4.383 1 94.94 119 LEU B O 1
ATOM 5602 N N . HIS B 1 120 ? 21.203 6.156 5.531 1 94.19 120 HIS B N 1
ATOM 5603 C CA . HIS B 1 120 ? 21.625 6.977 6.66 1 94.19 120 HIS B CA 1
ATOM 5604 C C . HIS B 1 120 ? 22.891 7.766 6.324 1 94.19 120 HIS B C 1
ATOM 5606 O O . HIS B 1 120 ? 23.203 8.758 6.992 1 94.19 120 HIS B O 1
ATOM 5612 N N . ALA B 1 121 ? 23.562 7.395 5.312 1 93.12 121 ALA B N 1
ATOM 5613 C CA . ALA B 1 121 ? 24.766 8.117 4.883 1 93.12 121 ALA B CA 1
ATOM 5614 C C . ALA B 1 121 ? 24.406 9.273 3.957 1 93.12 121 ALA B C 1
ATOM 5616 O O . ALA B 1 121 ? 25.203 10.188 3.756 1 93.12 121 ALA B O 1
ATOM 5617 N N . LEU B 1 122 ? 23.219 9.219 3.439 1 92.69 122 LEU B N 1
ATOM 5618 C CA . LEU B 1 122 ? 22.797 10.25 2.5 1 92.69 122 LEU B CA 1
ATOM 5619 C C . LEU B 1 122 ? 22.438 11.539 3.232 1 92.69 122 LEU B C 1
ATOM 5621 O O . LEU B 1 122 ? 22.203 11.523 4.441 1 92.69 122 LEU B O 1
ATOM 5625 N N . SER B 1 123 ? 22.5 12.625 2.477 1 92.62 123 SER B N 1
ATOM 5626 C CA . SER B 1 123 ? 22.25 13.945 3.045 1 92.62 123 SER B CA 1
ATOM 5627 C C . SER B 1 123 ? 20.75 14.203 3.201 1 92.62 123 SER B C 1
ATOM 5629 O O . SER B 1 123 ? 19.938 13.516 2.59 1 92.62 123 SER B O 1
ATOM 5631 N N . LEU B 1 124 ? 20.422 15.117 4.004 1 90.44 124 LEU B N 1
ATOM 5632 C CA . LEU B 1 124 ? 19.031 15.43 4.309 1 90.44 124 LEU B CA 1
ATOM 5633 C C . LEU B 1 124 ? 18.297 15.898 3.061 1 90.44 124 LEU B C 1
ATOM 5635 O O . LEU B 1 124 ? 17.078 15.758 2.967 1 90.44 124 LEU B O 1
ATOM 5639 N N . SER B 1 125 ? 19.016 16.484 2.09 1 87.75 125 SER B N 1
ATOM 5640 C CA . SER B 1 125 ? 18.406 16.969 0.851 1 87.75 125 SER B CA 1
ATOM 5641 C C . SER B 1 125 ? 17.734 15.828 0.096 1 87.75 125 SER B C 1
ATOM 5643 O O . SER B 1 125 ? 16.719 16.031 -0.574 1 87.75 125 SER B O 1
ATOM 5645 N N . PHE B 1 126 ? 18.281 14.672 0.308 1 88.25 126 PHE B N 1
ATOM 5646 C CA . PHE B 1 126 ? 17.734 13.492 -0.341 1 88.25 126 PHE B CA 1
ATOM 5647 C C . PHE B 1 126 ? 16.328 13.188 0.193 1 88.25 126 PHE B C 1
ATOM 5649 O O . PHE B 1 126 ? 15.438 12.805 -0.567 1 88.25 126 PHE B O 1
ATOM 5656 N N . PHE B 1 127 ? 16.109 13.32 1.44 1 87.69 127 PHE B N 1
ATOM 5657 C CA . PHE B 1 127 ? 14.875 12.945 2.111 1 87.69 127 PHE B CA 1
ATOM 5658 C C . PHE B 1 127 ? 13.82 14.039 1.949 1 87.69 127 PHE B C 1
ATOM 5660 O O . PHE B 1 127 ? 12.625 13.773 2.07 1 87.69 127 PHE B O 1
ATOM 5667 N N . ALA B 1 128 ? 14.266 15.25 1.754 1 79.06 128 ALA B N 1
ATOM 5668 C CA . ALA B 1 128 ? 13.352 16.375 1.616 1 79.06 128 ALA B CA 1
ATOM 5669 C C . ALA B 1 128 ? 12.453 16.219 0.39 1 79.06 128 ALA B C 1
ATOM 5671 O O . ALA B 1 128 ? 11.312 16.672 0.38 1 79.06 128 ALA B O 1
ATOM 5672 N N . ASN B 1 129 ? 12.898 15.484 -0.551 1 72.44 129 ASN B N 1
ATOM 5673 C CA . ASN B 1 129 ? 12.211 15.367 -1.83 1 72.44 129 ASN B CA 1
ATOM 5674 C C . ASN B 1 129 ? 11.547 14.008 -1.993 1 72.44 129 ASN B C 1
ATOM 5676 O O . ASN B 1 129 ? 11.086 13.656 -3.082 1 72.44 129 ASN B O 1
ATOM 5680 N N . ARG B 1 130 ? 11.641 13.281 -0.903 1 78.75 130 ARG B N 1
ATOM 5681 C CA . ARG B 1 130 ? 11.117 11.93 -1.048 1 78.75 130 ARG B CA 1
ATOM 5682 C C . ARG B 1 130 ? 10.164 11.586 0.092 1 78.75 130 ARG B C 1
ATOM 5684 O O . ARG B 1 130 ? 10.305 12.094 1.205 1 78.75 130 ARG B O 1
ATOM 5691 N N . ARG B 1 131 ? 9.266 10.734 -0.241 1 77.69 131 ARG B N 1
ATOM 5692 C CA . ARG B 1 131 ? 8.336 10.25 0.774 1 77.69 131 ARG B CA 1
ATOM 5693 C C . ARG B 1 131 ? 8.914 9.062 1.531 1 77.69 131 ARG B C 1
ATOM 5695 O O . ARG B 1 131 ? 9.484 8.148 0.925 1 77.69 131 ARG B O 1
ATOM 5702 N N . VAL B 1 132 ? 8.766 9.102 2.828 1 85.81 132 VAL B N 1
ATOM 5703 C CA . VAL B 1 132 ? 9.289 8.047 3.693 1 85.81 132 VAL B CA 1
ATOM 5704 C C . VAL B 1 132 ? 8.68 6.707 3.305 1 85.81 132 VAL B C 1
ATOM 5706 O O . VAL B 1 132 ? 9.367 5.684 3.277 1 85.81 132 VAL B O 1
ATOM 5709 N N . GLY B 1 133 ? 7.398 6.699 2.979 1 79.5 133 GLY B N 1
ATOM 5710 C CA . GLY B 1 133 ? 6.723 5.473 2.572 1 79.5 133 GLY B CA 1
ATOM 5711 C C . GLY B 1 133 ? 7.352 4.824 1.354 1 79.5 133 GLY B C 1
ATOM 5712 O O . GLY B 1 133 ? 7.438 3.596 1.275 1 79.5 133 GLY B O 1
ATOM 5713 N N . GLU B 1 134 ? 7.766 5.617 0.435 1 84.38 134 GLU B N 1
ATOM 5714 C CA . GLU B 1 134 ? 8.422 5.109 -0.769 1 84.38 134 GLU B CA 1
ATOM 5715 C C . GLU B 1 134 ? 9.742 4.422 -0.431 1 84.38 134 GLU B C 1
ATOM 5717 O O . GLU B 1 134 ? 10.039 3.354 -0.964 1 84.38 134 GLU B O 1
ATOM 5722 N N . LEU B 1 135 ? 10.445 5.066 0.398 1 90.38 135 LEU B N 1
ATOM 5723 C CA . LEU B 1 135 ? 11.734 4.516 0.78 1 90.38 135 LEU B CA 1
ATOM 5724 C C . LEU B 1 135 ? 11.57 3.209 1.55 1 90.38 135 LEU B C 1
ATOM 5726 O O . LEU B 1 135 ? 12.336 2.262 1.351 1 90.38 135 LEU B O 1
ATOM 5730 N N . VAL B 1 136 ? 10.609 3.221 2.393 1 90.31 136 VAL B N 1
ATOM 5731 C CA . VAL B 1 136 ? 10.305 2.008 3.146 1 90.31 136 VAL B CA 1
ATOM 5732 C C . VAL B 1 136 ? 9.922 0.885 2.188 1 90.31 136 VAL B C 1
ATOM 5734 O O . VAL B 1 136 ? 10.352 -0.258 2.352 1 90.31 136 VAL B O 1
ATOM 5737 N N . SER B 1 137 ? 9.164 1.179 1.137 1 86.69 137 SER B N 1
ATOM 5738 C CA . SER B 1 137 ? 8.766 0.198 0.134 1 86.69 137 SER B CA 1
ATOM 5739 C C . SER B 1 137 ? 9.977 -0.341 -0.627 1 86.69 137 SER B C 1
ATOM 5741 O O . SER B 1 137 ? 10.031 -1.529 -0.95 1 86.69 137 SER B O 1
ATOM 5743 N N . ARG B 1 138 ? 10.891 0.471 -0.884 1 88.56 138 ARG B N 1
ATOM 5744 C CA . ARG B 1 138 ? 12.102 0.051 -1.585 1 88.56 138 ARG B CA 1
ATOM 5745 C C . ARG B 1 138 ? 12.906 -0.938 -0.746 1 88.56 138 ARG B C 1
ATOM 5747 O O . ARG B 1 138 ? 13.391 -1.948 -1.261 1 88.56 138 ARG B O 1
ATOM 5754 N N . ILE B 1 139 ? 12.914 -0.699 0.52 1 92.12 139 ILE B N 1
ATOM 5755 C CA . ILE B 1 139 ? 13.703 -1.528 1.423 1 92.12 139 ILE B CA 1
ATOM 5756 C C . ILE B 1 139 ? 12.977 -2.844 1.686 1 92.12 139 ILE B C 1
ATOM 5758 O O . ILE B 1 139 ? 13.609 -3.889 1.859 1 92.12 139 ILE B O 1
ATOM 5762 N N . SER B 1 140 ? 11.719 -2.748 1.669 1 90.12 140 SER B N 1
ATOM 5763 C CA . SER B 1 140 ? 10.945 -3.926 2.055 1 90.12 140 SER B CA 1
ATOM 5764 C C . SER B 1 140 ? 10.508 -4.723 0.832 1 90.12 140 SER B C 1
ATOM 5766 O O . SER B 1 140 ? 11.148 -5.699 0.453 1 90.12 140 SER B O 1
ATOM 5768 N N . SER B 1 141 ? 9.688 -4.168 -0.006 1 85.31 141 SER B N 1
ATOM 5769 C CA . SER B 1 141 ? 9.039 -4.879 -1.105 1 85.31 141 SER B CA 1
ATOM 5770 C C . SER B 1 141 ? 10.008 -5.113 -2.258 1 85.31 141 SER B C 1
ATOM 5772 O O . SER B 1 141 ? 10.109 -6.227 -2.773 1 85.31 141 SER B O 1
ATOM 5774 N N . ASP B 1 142 ? 10.711 -4.133 -2.646 1 87.75 142 ASP B N 1
ATOM 5775 C CA . ASP B 1 142 ? 11.586 -4.246 -3.811 1 87.75 142 ASP B CA 1
ATOM 5776 C C . ASP B 1 142 ? 12.719 -5.234 -3.547 1 87.75 142 ASP B C 1
ATOM 5778 O O . ASP B 1 142 ? 13.078 -6.02 -4.426 1 87.75 142 ASP B O 1
ATOM 5782 N N . VAL B 1 143 ? 13.227 -5.188 -2.373 1 90.38 143 VAL B N 1
ATOM 5783 C CA . VAL B 1 143 ? 14.32 -6.102 -2.047 1 90.38 143 VAL B CA 1
ATOM 5784 C C . VAL B 1 143 ? 13.805 -7.543 -2.049 1 90.38 143 VAL B C 1
ATOM 5786 O O . VAL B 1 143 ? 14.516 -8.461 -2.461 1 90.38 143 VAL B O 1
ATOM 5789 N N . THR B 1 144 ? 12.578 -7.734 -1.647 1 86.31 144 THR B N 1
ATOM 5790 C CA . THR B 1 144 ? 11.977 -9.062 -1.695 1 86.31 144 THR B CA 1
ATOM 5791 C C . THR B 1 144 ? 11.844 -9.547 -3.137 1 86.31 144 THR B C 1
ATOM 5793 O O . THR B 1 144 ? 12.039 -10.727 -3.424 1 86.31 144 THR B O 1
ATOM 5796 N N . GLN B 1 145 ? 11.531 -8.656 -3.977 1 85.56 145 GLN B N 1
ATOM 5797 C CA . GLN B 1 145 ? 11.438 -9 -5.395 1 85.56 145 GLN B CA 1
ATOM 5798 C C . GLN B 1 145 ? 12.805 -9.352 -5.965 1 85.56 145 GLN B C 1
ATOM 5800 O O . GLN B 1 145 ? 12.922 -10.242 -6.816 1 85.56 145 GLN B O 1
ATOM 5805 N N . VAL B 1 146 ? 13.805 -8.68 -5.504 1 85.19 146 VAL B N 1
ATOM 5806 C CA . VAL B 1 146 ? 15.172 -8.969 -5.934 1 85.19 146 VAL B CA 1
ATOM 5807 C C . VAL B 1 146 ? 15.578 -10.367 -5.473 1 85.19 146 VAL B C 1
ATOM 5809 O O . VAL B 1 146 ? 16.234 -11.102 -6.207 1 85.19 146 VAL B O 1
ATOM 5812 N N . ARG B 1 147 ? 15.141 -10.672 -4.281 1 84.69 147 ARG B N 1
ATOM 5813 C CA . ARG B 1 147 ? 15.383 -12.016 -3.768 1 84.69 147 ARG B CA 1
ATOM 5814 C C . ARG B 1 147 ? 14.789 -13.07 -4.691 1 84.69 147 ARG B C 1
ATOM 5816 O O . ARG B 1 147 ? 15.438 -14.078 -4.988 1 84.69 147 ARG B O 1
ATOM 5823 N N . ALA B 1 148 ? 13.625 -12.852 -5.117 1 83.19 148 ALA B N 1
ATOM 5824 C CA . ALA B 1 148 ? 12.93 -13.828 -5.957 1 83.19 148 ALA B CA 1
ATOM 5825 C C . ALA B 1 148 ? 13.703 -14.086 -7.246 1 83.19 148 ALA B C 1
ATOM 5827 O O . ALA B 1 148 ? 13.773 -15.227 -7.715 1 83.19 148 ALA B O 1
ATOM 5828 N N . ILE B 1 149 ? 14.336 -13.125 -7.793 1 81.88 149 ILE B N 1
ATOM 5829 C CA . ILE B 1 149 ? 15.078 -13.242 -9.039 1 81.88 149 ILE B CA 1
ATOM 5830 C C . ILE B 1 149 ? 16.344 -14.062 -8.805 1 81.88 149 ILE B C 1
ATOM 5832 O O . ILE B 1 149 ? 16.75 -14.859 -9.664 1 81.88 149 ILE B O 1
ATOM 5836 N N . LEU B 1 150 ? 16.906 -13.859 -7.664 1 81.38 150 LEU B N 1
ATOM 5837 C CA . LEU B 1 150 ? 18.219 -14.453 -7.414 1 81.38 150 LEU B CA 1
ATOM 5838 C C . LEU B 1 150 ? 18.078 -15.898 -6.945 1 81.38 150 LEU B C 1
ATOM 5840 O O . LEU B 1 150 ? 19.031 -16.672 -7.02 1 81.38 150 LEU B O 1
ATOM 5844 N N . THR B 1 151 ? 16.922 -16.203 -6.492 1 81.69 151 THR B N 1
ATOM 5845 C CA . THR B 1 151 ? 16.781 -17.547 -5.926 1 81.69 151 THR B CA 1
ATOM 5846 C C . THR B 1 151 ? 15.742 -18.359 -6.688 1 81.69 151 THR B C 1
ATOM 5848 O O . THR B 1 151 ? 16.062 -19.047 -7.656 1 81.69 151 THR B O 1
ATOM 5851 N N . ASN B 1 152 ? 14.422 -18.016 -6.5 1 78.62 152 ASN B N 1
ATOM 5852 C CA . ASN B 1 152 ? 13.352 -18.859 -7.016 1 78.62 152 ASN B CA 1
ATOM 5853 C C . ASN B 1 152 ? 13.25 -18.766 -8.539 1 78.62 152 ASN B C 1
ATOM 5855 O O . ASN B 1 152 ? 13.141 -19.797 -9.211 1 78.62 152 ASN B O 1
ATOM 5859 N N . ASN B 1 153 ? 13.352 -17.609 -9.055 1 82.12 153 ASN B N 1
ATOM 5860 C CA . ASN B 1 153 ? 13.18 -17.438 -10.492 1 82.12 153 ASN B CA 1
ATOM 5861 C C . ASN B 1 153 ? 14.336 -18.047 -11.273 1 82.12 153 ASN B C 1
ATOM 5863 O O . ASN B 1 153 ? 14.133 -18.688 -12.305 1 82.12 153 ASN B O 1
ATOM 5867 N N . VAL B 1 154 ? 15.484 -17.891 -10.742 1 79.06 154 VAL B N 1
ATOM 5868 C CA . VAL B 1 154 ? 16.672 -18.438 -11.414 1 79.06 154 VAL B CA 1
ATOM 5869 C C . VAL B 1 154 ? 16.641 -19.953 -11.359 1 79.06 154 VAL B C 1
ATOM 5871 O O . VAL B 1 154 ? 16.953 -20.625 -12.359 1 79.06 154 VAL B O 1
ATOM 5874 N N . THR B 1 155 ? 16.328 -20.438 -10.258 1 82.31 155 THR B N 1
ATOM 5875 C CA . THR B 1 155 ? 16.281 -21.891 -10.117 1 82.31 155 THR B CA 1
ATOM 5876 C C . THR B 1 155 ? 15.195 -22.484 -11 1 82.31 155 THR B C 1
ATOM 5878 O O . THR B 1 155 ? 15.406 -23.531 -11.633 1 82.31 155 THR B O 1
ATOM 5881 N N . GLN B 1 156 ? 14.023 -21.859 -11 1 83.94 156 GLN B N 1
ATOM 5882 C CA . GLN B 1 156 ? 12.953 -22.328 -11.867 1 83.94 156 GLN B CA 1
ATOM 5883 C C . GLN B 1 156 ? 13.344 -22.25 -13.336 1 83.94 156 GLN B C 1
ATOM 5885 O O . GLN B 1 156 ? 13.047 -23.141 -14.117 1 83.94 156 GLN B O 1
ATOM 5890 N N . PHE B 1 157 ? 14.047 -21.25 -13.633 1 86.31 157 PHE B N 1
ATOM 5891 C CA . PHE B 1 157 ? 14.531 -21.062 -14.992 1 86.31 157 PHE B CA 1
ATOM 5892 C C . PHE B 1 157 ? 15.523 -22.156 -15.375 1 86.31 157 PHE B C 1
ATOM 5894 O O . PHE B 1 157 ? 15.383 -22.797 -16.422 1 86.31 157 PHE B O 1
ATOM 5901 N N . LEU B 1 158 ? 16.422 -22.375 -14.523 1 85.5 158 LEU B N 1
ATOM 5902 C CA . LEU B 1 158 ? 17.453 -23.359 -14.781 1 85.5 158 LEU B CA 1
ATOM 5903 C C . LEU B 1 158 ? 16.859 -24.766 -14.836 1 85.5 158 LEU B C 1
ATOM 5905 O O . LEU B 1 158 ? 17.188 -25.547 -15.727 1 85.5 158 LEU B O 1
ATOM 5909 N N . SER B 1 159 ? 16.016 -25.016 -13.906 1 88.31 159 SER B N 1
ATOM 5910 C CA . SER B 1 159 ? 15.391 -26.328 -13.891 1 88.31 159 SER B CA 1
ATOM 5911 C C . SER B 1 159 ? 14.562 -26.562 -15.148 1 88.31 159 SER B C 1
ATOM 5913 O O . SER B 1 159 ? 14.57 -27.656 -15.711 1 88.31 159 SER B O 1
ATOM 5915 N N . SER B 1 160 ? 13.859 -25.516 -15.602 1 87.69 160 SER B N 1
ATOM 5916 C CA . SER B 1 160 ? 13.016 -25.641 -16.797 1 87.69 160 SER B CA 1
ATOM 5917 C C . SER B 1 160 ? 13.859 -25.812 -18.047 1 87.69 160 SER B C 1
ATOM 5919 O O . SER B 1 160 ? 13.492 -26.578 -18.953 1 87.69 160 SER B O 1
ATOM 5921 N N . ILE B 1 161 ? 14.938 -25.234 -18.078 1 88 161 ILE B N 1
ATOM 5922 C CA . ILE B 1 161 ? 15.836 -25.344 -19.234 1 88 161 ILE B CA 1
ATOM 5923 C C . ILE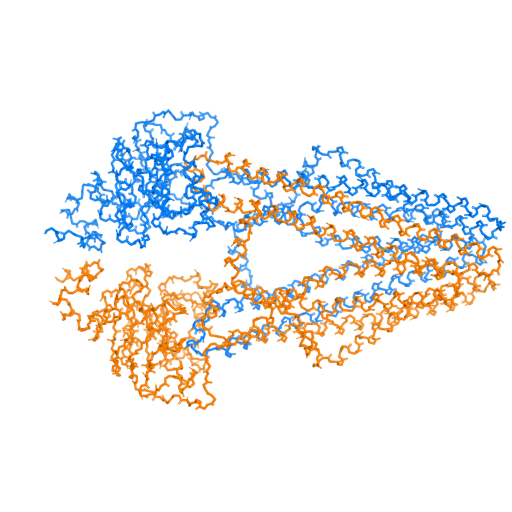 B 1 161 ? 16.453 -26.734 -19.266 1 88 161 ILE B C 1
ATOM 5925 O O . ILE B 1 161 ? 16.5 -27.375 -20.328 1 88 161 ILE B O 1
ATOM 5929 N N . VAL B 1 162 ? 16.891 -27.172 -18.109 1 88.81 162 VAL B N 1
ATOM 5930 C CA . VAL B 1 162 ? 17.469 -28.5 -18.031 1 88.81 162 VAL B CA 1
ATOM 5931 C C . VAL B 1 162 ? 16.422 -29.547 -18.406 1 88.81 162 VAL B C 1
ATOM 5933 O O . VAL B 1 162 ? 16.703 -30.484 -19.156 1 88.81 162 VAL B O 1
ATOM 5936 N N . ALA B 1 163 ? 15.203 -29.344 -17.891 1 88.94 163 ALA B N 1
ATOM 5937 C CA . ALA B 1 163 ? 14.125 -30.281 -18.203 1 88.94 163 ALA B CA 1
ATOM 5938 C C . ALA B 1 163 ? 13.781 -30.266 -19.688 1 88.94 163 ALA B C 1
ATOM 5940 O O . ALA B 1 163 ? 13.602 -31.312 -20.297 1 88.94 163 ALA B O 1
ATOM 5941 N N . LEU B 1 164 ? 13.703 -29.062 -20.234 1 87.38 164 LEU B N 1
ATOM 5942 C CA . LEU B 1 164 ? 13.344 -28.906 -21.641 1 87.38 164 LEU B CA 1
ATOM 5943 C C . LEU B 1 164 ? 14.406 -29.516 -22.547 1 87.38 164 LEU B C 1
ATOM 5945 O O . LEU B 1 164 ? 14.109 -30.391 -23.359 1 87.38 164 LEU B O 1
ATOM 5949 N N . ILE B 1 165 ? 15.648 -29.125 -22.391 1 89.56 165 ILE B N 1
ATOM 5950 C CA . ILE B 1 165 ? 16.75 -29.578 -23.234 1 89.56 165 ILE B CA 1
ATOM 5951 C C . ILE B 1 165 ? 17.016 -31.062 -22.984 1 89.56 165 ILE B C 1
ATOM 5953 O O . ILE B 1 165 ? 17.219 -31.828 -23.922 1 89.56 165 ILE B O 1
ATOM 5957 N N . GLY B 1 166 ? 17 -31.406 -21.688 1 89.38 166 GLY B N 1
ATOM 5958 C CA . GLY B 1 166 ? 17.203 -32.812 -21.344 1 89.38 166 GLY B CA 1
ATOM 5959 C C . GLY B 1 166 ? 16.156 -33.719 -21.969 1 89.38 166 GLY B C 1
ATOM 5960 O O . GLY B 1 166 ? 16.484 -34.781 -22.5 1 89.38 166 GLY B O 1
ATOM 5961 N N . ALA B 1 167 ? 14.891 -33.312 -21.906 1 88.94 167 ALA B N 1
ATOM 5962 C CA . ALA B 1 167 ? 13.805 -34.094 -22.484 1 88.94 167 ALA B CA 1
ATOM 5963 C C . ALA B 1 167 ? 13.961 -34.219 -24 1 88.94 167 ALA B C 1
ATOM 5965 O O . ALA B 1 167 ? 13.766 -35.281 -24.562 1 88.94 167 ALA B O 1
ATOM 5966 N N . ILE B 1 168 ? 14.336 -33.188 -24.641 1 87.06 168 ILE B N 1
ATOM 5967 C CA . ILE B 1 168 ? 14.516 -33.156 -26.094 1 87.06 168 ILE B CA 1
ATOM 5968 C C . ILE B 1 168 ? 15.664 -34.094 -26.484 1 87.06 168 ILE B C 1
ATOM 5970 O O . ILE B 1 168 ? 15.547 -34.875 -27.422 1 87.06 168 ILE B O 1
ATOM 5974 N N . ILE B 1 169 ? 16.734 -34.094 -25.719 1 89.31 169 ILE B N 1
ATOM 5975 C CA . ILE B 1 169 ? 17.906 -34.906 -25.984 1 89.31 169 ILE B CA 1
ATOM 5976 C C . ILE B 1 169 ? 17.531 -36.406 -25.812 1 89.31 169 ILE B C 1
ATOM 5978 O O . ILE B 1 169 ? 17.875 -37.219 -26.641 1 89.31 169 ILE B O 1
ATOM 5982 N N . ILE B 1 170 ? 16.812 -36.719 -24.797 1 89.31 170 ILE B N 1
ATOM 5983 C CA . ILE B 1 170 ? 16.453 -38.094 -24.516 1 89.31 170 ILE B CA 1
ATOM 5984 C C . ILE B 1 170 ? 15.508 -38.594 -25.609 1 89.31 170 ILE B C 1
ATOM 5986 O O . ILE B 1 170 ? 15.664 -39.719 -26.078 1 89.31 170 ILE B O 1
ATOM 5990 N N . VAL B 1 171 ? 14.555 -37.812 -25.984 1 84.81 171 VAL B N 1
ATOM 5991 C CA . VAL B 1 171 ? 13.625 -38.219 -27.047 1 84.81 171 VAL B CA 1
ATOM 5992 C C . VAL B 1 171 ? 14.398 -38.438 -28.344 1 84.81 171 VAL B C 1
ATOM 5994 O O . VAL B 1 171 ? 14.094 -39.375 -29.094 1 84.81 171 VAL B O 1
ATOM 5997 N N . PHE B 1 172 ? 15.375 -37.688 -28.594 1 86.69 172 PHE B N 1
ATOM 5998 C CA . PHE B 1 172 ? 16.219 -37.812 -29.766 1 86.69 172 PHE B CA 1
ATOM 5999 C C . PHE B 1 172 ? 16.984 -39.156 -29.734 1 86.69 172 PHE B C 1
ATOM 6001 O O . PHE B 1 172 ? 17.109 -39.844 -30.75 1 86.69 172 PHE B O 1
ATOM 6008 N N . LEU B 1 173 ? 17.484 -39.531 -28.578 1 86.69 173 LEU B N 1
ATOM 6009 C CA . LEU B 1 173 ? 18.266 -40.75 -28.422 1 86.69 173 LEU B CA 1
ATOM 6010 C C . LEU B 1 173 ? 17.359 -41.969 -28.547 1 86.69 173 LEU B C 1
ATOM 6012 O O . LEU B 1 173 ? 17.812 -43.031 -29 1 86.69 173 LEU B O 1
ATOM 6016 N N . LEU B 1 174 ? 16.141 -41.781 -28.156 1 82.19 174 LEU B N 1
ATOM 6017 C CA . LEU B 1 174 ? 15.211 -42.906 -28.25 1 82.19 174 LEU B CA 1
ATOM 6018 C C . LEU B 1 174 ? 14.734 -43.094 -29.688 1 82.19 174 LEU B C 1
ATOM 6020 O O . LEU B 1 174 ? 14.703 -44.219 -30.188 1 82.19 174 LEU B O 1
ATOM 6024 N N . ASN B 1 175 ? 14.289 -42 -30.344 1 84.81 175 ASN B N 1
ATOM 6025 C CA . ASN B 1 175 ? 13.852 -42.062 -31.734 1 84.81 175 ASN B CA 1
ATOM 6026 C C . ASN B 1 175 ? 14.078 -40.719 -32.438 1 84.81 175 ASN B C 1
ATOM 6028 O O . ASN B 1 175 ? 13.266 -39.781 -32.281 1 84.81 175 ASN B O 1
ATOM 6032 N N . PRO B 1 176 ? 15.039 -40.562 -33.25 1 85.75 176 PRO B N 1
ATOM 6033 C CA . PRO B 1 176 ? 15.398 -39.312 -33.906 1 85.75 176 PRO B CA 1
ATOM 6034 C C . PRO B 1 176 ? 14.312 -38.812 -34.844 1 85.75 176 PRO B C 1
ATOM 6036 O O . PRO B 1 176 ? 14.242 -37.594 -35.125 1 85.75 176 PRO B O 1
ATOM 6039 N N . ARG B 1 177 ? 13.5 -39.719 -35.344 1 84.44 177 ARG B N 1
ATOM 6040 C CA . ARG B 1 177 ? 12.461 -39.281 -36.281 1 84.44 177 ARG B CA 1
ATOM 6041 C C . ARG B 1 177 ? 11.383 -38.469 -35.594 1 84.44 177 ARG B C 1
ATOM 6043 O O . ARG B 1 177 ? 10.711 -37.656 -36.219 1 84.44 177 ARG B O 1
ATOM 6050 N N . LEU B 1 178 ? 11.266 -38.719 -34.281 1 83.19 178 LEU B N 1
ATOM 6051 C CA . LEU B 1 178 ? 10.219 -38.062 -33.5 1 83.19 178 LEU B CA 1
ATOM 6052 C C . LEU B 1 178 ? 10.656 -36.656 -33.094 1 83.19 178 LEU B C 1
ATOM 6054 O O . LEU B 1 178 ? 9.82 -35.812 -32.75 1 83.19 178 LEU B O 1
ATOM 6058 N N . VAL B 1 179 ? 11.93 -36.406 -33.25 1 80.06 179 VAL B N 1
ATOM 6059 C CA . VAL B 1 179 ? 12.469 -35.125 -32.75 1 80.06 179 VAL B CA 1
ATOM 6060 C C . VAL B 1 179 ? 11.914 -33.969 -33.562 1 80.06 179 VAL B C 1
ATOM 6062 O O . VAL B 1 179 ? 11.609 -32.906 -33.031 1 80.06 179 VAL B O 1
ATOM 6065 N N . GLY B 1 180 ? 11.836 -34.219 -34.875 1 80.94 180 GLY B N 1
ATOM 6066 C CA . GLY B 1 180 ? 11.273 -33.188 -35.719 1 80.94 180 GLY B CA 1
ATOM 6067 C C . GLY B 1 180 ? 9.867 -32.781 -35.312 1 80.94 180 GLY B C 1
ATOM 6068 O O . GLY B 1 180 ? 9.531 -31.594 -35.281 1 80.94 180 GLY B O 1
ATOM 6069 N N . PHE B 1 181 ? 9.133 -33.719 -34.875 1 80.06 181 PHE B N 1
ATOM 6070 C CA . PHE B 1 181 ? 7.754 -33.469 -34.469 1 80.06 181 PHE B CA 1
ATOM 6071 C C . PHE B 1 181 ? 7.703 -32.719 -33.125 1 80.06 181 PHE B C 1
ATOM 6073 O O . PHE B 1 181 ? 6.91 -31.797 -32.969 1 80.06 181 PHE B O 1
ATOM 6080 N N . VAL B 1 182 ? 8.5 -33.156 -32.25 1 81.56 182 VAL B N 1
ATOM 6081 C CA . VAL B 1 182 ? 8.523 -32.562 -30.922 1 81.56 182 VAL B CA 1
ATOM 6082 C C . VAL B 1 182 ? 9.008 -31.109 -31.016 1 81.56 182 VAL B C 1
ATOM 6084 O O . VAL B 1 182 ? 8.461 -30.219 -30.359 1 81.56 182 VAL B O 1
ATOM 6087 N N . LEU B 1 183 ? 10.008 -30.859 -31.844 1 82.75 183 LEU B N 1
ATOM 6088 C CA . LEU B 1 183 ? 10.539 -29.516 -32.031 1 82.75 183 LEU B CA 1
ATOM 6089 C C . LEU B 1 183 ? 9.492 -28.609 -32.656 1 82.75 183 LEU B C 1
ATOM 6091 O O . LEU B 1 183 ? 9.391 -27.422 -32.312 1 82.75 183 LEU B O 1
ATOM 6095 N N . ALA B 1 184 ? 8.797 -29.156 -33.594 1 84.44 184 ALA B N 1
ATOM 6096 C CA . ALA B 1 184 ? 7.742 -28.375 -34.219 1 84.44 184 ALA B CA 1
ATOM 6097 C C . ALA B 1 184 ? 6.664 -27.969 -33.219 1 84.44 184 ALA B C 1
ATOM 6099 O O . ALA B 1 184 ? 6.168 -26.844 -33.281 1 84.44 184 ALA B O 1
ATOM 6100 N N . LEU B 1 185 ? 6.336 -28.859 -32.375 1 80.69 185 LEU B N 1
ATOM 6101 C CA . LEU B 1 185 ? 5.348 -28.578 -31.344 1 80.69 185 LEU B CA 1
ATOM 6102 C C . LEU B 1 185 ? 5.863 -27.531 -30.375 1 80.69 185 LEU B C 1
ATOM 6104 O O . LEU B 1 185 ? 5.137 -26.594 -30 1 80.69 185 LEU B O 1
ATOM 6108 N N . ALA B 1 186 ? 7.09 -27.688 -30 1 80.75 186 ALA B N 1
ATOM 6109 C CA . ALA B 1 186 ? 7.707 -26.734 -29.078 1 80.75 186 ALA B CA 1
ATOM 6110 C C . ALA B 1 186 ? 7.75 -25.328 -29.672 1 80.75 186 ALA B C 1
ATOM 6112 O O . ALA B 1 186 ? 7.406 -24.359 -29.016 1 80.75 186 ALA B O 1
ATOM 6113 N N . ILE B 1 187 ? 8.148 -25.172 -30.844 1 84.12 187 ILE B N 1
ATOM 6114 C CA . ILE B 1 187 ? 8.25 -23.891 -31.531 1 84.12 187 ILE B CA 1
ATOM 6115 C C . ILE B 1 187 ? 6.859 -23.266 -31.656 1 84.12 187 ILE B C 1
ATOM 6117 O O . ILE B 1 187 ? 6.695 -22.062 -31.453 1 84.12 187 ILE B O 1
ATOM 6121 N N . SER B 1 188 ? 5.859 -24.109 -31.984 1 86.56 188 SER B N 1
ATOM 6122 C CA . SER B 1 188 ? 4.492 -23.609 -32.125 1 86.56 188 SER B CA 1
ATOM 6123 C C . SER B 1 188 ? 3.969 -23.062 -30.797 1 86.56 188 SER B C 1
ATOM 6125 O O . SER B 1 188 ? 3.348 -22 -30.766 1 86.56 188 SER B O 1
ATOM 6127 N N . VAL B 1 189 ? 4.246 -23.719 -29.719 1 83.12 189 VAL B N 1
ATOM 6128 C CA . VAL B 1 189 ? 3.785 -23.297 -28.391 1 83.12 189 VAL B CA 1
ATOM 6129 C C . VAL B 1 189 ? 4.469 -21.984 -28.016 1 83.12 189 VAL B C 1
ATOM 6131 O O . VAL B 1 189 ? 3.811 -21.047 -27.547 1 83.12 189 VAL B O 1
ATOM 6134 N N . VAL B 1 190 ? 5.75 -21.906 -28.25 1 82.25 190 VAL B N 1
ATOM 6135 C CA . VAL B 1 190 ? 6.516 -20.719 -27.906 1 82.25 190 VAL B CA 1
ATOM 6136 C C . VAL B 1 190 ? 6.039 -19.547 -28.75 1 82.25 190 VAL B C 1
ATOM 6138 O O . VAL B 1 190 ? 5.914 -18.422 -28.234 1 82.25 190 VAL B O 1
ATOM 6141 N N . ALA B 1 191 ? 5.824 -19.781 -29.969 1 86.19 191 ALA B N 1
ATOM 6142 C CA . ALA B 1 191 ? 5.383 -18.734 -30.891 1 86.19 191 ALA B CA 1
ATOM 6143 C C . ALA B 1 191 ? 4.031 -18.156 -30.453 1 86.19 191 ALA B C 1
ATOM 6145 O O . ALA B 1 191 ? 3.854 -16.938 -30.391 1 86.19 191 ALA B O 1
ATOM 6146 N N . VAL B 1 192 ? 3.102 -18.984 -30.094 1 86.62 192 VAL B N 1
ATOM 6147 C CA . VAL B 1 192 ? 1.773 -18.562 -29.656 1 86.62 192 VAL B CA 1
ATOM 6148 C C . VAL B 1 192 ? 1.875 -17.812 -28.328 1 86.62 192 VAL B C 1
ATOM 6150 O O . VAL B 1 192 ? 1.255 -16.766 -28.156 1 86.62 192 VAL B O 1
ATOM 6153 N N . ALA B 1 193 ? 2.668 -18.344 -27.5 1 83.06 193 ALA B N 1
ATOM 6154 C CA . ALA B 1 193 ? 2.852 -17.719 -26.188 1 83.06 193 ALA B CA 1
ATOM 6155 C C . ALA B 1 193 ? 3.449 -16.312 -26.328 1 83.06 193 ALA B C 1
ATOM 6157 O O . ALA B 1 193 ? 3.023 -15.383 -25.641 1 83.06 193 ALA B O 1
ATOM 6158 N N . ALA B 1 194 ? 4.379 -16.156 -27.25 1 82.94 194 ALA B N 1
ATOM 6159 C CA . ALA B 1 194 ? 5.059 -14.875 -27.438 1 82.94 194 ALA B CA 1
ATOM 6160 C C . ALA B 1 194 ? 4.121 -13.844 -28.047 1 82.94 194 ALA B C 1
ATOM 6162 O O . ALA B 1 194 ? 4.082 -12.688 -27.609 1 82.94 194 ALA B O 1
ATOM 6163 N N . ILE B 1 195 ? 3.352 -14.258 -28.984 1 87.19 195 ILE B N 1
ATOM 6164 C CA . ILE B 1 195 ? 2.457 -13.352 -29.688 1 87.19 195 ILE B CA 1
ATOM 6165 C C . ILE B 1 195 ? 1.312 -12.938 -28.766 1 87.19 195 ILE B C 1
ATOM 6167 O O . ILE B 1 195 ? 1.063 -11.742 -28.578 1 87.19 195 ILE B O 1
ATOM 6171 N N . PHE B 1 196 ? 0.674 -13.852 -28.141 1 86.31 196 PHE B N 1
ATOM 6172 C CA . PHE B 1 196 ? -0.454 -13.57 -27.266 1 86.31 196 PHE B CA 1
ATOM 6173 C C . PHE B 1 196 ? 0.016 -12.883 -25.984 1 86.31 196 PHE B C 1
ATOM 6175 O O . PHE B 1 196 ? -0.711 -12.078 -25.406 1 86.31 196 PHE B O 1
ATOM 6182 N N . GLY B 1 197 ? 1.217 -13.25 -25.656 1 82.75 197 GLY B N 1
ATOM 6183 C CA . GLY B 1 197 ? 1.771 -12.625 -24.469 1 82.75 197 GLY B CA 1
ATOM 6184 C C . GLY B 1 197 ? 1.895 -11.117 -24.578 1 82.75 197 GLY B C 1
ATOM 6185 O O . GLY B 1 197 ? 1.521 -10.391 -23.656 1 82.75 197 GLY B O 1
ATOM 6186 N N . ARG B 1 198 ? 2.283 -10.641 -25.672 1 84.12 198 ARG B N 1
ATOM 6187 C CA . ARG B 1 198 ? 2.42 -9.211 -25.906 1 84.12 198 ARG B CA 1
ATOM 6188 C C . ARG B 1 198 ? 1.058 -8.523 -25.922 1 84.12 198 ARG B C 1
ATOM 6190 O O . ARG B 1 198 ? 0.901 -7.426 -25.391 1 84.12 198 ARG B O 1
ATOM 6197 N N . TRP B 1 199 ? 0.139 -9.227 -26.547 1 88.56 199 TRP B N 1
ATOM 6198 C CA . TRP B 1 199 ? -1.208 -8.672 -26.594 1 88.56 199 TRP B CA 1
ATOM 6199 C C . TRP B 1 199 ? -1.835 -8.625 -25.203 1 88.56 199 TRP B C 1
ATOM 6201 O O . TRP B 1 199 ? -2.473 -7.641 -24.828 1 88.56 199 TRP B O 1
ATOM 6211 N N . LEU B 1 200 ? -1.63 -9.641 -24.516 1 88.25 200 LEU B N 1
ATOM 6212 C CA . LEU B 1 200 ? -2.17 -9.734 -23.172 1 88.25 200 LEU B CA 1
ATOM 6213 C C . LEU B 1 200 ? -1.608 -8.625 -22.281 1 88.25 200 LEU B C 1
ATOM 6215 O O . LEU B 1 200 ? -2.346 -8.008 -21.516 1 88.25 200 LEU B O 1
ATOM 6219 N N . GLN B 1 201 ? -0.389 -8.328 -22.469 1 84.75 201 GLN B N 1
ATOM 6220 C CA . GLN B 1 201 ? 0.256 -7.293 -21.672 1 84.75 201 GLN B CA 1
ATOM 6221 C C . GLN B 1 201 ? -0.312 -5.914 -22 1 84.75 201 GLN B C 1
ATOM 6223 O O . GLN B 1 201 ? -0.57 -5.113 -21.094 1 84.75 201 GLN B O 1
ATOM 6228 N N . ARG B 1 202 ? -0.47 -5.676 -23.234 1 88.19 202 ARG B N 1
ATOM 6229 C CA . ARG B 1 202 ? -0.995 -4.391 -23.672 1 88.19 202 ARG B CA 1
ATOM 6230 C C . ARG B 1 202 ? -2.404 -4.156 -23.141 1 88.19 202 ARG B C 1
ATOM 6232 O O . ARG B 1 202 ? -2.719 -3.072 -22.656 1 88.19 202 ARG B O 1
ATOM 6239 N N . PHE B 1 203 ? -3.207 -5.172 -23.234 1 90.94 203 PHE B N 1
ATOM 6240 C CA . PHE B 1 203 ? -4.594 -5.043 -22.812 1 90.94 203 PHE B CA 1
ATOM 6241 C C . PHE B 1 203 ? -4.684 -5.016 -21.281 1 90.94 203 PHE B C 1
ATOM 6243 O O . PHE B 1 203 ? -5.559 -4.352 -20.719 1 90.94 203 PHE B O 1
ATOM 6250 N N . SER B 1 204 ? -3.797 -5.707 -20.641 1 89.88 204 SER B N 1
ATOM 6251 C CA . SER B 1 204 ? -3.74 -5.676 -19.188 1 89.88 204 SER B CA 1
ATOM 6252 C C . SER B 1 204 ? -3.385 -4.281 -18.672 1 89.88 204 SER B C 1
ATOM 6254 O O . SER B 1 204 ? -3.979 -3.799 -17.703 1 89.88 204 SER B O 1
ATOM 6256 N N . THR B 1 205 ? -2.449 -3.66 -19.344 1 88.25 205 THR B N 1
ATOM 6257 C CA . THR B 1 205 ? -2.045 -2.311 -18.969 1 88.25 205 THR B CA 1
ATOM 6258 C C . THR B 1 205 ? -3.201 -1.33 -19.141 1 88.25 205 THR B C 1
ATOM 6260 O O . THR B 1 205 ? -3.389 -0.429 -18.328 1 88.25 205 THR B O 1
ATOM 6263 N N . ARG B 1 206 ? -3.926 -1.562 -20.141 1 91.06 206 ARG B N 1
ATOM 6264 C CA . ARG B 1 206 ? -5.074 -0.699 -20.391 1 91.06 206 ARG B CA 1
ATOM 6265 C C . ARG B 1 206 ? -6.109 -0.833 -19.281 1 91.06 206 ARG B C 1
ATOM 6267 O O . ARG B 1 206 ? -6.691 0.162 -18.844 1 91.06 206 ARG B O 1
ATOM 6274 N N . VAL B 1 207 ? -6.41 -2.021 -18.844 1 92 207 VAL B N 1
ATOM 6275 C CA . VAL B 1 207 ? -7.34 -2.26 -17.75 1 92 207 VAL B CA 1
ATOM 6276 C C . VAL B 1 207 ? -6.84 -1.568 -16.484 1 92 207 VAL B C 1
ATOM 6278 O O . VAL B 1 207 ? -7.613 -0.933 -15.773 1 92 207 VAL B O 1
ATOM 6281 N N . GLN B 1 208 ? -5.551 -1.639 -16.25 1 88.44 208 GLN B N 1
ATOM 6282 C CA . GLN B 1 208 ? -4.961 -1.028 -15.062 1 88.44 208 GLN B CA 1
ATOM 6283 C C . GLN B 1 208 ? -5.066 0.493 -15.117 1 88.44 208 GLN B C 1
ATOM 6285 O O . GLN B 1 208 ? -5.32 1.138 -14.094 1 88.44 208 GLN B O 1
ATOM 6290 N N . ASP B 1 209 ? -4.867 1.011 -16.266 1 89.44 209 ASP B N 1
ATOM 6291 C CA . ASP B 1 209 ? -4.984 2.455 -16.438 1 89.44 209 ASP B CA 1
ATOM 6292 C C . ASP B 1 209 ? -6.406 2.932 -16.141 1 89.44 209 ASP B C 1
ATOM 6294 O O . ASP B 1 209 ? -6.598 3.924 -15.43 1 89.44 209 ASP B O 1
ATOM 6298 N N . GLU B 1 210 ? -7.34 2.211 -16.688 1 93.38 210 GLU B N 1
ATOM 6299 C CA . GLU B 1 210 ? -8.734 2.561 -16.453 1 93.38 210 GLU B CA 1
ATOM 6300 C C . GLU B 1 210 ? -9.109 2.4 -14.992 1 93.38 210 GLU B C 1
ATOM 6302 O O . GLU B 1 210 ? -9.852 3.219 -14.438 1 93.38 210 GLU B O 1
ATOM 6307 N N . LEU B 1 211 ? -8.609 1.407 -14.414 1 90.94 211 LEU B N 1
ATOM 6308 C CA . LEU B 1 211 ? -8.875 1.175 -13 1 90.94 211 LEU B CA 1
ATOM 6309 C C . LEU B 1 211 ? -8.242 2.266 -12.141 1 90.94 211 LEU B C 1
ATOM 6311 O O . LEU B 1 211 ? -8.812 2.682 -11.133 1 90.94 211 LEU B O 1
ATOM 6315 N N . ALA B 1 212 ? -7.129 2.672 -12.531 1 86.25 212 ALA B N 1
ATOM 6316 C CA . ALA B 1 212 ? -6.449 3.754 -11.828 1 86.25 212 ALA B CA 1
ATOM 6317 C C . ALA B 1 212 ? -7.277 5.035 -11.859 1 86.25 212 ALA B C 1
ATOM 6319 O O . ALA B 1 212 ? -7.422 5.719 -10.844 1 86.25 212 ALA B O 1
ATOM 6320 N N . ASP B 1 213 ? -7.758 5.285 -12.969 1 90.25 213 ASP B N 1
ATOM 6321 C CA . ASP B 1 213 ? -8.617 6.453 -13.133 1 90.25 213 ASP B CA 1
ATOM 6322 C C . ASP B 1 213 ? -9.844 6.355 -12.227 1 90.25 213 ASP B C 1
ATOM 6324 O O . ASP B 1 213 ? -10.25 7.344 -11.609 1 90.25 213 ASP B O 1
ATOM 6328 N N . ALA B 1 214 ? -10.461 5.207 -12.219 1 93 214 ALA B N 1
ATOM 6329 C CA . ALA B 1 214 ? -11.633 4.992 -11.375 1 93 214 ALA B CA 1
ATOM 6330 C C . ALA B 1 214 ? -11.273 5.141 -9.898 1 93 214 ALA B C 1
ATOM 6332 O O . ALA B 1 214 ? -12.055 5.688 -9.117 1 93 214 ALA B O 1
ATOM 6333 N N . THR B 1 215 ? -10.156 4.688 -9.555 1 90.44 215 THR B N 1
ATOM 6334 C CA . THR B 1 215 ? -9.695 4.766 -8.172 1 90.44 215 THR B CA 1
ATOM 6335 C C . THR B 1 215 ? -9.453 6.215 -7.762 1 90.44 215 THR B C 1
ATOM 6337 O O . THR B 1 215 ? -9.75 6.602 -6.629 1 90.44 215 THR B O 1
ATOM 6340 N N . VAL B 1 216 ? -8.961 6.988 -8.656 1 87.5 216 VAL B N 1
ATOM 6341 C CA . VAL B 1 216 ? -8.766 8.414 -8.398 1 87.5 216 VAL B CA 1
ATOM 6342 C C . VAL B 1 216 ? -10.102 9.078 -8.109 1 87.5 216 VAL B C 1
ATOM 6344 O O . VAL B 1 216 ? -10.203 9.906 -7.195 1 87.5 216 VAL B O 1
ATOM 6347 N N . ALA B 1 217 ? -11.023 8.758 -8.828 1 90.44 217 ALA B N 1
ATOM 6348 C CA . ALA B 1 217 ? -12.359 9.328 -8.633 1 90.44 217 ALA B CA 1
ATOM 6349 C C . ALA B 1 217 ? -12.898 9.008 -7.242 1 90.44 217 ALA B C 1
ATOM 6351 O O . ALA B 1 217 ? -13.477 9.867 -6.578 1 90.44 217 ALA B O 1
ATOM 6352 N N . VAL B 1 218 ? -12.68 7.789 -6.82 1 92.88 218 VAL B N 1
ATOM 6353 C CA . VAL B 1 218 ? -13.125 7.363 -5.5 1 92.88 218 VAL B CA 1
ATOM 6354 C C . VAL B 1 218 ? -12.352 8.125 -4.426 1 92.88 218 VAL B C 1
ATOM 6356 O O . VAL B 1 218 ? -12.938 8.609 -3.451 1 92.88 218 VAL B O 1
ATOM 6359 N N . GLU B 1 219 ? -11.141 8.203 -4.602 1 90.44 219 GLU B N 1
ATOM 6360 C CA . GLU B 1 219 ? -10.273 8.875 -3.635 1 90.44 219 GLU B CA 1
ATOM 6361 C C . GLU B 1 219 ? -10.656 10.344 -3.479 1 90.44 219 GLU B C 1
ATOM 6363 O O . GLU B 1 219 ? -10.781 10.844 -2.359 1 90.44 219 GLU B O 1
ATOM 6368 N N . GLU B 1 220 ? -10.914 11 -4.555 1 88.88 220 GLU B N 1
ATOM 6369 C CA . GLU B 1 220 ? -11.328 12.398 -4.543 1 88.88 220 GLU B CA 1
ATOM 6370 C C . GLU B 1 220 ? -12.695 12.562 -3.887 1 88.88 220 GLU B C 1
ATOM 6372 O O . GLU B 1 220 ? -12.891 13.477 -3.08 1 88.88 220 GLU B O 1
ATOM 6377 N N . GLY B 1 221 ? -13.586 11.719 -4.277 1 92 221 GLY B N 1
ATOM 6378 C CA . GLY B 1 221 ? -14.93 11.789 -3.727 1 92 221 GLY B CA 1
ATOM 6379 C C . GLY B 1 221 ? -14.977 11.562 -2.227 1 92 221 GLY B C 1
ATOM 6380 O O . GLY B 1 221 ? -15.734 12.227 -1.517 1 92 221 GLY B O 1
ATOM 6381 N N . LEU B 1 222 ? -14.125 10.75 -1.788 1 91.69 222 LEU B N 1
ATOM 6382 C CA . LEU B 1 222 ? -14.125 10.43 -0.364 1 91.69 222 LEU B CA 1
ATOM 6383 C C . LEU B 1 222 ? -13.328 11.469 0.425 1 91.69 222 LEU B C 1
ATOM 6385 O O . LEU B 1 222 ? -13.672 11.781 1.566 1 91.69 222 LEU B O 1
ATOM 6389 N N . GLN B 1 223 ? -12.305 11.984 -0.158 1 88 223 GLN B N 1
ATOM 6390 C CA . GLN B 1 223 ? -11.562 13.062 0.482 1 88 223 GLN B CA 1
ATOM 6391 C C . GLN B 1 223 ? -12.406 14.328 0.608 1 88 223 GLN B C 1
ATOM 6393 O O . GLN B 1 223 ? -12.305 15.055 1.598 1 88 223 GLN B O 1
ATOM 6398 N N . GLY B 1 224 ? -13.164 14.531 -0.393 1 89.88 224 GLY B N 1
ATOM 6399 C CA . GLY B 1 224 ? -14.039 15.695 -0.406 1 89.88 224 GLY B CA 1
ATOM 6400 C C . GLY B 1 224 ? -15.469 15.375 -0.005 1 89.88 224 GLY B C 1
ATOM 6401 O O . GLY B 1 224 ? -16.406 16.016 -0.47 1 89.88 224 GLY B O 1
ATOM 6402 N N . VAL B 1 225 ? -15.656 14.406 0.815 1 91.44 225 VAL B N 1
ATOM 6403 C CA . VAL B 1 225 ? -17 13.914 1.119 1 91.44 225 VAL B CA 1
ATOM 6404 C C . VAL B 1 225 ? -17.828 15.039 1.737 1 91.44 225 VAL B C 1
ATOM 6406 O O . VAL B 1 225 ? -19.031 15.133 1.492 1 91.44 225 VAL B O 1
ATOM 6409 N N . ARG B 1 226 ? -17.234 15.883 2.553 1 89.19 226 ARG B N 1
ATOM 6410 C CA . ARG B 1 226 ? -17.922 17.016 3.164 1 89.19 226 ARG B CA 1
ATOM 6411 C C . ARG B 1 226 ? -18.453 17.969 2.1 1 89.19 226 ARG B C 1
ATOM 6413 O O . ARG B 1 226 ? -19.594 18.438 2.197 1 89.19 226 ARG B O 1
ATOM 6420 N N . VAL B 1 227 ? -17.656 18.25 1.12 1 90.81 227 VAL B N 1
ATOM 6421 C CA . VAL B 1 227 ? -18.062 19.125 0.019 1 90.81 227 VAL B CA 1
ATOM 6422 C C . VAL B 1 227 ? -19.141 18.438 -0.812 1 90.81 227 VAL B C 1
ATOM 6424 O O . VAL B 1 227 ? -20.141 19.078 -1.179 1 90.81 227 VAL B O 1
ATOM 6427 N N . VAL B 1 228 ? -19.016 17.203 -1.046 1 93.81 228 VAL B N 1
ATOM 6428 C CA . VAL B 1 228 ? -19.984 16.453 -1.84 1 93.81 228 VAL B CA 1
ATOM 6429 C C . VAL B 1 228 ? -21.359 16.516 -1.174 1 93.81 228 VAL B C 1
ATOM 6431 O O . VAL B 1 228 ? -22.359 16.797 -1.832 1 93.81 228 VAL B O 1
ATOM 6434 N N . LYS B 1 229 ? -21.375 16.344 0.1 1 92.62 229 LYS B N 1
ATOM 6435 C CA . LYS B 1 229 ? -22.641 16.328 0.829 1 92.62 229 LYS B CA 1
ATOM 6436 C C . LYS B 1 229 ? -23.219 17.734 0.959 1 92.62 229 LYS B C 1
ATOM 6438 O O . LYS B 1 229 ? -24.438 17.938 0.866 1 92.62 229 LYS B O 1
ATOM 6443 N N . SER B 1 230 ? -22.359 18.641 1.15 1 92.12 230 SER B N 1
ATOM 6444 C CA . SER B 1 230 ? -22.812 20.016 1.318 1 92.12 230 SER B CA 1
ATOM 6445 C C . SER B 1 230 ? -23.422 20.547 0.03 1 92.12 230 SER B C 1
ATOM 6447 O O . SER B 1 230 ? -24.328 21.391 0.069 1 92.12 230 SER B O 1
ATOM 6449 N N . PHE B 1 231 ? -23 20.016 -1.092 1 93.81 231 PHE B N 1
ATOM 6450 C CA . PHE B 1 231 ? -23.5 20.484 -2.377 1 93.81 231 PHE B CA 1
ATOM 6451 C C . PHE B 1 231 ? -24.516 19.5 -2.947 1 93.81 231 PHE B C 1
ATOM 6453 O O . PHE B 1 231 ? -25.016 19.703 -4.055 1 93.81 231 PHE B O 1
ATOM 6460 N N . VAL B 1 232 ? -24.812 18.438 -2.229 1 93.81 232 VAL B N 1
ATOM 6461 C CA . VAL B 1 232 ? -25.797 17.438 -2.615 1 93.81 232 VAL B CA 1
ATOM 6462 C C . VAL B 1 232 ? -25.422 16.844 -3.973 1 93.81 232 VAL B C 1
ATOM 6464 O O . VAL B 1 232 ? -26.25 16.828 -4.895 1 93.81 232 VAL B O 1
ATOM 6467 N N . ARG B 1 233 ? -24.203 16.453 -4.074 1 94.5 233 ARG B N 1
ATOM 6468 C CA . ARG B 1 233 ? -23.688 15.953 -5.348 1 94.5 233 ARG B CA 1
ATOM 6469 C C . ARG B 1 233 ? -23.359 14.469 -5.258 1 94.5 233 ARG B C 1
ATOM 6471 O O . ARG B 1 233 ? -22.484 13.977 -5.969 1 94.5 233 ARG B O 1
ATOM 6478 N N . GLU B 1 234 ? -23.984 13.758 -4.383 1 94.5 234 GLU B N 1
ATOM 6479 C CA . GLU B 1 234 ? -23.719 12.328 -4.238 1 94.5 234 GLU B CA 1
ATOM 6480 C C . GLU B 1 234 ? -24.047 11.57 -5.523 1 94.5 234 GLU B C 1
ATOM 6482 O O . GLU B 1 234 ? -23.25 10.75 -5.984 1 94.5 234 GLU B O 1
ATOM 6487 N N . SER B 1 235 ? -25.188 11.875 -6.148 1 94.56 235 SER B N 1
ATOM 6488 C CA . SER B 1 235 ? -25.594 11.195 -7.371 1 94.56 235 SER B CA 1
ATOM 6489 C C . SER B 1 235 ? -24.609 11.477 -8.516 1 94.56 235 SER B C 1
ATOM 6491 O O . SER B 1 235 ? -24.328 10.594 -9.32 1 94.56 235 SER B O 1
ATOM 6493 N N . TYR B 1 236 ? -24.141 12.68 -8.508 1 94.19 236 TYR B N 1
ATOM 6494 C CA . TYR B 1 236 ? -23.172 13.055 -9.539 1 94.19 236 TYR B CA 1
ATOM 6495 C C . TYR B 1 236 ? -21.891 12.242 -9.406 1 94.19 236 TYR B C 1
ATOM 6497 O O . TYR B 1 236 ? -21.375 11.719 -10.398 1 94.19 236 TYR B O 1
ATOM 6505 N N . GLU B 1 237 ? -21.375 12.18 -8.234 1 94.25 237 GLU B N 1
ATOM 6506 C CA . GLU B 1 237 ? -20.141 11.453 -7.98 1 94.25 237 GLU B CA 1
ATOM 6507 C C . GLU B 1 237 ? -20.312 9.961 -8.266 1 94.25 237 GLU B C 1
ATOM 6509 O O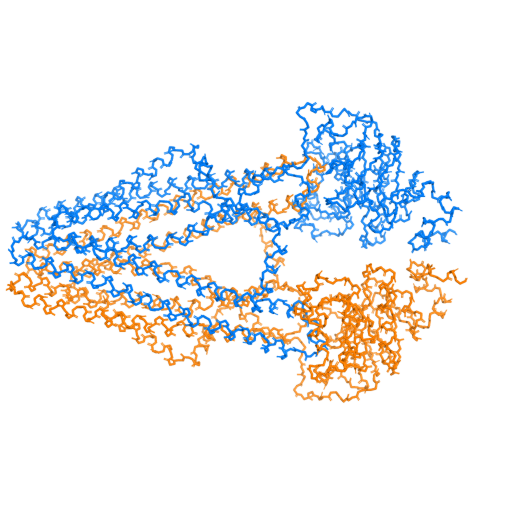 . GLU B 1 237 ? -19.406 9.32 -8.789 1 94.25 237 GLU B O 1
ATOM 6514 N N . ILE B 1 238 ? -21.469 9.422 -7.918 1 95.75 238 ILE B N 1
ATOM 6515 C CA . ILE B 1 238 ? -21.75 8.016 -8.164 1 95.75 238 ILE B CA 1
ATOM 6516 C C . ILE B 1 238 ? -21.797 7.754 -9.664 1 95.75 238 ILE B C 1
ATOM 6518 O O . ILE B 1 238 ? -21.234 6.766 -10.148 1 95.75 238 ILE B O 1
ATOM 6522 N N . GLU B 1 239 ? -22.438 8.617 -10.398 1 95.38 239 GLU B N 1
ATOM 6523 C CA . GLU B 1 239 ? -22.516 8.461 -11.844 1 95.38 239 GLU B CA 1
ATOM 6524 C C . GLU B 1 239 ? -21.141 8.57 -12.5 1 95.38 239 GLU B C 1
ATOM 6526 O O . GLU B 1 239 ? -20.828 7.848 -13.445 1 95.38 239 GLU B O 1
ATOM 6531 N N . ARG B 1 240 ? -20.391 9.5 -11.984 1 93.25 240 ARG B N 1
ATOM 6532 C CA . ARG B 1 240 ? -19.031 9.672 -12.484 1 93.25 240 ARG B CA 1
ATOM 6533 C C . ARG B 1 240 ? -18.203 8.398 -12.289 1 93.25 240 ARG B C 1
ATOM 6535 O O . ARG B 1 240 ? -17.5 7.957 -13.195 1 93.25 240 ARG B O 1
ATOM 6542 N N . TYR B 1 241 ? -18.328 7.836 -11.172 1 94.88 241 TYR B N 1
ATOM 6543 C CA . TYR B 1 241 ? -17.625 6.598 -10.867 1 94.88 241 TYR B CA 1
ATOM 6544 C C . TYR B 1 241 ? -18.156 5.441 -11.703 1 94.88 241 TYR B C 1
ATOM 6546 O O . TYR B 1 241 ? -17.375 4.617 -12.195 1 94.88 241 TYR B O 1
ATOM 6554 N N . GLU B 1 242 ? -19.453 5.359 -11.781 1 96 242 GLU B N 1
ATOM 6555 C CA . GLU B 1 242 ? -20.078 4.297 -12.562 1 96 242 GLU B CA 1
ATOM 6556 C C . GLU B 1 242 ? -19.609 4.34 -14.016 1 96 242 GLU B C 1
ATOM 6558 O O . GLU B 1 242 ? -19.344 3.295 -14.625 1 96 242 GLU B O 1
ATOM 6563 N N . ARG B 1 243 ? -19.5 5.531 -14.555 1 95.12 243 ARG B N 1
ATOM 6564 C CA . ARG B 1 243 ? -19.016 5.68 -15.922 1 95.12 243 ARG B CA 1
ATOM 6565 C C . ARG B 1 243 ? -17.578 5.207 -16.047 1 95.12 243 ARG B C 1
ATOM 6567 O O . ARG B 1 243 ? -17.219 4.539 -17.016 1 95.12 243 ARG B O 1
ATOM 6574 N N . ALA B 1 244 ? -16.781 5.578 -15.086 1 94.62 244 ALA B N 1
ATOM 6575 C CA . ALA B 1 244 ? -15.383 5.133 -15.086 1 94.62 244 ALA B CA 1
ATOM 6576 C C . ALA B 1 244 ? -15.297 3.613 -14.977 1 94.62 244 ALA B C 1
ATOM 6578 O O . ALA B 1 244 ? -14.477 2.984 -15.648 1 94.62 244 ALA B O 1
ATOM 6579 N N . MET B 1 245 ? -16.141 3.059 -14.203 1 95.56 245 MET B N 1
ATOM 6580 C CA . MET B 1 245 ? -16.141 1.611 -14.008 1 95.56 245 MET B CA 1
ATOM 6581 C C . MET B 1 245 ? -16.641 0.896 -15.258 1 95.56 245 MET B C 1
ATOM 6583 O O . MET B 1 245 ? -16.203 -0.22 -15.555 1 95.56 245 MET B O 1
ATOM 6587 N N . GLN B 1 246 ? -17.562 1.537 -15.984 1 96.06 246 GLN B N 1
ATOM 6588 C CA . GLN B 1 246 ? -18.031 0.954 -17.234 1 96.06 246 GLN B CA 1
ATOM 6589 C C . GLN B 1 246 ? -16.922 0.899 -18.266 1 96.06 246 GLN B C 1
ATOM 6591 O O . GLN B 1 246 ? -16.812 -0.063 -19.031 1 96.06 246 GLN B O 1
ATOM 6596 N N . ARG B 1 247 ? -16.094 1.896 -18.281 1 95.38 247 ARG B N 1
ATOM 6597 C CA . ARG B 1 247 ? -14.938 1.869 -19.172 1 95.38 247 ARG B CA 1
ATOM 6598 C C . ARG B 1 247 ? -13.969 0.76 -18.766 1 95.38 247 ARG B C 1
ATOM 6600 O O . ARG B 1 247 ? -13.414 0.071 -19.625 1 95.38 247 ARG B O 1
ATOM 6607 N N . THR B 1 248 ? -13.797 0.588 -17.484 1 94.38 248 THR B N 1
ATOM 6608 C CA . THR B 1 248 ? -12.953 -0.484 -16.984 1 94.38 248 THR B CA 1
ATOM 6609 C C . THR B 1 248 ? -13.508 -1.849 -17.375 1 94.38 248 THR B C 1
ATOM 6611 O O . THR B 1 248 ? -12.758 -2.736 -17.781 1 94.38 248 THR B O 1
ATOM 6614 N N . LEU B 1 249 ? -14.844 -1.967 -17.297 1 94.69 249 LEU B N 1
ATOM 6615 C CA . LEU B 1 249 ? -15.492 -3.223 -17.641 1 94.69 249 LEU B CA 1
ATOM 6616 C C . LEU B 1 249 ? -15.281 -3.545 -19.125 1 94.69 249 LEU B C 1
ATOM 6618 O O . LEU B 1 249 ? -14.961 -4.684 -19.469 1 94.69 249 LEU B O 1
ATOM 6622 N N . LYS B 1 250 ? -15.43 -2.527 -19.953 1 95.94 250 LYS B N 1
ATOM 6623 C CA . LYS B 1 250 ? -15.25 -2.742 -21.391 1 95.94 250 LYS B CA 1
ATOM 6624 C C . LYS B 1 250 ? -13.828 -3.213 -21.703 1 95.94 250 LYS B C 1
ATOM 6626 O O . LYS B 1 250 ? -13.633 -4.141 -22.484 1 95.94 250 LYS B O 1
ATOM 6631 N N . ALA B 1 251 ? -12.875 -2.65 -21.078 1 94.94 251 ALA B N 1
ATOM 6632 C CA . ALA B 1 251 ? -11.477 -3.057 -21.266 1 94.94 251 ALA B CA 1
ATOM 6633 C C . ALA B 1 251 ? -11.242 -4.453 -20.688 1 94.94 251 ALA B C 1
ATOM 6635 O O . ALA B 1 251 ? -10.547 -5.266 -21.297 1 94.94 251 ALA B O 1
ATOM 6636 N N . ALA B 1 252 ? -11.773 -4.746 -19.562 1 93.62 252 ALA B N 1
ATOM 6637 C CA . ALA B 1 252 ? -11.594 -6.035 -18.906 1 93.62 252 ALA B CA 1
ATOM 6638 C C . ALA B 1 252 ? -12.211 -7.164 -19.719 1 93.62 252 ALA B C 1
ATOM 6640 O O . ALA B 1 252 ? -11.672 -8.273 -19.766 1 93.62 252 ALA B O 1
ATOM 6641 N N . LEU B 1 253 ? -13.398 -6.887 -20.344 1 94.06 253 LEU B N 1
ATOM 6642 C CA . LEU B 1 253 ? -14.047 -7.902 -21.172 1 94.06 253 LEU B CA 1
ATOM 6643 C C . LEU B 1 253 ? -13.227 -8.211 -22.406 1 94.06 253 LEU B C 1
ATOM 6645 O O . LEU B 1 253 ? -13.164 -9.359 -22.859 1 94.06 253 LEU B O 1
ATOM 6649 N N . ARG B 1 254 ? -12.57 -7.211 -22.969 1 94.75 254 ARG B N 1
ATOM 6650 C CA . ARG B 1 254 ? -11.68 -7.441 -24.094 1 94.75 254 ARG B CA 1
ATOM 6651 C C . ARG B 1 254 ? -10.484 -8.289 -23.688 1 94.75 254 ARG B C 1
ATOM 6653 O O . ARG B 1 254 ? -10.07 -9.195 -24.422 1 94.75 254 ARG B O 1
ATOM 6660 N N . LEU B 1 255 ? -9.977 -8.023 -22.547 1 92.56 255 LEU B N 1
ATOM 6661 C CA . LEU B 1 255 ? -8.875 -8.812 -22 1 92.56 255 LEU B CA 1
ATOM 6662 C C . LEU B 1 255 ? -9.32 -10.242 -21.719 1 92.56 255 LEU B C 1
ATOM 6664 O O . LEU B 1 255 ? -8.57 -11.188 -21.969 1 92.56 255 LEU B O 1
ATOM 6668 N N . ALA B 1 256 ? -10.539 -10.32 -21.188 1 90.5 256 ALA B N 1
ATOM 6669 C CA . ALA B 1 256 ? -11.086 -11.633 -20.875 1 90.5 256 ALA B CA 1
ATOM 6670 C C . ALA B 1 256 ? -11.203 -12.492 -22.141 1 90.5 256 ALA B C 1
ATOM 6672 O O . ALA B 1 256 ? -10.891 -13.688 -22.109 1 90.5 256 ALA B O 1
ATOM 6673 N N . LEU B 1 257 ? -11.617 -11.922 -23.219 1 93.25 257 LEU B N 1
ATOM 6674 C CA . LEU B 1 257 ? -11.727 -12.633 -24.484 1 93.25 257 LEU B CA 1
ATOM 6675 C C . LEU B 1 257 ? -10.359 -13.109 -24.969 1 93.25 257 LEU B C 1
ATOM 6677 O O . LEU B 1 257 ? -10.211 -14.258 -25.375 1 93.25 257 LEU B O 1
ATOM 6681 N N . LEU B 1 258 ? -9.43 -12.266 -24.875 1 91.62 258 LEU B N 1
ATOM 6682 C CA . LEU B 1 258 ? -8.078 -12.602 -25.328 1 91.62 258 LEU B CA 1
ATOM 6683 C C . LEU B 1 258 ? -7.465 -13.68 -24.438 1 91.62 258 LEU B C 1
ATOM 6685 O O . LEU B 1 258 ? -6.832 -14.609 -24.922 1 91.62 258 LEU B O 1
ATOM 6689 N N . ARG B 1 259 ? -7.613 -13.586 -23.156 1 88.56 259 ARG B N 1
ATOM 6690 C CA . ARG B 1 259 ? -7.074 -14.539 -22.188 1 88.56 259 ARG B CA 1
ATOM 6691 C C . ARG B 1 259 ? -7.691 -15.922 -22.391 1 88.56 259 ARG B C 1
ATOM 6693 O O . ARG B 1 259 ? -6.988 -16.938 -22.359 1 88.56 259 ARG B O 1
ATOM 6700 N N . SER B 1 260 ? -9.07 -15.906 -22.484 1 90 260 SER B N 1
ATOM 6701 C CA . SER B 1 260 ? -9.766 -17.172 -22.703 1 90 260 SER B CA 1
ATOM 6702 C C . SER B 1 260 ? -9.375 -17.797 -24.031 1 90 260 SER B C 1
ATOM 6704 O O . SER B 1 260 ? -9.234 -19.016 -24.141 1 90 260 SER B O 1
ATOM 6706 N N . GLY B 1 261 ? -9.18 -16.969 -25.031 1 90.62 261 GLY B N 1
ATOM 6707 C CA . GLY B 1 261 ? -8.695 -17.469 -26.312 1 90.62 261 GLY B CA 1
ATOM 6708 C C . GLY B 1 261 ? -7.301 -18.062 -26.234 1 90.62 261 GLY B C 1
ATOM 6709 O O . GLY B 1 261 ? -7.031 -19.109 -26.812 1 90.62 261 GLY B O 1
ATOM 6710 N N . PHE B 1 262 ? -6.453 -17.422 -25.594 1 87.5 262 PHE B N 1
ATOM 6711 C CA . PHE B 1 262 ? -5.098 -17.906 -25.375 1 87.5 262 PHE B CA 1
ATOM 6712 C C . PHE B 1 262 ? -5.113 -19.25 -24.625 1 87.5 262 PHE B C 1
ATOM 6714 O O . PHE B 1 262 ? -4.43 -20.188 -25.031 1 87.5 262 PHE B O 1
ATOM 6721 N N . GLY B 1 263 ? -5.953 -19.266 -23.562 1 85.19 263 GLY B N 1
ATOM 6722 C CA . GLY B 1 263 ? -6.066 -20.5 -22.812 1 85.19 263 GLY B CA 1
ATOM 6723 C C . GLY B 1 263 ? -6.566 -21.656 -23.656 1 85.19 263 GLY B C 1
ATOM 6724 O O . GLY B 1 263 ? -6 -22.75 -23.609 1 85.19 263 GLY B O 1
ATOM 6725 N N . GLY B 1 264 ? -7.594 -21.391 -24.422 1 86 264 GLY B N 1
ATOM 6726 C CA . GLY B 1 264 ? -8.133 -22.406 -25.297 1 86 264 GLY B CA 1
ATOM 6727 C C . GLY B 1 264 ? -7.141 -22.859 -26.359 1 86 264 GLY B C 1
ATOM 6728 O O . GLY B 1 264 ? -7.012 -24.062 -26.625 1 86 264 GLY B O 1
ATOM 6729 N N . LEU B 1 265 ? -6.426 -21.984 -26.922 1 88.19 265 LEU B N 1
ATOM 6730 C CA . LEU B 1 265 ? -5.461 -22.312 -27.969 1 88.19 265 LEU B CA 1
ATOM 6731 C C . LEU B 1 265 ? -4.289 -23.094 -27.391 1 88.19 265 LEU B C 1
ATOM 6733 O O . LEU B 1 265 ? -3.803 -24.047 -28.016 1 88.19 265 LEU B O 1
ATOM 6737 N N . MET B 1 266 ? -3.832 -22.734 -26.281 1 84.88 266 MET B N 1
ATOM 6738 C CA . MET B 1 266 ? -2.738 -23.453 -25.625 1 84.88 266 MET B CA 1
ATOM 6739 C C . MET B 1 266 ? -3.158 -24.875 -25.266 1 84.88 266 MET B C 1
ATOM 6741 O O . MET B 1 266 ? -2.393 -25.812 -25.453 1 84.88 266 MET B O 1
ATOM 6745 N N . ALA B 1 267 ? -4.387 -24.953 -24.734 1 82.94 267 ALA B N 1
ATOM 6746 C CA . ALA B 1 267 ? -4.898 -26.281 -24.422 1 82.94 267 ALA B CA 1
ATOM 6747 C C . ALA B 1 267 ? -4.973 -27.156 -25.672 1 82.94 267 ALA B C 1
ATOM 6749 O O . ALA B 1 267 ? -4.559 -28.312 -25.656 1 82.94 267 ALA B O 1
ATOM 6750 N N . PHE B 1 268 ? -5.383 -26.609 -26.734 1 88.5 268 PHE B N 1
ATOM 6751 C CA . PHE B 1 268 ? -5.512 -27.344 -27.984 1 88.5 268 PHE B CA 1
ATOM 6752 C C . PHE B 1 268 ? -4.148 -27.781 -28.5 1 88.5 268 PHE B C 1
ATOM 6754 O O . PHE B 1 268 ? -3.977 -28.922 -28.938 1 88.5 268 PHE B O 1
ATOM 6761 N N . LEU B 1 269 ? -3.234 -26.891 -28.484 1 85.94 269 LEU B N 1
ATOM 6762 C CA . LEU B 1 269 ? -1.895 -27.219 -28.969 1 85.94 269 LEU B CA 1
ATOM 6763 C C . LEU B 1 269 ? -1.243 -28.281 -28.094 1 85.94 269 LEU B C 1
ATOM 6765 O O . LEU B 1 269 ? -0.59 -29.188 -28.609 1 85.94 269 LEU B O 1
ATOM 6769 N N . GLY B 1 270 ? -1.394 -28.172 -26.797 1 81.56 270 GLY B N 1
ATOM 6770 C CA . GLY B 1 270 ? -0.839 -29.156 -25.891 1 81.56 270 GLY B CA 1
ATOM 6771 C C . GLY B 1 270 ? -1.415 -30.547 -26.109 1 81.56 270 GLY B C 1
ATOM 6772 O O . GLY B 1 270 ? -0.671 -31.516 -26.281 1 81.56 270 GLY B O 1
ATOM 6773 N N . PHE B 1 271 ? -2.689 -30.688 -26.172 1 82.12 271 PHE B N 1
ATOM 6774 C CA . PHE B 1 271 ? -3.361 -31.969 -26.312 1 82.12 271 PHE B CA 1
ATOM 6775 C C . PHE B 1 271 ? -3.16 -32.531 -27.703 1 82.12 271 PHE B C 1
ATOM 6777 O O . PHE B 1 271 ? -2.965 -33.75 -27.859 1 82.12 271 PHE B O 1
ATOM 6784 N N . SER B 1 272 ? -3.225 -31.641 -28.656 1 84.81 272 SER B N 1
ATOM 6785 C CA . SER B 1 272 ? -2.98 -32.094 -30.031 1 84.81 272 SER B CA 1
ATOM 6786 C C . SER B 1 272 ? -1.546 -32.594 -30.188 1 84.81 272 SER B C 1
ATOM 6788 O O . SER B 1 272 ? -1.285 -33.5 -30.969 1 84.81 272 SER B O 1
ATOM 6790 N N . GLY B 1 273 ? -0.657 -31.906 -29.5 1 83.94 273 GLY B N 1
ATOM 6791 C CA . GLY B 1 273 ? 0.715 -32.375 -29.516 1 83.94 273 GLY B CA 1
ATOM 6792 C C . GLY B 1 273 ? 0.852 -33.781 -28.969 1 83.94 273 GLY B C 1
ATOM 6793 O O . GLY B 1 273 ? 1.557 -34.625 -29.547 1 83.94 273 GLY B O 1
ATOM 6794 N N . ILE B 1 274 ? 0.142 -34.125 -27.891 1 81.62 274 ILE B N 1
ATOM 6795 C CA . ILE B 1 274 ? 0.148 -35.438 -27.312 1 81.62 274 ILE B CA 1
ATOM 6796 C C . ILE B 1 274 ? -0.439 -36.438 -28.297 1 81.62 274 ILE B C 1
ATOM 6798 O O . ILE B 1 274 ? 0.116 -37.531 -28.5 1 81.62 274 ILE B O 1
ATOM 6802 N N . ALA B 1 275 ? -1.56 -36.062 -28.953 1 84.94 275 ALA B N 1
ATOM 6803 C CA . ALA B 1 275 ? -2.193 -36.938 -29.953 1 84.94 275 ALA B CA 1
ATOM 6804 C C . ALA B 1 275 ? -1.249 -37.219 -31.109 1 84.94 275 ALA B C 1
ATOM 6806 O O . ALA B 1 275 ? -1.163 -38.375 -31.578 1 84.94 275 ALA B O 1
ATOM 6807 N N . ALA B 1 276 ? -0.596 -36.219 -31.5 1 86.12 276 ALA B N 1
ATOM 6808 C CA . ALA B 1 276 ? 0.332 -36.375 -32.625 1 86.12 276 ALA B CA 1
ATOM 6809 C C . ALA B 1 276 ? 1.494 -37.281 -32.25 1 86.12 276 ALA B C 1
ATOM 6811 O O . ALA B 1 276 ? 1.927 -38.094 -33.062 1 86.12 276 ALA B O 1
ATOM 6812 N N . ILE B 1 277 ? 1.95 -37.156 -31.094 1 83.94 277 ILE B N 1
ATOM 6813 C CA . ILE B 1 277 ? 3.053 -37.969 -30.609 1 83.94 277 ILE B CA 1
ATOM 6814 C C . ILE B 1 277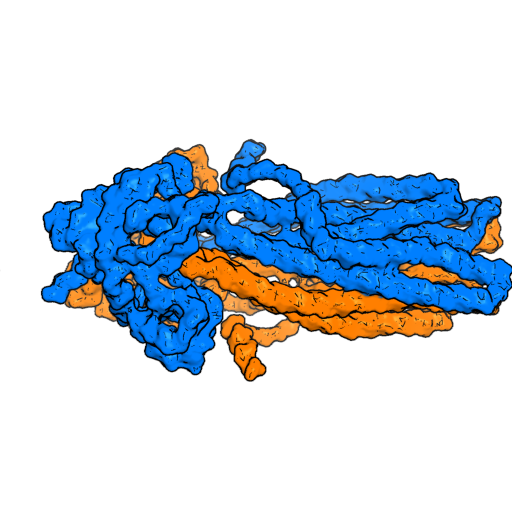 ? 2.6 -39.438 -30.516 1 83.94 277 ILE B C 1
ATOM 6816 O O . ILE B 1 277 ? 3.342 -40.344 -30.875 1 83.94 277 ILE B O 1
ATOM 6820 N N . LEU B 1 278 ? 1.405 -39.625 -30.062 1 84.25 278 LEU B N 1
ATOM 6821 C CA . LEU B 1 278 ? 0.858 -40.969 -29.953 1 84.25 278 LEU B CA 1
ATOM 6822 C C . LEU B 1 278 ? 0.688 -41.594 -31.344 1 84.25 278 LEU B C 1
ATOM 6824 O O . LEU B 1 278 ? 0.97 -42.781 -31.531 1 84.25 278 LEU B O 1
ATOM 6828 N N . TRP B 1 279 ? 0.189 -40.781 -32.219 1 86.19 279 TRP B N 1
ATOM 6829 C CA . TRP B 1 279 ? 0.014 -41.25 -33.562 1 86.19 279 TRP B CA 1
ATOM 6830 C C . TRP B 1 279 ? 1.354 -41.656 -34.188 1 86.19 279 TRP B C 1
ATOM 6832 O O . TRP B 1 279 ? 1.484 -42.719 -34.781 1 86.19 279 TRP B O 1
ATOM 6842 N N . PHE B 1 280 ? 2.246 -40.812 -34.031 1 86.38 280 PHE B N 1
ATOM 6843 C CA . PHE B 1 280 ? 3.564 -41.062 -34.625 1 86.38 280 PHE B CA 1
ATOM 6844 C C . PHE B 1 280 ? 4.215 -42.281 -33.938 1 86.38 280 PHE B C 1
ATOM 6846 O O . PHE B 1 280 ? 4.762 -43.125 -34.625 1 86.38 280 PHE B O 1
ATOM 6853 N N . SER B 1 281 ? 4.238 -42.312 -32.656 1 84.06 281 SER B N 1
ATOM 6854 C CA . SER B 1 281 ? 4.848 -43.406 -31.906 1 84.06 281 SER B CA 1
ATOM 6855 C C . SER B 1 281 ? 4.133 -44.719 -32.188 1 84.06 281 SER B C 1
ATOM 6857 O O . SER B 1 281 ? 4.773 -45.75 -32.312 1 84.06 281 SER B O 1
ATOM 6859 N N . GLY B 1 282 ? 2.826 -44.656 -32.25 1 84.5 282 GLY B N 1
ATOM 6860 C CA . GLY B 1 282 ? 2.068 -45.844 -32.594 1 84.5 282 GLY B CA 1
ATOM 6861 C C . GLY B 1 282 ? 2.387 -46.375 -33.969 1 84.5 282 GLY B C 1
ATOM 6862 O O . GLY B 1 282 ? 2.479 -47.594 -34.188 1 84.5 282 GLY B O 1
ATOM 6863 N N . SER B 1 283 ? 2.506 -45.469 -34.906 1 87.25 283 SER B N 1
ATOM 6864 C CA . SER B 1 283 ? 2.848 -45.875 -36.281 1 87.25 283 SER B CA 1
ATOM 6865 C C . SER B 1 283 ? 4.23 -46.5 -36.344 1 87.25 283 SER B C 1
ATOM 6867 O O . SER B 1 283 ? 4.461 -47.438 -37.125 1 87.25 283 SER B O 1
ATOM 6869 N N . GLU B 1 284 ? 5.109 -46 -35.531 1 86.19 284 GLU B N 1
ATOM 6870 C CA . GLU B 1 284 ? 6.453 -46.562 -35.5 1 86.19 284 GLU B CA 1
ATOM 6871 C C . GLU B 1 284 ? 6.453 -47.938 -34.875 1 86.19 284 GLU B C 1
ATOM 6873 O O . GLU B 1 284 ? 7.238 -48.812 -35.25 1 86.19 284 GLU B O 1
ATOM 6878 N N . VAL B 1 285 ? 5.633 -48.188 -33.938 1 84.44 285 VAL B N 1
ATOM 6879 C CA . VAL B 1 285 ? 5.512 -49.469 -33.312 1 84.44 285 VAL B CA 1
ATOM 6880 C C . VAL B 1 285 ? 4.918 -50.469 -34.281 1 84.44 285 VAL B C 1
ATOM 6882 O O . VAL B 1 285 ? 5.363 -51.625 -34.375 1 84.44 285 VAL B O 1
ATOM 6885 N N . LEU B 1 286 ? 3.885 -50.031 -35 1 85.5 286 LEU B N 1
ATOM 6886 C CA . LEU B 1 286 ? 3.256 -50.906 -36 1 85.5 286 LEU B CA 1
ATOM 6887 C C . LEU B 1 286 ? 4.234 -51.281 -37.094 1 85.5 286 LEU B C 1
ATOM 6889 O O . LEU B 1 286 ? 4.168 -52.375 -37.656 1 85.5 286 LEU B O 1
ATOM 6893 N N . ALA B 1 287 ? 5.098 -50.375 -37.375 1 85.56 287 ALA B N 1
ATOM 6894 C CA . ALA B 1 287 ? 6.113 -50.625 -38.406 1 85.56 287 ALA B CA 1
ATOM 6895 C C . ALA B 1 287 ? 7.258 -51.469 -37.844 1 85.56 287 ALA B C 1
ATOM 6897 O O . ALA B 1 287 ? 8.18 -51.812 -38.562 1 85.56 287 ALA B O 1
ATOM 6898 N N . GLY B 1 288 ? 7.281 -51.719 -36.5 1 82.06 288 GLY B N 1
ATOM 6899 C CA . GLY B 1 288 ? 8.273 -52.562 -35.875 1 82.06 288 GLY B CA 1
ATOM 6900 C C . GLY B 1 288 ? 9.555 -51.844 -35.5 1 82.06 288 GLY B C 1
ATOM 6901 O O . GLY B 1 288 ? 10.578 -52.469 -35.25 1 82.06 288 GLY B O 1
ATOM 6902 N N . ARG B 1 289 ? 9.492 -50.562 -35.5 1 82.75 289 ARG B N 1
ATOM 6903 C CA . ARG B 1 289 ? 10.711 -49.781 -35.281 1 82.75 289 ARG B CA 1
ATOM 6904 C C . ARG B 1 289 ? 10.836 -49.344 -33.844 1 82.75 289 ARG B C 1
ATOM 6906 O O . ARG B 1 289 ? 11.891 -48.844 -33.438 1 82.75 289 ARG B O 1
ATOM 6913 N N . MET B 1 290 ? 9.797 -49.5 -33.062 1 82.56 290 MET B N 1
ATOM 6914 C CA . MET B 1 290 ? 9.805 -49.031 -31.656 1 82.56 290 MET B CA 1
ATOM 6915 C C . MET B 1 290 ? 9 -50 -30.781 1 82.56 290 MET B C 1
ATOM 6917 O O . MET B 1 290 ? 8.062 -50.625 -31.25 1 82.56 290 MET B O 1
ATOM 6921 N N . SER B 1 291 ? 9.531 -50.094 -29.578 1 81.12 291 SER B N 1
ATOM 6922 C CA . SER B 1 291 ? 8.789 -50.906 -28.625 1 81.12 291 SER B CA 1
ATOM 6923 C C . SER B 1 291 ? 7.566 -50.188 -28.094 1 81.12 291 SER B C 1
ATOM 6925 O O . SER B 1 291 ? 7.527 -48.969 -28.078 1 81.12 291 SER B O 1
ATOM 6927 N N . PHE B 1 292 ? 6.594 -50.969 -27.688 1 79.19 292 PHE B N 1
ATOM 6928 C CA . PHE B 1 292 ? 5.359 -50.438 -27.125 1 79.19 292 PHE B CA 1
ATOM 6929 C C . PHE B 1 292 ? 5.648 -49.656 -25.844 1 79.19 292 PHE B C 1
ATOM 6931 O O . PHE B 1 292 ? 5.047 -48.625 -25.609 1 79.19 292 PHE B O 1
ATOM 6938 N N . ALA B 1 293 ? 6.566 -50.156 -25.109 1 76.69 293 ALA B N 1
ATOM 6939 C CA . ALA B 1 293 ? 6.898 -49.531 -23.828 1 76.69 293 ALA B CA 1
ATOM 6940 C C . ALA B 1 293 ? 7.465 -48.125 -24.031 1 76.69 293 ALA B C 1
ATOM 6942 O O . ALA B 1 293 ? 7.289 -47.25 -23.188 1 76.69 293 ALA B O 1
ATOM 6943 N N . THR B 1 294 ? 8.008 -47.875 -25.188 1 82.56 294 THR B N 1
ATOM 6944 C CA . THR B 1 294 ? 8.648 -46.594 -25.484 1 82.56 294 THR B CA 1
ATOM 6945 C C . THR B 1 294 ? 7.609 -45.5 -25.703 1 82.56 294 THR B C 1
ATOM 6947 O O . THR B 1 294 ? 7.906 -44.312 -25.547 1 82.56 294 THR B O 1
ATOM 6950 N N . ILE B 1 295 ? 6.414 -45.875 -25.984 1 81.06 295 ILE B N 1
ATOM 6951 C CA . ILE B 1 295 ? 5.344 -44.906 -26.172 1 81.06 295 ILE B CA 1
ATOM 6952 C C . ILE B 1 295 ? 5.059 -44.188 -24.859 1 81.06 295 ILE B C 1
ATOM 6954 O O . ILE B 1 295 ? 4.891 -42.969 -24.844 1 81.06 295 ILE B O 1
ATOM 6958 N N . SER B 1 296 ? 5.059 -44.938 -23.766 1 78.75 296 SER B N 1
ATOM 6959 C CA . SER B 1 296 ? 4.793 -44.344 -22.453 1 78.75 296 SER B CA 1
ATOM 6960 C C . SER B 1 296 ? 5.871 -43.344 -22.078 1 78.75 296 SER B C 1
ATOM 6962 O O . SER B 1 296 ? 5.578 -42.312 -21.5 1 78.75 296 SER B O 1
ATOM 6964 N N . GLY B 1 297 ? 7.098 -43.656 -22.406 1 79.5 297 GLY B N 1
ATOM 6965 C CA . GLY B 1 297 ? 8.172 -42.719 -22.172 1 79.5 297 GLY B CA 1
ATOM 6966 C C . GLY B 1 297 ? 8.031 -41.406 -22.953 1 79.5 297 GLY B C 1
ATOM 6967 O O . GLY B 1 297 ? 8.219 -40.344 -22.406 1 79.5 297 GLY B O 1
ATOM 6968 N N . PHE B 1 298 ? 7.645 -41.562 -24.172 1 81.44 298 PHE B N 1
ATOM 6969 C CA . PHE B 1 298 ? 7.488 -40.375 -25.031 1 81.44 298 PHE B CA 1
ATOM 6970 C C . PHE B 1 298 ? 6.352 -39.5 -24.547 1 81.44 298 PHE B C 1
ATOM 6972 O O . PHE B 1 298 ? 6.434 -38.281 -24.625 1 81.44 298 PHE B O 1
ATOM 6979 N N . LEU B 1 299 ? 5.34 -40.094 -24 1 79.19 299 LEU B N 1
ATOM 6980 C CA . LEU B 1 299 ? 4.207 -39.312 -23.484 1 79.19 299 LEU B CA 1
ATOM 6981 C C . LEU B 1 299 ? 4.621 -38.469 -22.297 1 79.19 299 LEU B C 1
ATOM 6983 O O . LEU B 1 299 ? 4.262 -37.312 -22.203 1 79.19 299 LEU B O 1
ATOM 6987 N N . ILE B 1 300 ? 5.359 -39.062 -21.422 1 82.62 300 ILE B N 1
ATOM 6988 C CA . ILE B 1 300 ? 5.801 -38.344 -20.234 1 82.62 300 ILE B CA 1
ATOM 6989 C C . ILE B 1 300 ? 6.738 -37.219 -20.625 1 82.62 300 ILE B C 1
ATOM 6991 O O . ILE B 1 300 ? 6.633 -36.094 -20.094 1 82.62 300 ILE B O 1
ATOM 6995 N N . TYR B 1 301 ? 7.629 -37.469 -21.562 1 84.12 301 TYR B N 1
ATOM 6996 C CA . TYR B 1 301 ? 8.57 -36.438 -22 1 84.12 301 TYR B CA 1
ATOM 6997 C C . TYR B 1 301 ? 7.844 -35.312 -22.734 1 84.12 301 TYR B C 1
ATOM 6999 O O . TYR B 1 301 ? 8.234 -34.156 -22.641 1 84.12 301 TYR B O 1
ATOM 7007 N N . ALA B 1 302 ? 6.82 -35.719 -23.453 1 79.38 302 ALA B N 1
ATOM 7008 C CA . ALA B 1 302 ? 6.016 -34.688 -24.109 1 79.38 302 ALA B CA 1
ATOM 7009 C C . ALA B 1 302 ? 5.367 -33.75 -23.094 1 79.38 302 ALA B C 1
ATOM 7011 O O . ALA B 1 302 ? 5.355 -32.531 -23.266 1 79.38 302 ALA B O 1
ATOM 7012 N N . ILE B 1 303 ? 4.84 -34.312 -22.047 1 78.31 303 ILE B N 1
ATOM 7013 C CA . ILE B 1 303 ? 4.23 -33.531 -20.969 1 78.31 303 ILE B CA 1
ATOM 7014 C C . ILE B 1 303 ? 5.289 -32.656 -20.312 1 78.31 303 ILE B C 1
ATOM 7016 O O . ILE B 1 303 ? 5.039 -31.484 -20.016 1 78.31 303 ILE B O 1
ATOM 7020 N N . THR B 1 304 ? 6.457 -33.25 -20.109 1 83.62 304 THR B N 1
ATOM 7021 C CA . THR B 1 304 ? 7.559 -32.531 -19.5 1 83.62 304 THR B CA 1
ATOM 7022 C C . THR B 1 304 ? 7.957 -31.328 -20.344 1 83.62 304 THR B C 1
ATOM 7024 O O . THR B 1 304 ? 8.18 -30.234 -19.812 1 83.62 304 THR B O 1
ATOM 7027 N N . ILE B 1 305 ? 8.031 -31.516 -21.609 1 82.81 305 ILE B N 1
ATOM 7028 C CA . ILE B 1 305 ? 8.391 -30.438 -22.531 1 82.81 305 ILE B CA 1
ATOM 7029 C C . ILE B 1 305 ? 7.328 -29.328 -22.469 1 82.81 305 ILE B C 1
ATOM 7031 O O . ILE B 1 305 ? 7.656 -28.156 -22.344 1 82.81 305 ILE B O 1
ATOM 7035 N N . GLY B 1 306 ? 6.105 -29.766 -22.562 1 77.69 306 GLY B N 1
ATOM 7036 C CA . GLY B 1 306 ? 5.023 -28.797 -22.469 1 77.69 306 GLY B CA 1
ATOM 7037 C C . GLY B 1 306 ? 5.031 -28.016 -21.172 1 77.69 306 GLY B C 1
ATOM 7038 O O . GLY B 1 306 ? 4.852 -26.797 -21.172 1 77.69 306 GLY B O 1
ATOM 7039 N N . ALA B 1 307 ? 5.188 -28.688 -20.062 1 78.62 307 ALA B N 1
ATOM 7040 C CA . ALA B 1 307 ? 5.219 -28.047 -18.75 1 78.62 307 ALA B CA 1
ATOM 7041 C C . ALA B 1 307 ? 6.387 -27.078 -18.641 1 78.62 307 ALA B C 1
ATOM 7043 O O . ALA B 1 307 ? 6.246 -25.984 -18.078 1 78.62 307 ALA B O 1
ATOM 7044 N N . SER B 1 308 ? 7.52 -27.422 -19.156 1 84.62 308 SER B N 1
ATOM 7045 C CA . SER B 1 308 ? 8.711 -26.578 -19.125 1 84.62 308 SER B CA 1
ATOM 7046 C C . SER B 1 308 ? 8.5 -25.297 -19.938 1 84.62 308 SER B C 1
ATOM 7048 O O . SER B 1 308 ? 8.891 -24.219 -19.5 1 84.62 308 SER B O 1
ATOM 7050 N N . LEU B 1 309 ? 7.871 -25.438 -20.984 1 78.19 309 LEU B N 1
ATOM 7051 C CA . LEU B 1 309 ? 7.613 -24.297 -21.828 1 78.19 309 LEU B CA 1
ATOM 7052 C C . LEU B 1 309 ? 6.617 -23.344 -21.172 1 78.19 309 LEU B C 1
ATOM 7054 O O . LEU B 1 309 ? 6.777 -22.125 -21.25 1 78.19 309 LEU B O 1
ATOM 7058 N N . ALA B 1 310 ? 5.574 -23.969 -20.609 1 73.69 310 ALA B N 1
ATOM 7059 C CA . ALA B 1 310 ? 4.598 -23.156 -19.891 1 73.69 310 ALA B CA 1
ATOM 7060 C C . ALA B 1 310 ? 5.262 -22.391 -18.75 1 73.69 310 ALA B C 1
ATOM 7062 O O . ALA B 1 310 ? 4.973 -21.203 -18.547 1 73.69 310 ALA B O 1
ATOM 7063 N N . GLN B 1 311 ? 6.109 -23.031 -18.047 1 80.38 311 GLN B N 1
ATOM 7064 C CA . GLN B 1 311 ? 6.816 -22.422 -16.938 1 80.38 311 GLN B CA 1
ATOM 7065 C C . GLN B 1 311 ? 7.707 -21.266 -17.406 1 80.38 311 GLN B C 1
ATOM 7067 O O . GLN B 1 311 ? 7.758 -20.219 -16.781 1 80.38 311 GLN B O 1
ATOM 7072 N N . LEU B 1 312 ? 8.422 -21.438 -18.484 1 79.38 312 LEU B N 1
ATOM 7073 C CA . LEU B 1 312 ? 9.32 -20.422 -19.016 1 79.38 312 LEU B CA 1
ATOM 7074 C C . LEU B 1 312 ? 8.555 -19.188 -19.453 1 79.38 312 LEU B C 1
ATOM 7076 O O . LEU B 1 312 ? 9.031 -18.062 -19.281 1 79.38 312 LEU B O 1
ATOM 7080 N N . SER B 1 313 ? 7.395 -19.438 -19.984 1 71.94 313 SER B N 1
ATOM 7081 C CA . SER B 1 313 ? 6.574 -18.312 -20.438 1 71.94 313 SER B CA 1
ATOM 7082 C C . SER B 1 313 ? 6.121 -17.453 -19.25 1 71.94 313 SER B C 1
ATOM 7084 O O . SER B 1 313 ? 6.055 -16.234 -19.344 1 71.94 313 SER B O 1
ATOM 7086 N N . GLY B 1 314 ? 5.824 -18.109 -18.125 1 71.88 314 GLY B N 1
ATOM 7087 C CA . GLY B 1 314 ? 5.414 -17.406 -16.922 1 71.88 314 GLY B CA 1
ATOM 7088 C C . GLY B 1 314 ? 6.543 -16.609 -16.281 1 71.88 314 GLY B C 1
ATOM 7089 O O . GLY B 1 314 ? 6.309 -15.562 -15.688 1 71.88 314 GLY B O 1
ATOM 7090 N N . LEU B 1 315 ? 7.746 -17 -16.438 1 76.25 315 LEU B N 1
ATOM 7091 C CA . LEU B 1 315 ? 8.906 -16.375 -15.797 1 76.25 315 LEU B CA 1
ATOM 7092 C C . LEU B 1 315 ? 9.234 -15.039 -16.453 1 76.25 315 LEU B C 1
ATOM 7094 O O . LEU B 1 315 ? 9.797 -14.156 -15.797 1 76.25 315 LEU B O 1
ATOM 7098 N N . TYR B 1 316 ? 8.828 -14.953 -17.625 1 74.88 316 TYR B N 1
ATOM 7099 C CA . TYR B 1 316 ? 9.148 -13.727 -18.359 1 74.88 316 TYR B CA 1
ATOM 7100 C C . TYR B 1 316 ? 8.562 -12.508 -17.656 1 74.88 316 TYR B C 1
ATOM 7102 O O . TYR B 1 316 ? 9.25 -11.5 -17.469 1 74.88 316 TYR B O 1
ATOM 7110 N N . GLY B 1 317 ? 7.348 -12.516 -17.312 1 68.19 317 GLY B N 1
ATOM 7111 C CA . GLY B 1 317 ? 6.703 -11.422 -16.609 1 68.19 317 GLY B CA 1
ATOM 7112 C C . GLY B 1 317 ? 7.332 -11.117 -15.258 1 68.19 317 GLY B C 1
ATOM 7113 O O . GLY B 1 317 ? 7.555 -9.953 -14.922 1 68.19 317 GLY B O 1
ATOM 7114 N N . GLN B 1 318 ? 7.664 -12.141 -14.547 1 75.81 318 GLN B N 1
ATOM 7115 C CA . GLN B 1 318 ? 8.281 -11.977 -13.234 1 75.81 318 GLN B CA 1
ATOM 7116 C C . GLN B 1 318 ? 9.648 -11.312 -13.352 1 75.81 318 GLN B C 1
ATOM 7118 O O . GLN B 1 318 ? 10 -10.469 -12.531 1 75.81 318 GLN B O 1
ATOM 7123 N N . PHE B 1 319 ? 10.328 -11.617 -14.406 1 78.25 319 PHE B N 1
ATOM 7124 C CA . PHE B 1 319 ? 11.656 -11.055 -14.625 1 78.25 319 PHE B CA 1
ATOM 7125 C C . PHE B 1 319 ? 11.57 -9.555 -14.906 1 78.25 319 PHE B C 1
ATOM 7127 O O . PHE B 1 319 ? 12.383 -8.781 -14.398 1 78.25 319 PHE B O 1
ATOM 7134 N N . ARG B 1 320 ? 10.602 -9.203 -15.656 1 74 320 ARG B N 1
ATOM 7135 C CA . ARG B 1 320 ? 10.445 -7.797 -16 1 74 320 ARG B CA 1
ATOM 7136 C C . ARG B 1 320 ? 10.109 -6.965 -14.766 1 74 320 ARG B C 1
ATOM 7138 O O . ARG B 1 320 ? 10.633 -5.863 -14.594 1 74 320 ARG B O 1
ATOM 7145 N N . GLU B 1 321 ? 9.305 -7.496 -13.984 1 75.69 321 GLU B N 1
ATOM 7146 C CA . GLU B 1 321 ? 8.938 -6.816 -12.742 1 75.69 321 GLU B CA 1
ATOM 7147 C C . GLU B 1 321 ? 10.133 -6.707 -11.797 1 75.69 321 GLU B C 1
ATOM 7149 O O . GLU B 1 321 ? 10.359 -5.66 -11.188 1 75.69 321 GLU B O 1
ATOM 7154 N N . ALA B 1 322 ? 10.898 -7.695 -11.695 1 78.88 322 ALA B N 1
ATOM 7155 C CA . ALA B 1 322 ? 12.047 -7.75 -10.805 1 78.88 322 ALA B CA 1
ATOM 7156 C C . ALA B 1 322 ? 13.148 -6.801 -11.266 1 78.88 322 ALA B C 1
ATOM 7158 O O . ALA B 1 322 ? 13.852 -6.203 -10.445 1 78.88 322 ALA B O 1
ATOM 7159 N N . VAL B 1 323 ? 13.281 -6.664 -12.594 1 84.56 323 VAL B N 1
ATOM 7160 C CA . VAL B 1 323 ? 14.266 -5.738 -13.141 1 84.56 323 VAL B CA 1
ATOM 7161 C C . VAL B 1 323 ? 13.953 -4.316 -12.68 1 84.56 323 VAL B C 1
ATOM 7163 O O . VAL B 1 323 ? 14.859 -3.553 -12.352 1 84.56 323 VAL B O 1
ATOM 7166 N N . GLY B 1 324 ? 12.758 -3.957 -12.656 1 84.19 324 GLY B N 1
ATOM 7167 C CA . GLY B 1 324 ? 12.359 -2.658 -12.141 1 84.19 324 GLY B CA 1
ATOM 7168 C C . GLY B 1 324 ? 12.727 -2.451 -10.68 1 84.19 324 GLY B C 1
ATOM 7169 O O . GLY B 1 324 ? 13.242 -1.396 -10.312 1 84.19 324 GLY B O 1
ATOM 7170 N N . ALA B 1 325 ? 12.484 -3.494 -9.898 1 87.81 325 ALA B N 1
ATOM 7171 C CA . ALA B 1 325 ? 12.812 -3.43 -8.477 1 87.81 325 ALA B CA 1
ATOM 7172 C C . ALA B 1 325 ? 14.32 -3.275 -8.266 1 87.81 325 ALA B C 1
ATOM 7174 O O . ALA B 1 325 ? 14.758 -2.477 -7.438 1 87.81 325 ALA B O 1
ATOM 7175 N N . VAL B 1 326 ? 15.07 -3.979 -9.07 1 88.19 326 VAL B N 1
ATOM 7176 C CA . VAL B 1 326 ? 16.531 -3.922 -8.969 1 88.19 326 VAL B CA 1
ATOM 7177 C C . VAL B 1 326 ? 17.016 -2.518 -9.312 1 88.19 326 VAL B C 1
ATOM 7179 O O . VAL B 1 326 ? 17.891 -1.974 -8.641 1 88.19 326 VAL B O 1
ATOM 7182 N N . ARG B 1 327 ? 16.453 -1.978 -10.289 1 87.69 327 ARG B N 1
ATOM 7183 C CA . ARG B 1 327 ? 16.828 -0.638 -10.719 1 87.69 327 ARG B CA 1
ATOM 7184 C C . ARG B 1 327 ? 16.562 0.388 -9.625 1 87.69 327 ARG B C 1
ATOM 7186 O O . ARG B 1 327 ? 17.406 1.253 -9.359 1 87.69 327 ARG B O 1
ATOM 7193 N N . ARG B 1 328 ? 15.453 0.267 -9.047 1 88.5 328 ARG B N 1
ATOM 7194 C CA . ARG B 1 328 ? 15.086 1.221 -8.008 1 88.5 328 ARG B CA 1
ATOM 7195 C C . ARG B 1 328 ? 16 1.087 -6.793 1 88.5 328 ARG B C 1
ATOM 7197 O O . ARG B 1 328 ? 16.422 2.09 -6.207 1 88.5 328 ARG B O 1
ATOM 7204 N N . VAL B 1 329 ? 16.297 -0.076 -6.441 1 90.81 329 VAL B N 1
ATOM 7205 C CA . VAL B 1 329 ? 17.188 -0.322 -5.309 1 90.81 329 VAL B CA 1
ATOM 7206 C C . VAL B 1 329 ? 18.578 0.212 -5.621 1 90.81 329 VAL B C 1
ATOM 7208 O O . VAL B 1 329 ? 19.188 0.904 -4.797 1 90.81 329 VAL B O 1
ATOM 7211 N N . PHE B 1 330 ? 19.062 -0.003 -6.797 1 90.06 330 PHE B N 1
ATOM 7212 C CA . PHE B 1 330 ? 20.422 0.414 -7.164 1 90.06 330 PHE B CA 1
ATOM 7213 C C . PHE B 1 330 ? 20.484 1.923 -7.371 1 90.06 330 PHE B C 1
ATOM 7215 O O . PHE B 1 330 ? 21.516 2.545 -7.137 1 90.06 330 PHE B O 1
ATOM 7222 N N . GLU B 1 331 ? 19.375 2.467 -7.758 1 90.38 331 GLU B N 1
ATOM 7223 C CA . GLU B 1 331 ? 19.328 3.922 -7.863 1 90.38 331 GLU B CA 1
ATOM 7224 C C . GLU B 1 331 ? 19.609 4.586 -6.52 1 90.38 331 GLU B C 1
ATOM 7226 O O . GLU B 1 331 ? 20.359 5.566 -6.453 1 90.38 331 GLU B O 1
ATOM 7231 N N . ILE B 1 332 ? 19.078 4.004 -5.551 1 91.31 332 ILE B N 1
ATOM 7232 C CA . ILE B 1 332 ? 19.312 4.547 -4.215 1 91.31 332 ILE B CA 1
ATOM 7233 C C . ILE B 1 332 ? 20.766 4.309 -3.807 1 91.31 332 ILE B C 1
ATOM 7235 O O . ILE B 1 332 ? 21.422 5.223 -3.318 1 91.31 332 ILE B O 1
ATOM 7239 N N . LEU B 1 333 ? 21.266 3.148 -4.059 1 91.88 333 LEU B N 1
ATOM 7240 C CA . LEU B 1 333 ? 22.609 2.785 -3.656 1 91.88 333 LEU B CA 1
ATOM 7241 C C . LEU B 1 333 ? 23.656 3.59 -4.438 1 91.88 333 LEU B C 1
ATOM 7243 O O . LEU B 1 333 ? 24.75 3.834 -3.943 1 91.88 333 LEU B O 1
ATOM 7247 N N . ASP B 1 334 ? 23.281 4.027 -5.598 1 91.56 334 ASP B N 1
ATOM 7248 C CA . ASP B 1 334 ? 24.234 4.754 -6.445 1 91.56 334 ASP B CA 1
ATOM 7249 C C . ASP B 1 334 ? 24.172 6.254 -6.168 1 91.56 334 ASP B C 1
ATOM 7251 O O . ASP B 1 334 ? 25.031 7.008 -6.633 1 91.56 334 ASP B O 1
ATOM 7255 N N . THR B 1 335 ? 23.203 6.625 -5.422 1 91.25 335 THR B N 1
ATOM 7256 C CA . THR B 1 335 ? 23.125 8.031 -5.062 1 91.25 335 THR B CA 1
ATOM 7257 C C . THR B 1 335 ? 24.219 8.406 -4.066 1 91.25 335 THR B C 1
ATOM 7259 O O . THR B 1 335 ? 24.438 7.684 -3.094 1 91.25 335 THR B O 1
ATOM 7262 N N . GLN B 1 336 ? 24.891 9.414 -4.402 1 91.94 336 GLN B N 1
ATOM 7263 C CA . GLN B 1 336 ? 25.969 9.859 -3.516 1 91.94 336 GLN B CA 1
ATOM 7264 C C . GLN B 1 336 ? 25.5 10.992 -2.607 1 91.94 336 GLN B C 1
ATOM 7266 O O . GLN B 1 336 ? 24.688 11.82 -3.014 1 91.94 336 GLN B O 1
ATOM 7271 N N . PRO B 1 337 ? 26 10.914 -1.396 1 93 337 PRO B N 1
ATOM 7272 C CA . PRO B 1 337 ? 25.672 12.039 -0.513 1 93 337 PRO B CA 1
ATOM 7273 C C . PRO B 1 337 ? 26.188 13.375 -1.042 1 93 337 PRO B C 1
ATOM 7275 O O . PRO B 1 337 ? 27.281 13.43 -1.629 1 93 337 PRO B O 1
ATOM 7278 N N . THR B 1 338 ? 25.438 14.43 -0.899 1 90.31 338 THR B N 1
ATOM 7279 C CA . THR B 1 338 ? 25.828 15.766 -1.343 1 90.31 338 THR B CA 1
ATOM 7280 C C . THR B 1 338 ? 26.828 16.391 -0.375 1 90.31 338 THR B C 1
ATOM 7282 O O . THR B 1 338 ? 27.688 17.188 -0.779 1 90.31 338 THR B O 1
ATOM 7285 N N . ILE B 1 339 ? 26.688 16.047 0.877 1 92.75 339 ILE B N 1
ATOM 7286 C CA . ILE B 1 339 ? 27.594 16.547 1.907 1 92.75 339 ILE B CA 1
ATOM 7287 C C . ILE B 1 339 ? 28.516 15.414 2.359 1 92.75 339 ILE B C 1
ATOM 7289 O O . ILE B 1 339 ? 28.062 14.43 2.943 1 92.75 339 ILE B O 1
ATOM 7293 N N . LYS B 1 340 ? 29.781 15.531 2.047 1 92.06 340 LYS B N 1
ATOM 7294 C CA . LYS B 1 340 ? 30.797 14.539 2.412 1 92.06 340 LYS B CA 1
ATOM 7295 C C . LYS B 1 340 ? 31.984 15.203 3.107 1 92.06 340 LYS B C 1
ATOM 7297 O O . LYS B 1 340 ? 32.344 16.328 2.777 1 92.06 340 LYS B O 1
ATOM 7302 N N . ASP B 1 341 ? 32.406 14.469 4.051 1 93.69 341 ASP B N 1
ATOM 7303 C CA . ASP B 1 341 ? 33.625 14.945 4.699 1 93.69 341 ASP B CA 1
ATOM 7304 C C . ASP B 1 341 ? 34.812 14.883 3.746 1 93.69 341 ASP B C 1
ATOM 7306 O O . ASP B 1 341 ? 34.969 13.914 3.002 1 93.69 341 ASP B O 1
ATOM 7310 N N . VAL B 1 342 ? 35.562 15.945 3.707 1 91.88 342 VAL B N 1
ATOM 7311 C CA . VAL B 1 342 ? 36.781 15.906 2.939 1 91.88 342 VAL B CA 1
ATOM 7312 C C . VAL B 1 342 ? 37.75 14.875 3.541 1 91.88 342 VAL B C 1
ATOM 7314 O O . VAL B 1 342 ? 37.688 14.586 4.738 1 91.88 342 VAL B O 1
ATOM 7317 N N . PRO B 1 343 ? 38.5 14.109 2.705 1 91.38 343 PRO B N 1
ATOM 7318 C CA . PRO B 1 343 ? 39.375 13.023 3.189 1 91.38 343 PRO B CA 1
ATOM 7319 C C . PRO B 1 343 ? 40.25 13.453 4.352 1 91.38 343 PRO B C 1
ATOM 7321 O O . PRO B 1 343 ? 40.5 12.664 5.273 1 91.38 343 PRO B O 1
ATOM 7324 N N . ASP B 1 344 ? 40.625 14.695 4.418 1 91.31 344 ASP B N 1
ATOM 7325 C CA . ASP B 1 344 ? 41.531 15.156 5.477 1 91.31 344 ASP B CA 1
ATOM 7326 C C . ASP B 1 344 ? 40.781 16.031 6.48 1 91.31 344 ASP B C 1
ATOM 7328 O O . ASP B 1 344 ? 41.375 16.891 7.121 1 91.31 344 ASP B O 1
ATOM 7332 N N . ALA B 1 345 ? 39.531 15.703 6.625 1 93.31 345 ALA B N 1
ATOM 7333 C CA . ALA B 1 345 ? 38.781 16.5 7.578 1 93.31 345 ALA B CA 1
ATOM 7334 C C . ALA B 1 345 ? 39.188 16.188 9.016 1 93.31 345 ALA B C 1
ATOM 7336 O O . ALA B 1 345 ? 39.406 15.023 9.367 1 93.31 345 ALA B O 1
ATOM 7337 N N . CYS B 1 346 ? 39.375 17.156 9.789 1 94.56 346 CYS B N 1
ATOM 7338 C CA . CYS B 1 346 ? 39.75 16.969 11.18 1 94.56 346 CYS B CA 1
ATOM 7339 C C . CYS B 1 346 ? 38.531 16.953 12.094 1 94.56 346 CYS B C 1
ATOM 7341 O O . CYS B 1 346 ? 37.469 17.422 11.711 1 94.56 346 CYS B O 1
ATOM 7343 N N . ASP B 1 347 ? 38.719 16.328 13.281 1 96.12 347 ASP B N 1
ATOM 7344 C CA . ASP B 1 347 ? 37.656 16.406 14.289 1 96.12 347 ASP B CA 1
ATOM 7345 C C . ASP B 1 347 ? 37.594 17.797 14.914 1 96.12 347 ASP B C 1
ATOM 7347 O O . ASP B 1 347 ? 38.594 18.375 15.266 1 96.12 347 ASP B O 1
ATOM 7351 N N . LEU B 1 348 ? 36.438 18.328 14.961 1 96.12 348 LEU B N 1
ATOM 7352 C CA . LEU B 1 348 ? 36.25 19.609 15.617 1 96.12 348 LEU B CA 1
ATOM 7353 C C . LEU B 1 348 ? 36.531 19.516 17.109 1 96.12 348 LEU B C 1
ATOM 7355 O O . LEU B 1 348 ? 35.906 18.719 17.812 1 96.12 348 LEU B O 1
ATOM 7359 N N . PRO B 1 349 ? 37.5 20.219 17.578 1 95.5 349 PRO B N 1
ATOM 7360 C CA . PRO B 1 349 ? 37.75 20.203 19.031 1 95.5 349 PRO B CA 1
ATOM 7361 C C . PRO B 1 349 ? 36.594 20.828 19.828 1 95.5 349 PRO B C 1
ATOM 7363 O O . PRO B 1 349 ? 35.719 21.453 19.266 1 95.5 349 PRO B O 1
ATOM 7366 N N . PRO B 1 350 ? 36.625 20.5 21.156 1 95.69 350 PRO B N 1
ATOM 7367 C CA . PRO B 1 350 ? 35.594 21.156 21.969 1 95.69 350 PRO B CA 1
ATOM 7368 C C . PRO B 1 350 ? 35.562 22.672 21.766 1 95.69 350 PRO B C 1
ATOM 7370 O O . PRO B 1 350 ? 36.594 23.344 21.875 1 95.69 350 PRO B O 1
ATOM 7373 N N . VAL B 1 351 ? 34.406 23.156 21.516 1 95.69 351 VAL B N 1
ATOM 7374 C CA . VAL B 1 351 ? 34.312 24.547 21.078 1 95.69 351 VAL B CA 1
ATOM 7375 C C . VAL B 1 351 ? 33.812 25.422 22.219 1 95.69 351 VAL B C 1
ATOM 7377 O O . VAL B 1 351 ? 33.219 24.922 23.188 1 95.69 351 VAL B O 1
ATOM 7380 N N . ARG B 1 352 ? 34.062 26.734 22.031 1 95.06 352 ARG B N 1
ATOM 7381 C CA . ARG B 1 352 ? 33.5 27.734 22.922 1 95.06 352 ARG B CA 1
ATOM 7382 C C . ARG B 1 352 ? 32.062 28.109 22.516 1 95.06 352 ARG B C 1
ATOM 7384 O O . ARG B 1 352 ? 31.266 28.484 23.375 1 95.06 352 ARG B O 1
ATOM 7391 N N . GLY B 1 353 ? 31.812 27.984 21.25 1 96.69 353 GLY B N 1
ATOM 7392 C CA . GLY B 1 353 ? 30.438 28.172 20.797 1 96.69 353 GLY B CA 1
ATOM 7393 C C . GLY B 1 353 ? 30.266 29.422 19.938 1 96.69 353 GLY B C 1
ATOM 7394 O O . GLY B 1 353 ? 29.172 29.953 19.844 1 96.69 353 GLY B O 1
ATOM 7395 N N . GLU B 1 354 ? 31.359 29.969 19.359 1 97.88 354 GLU B N 1
ATOM 7396 C CA . GLU B 1 354 ? 31.266 31.094 18.438 1 97.88 354 GLU B CA 1
ATOM 7397 C C . GLU B 1 354 ? 30.812 30.625 17.047 1 97.88 354 GLU B C 1
ATOM 7399 O O . GLU B 1 354 ? 31.391 29.688 16.484 1 97.88 354 GLU B O 1
ATOM 7404 N N . ILE B 1 355 ? 29.812 31.203 16.5 1 98.19 355 ILE B N 1
ATOM 7405 C CA . ILE B 1 355 ? 29.312 30.891 15.164 1 98.19 355 ILE B CA 1
ATOM 7406 C C . ILE B 1 355 ? 29.469 32.094 14.258 1 98.19 355 ILE B C 1
ATOM 7408 O O . ILE B 1 355 ? 29 33.188 14.594 1 98.19 355 ILE B O 1
ATOM 7412 N N . THR B 1 356 ? 30.078 31.953 13.117 1 98.25 356 THR B N 1
ATOM 7413 C CA . THR B 1 356 ? 30.297 33.062 12.195 1 98.25 356 THR B CA 1
ATOM 7414 C C . THR B 1 356 ? 29.797 32.719 10.797 1 98.25 356 THR B C 1
ATOM 7416 O O . THR B 1 356 ? 30.203 31.688 10.234 1 98.25 356 THR B O 1
ATOM 7419 N N . PHE B 1 357 ? 28.891 33.438 10.344 1 98.12 357 PHE B N 1
ATOM 7420 C CA . PHE B 1 357 ? 28.516 33.438 8.938 1 98.12 357 PHE B CA 1
ATOM 7421 C C . PHE B 1 357 ? 29.297 34.5 8.156 1 98.12 357 PHE B C 1
ATOM 7423 O O . PHE B 1 357 ? 29.141 35.688 8.406 1 98.12 357 PHE B O 1
ATOM 7430 N N . ASP B 1 358 ? 30.109 34.031 7.234 1 97.69 358 ASP B N 1
ATOM 7431 C CA . ASP B 1 358 ? 30.953 34.906 6.449 1 97.69 358 ASP B CA 1
ATOM 7432 C C . ASP B 1 358 ? 30.453 35.031 5.008 1 97.69 358 ASP B C 1
ATOM 7434 O O . ASP B 1 358 ? 30.859 34.219 4.152 1 97.69 358 ASP B O 1
ATOM 7438 N N . HIS B 1 359 ? 29.594 36.062 4.699 1 97.12 359 HIS B N 1
ATOM 7439 C CA . HIS B 1 359 ? 29.047 36.344 3.379 1 97.12 359 HIS B CA 1
ATOM 7440 C C . HIS B 1 359 ? 28.391 35.094 2.787 1 97.12 359 HIS B C 1
ATOM 7442 O O . HIS B 1 359 ? 28.719 34.688 1.671 1 97.12 359 HIS B O 1
ATOM 7448 N N . VAL B 1 360 ? 27.547 34.562 3.549 1 97.5 360 VAL B N 1
ATOM 7449 C CA . VAL B 1 360 ? 26.969 33.281 3.209 1 97.5 360 VAL B CA 1
ATOM 7450 C C . VAL B 1 360 ? 25.75 33.469 2.311 1 97.5 360 VAL B C 1
ATOM 7452 O O . VAL B 1 360 ? 24.859 34.281 2.621 1 97.5 360 VAL B O 1
ATOM 7455 N N . SER B 1 361 ? 25.703 32.812 1.176 1 97.44 361 SER B N 1
ATOM 7456 C CA . SER B 1 361 ? 24.547 32.688 0.292 1 97.44 361 SER B CA 1
ATOM 7457 C C . SER B 1 361 ? 24.172 31.219 0.073 1 97.44 361 SER B C 1
ATOM 7459 O O . SER B 1 361 ? 25.016 30.328 0.157 1 97.44 361 SER B O 1
ATOM 7461 N N . PHE B 1 362 ? 22.891 30.969 -0.081 1 96.06 362 PHE B N 1
ATOM 7462 C CA . PHE B 1 362 ? 22.469 29.578 -0.214 1 96.06 362 PHE B CA 1
ATOM 7463 C C . PHE B 1 362 ? 21.25 29.469 -1.13 1 96.06 362 PHE B C 1
ATOM 7465 O O . PHE B 1 362 ? 20.359 30.328 -1.099 1 96.06 362 PHE B O 1
ATOM 7472 N N . GLU B 1 363 ? 21.281 28.438 -1.955 1 93.62 363 GLU B N 1
ATOM 7473 C CA . GLU B 1 363 ? 20.172 28.062 -2.818 1 93.62 363 GLU B CA 1
ATOM 7474 C C . GLU B 1 363 ? 19.922 26.562 -2.758 1 93.62 363 GLU B C 1
ATOM 7476 O O . GLU B 1 363 ? 20.844 25.766 -2.865 1 93.62 363 GLU B O 1
ATOM 7481 N N . TYR B 1 364 ? 18.688 26.156 -2.473 1 85.44 364 TYR B N 1
ATOM 7482 C CA . TYR B 1 364 ? 18.344 24.734 -2.512 1 85.44 364 TYR B CA 1
ATOM 7483 C C . TYR B 1 364 ? 18.422 24.203 -3.936 1 85.44 364 TYR B C 1
ATOM 7485 O O . TYR B 1 364 ? 18.938 23.094 -4.164 1 85.44 364 TYR B O 1
ATOM 7493 N N . GLU B 1 365 ? 17.812 24.953 -4.746 1 82.69 365 GLU B N 1
ATOM 7494 C CA . GLU B 1 365 ? 17.859 24.688 -6.18 1 82.69 365 GLU B CA 1
ATOM 7495 C C . GLU B 1 365 ? 18.562 25.812 -6.934 1 82.69 365 GLU B C 1
ATOM 7497 O O . GLU B 1 365 ? 18.469 26.969 -6.547 1 82.69 365 GLU B O 1
ATOM 7502 N N . THR B 1 366 ? 19.141 25.328 -7.961 1 82 366 THR B N 1
ATOM 7503 C CA . THR B 1 366 ? 19.906 26.281 -8.727 1 82 366 THR B CA 1
ATOM 7504 C C . THR B 1 366 ? 19.016 27.406 -9.25 1 82 366 THR B C 1
ATOM 7506 O O . THR B 1 366 ? 17.984 27.156 -9.875 1 82 366 THR B O 1
ATOM 7509 N N . GLY B 1 367 ? 19.312 28.531 -8.922 1 78.25 367 GLY B N 1
ATOM 7510 C CA . GLY B 1 367 ? 18.578 29.688 -9.414 1 78.25 367 GLY B CA 1
ATOM 7511 C C . GLY B 1 367 ? 17.578 30.234 -8.422 1 78.25 367 GLY B C 1
ATOM 7512 O O . GLY B 1 367 ? 17 31.297 -8.633 1 78.25 367 GLY B O 1
ATOM 7513 N N . GLN B 1 368 ? 17.312 29.547 -7.395 1 82.44 368 GLN B N 1
ATOM 7514 C CA . GLN B 1 368 ? 16.359 30.016 -6.383 1 82.44 368 GLN B CA 1
ATOM 7515 C C . GLN B 1 368 ? 17.078 30.312 -5.066 1 82.44 368 GLN B C 1
ATOM 7517 O O . GLN B 1 368 ? 17.031 29.516 -4.129 1 82.44 368 GLN B O 1
ATOM 7522 N N . GLY B 1 369 ? 17.594 31.516 -5.07 1 88.31 369 GLY B N 1
ATOM 7523 C CA . GLY B 1 369 ? 18.328 31.906 -3.883 1 88.31 369 GLY B CA 1
ATOM 7524 C C . GLY B 1 369 ? 17.438 32.094 -2.668 1 88.31 369 GLY B C 1
ATOM 7525 O O . GLY B 1 369 ? 16.359 32.688 -2.771 1 88.31 369 GLY B O 1
ATOM 7526 N N . VAL B 1 370 ? 17.859 31.531 -1.534 1 91.44 370 VAL B N 1
ATOM 7527 C CA . VAL B 1 370 ? 17.094 31.641 -0.301 1 91.44 370 VAL B CA 1
ATOM 7528 C C . VAL B 1 370 ? 17.797 32.594 0.662 1 91.44 370 VAL B C 1
ATOM 7530 O O . VAL B 1 370 ? 17.156 33.406 1.321 1 91.44 370 VAL B O 1
ATOM 7533 N N . LEU B 1 371 ? 19.078 32.469 0.84 1 95.88 371 LEU B N 1
ATOM 7534 C CA . LEU B 1 371 ? 19.891 33.375 1.63 1 95.88 371 LEU B CA 1
ATOM 7535 C C . LEU B 1 371 ? 20.844 34.156 0.736 1 95.88 371 LEU B C 1
ATOM 7537 O O . LEU B 1 371 ? 21.406 33.625 -0.222 1 95.88 371 LEU B O 1
ATOM 7541 N N . HIS B 1 372 ? 20.984 35.469 1.089 1 96.38 372 HIS B N 1
ATOM 7542 C CA . HIS B 1 372 ? 21.812 36.344 0.271 1 96.38 372 HIS B CA 1
ATOM 7543 C C . HIS B 1 372 ? 22.828 37.125 1.124 1 96.38 372 HIS B C 1
ATOM 7545 O O . HIS B 1 372 ? 22.469 38.062 1.814 1 96.38 372 HIS B O 1
ATOM 7551 N N . ASP B 1 373 ? 24 36.75 1.009 1 95.88 373 ASP B N 1
ATOM 7552 C CA . ASP B 1 373 ? 25.156 37.469 1.577 1 95.88 373 ASP B CA 1
ATOM 7553 C C . ASP B 1 373 ? 24.953 37.719 3.066 1 95.88 373 ASP B C 1
ATOM 7555 O O . ASP B 1 373 ? 25.031 38.875 3.512 1 95.88 373 ASP B O 1
ATOM 7559 N N . ILE B 1 374 ? 24.75 36.75 3.795 1 97.25 374 ILE B N 1
ATOM 7560 C CA . ILE B 1 374 ? 24.516 36.844 5.234 1 97.25 374 ILE B CA 1
ATOM 7561 C C . ILE B 1 374 ? 25.859 36.969 5.957 1 97.25 374 ILE B C 1
ATOM 7563 O O . ILE B 1 374 ? 26.719 36.094 5.816 1 97.25 374 ILE B O 1
ATOM 7567 N N . THR B 1 375 ? 26.062 38.031 6.68 1 97.25 375 THR B N 1
ATOM 7568 C CA . THR B 1 375 ? 27.203 38.188 7.574 1 97.25 375 THR B CA 1
ATOM 7569 C C . THR B 1 375 ? 26.734 38.344 9.016 1 97.25 375 THR B C 1
ATOM 7571 O O . THR B 1 375 ? 26.047 39.344 9.352 1 97.25 375 THR B O 1
ATOM 7574 N N . LEU B 1 376 ? 27.078 37.375 9.844 1 97.12 376 LEU B N 1
ATOM 7575 C CA . LEU B 1 376 ? 26.578 37.344 11.219 1 97.12 376 LEU B CA 1
ATOM 7576 C C . LEU B 1 376 ? 27.562 36.594 12.125 1 97.12 376 LEU B C 1
ATOM 7578 O O . LEU B 1 376 ? 28.094 35.562 11.734 1 97.12 376 LEU B O 1
ATOM 7582 N N . THR B 1 377 ? 27.844 37.156 13.297 1 97.69 377 THR B N 1
ATOM 7583 C CA . THR B 1 377 ? 28.672 36.469 14.289 1 97.69 377 THR B CA 1
ATOM 7584 C C . THR B 1 377 ? 27.922 36.344 15.609 1 97.69 377 THR B C 1
ATOM 7586 O O . THR B 1 377 ? 27.453 37.344 16.172 1 97.69 377 THR B O 1
ATOM 7589 N N . VAL B 1 378 ? 27.812 35.188 16.062 1 97.69 378 VAL B N 1
ATOM 7590 C CA . VAL B 1 378 ? 27.219 34.906 17.375 1 97.69 378 VAL B CA 1
ATOM 7591 C C . VAL B 1 378 ? 28.328 34.594 18.375 1 97.69 378 VAL B C 1
ATOM 7593 O O . VAL B 1 378 ? 29.141 33.688 18.172 1 97.69 378 VAL B O 1
ATOM 7596 N N . GLN B 1 379 ? 28.297 35.312 19.453 1 97.12 379 GLN B N 1
ATOM 7597 C CA . GLN B 1 379 ? 29.344 35.156 20.469 1 97.12 379 GLN B CA 1
ATOM 7598 C C . GLN B 1 379 ? 29.062 33.938 21.359 1 97.12 379 GLN B C 1
ATOM 7600 O O . GLN B 1 379 ? 27.922 33.531 21.5 1 97.12 379 GLN B O 1
ATOM 7605 N N . PRO B 1 380 ? 30.203 33.375 21.969 1 97.25 380 PRO B N 1
ATOM 7606 C CA . PRO B 1 380 ? 30 32.25 22.891 1 97.25 380 PRO B CA 1
ATOM 7607 C C . PRO B 1 380 ? 29.062 32.625 24.031 1 97.25 380 PRO B C 1
ATOM 7609 O O . PRO B 1 380 ? 29.234 33.656 24.688 1 97.25 380 PRO B O 1
ATOM 7612 N N . GLY B 1 381 ? 28.031 31.781 24.203 1 95.38 381 GLY B N 1
ATOM 7613 C CA . GLY B 1 381 ? 27.094 31.969 25.312 1 95.38 381 GLY B CA 1
ATOM 7614 C C . GLY B 1 381 ? 25.969 32.938 24.969 1 95.38 381 GLY B C 1
ATOM 7615 O O . GLY B 1 381 ? 25.062 33.125 25.781 1 95.38 381 GLY B O 1
ATOM 7616 N N . GLU B 1 382 ? 26.031 33.469 23.797 1 96.31 382 GLU B N 1
ATOM 7617 C CA . GLU B 1 382 ? 25.016 34.438 23.391 1 96.31 382 GLU B CA 1
ATOM 7618 C C . GLU B 1 382 ? 23.734 33.75 22.953 1 96.31 382 GLU B C 1
ATOM 7620 O O . GLU B 1 382 ? 23.781 32.688 22.312 1 96.31 382 GLU B O 1
ATOM 7625 N N . ILE B 1 383 ? 22.625 34.312 23.406 1 95.69 383 ILE B N 1
ATOM 7626 C CA . ILE B 1 383 ? 21.312 33.844 22.938 1 95.69 383 ILE B CA 1
ATOM 7627 C C . ILE B 1 383 ? 20.812 34.781 21.828 1 95.69 383 ILE B C 1
ATOM 7629 O O . ILE B 1 383 ? 20.516 35.938 22.078 1 95.69 383 ILE B O 1
ATOM 7633 N N . VAL B 1 384 ? 20.703 34.25 20.609 1 95.69 384 VAL B N 1
ATOM 7634 C CA . VAL B 1 384 ? 20.281 35.031 19.453 1 95.69 384 VAL B CA 1
ATOM 7635 C C . VAL B 1 384 ? 18.938 34.531 18.953 1 95.69 384 VAL B C 1
ATOM 7637 O O . VAL B 1 384 ? 18.766 33.312 18.719 1 95.69 384 VAL B O 1
ATOM 7640 N N . ALA B 1 385 ? 17.969 35.375 18.797 1 94.12 385 ALA B N 1
ATOM 7641 C CA . ALA B 1 385 ? 16.656 35.031 18.266 1 94.12 385 ALA B CA 1
ATOM 7642 C C . ALA B 1 385 ? 16.531 35.438 16.797 1 94.12 385 ALA B C 1
ATOM 7644 O O . ALA B 1 385 ? 16.875 36.562 16.422 1 94.12 385 ALA B O 1
ATOM 7645 N N . LEU B 1 386 ? 16.125 34.5 16 1 92.81 386 LEU B N 1
ATOM 7646 C CA . LEU B 1 386 ? 15.82 34.781 14.602 1 92.81 386 LEU B CA 1
ATOM 7647 C C . LEU B 1 386 ? 14.328 35.062 14.422 1 92.81 386 LEU B C 1
ATOM 7649 O O . LEU B 1 386 ? 13.492 34.219 14.773 1 92.81 386 LEU B O 1
ATOM 7653 N N . VAL B 1 387 ? 14.039 36.219 13.898 1 88.19 387 VAL B N 1
ATOM 7654 C CA . VAL B 1 387 ? 12.648 36.625 13.672 1 88.19 387 VAL B CA 1
ATOM 7655 C C . VAL B 1 387 ? 12.469 37.094 12.234 1 88.19 387 VAL B C 1
ATOM 7657 O O . VAL B 1 387 ? 13.406 37.594 11.617 1 88.19 387 VAL B O 1
ATOM 7660 N N . GLY B 1 388 ? 11.367 36.812 11.695 1 84.56 388 GLY B N 1
ATOM 7661 C CA . GLY B 1 388 ? 11.031 37.219 10.336 1 84.56 388 GLY B CA 1
ATOM 7662 C C . GLY B 1 388 ? 9.805 36.5 9.797 1 84.56 388 GLY B C 1
ATOM 7663 O O . GLY B 1 388 ? 9.328 35.531 10.391 1 84.56 388 GLY B O 1
ATOM 7664 N N . PRO B 1 389 ? 9.367 37.031 8.711 1 79.5 389 PRO B N 1
ATOM 7665 C CA . PRO B 1 389 ? 8.203 36.344 8.109 1 79.5 389 PRO B CA 1
ATOM 7666 C C . PRO B 1 389 ? 8.531 34.938 7.594 1 79.5 389 PRO B C 1
ATOM 7668 O O . PRO B 1 389 ? 9.695 34.562 7.543 1 79.5 389 PRO B O 1
ATOM 7671 N N . SER B 1 390 ? 7.484 34.156 7.387 1 74.06 390 SER B N 1
ATOM 7672 C CA . SER B 1 390 ? 7.676 32.844 6.812 1 74.06 390 SER B CA 1
ATOM 7673 C C . SER B 1 390 ? 8.414 32.906 5.48 1 74.06 390 SER B C 1
ATOM 7675 O O . SER B 1 390 ? 8.141 33.781 4.66 1 74.06 390 SER B O 1
ATOM 7677 N N . GLY B 1 391 ? 9.367 32.125 5.32 1 77.44 391 GLY B N 1
ATOM 7678 C CA . GLY B 1 391 ? 10.125 32.094 4.082 1 77.44 391 GLY B CA 1
ATOM 7679 C C . GLY B 1 391 ? 11.305 33.062 4.074 1 77.44 391 GLY B C 1
ATOM 7680 O O . GLY B 1 391 ? 12 33.188 3.066 1 77.44 391 GLY B O 1
ATOM 7681 N N . ALA B 1 392 ? 11.469 33.688 5.195 1 84.62 392 ALA B N 1
ATOM 7682 C CA . ALA B 1 392 ? 12.523 34.688 5.25 1 84.62 392 ALA B CA 1
ATOM 7683 C C . ALA B 1 392 ? 13.906 34.062 5.234 1 84.62 392 ALA B C 1
ATOM 7685 O O . ALA B 1 392 ? 14.906 34.719 4.992 1 84.62 392 ALA B O 1
ATOM 7686 N N . GLY B 1 393 ? 13.961 32.75 5.434 1 89.69 393 GLY B N 1
ATOM 7687 C CA . GLY B 1 393 ? 15.234 32.031 5.398 1 89.69 393 GLY B CA 1
ATOM 7688 C C . GLY B 1 393 ? 15.711 31.594 6.766 1 89.69 393 GLY B C 1
ATOM 7689 O O . GLY B 1 393 ? 16.844 31.109 6.91 1 89.69 393 GLY B O 1
ATOM 7690 N N . LYS B 1 394 ? 14.961 31.719 7.777 1 89.88 394 LYS B N 1
ATOM 7691 C CA . LYS B 1 394 ? 15.336 31.391 9.156 1 89.88 394 LYS B CA 1
ATOM 7692 C C . LYS B 1 394 ? 15.75 29.938 9.281 1 89.88 394 LYS B C 1
ATOM 7694 O O . LYS B 1 394 ? 16.828 29.625 9.797 1 89.88 394 LYS B O 1
ATOM 7699 N N . SER B 1 395 ? 14.891 29.016 8.758 1 88.56 395 SER B N 1
ATOM 7700 C CA . SER B 1 395 ? 15.156 27.578 8.867 1 88.56 395 SER B CA 1
ATOM 7701 C C . SER B 1 395 ? 16.391 27.188 8.055 1 88.56 395 SER B C 1
ATOM 7703 O O . SER B 1 395 ? 17.125 26.281 8.438 1 88.56 395 SER B O 1
ATOM 7705 N N . THR B 1 396 ? 16.562 27.859 6.938 1 91.75 396 THR B N 1
ATOM 7706 C CA . THR B 1 396 ? 17.734 27.594 6.102 1 91.75 396 THR B CA 1
ATOM 7707 C C . THR B 1 396 ? 19.016 27.953 6.84 1 91.75 396 THR B C 1
ATOM 7709 O O . THR B 1 396 ? 19.984 27.188 6.828 1 91.75 396 THR B O 1
ATOM 7712 N N . LEU B 1 397 ? 18.953 29.141 7.414 1 93.81 397 LEU B N 1
ATOM 7713 C CA . LEU B 1 397 ? 20.109 29.578 8.203 1 93.81 397 LEU B CA 1
ATOM 7714 C C . LEU B 1 397 ? 20.391 28.578 9.32 1 93.81 397 LEU B C 1
ATOM 7716 O O . LEU B 1 397 ? 21.547 28.234 9.562 1 93.81 397 LEU B O 1
ATOM 7720 N N . PHE B 1 398 ? 19.359 28.141 9.891 1 92.25 398 PHE B N 1
ATOM 7721 C CA . PHE B 1 398 ? 19.375 27.156 10.961 1 92.25 398 PHE B CA 1
ATOM 7722 C C . PHE B 1 398 ? 20.016 25.859 10.5 1 92.25 398 PHE B C 1
ATOM 7724 O O . PHE B 1 398 ? 20.844 25.266 11.203 1 92.25 398 PHE B O 1
ATOM 7731 N N . ASN B 1 399 ? 19.812 25.391 9.359 1 92.94 399 ASN B N 1
ATOM 7732 C CA . ASN B 1 399 ? 20.234 24.109 8.812 1 92.94 399 ASN B CA 1
ATOM 7733 C C . ASN B 1 399 ? 21.703 24.125 8.398 1 92.94 399 ASN B C 1
ATOM 7735 O O . ASN B 1 399 ? 22.328 23.078 8.258 1 92.94 399 ASN B O 1
ATOM 7739 N N . LEU B 1 400 ? 22.234 25.297 8.195 1 95.94 400 LEU B N 1
ATOM 7740 C CA . LEU B 1 400 ? 23.625 25.438 7.758 1 95.94 400 LEU B CA 1
ATOM 7741 C C . LEU B 1 400 ? 24.578 25.234 8.93 1 95.94 400 LEU B C 1
ATOM 7743 O O . LEU B 1 400 ? 25.734 24.828 8.734 1 95.94 400 LEU B O 1
ATOM 7747 N N . ILE B 1 401 ? 24.094 25.453 10.125 1 96.5 401 ILE B N 1
ATOM 7748 C CA . ILE B 1 401 ? 24.953 25.406 11.305 1 96.5 401 ILE B CA 1
ATOM 7749 C C . ILE B 1 401 ? 25.375 23.969 11.578 1 96.5 401 ILE B C 1
ATOM 7751 O O . ILE B 1 401 ? 26.562 23.672 11.727 1 96.5 401 ILE B O 1
ATOM 7755 N N . PRO B 1 402 ? 24.406 23.016 11.57 1 96.25 402 PRO B N 1
ATOM 7756 C CA . PRO B 1 402 ? 24.828 21.625 11.719 1 96.25 402 PRO B CA 1
ATOM 7757 C C . PRO B 1 402 ? 25.344 21.016 10.414 1 96.25 402 PRO B C 1
ATOM 7759 O O . PRO B 1 402 ? 25.531 19.797 10.328 1 96.25 402 PRO B O 1
ATOM 7762 N N . ARG B 1 403 ? 25.469 21.797 9.398 1 96.62 403 ARG B N 1
ATOM 7763 C CA . ARG B 1 403 ? 25.953 21.422 8.078 1 96.62 403 ARG B CA 1
ATOM 7764 C C . ARG B 1 403 ? 25.078 20.344 7.453 1 96.62 403 ARG B C 1
ATOM 7766 O O . ARG B 1 403 ? 25.578 19.344 6.945 1 96.62 403 ARG B O 1
ATOM 7773 N N . PHE B 1 404 ? 23.844 20.5 7.664 1 94.38 404 PHE B N 1
ATOM 7774 C CA . PHE B 1 404 ? 22.922 19.672 6.891 1 94.38 404 PHE B CA 1
ATOM 7775 C C . PHE B 1 404 ? 23 20.031 5.41 1 94.38 404 PHE B C 1
ATOM 7777 O O . PHE B 1 404 ? 22.688 19.188 4.555 1 94.38 404 PHE B O 1
ATOM 7784 N N . TYR B 1 405 ? 23.406 21.266 5.18 1 93.94 405 TYR B N 1
ATOM 7785 C CA . TYR B 1 405 ? 23.688 21.797 3.852 1 93.94 405 TYR B CA 1
ATOM 7786 C C . TYR B 1 405 ? 24.984 22.578 3.848 1 93.94 405 TYR B C 1
ATOM 7788 O O . TYR B 1 405 ? 25.406 23.109 4.883 1 93.94 405 TYR B O 1
ATOM 7796 N N . ASP B 1 406 ? 25.547 22.625 2.686 1 95.31 406 ASP B N 1
ATOM 7797 C CA . ASP B 1 406 ? 26.703 23.5 2.488 1 95.31 406 ASP B CA 1
ATOM 7798 C C . ASP B 1 406 ? 26.297 24.781 1.774 1 95.31 406 ASP B C 1
ATOM 7800 O O . ASP B 1 406 ? 25.453 24.766 0.87 1 95.31 406 ASP B O 1
ATOM 7804 N N . PRO B 1 407 ? 26.781 25.859 2.305 1 96.12 407 PRO B N 1
ATOM 7805 C CA . PRO B 1 407 ? 26.453 27.109 1.626 1 96.12 407 PRO B CA 1
ATOM 7806 C C . PRO B 1 407 ? 26.906 27.141 0.17 1 96.12 407 PRO B C 1
ATOM 7808 O O . PRO B 1 407 ? 27.906 26.5 -0.178 1 96.12 407 PRO B O 1
ATOM 7811 N N . THR B 1 408 ? 26.156 27.844 -0.669 1 95.31 408 THR B N 1
ATOM 7812 C CA . THR B 1 408 ? 26.5 28.016 -2.078 1 95.31 408 THR B CA 1
ATOM 7813 C C . THR B 1 408 ? 27.719 28.906 -2.242 1 95.31 408 THR B C 1
ATOM 7815 O O . THR B 1 408 ? 28.594 28.625 -3.07 1 95.31 408 THR B O 1
ATOM 7818 N N . SER B 1 409 ? 27.719 29.984 -1.593 1 95.69 409 SER B N 1
ATOM 7819 C CA . SER B 1 409 ? 28.875 30.875 -1.511 1 95.69 409 SER B CA 1
ATOM 7820 C C . SER B 1 409 ? 29.109 31.344 -0.08 1 95.69 409 SER B C 1
ATOM 7822 O O . SER B 1 409 ? 28.188 31.328 0.743 1 95.69 409 SER B O 1
ATOM 7824 N N . GLY B 1 410 ? 30.375 31.656 0.207 1 97 410 GLY B N 1
ATOM 7825 C CA . GLY B 1 410 ? 30.734 32 1.568 1 97 410 GLY B CA 1
ATOM 7826 C C . GLY B 1 410 ? 31.078 30.812 2.436 1 97 410 GLY B C 1
ATOM 7827 O O . GLY B 1 410 ? 31.359 29.734 1.922 1 97 410 GLY B O 1
ATOM 7828 N N . ARG B 1 411 ? 31.203 31.047 3.736 1 97.25 411 ARG B N 1
ATOM 7829 C CA . ARG B 1 411 ? 31.531 29.922 4.617 1 97.25 411 ARG B CA 1
ATOM 7830 C C . ARG B 1 411 ? 30.938 30.125 6.008 1 97.25 411 ARG B C 1
ATOM 7832 O O . ARG B 1 411 ? 30.719 31.266 6.426 1 97.25 411 ARG B O 1
ATOM 7839 N N . VAL B 1 412 ? 30.688 29.125 6.66 1 97.81 412 VAL B N 1
ATOM 7840 C CA . VAL B 1 412 ? 30.234 29.109 8.047 1 97.81 412 VAL B CA 1
ATOM 7841 C C . VAL B 1 412 ? 31.328 28.562 8.945 1 97.81 412 VAL B C 1
ATOM 7843 O O . VAL B 1 412 ? 31.906 27.516 8.648 1 97.81 412 VAL B O 1
ATOM 7846 N N . LEU B 1 413 ? 31.578 29.344 9.977 1 97.94 413 LEU B N 1
ATOM 7847 C CA . LEU B 1 413 ? 32.656 28.953 10.891 1 97.94 413 LEU B CA 1
ATOM 7848 C C . LEU B 1 413 ? 32.125 28.766 12.305 1 97.94 413 LEU B C 1
ATOM 7850 O O . LEU B 1 413 ? 31.203 29.469 12.727 1 97.94 413 LEU B O 1
ATOM 7854 N N . ILE B 1 414 ? 32.719 27.844 12.977 1 97.94 414 ILE B N 1
ATOM 7855 C CA . ILE B 1 414 ? 32.531 27.688 14.414 1 97.94 414 ILE B CA 1
ATOM 7856 C C . ILE B 1 414 ? 33.906 27.75 15.125 1 97.94 414 ILE B C 1
ATOM 7858 O O . ILE B 1 414 ? 34.781 26.922 14.859 1 97.94 414 ILE B O 1
ATOM 7862 N N . ASP B 1 415 ? 34.031 28.703 15.961 1 97.44 415 ASP B N 1
ATOM 7863 C CA . ASP B 1 415 ? 35.312 28.984 16.656 1 97.44 415 ASP B CA 1
ATOM 7864 C C . ASP B 1 415 ? 36.469 29.062 15.656 1 97.44 415 ASP B C 1
ATOM 7866 O O . ASP B 1 415 ? 37.531 28.484 15.898 1 97.44 415 ASP B O 1
ATOM 7870 N N . GLY B 1 416 ? 36.156 29.547 14.531 1 95.69 416 GLY B N 1
ATOM 7871 C CA . GLY B 1 416 ? 37.188 29.781 13.539 1 95.69 416 GLY B CA 1
ATOM 7872 C C . GLY B 1 416 ? 37.375 28.625 12.586 1 95.69 416 GLY B C 1
ATOM 7873 O O . GLY B 1 416 ? 38.094 28.766 11.578 1 95.69 416 GLY B O 1
ATOM 7874 N N . TYR B 1 417 ? 36.844 27.5 12.781 1 96.75 417 TYR B N 1
ATOM 7875 C CA . TYR B 1 417 ? 36.969 26.344 11.898 1 96.75 417 TYR B CA 1
ATOM 7876 C C . TYR B 1 417 ? 35.875 26.359 10.82 1 96.75 417 TYR B C 1
ATOM 7878 O O . TYR B 1 417 ? 34.688 26.469 11.125 1 96.75 417 TYR B O 1
ATOM 7886 N N . ASP B 1 418 ? 36.344 26.219 9.617 1 96.69 418 ASP B N 1
ATOM 7887 C CA . ASP B 1 418 ? 35.406 26.047 8.531 1 96.69 418 ASP B CA 1
ATOM 7888 C C . ASP B 1 418 ? 34.656 24.719 8.656 1 96.69 418 ASP B C 1
ATOM 7890 O O . ASP B 1 418 ? 35.281 23.672 8.82 1 96.69 418 ASP B O 1
ATOM 7894 N N . LEU B 1 419 ? 33.375 24.781 8.531 1 96.81 419 LEU B N 1
ATOM 7895 C CA . LEU B 1 419 ? 32.594 23.578 8.75 1 96.81 419 LEU B CA 1
ATOM 7896 C C . LEU B 1 419 ? 32.875 22.531 7.684 1 96.81 419 LEU B C 1
ATOM 7898 O O . LEU B 1 419 ? 32.656 21.328 7.902 1 96.81 419 LEU B O 1
ATOM 7902 N N . ARG B 1 420 ? 33.438 22.844 6.488 1 95.56 420 ARG B N 1
ATOM 7903 C CA . ARG B 1 420 ? 33.75 21.922 5.406 1 95.56 420 ARG B CA 1
ATOM 7904 C C . ARG B 1 420 ? 35.062 21.203 5.691 1 95.56 420 ARG B C 1
ATOM 7906 O O . ARG B 1 420 ? 35.375 20.188 5.059 1 95.56 420 ARG B O 1
ATOM 7913 N N . SER B 1 421 ? 35.719 21.703 6.742 1 95.38 421 SER B N 1
ATOM 7914 C CA . SER B 1 421 ? 37.031 21.141 7.031 1 95.38 421 SER B CA 1
ATOM 7915 C C . SER B 1 421 ? 36.969 20.219 8.242 1 95.38 421 SER B C 1
ATOM 7917 O O . SER B 1 421 ? 37.969 19.562 8.578 1 95.38 421 SER B O 1
ATOM 7919 N N . VAL B 1 422 ? 35.875 20.094 8.852 1 96.44 422 VAL B N 1
ATOM 7920 C CA . VAL B 1 422 ? 35.719 19.219 10.016 1 96.44 422 VAL B CA 1
ATOM 7921 C C . VAL B 1 422 ? 34.75 18.094 9.703 1 96.44 422 VAL B C 1
ATOM 7923 O O . VAL B 1 422 ? 33.969 18.172 8.75 1 96.44 422 VAL B O 1
ATOM 7926 N N . THR B 1 423 ? 34.875 17.062 10.531 1 96.38 423 THR B N 1
ATOM 7927 C CA . THR B 1 423 ? 33.969 15.938 10.312 1 96.38 423 THR B CA 1
ATOM 7928 C C . THR B 1 423 ? 32.562 16.281 10.781 1 96.38 423 THR B C 1
ATOM 7930 O O . THR B 1 423 ? 32.375 16.953 11.797 1 96.38 423 THR B O 1
ATOM 7933 N N . GLN B 1 424 ? 31.578 15.812 10.07 1 95.75 424 GLN B N 1
ATOM 7934 C CA . GLN B 1 424 ? 30.172 16.047 10.422 1 95.75 424 GLN B CA 1
ATOM 7935 C C . GLN B 1 424 ? 29.859 15.492 11.812 1 95.75 424 GLN B C 1
ATOM 7937 O O . GLN B 1 424 ? 29.125 16.109 12.578 1 95.75 424 GLN B O 1
ATOM 7942 N N . ARG B 1 425 ? 30.438 14.352 12.109 1 95.06 425 ARG B N 1
ATOM 7943 C CA . ARG B 1 425 ? 30.188 13.68 13.383 1 95.06 425 ARG B CA 1
ATOM 7944 C C . ARG B 1 425 ? 30.641 14.555 14.555 1 95.06 425 ARG B C 1
ATOM 7946 O O . ARG B 1 425 ? 29.875 14.805 15.484 1 95.06 425 ARG B O 1
ATOM 7953 N N . SER B 1 426 ? 31.875 15.047 14.461 1 96 426 SER B N 1
ATOM 7954 C CA . SER B 1 426 ? 32.438 15.859 15.547 1 96 426 SER B CA 1
ATOM 7955 C C . SER B 1 426 ? 31.688 17.188 15.68 1 96 426 SER B C 1
ATOM 7957 O O . SER B 1 426 ? 31.516 17.703 16.781 1 96 426 SER B O 1
ATOM 7959 N N . LEU B 1 427 ? 31.234 17.656 14.609 1 96.94 427 LEU B N 1
ATOM 7960 C CA . LEU B 1 427 ? 30.469 18.906 14.594 1 96.94 427 LEU B CA 1
ATOM 7961 C C . LEU B 1 427 ? 29.109 18.719 15.266 1 96.94 427 LEU B C 1
ATOM 7963 O O . LEU B 1 427 ? 28.781 19.438 16.219 1 96.94 427 LEU B O 1
ATOM 7967 N N . ARG B 1 428 ? 28.422 17.719 14.859 1 96.38 428 ARG B N 1
ATOM 7968 C CA . ARG B 1 428 ? 27.047 17.516 15.297 1 96.38 428 ARG B CA 1
ATOM 7969 C C . ARG B 1 428 ? 26.984 16.984 16.719 1 96.38 428 ARG B C 1
ATOM 7971 O O . ARG B 1 428 ? 25.984 17.156 17.422 1 96.38 428 ARG B O 1
ATOM 7978 N N . GLU B 1 429 ? 28.062 16.422 17.156 1 95.31 429 GLU B N 1
ATOM 7979 C CA . GLU B 1 429 ? 28.156 15.992 18.547 1 95.31 429 GLU B CA 1
ATOM 7980 C C . GLU B 1 429 ? 28.094 17.188 19.5 1 95.31 429 GLU B C 1
ATOM 7982 O O . GLU B 1 429 ? 27.688 17.031 20.656 1 95.31 429 GLU B O 1
ATOM 7987 N N . GLN B 1 430 ? 28.438 18.344 19.016 1 96.31 430 GLN B N 1
ATOM 7988 C CA . GLN B 1 430 ? 28.531 19.516 19.875 1 96.31 430 GLN B CA 1
ATOM 7989 C C . GLN B 1 430 ? 27.359 20.453 19.656 1 96.31 430 GLN B C 1
ATOM 7991 O O . GLN B 1 430 ? 27.328 21.547 20.203 1 96.31 430 GLN B O 1
ATOM 7996 N N . ILE B 1 431 ? 26.453 19.969 18.875 1 96.56 431 ILE B N 1
ATOM 7997 C CA . ILE B 1 431 ? 25.281 20.781 18.562 1 96.56 431 ILE B CA 1
ATOM 7998 C C . ILE B 1 431 ? 24.016 20.047 19.031 1 96.56 431 ILE B C 1
ATOM 8000 O O . ILE B 1 431 ? 23.891 18.828 18.828 1 96.56 431 ILE B O 1
ATOM 8004 N N . GLY B 1 432 ? 23.172 20.688 19.781 1 95.12 432 GLY B N 1
ATOM 8005 C CA . GLY B 1 432 ? 21.859 20.188 20.125 1 95.12 432 GLY B CA 1
ATOM 8006 C C . GLY B 1 432 ? 20.734 20.844 19.328 1 95.12 432 GLY B C 1
ATOM 8007 O O . GLY B 1 432 ? 20.75 22.062 19.125 1 95.12 432 GLY B O 1
ATOM 8008 N N . LEU B 1 433 ? 19.844 20 18.828 1 92.56 433 LEU B N 1
ATOM 8009 C CA . LEU B 1 433 ? 18.766 20.5 17.984 1 92.56 433 LEU B CA 1
ATOM 8010 C C . LEU B 1 433 ? 17.406 20.094 18.516 1 92.56 433 LEU B C 1
ATOM 8012 O O . LEU B 1 433 ? 17.203 18.922 18.859 1 92.56 433 LEU B O 1
ATOM 8016 N N . VAL B 1 434 ? 16.531 21.016 18.703 1 89.56 434 VAL B N 1
ATOM 8017 C CA . VAL B 1 434 ? 15.117 20.781 18.984 1 89.56 434 VAL B CA 1
ATOM 8018 C C . VAL B 1 434 ? 14.266 21.312 17.828 1 89.56 434 VAL B C 1
ATOM 8020 O O . VAL B 1 434 ? 14.055 22.516 17.703 1 89.56 434 VAL B O 1
ATOM 8023 N N . PRO B 1 435 ? 13.773 20.406 17.031 1 86.12 435 PRO B N 1
ATOM 8024 C CA . PRO B 1 435 ? 13 20.844 15.859 1 86.12 435 PRO B CA 1
ATOM 8025 C C . PRO B 1 435 ? 11.609 21.359 16.234 1 86.12 435 PRO B C 1
ATOM 8027 O O . PRO B 1 435 ? 11.164 21.172 17.359 1 86.12 435 PRO B O 1
ATOM 8030 N N . GLN B 1 436 ? 11.047 22 15.172 1 75.81 436 GLN B N 1
ATOM 8031 C CA . GLN B 1 436 ? 9.695 22.531 15.344 1 75.81 436 GLN B CA 1
ATOM 8032 C C . GLN B 1 436 ? 8.703 21.406 15.617 1 75.81 436 GLN B C 1
ATOM 8034 O O . GLN B 1 436 ? 7.914 21.484 16.562 1 75.81 436 GLN B O 1
ATOM 8039 N N . GLU B 1 437 ? 8.789 20.438 14.758 1 76.06 437 GLU B N 1
ATOM 8040 C CA . GLU B 1 437 ? 7.973 19.25 14.961 1 76.06 437 GLU B CA 1
ATOM 8041 C C . GLU B 1 437 ? 8.75 18.172 15.695 1 76.06 437 GLU B C 1
ATOM 8043 O O . GLU B 1 437 ? 9.758 17.656 15.188 1 76.06 437 GLU B O 1
ATOM 8048 N N . THR B 1 438 ? 8.148 17.922 16.938 1 79.81 438 THR B N 1
ATOM 8049 C CA . THR B 1 438 ? 8.852 16.938 17.766 1 79.81 438 THR B CA 1
ATOM 8050 C C . THR B 1 438 ? 8.398 15.523 17.453 1 79.81 438 THR B C 1
ATOM 8052 O O . THR B 1 438 ? 7.195 15.25 17.406 1 79.81 438 THR B O 1
ATOM 8055 N N . MET B 1 439 ? 9.352 14.773 17.062 1 81.44 439 MET B N 1
ATOM 8056 C CA . MET B 1 439 ? 9.062 13.367 16.812 1 81.44 439 MET B CA 1
ATOM 8057 C C . MET B 1 439 ? 9.758 12.477 17.828 1 81.44 439 MET B C 1
ATOM 8059 O O . MET B 1 439 ? 10.914 12.711 18.172 1 81.44 439 MET B O 1
ATOM 8063 N N . LEU B 1 440 ? 8.977 11.617 18.422 1 87.5 440 LEU B N 1
ATOM 8064 C CA . LEU B 1 440 ? 9.539 10.609 19.312 1 87.5 440 LEU B CA 1
ATOM 8065 C C . LEU B 1 440 ? 9.602 9.25 18.625 1 87.5 440 LEU B C 1
ATOM 8067 O O . LEU B 1 440 ? 8.758 8.938 17.781 1 87.5 440 LEU B O 1
ATOM 8071 N N . PHE B 1 441 ? 10.625 8.562 18.922 1 88.25 441 PHE B N 1
ATOM 8072 C CA . PHE B 1 441 ? 10.789 7.215 18.375 1 88.25 441 PHE B CA 1
ATOM 8073 C C . PHE B 1 441 ? 9.922 6.219 19.141 1 88.25 441 PHE B C 1
ATOM 8075 O O . PHE B 1 441 ? 9.555 6.461 20.297 1 88.25 441 PHE B O 1
ATOM 8082 N N . GLY B 1 442 ? 9.781 5.172 18.422 1 82.31 442 GLY B N 1
ATOM 8083 C CA . GLY B 1 442 ? 9.039 4.109 19.094 1 82.31 442 GLY B CA 1
ATOM 8084 C C . GLY B 1 442 ? 9.797 3.48 20.25 1 82.31 442 GLY B C 1
ATOM 8085 O O . GLY B 1 442 ? 11.023 3.572 20.312 1 82.31 442 GLY B O 1
ATOM 8086 N N . GLY B 1 443 ? 9.141 3.174 21.312 1 86.81 443 GLY B N 1
ATOM 8087 C CA . GLY B 1 443 ? 9.734 2.596 22.516 1 86.81 443 GLY B CA 1
ATOM 8088 C C . GLY B 1 443 ? 9.273 3.273 23.797 1 86.81 443 GLY B C 1
ATOM 8089 O O . GLY B 1 443 ? 8.156 3.777 23.859 1 86.81 443 GLY B O 1
ATOM 8090 N N . THR B 1 444 ? 10.328 3.271 24.703 1 92.81 444 THR B N 1
ATOM 8091 C CA . THR B 1 444 ? 9.961 3.83 26 1 92.81 444 THR B CA 1
ATOM 8092 C C . THR B 1 444 ? 10.414 5.285 26.109 1 92.81 444 THR B C 1
ATOM 8094 O O . THR B 1 444 ? 11.195 5.762 25.281 1 92.81 444 THR B O 1
ATOM 8097 N N . ILE B 1 445 ? 9.883 5.961 27.078 1 94.69 445 ILE B N 1
ATOM 8098 C CA . ILE B 1 445 ? 10.312 7.32 27.375 1 94.69 445 ILE B CA 1
ATOM 8099 C C . ILE B 1 445 ? 11.805 7.328 27.703 1 94.69 445 ILE B C 1
ATOM 8101 O O . ILE B 1 445 ? 12.547 8.195 27.234 1 94.69 445 ILE B O 1
ATOM 8105 N N . ARG B 1 446 ? 12.227 6.324 28.422 1 95.25 446 ARG B N 1
ATOM 8106 C CA . ARG B 1 446 ? 13.633 6.172 28.766 1 95.25 446 ARG B CA 1
ATOM 8107 C C . ARG B 1 446 ? 14.508 6.121 27.516 1 95.25 446 ARG B C 1
ATOM 8109 O O . ARG B 1 446 ? 15.516 6.832 27.422 1 95.25 446 ARG B O 1
ATOM 8116 N N . GLU B 1 447 ? 14.156 5.352 26.625 1 93 447 GLU B N 1
ATOM 8117 C CA . GLU B 1 447 ? 14.93 5.164 25.406 1 93 447 GLU B CA 1
ATOM 8118 C C . GLU B 1 447 ? 15 6.453 24.594 1 93 447 GLU B C 1
ATOM 8120 O O . GLU B 1 447 ? 16 6.73 23.938 1 93 447 GLU B O 1
ATOM 8125 N N . ASN B 1 448 ? 13.914 7.188 24.625 1 94.38 448 ASN B N 1
ATOM 8126 C CA . ASN B 1 448 ? 13.883 8.453 23.891 1 94.38 448 ASN B CA 1
ATOM 8127 C C . ASN B 1 448 ? 14.812 9.484 24.531 1 94.38 448 ASN B C 1
ATOM 8129 O O . ASN B 1 448 ? 15.453 10.266 23.812 1 94.38 448 ASN B O 1
ATOM 8133 N N . ILE B 1 449 ? 14.898 9.453 25.828 1 95.81 449 ILE B N 1
ATOM 8134 C CA . ILE B 1 449 ? 15.766 10.398 26.531 1 95.81 449 ILE B CA 1
ATOM 8135 C C . ILE B 1 449 ? 17.219 9.969 26.375 1 95.81 449 ILE B C 1
ATOM 8137 O O . ILE B 1 449 ? 18.078 10.781 26.047 1 95.81 449 ILE B O 1
ATOM 8141 N N . VAL B 1 450 ? 17.469 8.68 26.516 1 95.62 450 VAL B N 1
ATOM 8142 C CA . VAL B 1 450 ? 18.812 8.125 26.469 1 95.62 450 VAL B CA 1
ATOM 8143 C C . VAL B 1 450 ? 19.406 8.328 25.078 1 95.62 450 VAL B C 1
ATOM 8145 O O . VAL B 1 450 ? 20.625 8.273 24.906 1 95.62 450 VAL B O 1
ATOM 8148 N N . TYR B 1 451 ? 18.562 8.656 24.141 1 93.5 451 TYR B N 1
ATOM 8149 C CA . TYR B 1 451 ? 19 8.914 22.766 1 93.5 451 TYR B CA 1
ATOM 8150 C C . TYR B 1 451 ? 20 10.062 22.719 1 93.5 451 TYR B C 1
ATOM 8152 O O . TYR B 1 451 ? 20.797 10.164 21.797 1 93.5 451 TYR B O 1
ATOM 8160 N N . GLY B 1 452 ? 19.953 10.945 23.688 1 94.38 452 GLY B N 1
ATOM 8161 C CA . GLY B 1 452 ? 20.891 12.047 23.797 1 94.38 452 GLY B CA 1
ATOM 8162 C C . GLY B 1 452 ? 22.297 11.602 24.156 1 94.38 452 GLY B C 1
ATOM 8163 O O . GLY B 1 452 ? 23.281 12.227 23.75 1 94.38 452 GLY B O 1
ATOM 8164 N N . LYS B 1 453 ? 22.422 10.664 24.969 1 95.62 453 LYS B N 1
ATOM 8165 C CA . LYS B 1 453 ? 23.656 10.031 25.406 1 95.62 453 LYS B CA 1
ATOM 8166 C C . LYS B 1 453 ? 23.438 8.555 25.734 1 95.62 453 LYS B C 1
ATOM 8168 O O . LYS B 1 453 ? 23.016 8.219 26.844 1 95.62 453 LYS B O 1
ATOM 8173 N N . LEU B 1 454 ? 23.906 7.664 24.922 1 94.06 454 LEU B N 1
ATOM 8174 C CA . LEU B 1 454 ? 23.531 6.25 24.953 1 94.06 454 LEU B CA 1
ATOM 8175 C C . LEU B 1 454 ? 24.125 5.574 26.188 1 94.06 454 LEU B C 1
ATOM 8177 O O . LEU B 1 454 ? 23.562 4.602 26.703 1 94.06 454 LEU B O 1
ATOM 8181 N N . ASP B 1 455 ? 25.203 6.059 26.703 1 93.25 455 ASP B N 1
ATOM 8182 C CA . ASP B 1 455 ? 25.875 5.434 27.844 1 93.25 455 ASP B CA 1
ATOM 8183 C C . ASP B 1 455 ? 25.531 6.164 29.141 1 93.25 455 ASP B C 1
ATOM 8185 O O . ASP B 1 455 ? 26.25 6.027 30.141 1 93.25 455 ASP B O 1
ATOM 8189 N N . ALA B 1 456 ? 24.453 6.934 29.078 1 95.06 456 ALA B N 1
ATOM 8190 C CA . ALA B 1 456 ? 24.078 7.707 30.25 1 95.06 456 ALA B CA 1
ATOM 8191 C C . ALA B 1 456 ? 23.578 6.793 31.375 1 95.06 456 ALA B C 1
ATOM 8193 O O . ALA B 1 456 ? 22.938 5.777 31.109 1 95.06 456 ALA B O 1
ATOM 8194 N N . ASN B 1 457 ? 23.859 7.137 32.594 1 95.44 457 ASN B N 1
ATOM 8195 C CA . ASN B 1 457 ? 23.359 6.391 33.719 1 95.44 457 ASN B CA 1
ATOM 8196 C C . ASN B 1 457 ? 21.969 6.871 34.125 1 95.44 457 ASN B C 1
ATOM 8198 O O . ASN B 1 457 ? 21.484 7.887 33.625 1 95.44 457 ASN B O 1
ATOM 8202 N N . GLU B 1 458 ? 21.406 6.164 35.031 1 95.31 458 GLU B N 1
ATOM 8203 C CA . GLU B 1 458 ? 20.031 6.422 35.438 1 95.31 458 GLU B CA 1
ATOM 8204 C C . GLU B 1 458 ? 19.891 7.777 36.125 1 95.31 458 GLU B C 1
ATOM 8206 O O . GLU B 1 458 ? 18.891 8.477 35.938 1 95.31 458 GLU B O 1
ATOM 8211 N N . GLU B 1 459 ? 20.875 8.078 36.781 1 96.19 459 GLU B N 1
ATOM 8212 C CA . GLU B 1 459 ? 20.859 9.352 37.5 1 96.19 459 GLU B CA 1
ATOM 8213 C C . GLU B 1 459 ? 20.859 10.523 36.531 1 96.19 459 GLU B C 1
ATOM 8215 O O . GLU B 1 459 ? 20.141 11.508 36.719 1 96.19 459 GLU B O 1
ATOM 8220 N N . ASP B 1 460 ? 21.641 10.391 35.531 1 96.56 460 ASP B N 1
ATOM 8221 C CA . ASP B 1 460 ? 21.719 11.445 34.531 1 96.56 460 ASP B CA 1
ATOM 8222 C C . ASP B 1 460 ? 20.406 11.586 33.781 1 96.56 460 ASP B C 1
ATOM 8224 O O . ASP B 1 460 ? 20 12.695 33.406 1 96.56 460 ASP B O 1
ATOM 8228 N N . ILE B 1 461 ? 19.797 10.484 33.531 1 97.19 461 ILE B N 1
ATOM 8229 C CA . ILE B 1 461 ? 18.531 10.469 32.781 1 97.19 461 ILE B CA 1
ATOM 8230 C C . ILE B 1 461 ? 17.453 11.195 33.594 1 97.19 461 ILE B C 1
ATOM 8232 O O . ILE B 1 461 ? 16.734 12.031 33.062 1 97.19 461 ILE B O 1
ATOM 8236 N N . ILE B 1 462 ? 17.406 10.898 34.844 1 97.31 462 ILE B N 1
ATOM 8237 C CA . ILE B 1 462 ? 16.406 11.5 35.75 1 97.31 462 ILE B CA 1
ATOM 8238 C C . ILE B 1 462 ? 16.688 12.992 35.875 1 97.31 462 ILE B C 1
ATOM 8240 O O . ILE B 1 462 ? 15.75 13.805 35.875 1 97.31 462 ILE B O 1
ATOM 8244 N N . ALA B 1 463 ? 17.938 13.328 36 1 96.94 463 ALA B N 1
ATOM 8245 C CA . ALA B 1 463 ? 18.312 14.734 36.125 1 96.94 463 ALA B CA 1
ATOM 8246 C C . ALA B 1 463 ? 17.875 15.531 34.875 1 96.94 463 ALA B C 1
ATOM 8248 O O . ALA B 1 463 ? 17.375 16.656 35 1 96.94 463 ALA B O 1
ATOM 8249 N N . ALA B 1 464 ? 18.125 14.969 33.75 1 97.25 464 ALA B N 1
ATOM 8250 C CA . ALA B 1 464 ? 17.734 15.625 32.5 1 97.25 464 ALA B CA 1
ATOM 8251 C C . ALA B 1 464 ? 16.219 15.773 32.406 1 97.25 464 ALA B C 1
ATOM 8253 O O . ALA B 1 464 ? 15.719 16.812 31.984 1 97.25 464 ALA B O 1
ATOM 8254 N N . ALA B 1 465 ? 15.5 14.758 32.844 1 97.5 465 ALA B N 1
ATOM 8255 C CA . ALA B 1 465 ? 14.039 14.797 32.812 1 97.5 465 ALA B CA 1
ATOM 8256 C C . ALA B 1 465 ? 13.508 15.852 33.781 1 97.5 465 ALA B C 1
ATOM 8258 O O . ALA B 1 465 ? 12.531 16.547 33.469 1 97.5 465 ALA B O 1
ATOM 8259 N N . LYS B 1 466 ? 14.109 15.938 34.906 1 97.25 466 LYS B N 1
ATOM 8260 C CA . LYS B 1 466 ? 13.719 16.953 35.875 1 97.25 466 LYS B CA 1
ATOM 8261 C C . LYS B 1 466 ? 13.977 18.359 35.344 1 97.25 466 LYS B C 1
ATOM 8263 O O . LYS B 1 466 ? 13.125 19.234 35.469 1 97.25 466 LYS B O 1
ATOM 8268 N N . ALA B 1 467 ? 15.086 18.5 34.781 1 95.56 467 ALA B N 1
ATOM 8269 C CA . ALA B 1 467 ? 15.438 19.797 34.219 1 95.56 467 ALA B CA 1
ATOM 8270 C C . ALA B 1 467 ? 14.469 20.219 33.125 1 95.56 467 ALA B C 1
ATOM 8272 O O . ALA B 1 467 ? 14.203 21.406 32.938 1 95.56 467 ALA B O 1
ATOM 8273 N N . ALA B 1 468 ? 13.961 19.234 32.438 1 95.94 468 ALA B N 1
ATOM 8274 C CA . ALA B 1 468 ? 13.047 19.516 31.328 1 95.94 468 ALA B CA 1
ATOM 8275 C C . ALA B 1 468 ? 11.594 19.516 31.812 1 95.94 468 ALA B C 1
ATOM 8277 O O . ALA B 1 468 ? 10.664 19.562 31 1 95.94 468 ALA B O 1
ATOM 8278 N N . ASN B 1 469 ? 11.391 19.375 33.094 1 95.31 469 ASN B N 1
ATOM 8279 C CA . ASN B 1 469 ? 10.062 19.312 33.688 1 95.31 469 ASN B CA 1
ATOM 8280 C C . ASN B 1 469 ? 9.281 18.109 33.156 1 95.31 469 ASN B C 1
ATOM 8282 O O . ASN B 1 469 ? 8.07 18.203 32.938 1 95.31 469 ASN B O 1
ATOM 8286 N N . ALA B 1 470 ? 9.93 17.062 32.875 1 95.31 470 ALA B N 1
ATOM 8287 C CA . ALA B 1 470 ? 9.258 15.883 32.344 1 95.31 470 ALA B CA 1
ATOM 8288 C C . ALA B 1 470 ? 9.133 14.789 33.375 1 95.31 470 ALA B C 1
ATOM 8290 O O . ALA B 1 470 ? 8.297 13.891 33.281 1 95.31 470 ALA B O 1
ATOM 8291 N N . HIS B 1 471 ? 9.898 14.867 34.438 1 96.44 471 HIS B N 1
ATOM 8292 C CA . HIS B 1 471 ? 10 13.805 35.438 1 96.44 471 HIS B CA 1
ATOM 8293 C C . HIS B 1 471 ? 8.648 13.531 36.094 1 96.44 471 HIS B C 1
ATOM 8295 O O . HIS B 1 471 ? 8.242 12.375 36.219 1 96.44 471 HIS B O 1
ATOM 8301 N N . ASP B 1 472 ? 7.992 14.57 36.438 1 92.88 472 ASP B N 1
ATOM 8302 C CA . ASP B 1 472 ? 6.758 14.43 37.219 1 92.88 472 ASP B CA 1
ATOM 8303 C C . ASP B 1 472 ? 5.684 13.719 36.406 1 92.88 472 ASP B C 1
ATOM 8305 O O . ASP B 1 472 ? 5.047 12.781 36.906 1 92.88 472 ASP B O 1
ATOM 8309 N N . PHE B 1 473 ? 5.453 14.156 35.156 1 91.38 473 PHE B N 1
ATOM 8310 C CA . PHE B 1 473 ? 4.391 13.508 34.406 1 91.38 473 PHE B CA 1
ATOM 8311 C C . PHE B 1 473 ? 4.785 12.094 34 1 91.38 473 PHE B C 1
ATOM 8313 O O . PHE B 1 473 ? 3.926 11.227 33.844 1 91.38 473 PHE B O 1
ATOM 8320 N N . ILE B 1 474 ? 6.102 11.828 33.906 1 95.06 474 ILE B N 1
ATOM 8321 C CA . ILE B 1 474 ? 6.578 10.477 33.594 1 95.06 474 ILE B CA 1
ATOM 8322 C C . ILE B 1 474 ? 6.27 9.547 34.75 1 95.06 474 ILE B C 1
ATOM 8324 O O . ILE B 1 474 ? 5.777 8.43 34.562 1 95.06 474 ILE B O 1
ATOM 8328 N N . MET B 1 475 ? 6.523 10.047 35.938 1 93.62 475 MET B N 1
ATOM 8329 C CA . MET B 1 475 ? 6.309 9.242 37.125 1 93.62 475 MET B CA 1
ATOM 8330 C C . MET B 1 475 ? 4.82 9.031 37.375 1 93.62 475 MET B C 1
ATOM 8332 O O . MET B 1 475 ? 4.434 8.07 38.062 1 93.62 475 MET B O 1
ATOM 8336 N N . ALA B 1 476 ? 4.02 9.875 36.875 1 90.31 476 ALA B N 1
ATOM 8337 C CA . ALA B 1 476 ? 2.572 9.75 37.031 1 90.31 476 ALA B CA 1
ATOM 8338 C C . ALA B 1 476 ? 2.01 8.672 36.094 1 90.31 476 ALA B C 1
ATOM 8340 O O . ALA B 1 476 ? 0.893 8.195 36.312 1 90.31 476 ALA B O 1
ATOM 8341 N N . MET B 1 477 ? 2.758 8.336 35.188 1 90.88 477 MET B N 1
ATOM 8342 C CA . MET B 1 477 ? 2.318 7.281 34.281 1 90.88 477 MET B CA 1
ATOM 8343 C C . MET B 1 477 ? 2.518 5.906 34.906 1 90.88 477 MET B C 1
ATOM 8345 O O . MET B 1 477 ? 3.451 5.703 35.688 1 90.88 477 MET B O 1
ATOM 8349 N N . PRO B 1 478 ? 1.733 4.906 34.531 1 87.69 478 PRO B N 1
ATOM 8350 C CA . PRO B 1 478 ? 1.754 3.588 35.188 1 87.69 478 PRO B CA 1
ATOM 8351 C C . PRO B 1 478 ? 3.115 2.902 35.062 1 87.69 478 PRO B C 1
ATOM 8353 O O . PRO B 1 478 ? 3.529 2.201 36 1 87.69 478 PRO B O 1
ATOM 8356 N N . ARG B 1 479 ? 3.879 3.111 34.094 1 92.5 479 ARG B N 1
ATOM 8357 C CA . ARG B 1 479 ? 5.152 2.42 33.906 1 92.5 479 ARG B CA 1
ATOM 8358 C C . ARG B 1 479 ? 6.32 3.4 33.969 1 92.5 479 ARG B C 1
ATOM 8360 O O . ARG B 1 479 ? 7.434 3.076 33.562 1 92.5 479 ARG B O 1
ATOM 8367 N N . GLY B 1 480 ? 5.977 4.578 34.312 1 94.06 480 GLY B N 1
ATOM 8368 C CA . GLY B 1 480 ? 7.023 5.574 34.469 1 94.06 480 GLY B CA 1
ATOM 8369 C C . GLY B 1 480 ? 7.855 5.754 33.219 1 94.06 480 GLY B C 1
ATOM 8370 O O . GLY B 1 480 ? 7.312 5.934 32.125 1 94.06 480 GLY B O 1
ATOM 8371 N N . TYR B 1 481 ? 9.195 5.566 33.469 1 95.44 481 TYR B N 1
ATOM 8372 C CA . TYR B 1 481 ? 10.133 5.773 32.375 1 95.44 481 TYR B CA 1
ATOM 8373 C C . TYR B 1 481 ? 10.031 4.652 31.344 1 95.44 481 TYR B C 1
ATOM 8375 O O . TYR B 1 481 ? 10.484 4.801 30.203 1 95.44 481 TYR B O 1
ATOM 8383 N N . ASP B 1 482 ? 9.445 3.631 31.688 1 93.19 482 ASP B N 1
ATOM 8384 C CA . ASP B 1 482 ? 9.359 2.482 30.797 1 93.19 482 ASP B CA 1
ATOM 8385 C C . ASP B 1 482 ? 8.031 2.48 30.031 1 93.19 482 ASP B C 1
ATOM 8387 O O . ASP B 1 482 ? 7.703 1.502 29.359 1 93.19 482 ASP B O 1
ATOM 8391 N N . THR B 1 483 ? 7.363 3.582 30.141 1 91.31 483 THR B N 1
ATOM 8392 C CA . THR B 1 483 ? 6.117 3.715 29.391 1 91.31 483 THR B CA 1
ATOM 8393 C C . THR B 1 483 ? 6.387 3.744 27.891 1 91.31 483 THR B C 1
ATOM 8395 O O . THR B 1 483 ? 7.301 4.43 27.438 1 91.31 483 THR B O 1
ATOM 8398 N N . LEU B 1 484 ? 5.641 3.039 27.172 1 87.94 484 LEU B N 1
ATOM 8399 C CA . LEU B 1 484 ? 5.766 3.014 25.719 1 87.94 484 LEU B CA 1
ATOM 8400 C C . LEU B 1 484 ? 5.094 4.234 25.094 1 87.94 484 LEU B C 1
ATOM 8402 O O . LEU B 1 484 ? 3.934 4.527 25.391 1 87.94 484 LEU B O 1
ATOM 8406 N N . VAL B 1 485 ? 5.746 4.961 24.344 1 84.06 485 VAL B N 1
ATOM 8407 C CA . VAL B 1 485 ? 5.246 6.195 23.75 1 84.06 485 VAL B CA 1
ATOM 8408 C C . VAL B 1 485 ? 4.383 5.871 22.531 1 84.06 485 VAL B C 1
ATOM 8410 O O . VAL B 1 485 ? 3.471 6.629 22.188 1 84.06 485 VAL B O 1
ATOM 8413 N N . GLY B 1 486 ? 4.441 4.688 22.016 1 71.5 486 GLY B N 1
ATOM 8414 C CA . GLY B 1 486 ? 3.701 4.348 20.812 1 71.5 486 GLY B CA 1
ATOM 8415 C C . GLY B 1 486 ? 4.285 4.973 19.562 1 71.5 486 GLY B C 1
ATOM 8416 O O . GLY B 1 486 ? 5.301 5.664 19.609 1 71.5 486 GLY B O 1
ATOM 8417 N N . GLU B 1 487 ? 3.494 4.789 18.438 1 63.53 487 GLU B N 1
ATOM 8418 C CA . GLU B 1 487 ? 3.961 5.352 17.172 1 63.53 487 GLU B CA 1
ATOM 8419 C C . GLU B 1 487 ? 3.896 6.875 17.188 1 63.53 487 GLU B C 1
ATOM 8421 O O . GLU B 1 487 ? 2.855 7.457 17.5 1 63.53 487 GLU B O 1
ATOM 8426 N N . ARG B 1 488 ? 5.031 7.508 17 1 59.06 488 ARG B N 1
ATOM 8427 C CA . ARG B 1 488 ? 5.203 8.953 16.922 1 59.06 488 ARG B CA 1
ATOM 8428 C C . ARG B 1 488 ? 4.762 9.625 18.203 1 59.06 488 ARG B C 1
ATOM 8430 O O . ARG B 1 488 ? 4.34 10.789 18.203 1 59.06 488 ARG B O 1
ATOM 8437 N N . GLY B 1 489 ? 4.723 8.914 19.266 1 64.69 489 GLY B N 1
ATOM 8438 C CA . GLY B 1 489 ? 4.383 9.5 20.562 1 64.69 489 GLY B CA 1
ATOM 8439 C C . GLY B 1 489 ? 2.912 9.852 20.688 1 64.69 489 GLY B C 1
ATOM 8440 O O . GLY B 1 489 ? 2.547 10.742 21.453 1 64.69 489 GLY B O 1
ATOM 8441 N N . ILE B 1 490 ? 2.051 9.219 19.953 1 57.16 490 ILE B N 1
ATOM 8442 C CA . ILE B 1 490 ? 0.647 9.594 19.828 1 57.16 490 ILE B CA 1
ATOM 8443 C C . ILE B 1 490 ? -0.047 9.477 21.188 1 57.16 490 ILE B C 1
ATOM 8445 O O . ILE B 1 490 ? -1.032 10.172 21.453 1 57.16 490 ILE B O 1
ATOM 8449 N N . LYS B 1 491 ? 0.613 8.898 22.062 1 66.75 491 LYS B N 1
ATOM 8450 C CA . LYS B 1 491 ? -0.012 8.672 23.359 1 66.75 491 LYS B CA 1
ATOM 8451 C C . LYS B 1 491 ? 0.261 9.836 24.312 1 66.75 491 LYS B C 1
ATOM 8453 O O . LYS B 1 491 ? -0.293 9.891 25.422 1 66.75 491 LYS B O 1
ATOM 8458 N N . LEU B 1 492 ? 1.166 10.758 23.844 1 79.56 492 LEU B N 1
ATOM 8459 C CA . LEU B 1 492 ? 1.58 11.883 24.688 1 79.56 492 LEU B CA 1
ATOM 8460 C C . LEU B 1 492 ? 1.026 13.195 24.141 1 79.56 492 LEU B C 1
ATOM 8462 O O . LEU B 1 492 ? 0.768 13.312 22.938 1 79.56 492 LEU B O 1
ATOM 8466 N N . SER B 1 493 ? 0.792 14.094 25.031 1 76.69 493 SER B N 1
ATOM 8467 C CA . SER B 1 493 ? 0.396 15.43 24.594 1 76.69 493 SER B CA 1
ATOM 8468 C C . SER B 1 493 ? 1.549 16.141 23.906 1 76.69 493 SER B C 1
ATOM 8470 O O . SER B 1 493 ? 2.703 15.727 24.016 1 76.69 493 SER B O 1
ATOM 8472 N N . GLY B 1 494 ? 1.229 17.156 23.125 1 80.25 494 GLY B N 1
ATOM 8473 C CA . GLY B 1 494 ? 2.256 17.938 22.453 1 80.25 494 GLY B CA 1
ATOM 8474 C C . GLY B 1 494 ? 3.305 18.484 23.406 1 80.25 494 GLY B C 1
ATOM 8475 O O . GLY B 1 494 ? 4.5 18.438 23.109 1 80.25 494 GLY B O 1
ATOM 8476 N N . GLY B 1 495 ? 2.838 19 24.547 1 83.06 495 GLY B N 1
ATOM 8477 C CA . GLY B 1 495 ? 3.758 19.531 25.531 1 83.06 495 GLY B CA 1
ATOM 8478 C C . GLY B 1 495 ? 4.652 18.469 26.141 1 83.06 495 GLY B C 1
ATOM 8479 O O . GLY B 1 495 ? 5.828 18.719 26.406 1 83.06 495 GLY B O 1
ATOM 8480 N N . GLN B 1 496 ? 4.07 17.312 26.406 1 86.88 496 GLN B N 1
ATOM 8481 C CA . GLN B 1 496 ? 4.844 16.203 26.953 1 86.88 496 GLN B CA 1
ATOM 8482 C C . GLN B 1 496 ? 5.926 15.758 25.969 1 86.88 496 GLN B C 1
ATOM 8484 O O . GLN B 1 496 ? 7.07 15.523 26.359 1 86.88 496 GLN B O 1
ATOM 8489 N N . ARG B 1 497 ? 5.59 15.664 24.734 1 90 497 ARG B N 1
ATOM 8490 C CA . ARG B 1 497 ? 6.543 15.266 23.703 1 90 497 ARG B CA 1
ATOM 8491 C C . ARG B 1 497 ? 7.699 16.25 23.609 1 90 497 ARG B C 1
ATOM 8493 O O . ARG B 1 497 ? 8.859 15.844 23.484 1 90 497 ARG B O 1
ATOM 8500 N N . GLN B 1 498 ? 7.355 17.484 23.688 1 89.25 498 GLN B N 1
ATOM 8501 C CA . GLN B 1 498 ? 8.375 18.516 23.594 1 89.25 498 GLN B CA 1
ATOM 8502 C C . GLN B 1 498 ? 9.328 18.453 24.797 1 89.25 498 GLN B C 1
ATOM 8504 O O . GLN B 1 498 ? 10.539 18.609 24.625 1 89.25 498 GLN B O 1
ATOM 8509 N N . ARG B 1 499 ? 8.75 18.266 25.953 1 92.06 499 ARG B N 1
ATOM 8510 C CA . ARG B 1 499 ? 9.57 18.219 27.156 1 92.06 499 ARG B CA 1
ATOM 8511 C C . ARG B 1 499 ? 10.5 17 27.125 1 92.06 499 ARG B C 1
ATOM 8513 O O . ARG B 1 499 ? 11.625 17.062 27.609 1 92.06 499 ARG B O 1
ATOM 8520 N N . ILE B 1 500 ? 10.062 15.914 26.578 1 93.25 500 ILE B N 1
ATOM 8521 C CA . ILE B 1 500 ? 10.922 14.742 26.422 1 93.25 500 ILE B CA 1
ATOM 8522 C C . ILE B 1 500 ? 12.039 15.055 25.422 1 93.25 500 ILE B C 1
ATOM 8524 O O . ILE B 1 500 ? 13.188 14.664 25.625 1 93.25 500 ILE B O 1
ATOM 8528 N N . ALA B 1 501 ? 11.703 15.734 24.344 1 92.88 501 ALA B N 1
ATOM 8529 C CA . ALA B 1 501 ? 12.703 16.141 23.359 1 92.88 501 ALA B CA 1
ATOM 8530 C C . ALA B 1 501 ? 13.75 17.047 23.984 1 92.88 501 ALA B C 1
ATOM 8532 O O . ALA B 1 501 ? 14.938 16.938 23.672 1 92.88 501 ALA B O 1
ATOM 8533 N N . ILE B 1 502 ? 13.258 17.953 24.812 1 93.62 502 ILE B N 1
ATOM 8534 C CA . ILE B 1 502 ? 14.18 18.844 25.5 1 93.62 502 ILE B CA 1
ATOM 8535 C C . ILE B 1 502 ? 15.086 18.047 26.422 1 93.62 502 ILE B C 1
ATOM 8537 O O . ILE B 1 502 ? 16.297 18.312 26.5 1 93.62 502 ILE B O 1
ATOM 8541 N N . ALA B 1 503 ? 14.477 17.062 27.156 1 95.94 503 ALA B N 1
ATOM 8542 C CA . ALA B 1 503 ? 15.258 16.203 28.047 1 95.94 503 ALA B CA 1
ATOM 8543 C C . ALA B 1 503 ? 16.375 15.484 27.281 1 95.94 503 ALA B C 1
ATOM 8545 O O . ALA B 1 503 ? 17.484 15.32 27.797 1 95.94 503 ALA B O 1
ATOM 8546 N N . ARG B 1 504 ? 16.109 15.086 26.172 1 95.5 504 ARG B N 1
ATOM 8547 C CA . ARG B 1 504 ? 17.078 14.422 25.297 1 95.5 504 ARG B CA 1
ATOM 8548 C C . ARG B 1 504 ? 18.266 15.328 25.016 1 95.5 504 ARG B C 1
ATOM 8550 O O . ARG B 1 504 ? 19.422 14.891 25.094 1 95.5 504 ARG B O 1
ATOM 8557 N N . VAL B 1 505 ? 18 16.562 24.688 1 95.75 505 VAL B N 1
ATOM 8558 C CA . VAL B 1 505 ? 19.047 17.531 24.375 1 95.75 505 VAL B CA 1
ATOM 8559 C C . VAL B 1 505 ? 19.812 17.891 25.656 1 95.75 505 VAL B C 1
ATOM 8561 O O . VAL B 1 505 ? 21.031 18.078 25.625 1 95.75 505 VAL B O 1
ATOM 8564 N N . MET B 1 506 ? 19.078 18 26.797 1 96.25 506 MET B N 1
ATOM 8565 C CA . MET B 1 506 ? 19.719 18.266 28.078 1 96.25 506 MET B CA 1
ATOM 8566 C C . MET B 1 506 ? 20.734 17.188 28.406 1 96.25 506 MET B C 1
ATOM 8568 O O . MET B 1 506 ? 21.828 17.484 28.922 1 96.25 506 MET B O 1
ATOM 8572 N N . LEU B 1 507 ? 20.312 15.984 28.141 1 96.44 507 LEU B N 1
ATOM 8573 C CA . LEU B 1 507 ? 21.188 14.852 28.438 1 96.44 507 LEU B CA 1
ATOM 8574 C C . LEU B 1 507 ? 22.438 14.898 27.578 1 96.44 507 LEU B C 1
ATOM 8576 O O . LEU B 1 507 ? 23.531 14.555 28.031 1 96.44 507 LEU B O 1
ATOM 8580 N N . LYS B 1 508 ? 22.328 15.242 26.328 1 95.5 508 LYS B N 1
ATOM 8581 C CA . LYS B 1 508 ? 23.453 15.375 25.406 1 95.5 508 LYS B CA 1
ATOM 8582 C C . LYS B 1 508 ? 24.422 16.438 25.891 1 95.5 508 LYS B C 1
ATOM 8584 O O . LYS B 1 508 ? 25.641 16.312 25.703 1 95.5 508 LYS B O 1
ATOM 8589 N N . ASN B 1 509 ? 23.891 17.531 26.469 1 94.19 509 ASN B N 1
ATOM 8590 C CA . ASN B 1 509 ? 24.656 18.641 27.031 1 94.19 509 ASN B CA 1
ATOM 8591 C C . ASN B 1 509 ? 25.578 19.281 25.984 1 94.19 509 ASN B C 1
ATOM 8593 O O . ASN B 1 509 ? 26.781 19.375 26.203 1 94.19 509 ASN B O 1
ATOM 8597 N N . PRO B 1 510 ? 25.047 19.781 24.875 1 95.56 510 PRO B N 1
ATOM 8598 C CA . PRO B 1 510 ? 25.844 20.422 23.828 1 95.56 510 PRO B CA 1
ATOM 8599 C C . PRO B 1 510 ? 26.266 21.844 24.172 1 95.56 510 PRO B C 1
ATOM 8601 O O . PRO B 1 510 ? 25.688 22.453 25.078 1 95.56 510 PRO B O 1
ATOM 8604 N N . ARG B 1 511 ? 27.234 22.359 23.469 1 95.5 511 ARG B N 1
ATOM 8605 C CA . ARG B 1 511 ? 27.703 23.719 23.656 1 95.5 511 ARG B CA 1
ATOM 8606 C C . ARG B 1 511 ? 26.891 24.703 22.828 1 95.5 511 ARG B C 1
ATOM 8608 O O . ARG B 1 511 ? 26.75 25.875 23.203 1 95.5 511 ARG B O 1
ATOM 8615 N N . ILE B 1 512 ? 26.438 24.25 21.734 1 97.38 512 ILE B N 1
ATOM 8616 C CA . ILE B 1 512 ? 25.641 25.062 20.828 1 97.38 512 ILE B CA 1
ATOM 8617 C C . ILE B 1 512 ? 24.219 24.5 20.75 1 97.38 512 ILE B C 1
ATOM 8619 O O . ILE B 1 512 ? 24.031 23.297 20.578 1 97.38 512 ILE B O 1
ATOM 8623 N N . LEU B 1 513 ? 23.266 25.375 20.906 1 96.12 513 LEU B N 1
ATOM 8624 C CA . LEU B 1 513 ? 21.875 24.953 20.891 1 96.12 513 LEU B CA 1
ATOM 8625 C C . LEU B 1 513 ? 21.109 25.609 19.734 1 96.12 513 LEU B C 1
ATOM 8627 O O . LEU B 1 513 ? 21.25 26.812 19.5 1 96.12 513 LEU B O 1
ATOM 8631 N N . LEU B 1 514 ? 20.438 24.797 18.969 1 95.31 514 LEU B N 1
ATOM 8632 C CA . LEU B 1 514 ? 19.531 25.25 17.922 1 95.31 514 LEU B CA 1
ATOM 8633 C C . LEU B 1 514 ? 18.078 24.891 18.266 1 95.31 514 LEU B C 1
ATOM 8635 O O . LEU B 1 514 ? 17.719 23.703 18.25 1 95.31 514 LEU B O 1
ATOM 8639 N N . LEU B 1 515 ? 17.281 25.891 18.5 1 91.38 515 LEU B N 1
ATOM 8640 C CA . LEU B 1 515 ? 15.906 25.656 18.938 1 91.38 515 LEU B CA 1
ATOM 8641 C C . LEU B 1 515 ? 14.914 26.234 17.938 1 91.38 515 LEU B C 1
ATOM 8643 O O . LEU B 1 515 ? 14.961 27.422 17.609 1 91.38 515 LEU B O 1
ATOM 8647 N N . ASP B 1 516 ? 14.133 25.359 17.422 1 84.31 516 ASP B N 1
ATOM 8648 C CA . ASP B 1 516 ? 13.031 25.781 16.562 1 84.31 516 ASP B CA 1
ATOM 8649 C C . ASP B 1 516 ? 11.695 25.719 17.297 1 84.31 516 ASP B C 1
ATOM 8651 O O . ASP B 1 516 ? 11.141 24.641 17.484 1 84.31 516 ASP B O 1
ATOM 8655 N N . GLU B 1 517 ? 11.328 26.844 17.859 1 71.38 517 GLU B N 1
ATOM 8656 C CA . GLU B 1 517 ? 10.156 26.906 18.734 1 71.38 517 GLU B CA 1
ATOM 8657 C C . GLU B 1 517 ? 8.898 26.453 17.984 1 71.38 517 GLU B C 1
ATOM 8659 O O . GLU B 1 517 ? 8.68 26.828 16.828 1 71.38 517 GLU B O 1
ATOM 8664 N N . ALA B 1 518 ? 8.25 25.453 18.672 1 60.41 518 ALA B N 1
ATOM 8665 C CA . ALA B 1 518 ? 7.008 24.922 18.141 1 60.41 518 ALA B CA 1
ATOM 8666 C C . ALA B 1 518 ? 5.914 25.984 18.109 1 60.41 518 ALA B C 1
ATOM 8668 O O . ALA B 1 518 ? 5.832 26.812 19.016 1 60.41 518 ALA B O 1
ATOM 8669 N N . THR B 1 519 ? 5.305 26.078 17.016 1 51.19 519 THR B N 1
ATOM 8670 C CA . THR B 1 519 ? 4.168 26.984 16.859 1 51.19 519 THR B CA 1
ATOM 8671 C C . THR B 1 519 ? 2.879 26.312 17.312 1 51.19 519 THR B C 1
ATOM 8673 O O . THR B 1 519 ? 1.812 26.938 17.312 1 51.19 519 THR B O 1
ATOM 8676 N N . SER B 1 520 ? 3.062 25.109 17.75 1 53.09 520 SER B N 1
ATOM 8677 C CA . SER B 1 520 ? 1.806 24.406 17.984 1 53.09 520 SER B CA 1
ATOM 8678 C C . SER B 1 520 ? 1.1 24.938 19.234 1 53.09 520 SER B C 1
ATOM 8680 O O . SER B 1 520 ? 1.74 25.516 20.125 1 53.09 520 SER B O 1
ATOM 8682 N N . SER B 1 521 ? -0.158 24.906 19.156 1 53.09 521 SER B N 1
ATOM 8683 C CA . SER B 1 521 ? -1.062 25.391 20.188 1 53.09 521 SER B CA 1
ATOM 8684 C C . SER B 1 521 ? -0.951 24.531 21.453 1 53.09 521 SER B C 1
ATOM 8686 O O . SER B 1 521 ? -1.339 23.359 21.453 1 53.09 521 SER B O 1
ATOM 8688 N N . LEU B 1 522 ? -0.057 24.781 22.297 1 60.97 522 LEU B N 1
ATOM 8689 C CA . LEU B 1 522 ? 0.018 24.188 23.625 1 60.97 522 LEU B CA 1
ATOM 8690 C C . LEU B 1 522 ? -0.897 24.922 24.594 1 60.97 522 LEU B C 1
ATOM 8692 O O . LEU B 1 522 ? -1.19 26.109 24.422 1 60.97 522 LEU B O 1
ATOM 8696 N N . ASP B 1 523 ? -1.465 24.141 25.5 1 59.56 523 ASP B N 1
ATOM 8697 C CA . ASP B 1 523 ? -2.168 24.812 26.594 1 59.56 523 ASP B CA 1
ATOM 8698 C C . ASP B 1 523 ? -1.21 25.672 27.406 1 59.56 523 ASP B C 1
ATOM 8700 O O . ASP B 1 523 ? 0.001 25.438 27.406 1 59.56 523 ASP B O 1
ATOM 8704 N N . SER B 1 524 ? -1.789 26.641 28.078 1 62.22 524 SER B N 1
ATOM 8705 C CA . SER B 1 524 ? -1.011 27.656 28.781 1 62.22 524 SER B CA 1
ATOM 8706 C C . SER B 1 524 ? -0.084 27.016 29.812 1 62.22 524 SER B C 1
ATOM 8708 O O . SER B 1 524 ? 1.064 27.438 29.969 1 62.22 524 SER B O 1
ATOM 8710 N N . GLU B 1 525 ? -0.584 26.031 30.484 1 66.69 525 GLU B N 1
ATOM 8711 C CA . GLU B 1 525 ? 0.241 25.375 31.5 1 66.69 525 GLU B CA 1
ATOM 8712 C C . GLU B 1 525 ? 1.419 24.641 30.875 1 66.69 525 GLU B C 1
ATOM 8714 O O . GLU B 1 525 ? 2.557 24.781 31.328 1 66.69 525 GLU B O 1
ATOM 8719 N N . SER B 1 526 ? 1.082 23.891 29.938 1 76.38 526 SER B N 1
ATOM 8720 C CA . SER B 1 526 ? 2.121 23.141 29.234 1 76.38 526 SER B CA 1
ATOM 8721 C C . SER B 1 526 ? 3.129 24.078 28.578 1 76.38 526 SER B C 1
ATOM 8723 O O . SER B 1 526 ? 4.328 23.797 28.547 1 76.38 526 SER B O 1
ATOM 8725 N N . GLU B 1 527 ? 2.584 25.188 28.141 1 77.88 527 GLU B N 1
ATOM 8726 C CA . GLU B 1 527 ? 3.443 26.172 27.5 1 77.88 527 GLU B CA 1
ATOM 8727 C C . GLU B 1 527 ? 4.453 26.75 28.5 1 77.88 527 GLU B C 1
ATOM 8729 O O . GLU B 1 527 ? 5.621 26.938 28.156 1 77.88 527 GLU B O 1
ATOM 8734 N N . ALA B 1 528 ? 3.965 27.016 29.641 1 80.06 528 ALA B N 1
ATOM 8735 C CA . ALA B 1 528 ? 4.84 27.578 30.656 1 80.06 528 ALA B CA 1
ATOM 8736 C C . ALA B 1 528 ? 5.953 26.594 31.031 1 80.06 528 ALA B C 1
ATOM 8738 O O . ALA B 1 528 ? 7.109 26.984 31.188 1 80.06 528 ALA B O 1
ATOM 8739 N N . LEU B 1 529 ? 5.59 25.344 31.172 1 86.12 529 LEU B N 1
ATOM 8740 C CA . LEU B 1 529 ? 6.559 24.312 31.531 1 86.12 529 LEU B CA 1
ATOM 8741 C C . LEU B 1 529 ? 7.605 24.141 30.438 1 86.12 529 LEU B C 1
ATOM 8743 O O . LEU B 1 529 ? 8.797 23.969 30.719 1 86.12 529 LEU B O 1
ATOM 8747 N N . VAL B 1 530 ? 7.164 24.188 29.25 1 87.94 530 VAL B N 1
ATOM 8748 C CA . VAL B 1 530 ? 8.062 24.031 28.109 1 87.94 530 VAL B CA 1
ATOM 8749 C C . VAL B 1 530 ? 8.992 25.25 28.031 1 87.94 530 VAL B C 1
ATOM 8751 O O . VAL B 1 530 ? 10.188 25.109 27.766 1 87.94 530 VAL B O 1
ATOM 8754 N N . GLN B 1 531 ? 8.445 26.406 28.266 1 85 531 GLN B N 1
ATOM 8755 C CA . GLN B 1 531 ? 9.227 27.641 28.219 1 85 531 GLN B CA 1
ATOM 8756 C C . GLN B 1 531 ? 10.305 27.641 29.297 1 85 531 GLN B C 1
ATOM 8758 O O . GLN B 1 531 ? 11.445 28.031 29.047 1 85 531 GLN B O 1
ATOM 8763 N N . GLU B 1 532 ? 9.93 27.25 30.422 1 88.69 532 GLU B N 1
ATOM 8764 C CA . GLU B 1 532 ? 10.898 27.172 31.516 1 88.69 532 GLU B CA 1
ATOM 8765 C C . GLU B 1 532 ? 12.031 26.203 31.188 1 88.69 532 GLU B C 1
ATOM 8767 O O . GLU B 1 532 ? 13.195 26.484 31.469 1 88.69 532 GLU B O 1
ATOM 8772 N N . ALA B 1 533 ? 11.633 25.109 30.688 1 90.81 533 ALA B N 1
ATOM 8773 C CA . ALA B 1 533 ? 12.625 24.109 30.297 1 90.81 533 ALA B CA 1
ATOM 8774 C C . ALA B 1 533 ? 13.586 24.672 29.25 1 90.81 533 ALA B C 1
ATOM 8776 O O . ALA B 1 533 ? 14.789 24.406 29.297 1 90.81 533 ALA B O 1
ATOM 8777 N N . PHE B 1 534 ? 13.109 25.438 28.328 1 89.69 534 PHE B N 1
ATOM 8778 C CA . PHE B 1 534 ? 13.922 26.062 27.281 1 89.69 534 PHE B CA 1
ATOM 8779 C C . PHE B 1 534 ? 14.914 27.031 27.891 1 89.69 534 PHE B C 1
ATOM 8781 O O . PHE B 1 534 ? 16.078 27.078 27.5 1 89.69 534 PHE B O 1
ATOM 8788 N N . GLU B 1 535 ? 14.43 27.781 28.812 1 89.06 535 GLU B N 1
ATOM 8789 C CA . GLU B 1 535 ? 15.281 28.766 29.469 1 89.06 535 GLU B CA 1
ATOM 8790 C C . GLU B 1 535 ? 16.438 28.094 30.203 1 89.06 535 GLU B C 1
ATOM 8792 O O . GLU B 1 535 ? 17.578 28.562 30.141 1 89.06 535 GLU B O 1
ATOM 8797 N N . ARG B 1 536 ? 16.062 27.062 30.891 1 91.88 536 ARG B N 1
ATOM 8798 C CA . ARG B 1 536 ? 17.094 26.328 31.594 1 91.88 536 ARG B CA 1
ATOM 8799 C C . ARG B 1 536 ? 18.109 25.719 30.625 1 91.88 536 ARG B C 1
ATOM 8801 O O . ARG B 1 536 ? 19.312 25.703 30.891 1 91.88 536 ARG B O 1
ATOM 8808 N N . LEU B 1 537 ? 17.641 25.203 29.547 1 92.5 537 LEU B N 1
ATOM 8809 C CA . LEU B 1 537 ? 18.469 24.562 28.547 1 92.5 537 LEU B CA 1
ATOM 8810 C C . LEU B 1 537 ? 19.438 25.562 27.922 1 92.5 537 LEU B C 1
ATOM 8812 O O . LEU B 1 537 ? 20.578 25.219 27.625 1 92.5 537 LEU B O 1
ATOM 8816 N N . MET B 1 538 ? 19.016 26.781 27.766 1 92.75 538 MET B N 1
ATOM 8817 C CA . MET B 1 538 ? 19.797 27.781 27.047 1 92.75 538 MET B CA 1
ATOM 8818 C C . MET B 1 538 ? 20.859 28.391 27.953 1 92.75 538 MET B C 1
ATOM 8820 O O . MET B 1 538 ? 21.812 29 27.484 1 92.75 538 MET B O 1
ATOM 8824 N N . ARG B 1 539 ? 20.688 28.25 29.219 1 89.88 539 ARG B N 1
ATOM 8825 C CA . ARG B 1 539 ? 21.609 28.891 30.156 1 89.88 539 ARG B CA 1
ATOM 8826 C C . ARG B 1 539 ? 23.031 28.406 29.938 1 89.88 539 ARG B C 1
ATOM 8828 O O . ARG B 1 539 ? 23.312 27.219 30.016 1 89.88 539 ARG B O 1
ATOM 8835 N N . GLY B 1 540 ? 23.875 29.375 29.672 1 90.19 540 GLY B N 1
ATOM 8836 C CA . GLY B 1 540 ? 25.297 29.078 29.578 1 90.19 540 GLY B CA 1
ATOM 8837 C C . GLY B 1 540 ? 25.703 28.5 28.234 1 90.19 540 GLY B C 1
ATOM 8838 O O . GLY B 1 540 ? 26.812 27.969 28.094 1 90.19 540 GLY B O 1
ATOM 8839 N N . ARG B 1 541 ? 24.875 28.484 27.297 1 95.19 541 ARG B N 1
ATOM 8840 C CA . ARG B 1 541 ? 25.156 27.906 25.984 1 95.19 541 ARG B CA 1
ATOM 8841 C C . ARG B 1 541 ? 24.906 28.922 24.875 1 95.19 541 ARG B C 1
ATOM 8843 O O . ARG B 1 541 ? 24.125 29.859 25.047 1 95.19 541 ARG B O 1
ATOM 8850 N N . THR B 1 542 ? 25.688 28.797 23.797 1 97.19 542 THR B N 1
ATOM 8851 C CA . THR B 1 542 ? 25.375 29.562 22.594 1 97.19 542 THR B CA 1
ATOM 8852 C C . THR B 1 542 ? 24.094 29.062 21.953 1 97.19 542 THR B C 1
ATOM 8854 O O . THR B 1 542 ? 24 27.891 21.578 1 97.19 542 THR B O 1
ATOM 8857 N N . SER B 1 543 ? 23.125 29.891 21.906 1 96 543 SER B N 1
ATOM 8858 C CA . SER B 1 543 ? 21.812 29.438 21.469 1 96 543 SER B CA 1
ATOM 8859 C C . SER B 1 543 ? 21.281 30.281 20.312 1 96 543 SER B C 1
ATOM 8861 O O . SER B 1 543 ? 21.344 31.516 20.359 1 96 543 SER B O 1
ATOM 8863 N N . VAL B 1 544 ? 20.906 29.641 19.234 1 95.69 544 VAL B N 1
ATOM 8864 C CA . VAL B 1 544 ? 20.188 30.266 18.125 1 95.69 544 VAL B CA 1
ATOM 8865 C C . VAL B 1 544 ? 18.75 29.75 18.109 1 95.69 544 VAL B C 1
ATOM 8867 O O . VAL B 1 544 ? 18.5 28.547 17.984 1 95.69 544 VAL B O 1
ATOM 8870 N N . ILE B 1 545 ? 17.781 30.641 18.25 1 93.19 545 ILE B N 1
ATOM 8871 C CA . ILE B 1 545 ? 16.391 30.234 18.391 1 93.19 545 ILE B CA 1
ATOM 8872 C C . ILE B 1 545 ? 15.539 30.906 17.312 1 93.19 545 ILE B C 1
ATOM 8874 O O . ILE B 1 545 ? 15.68 32.094 17.062 1 93.19 545 ILE B O 1
ATOM 8878 N N . ILE B 1 546 ? 14.836 30.141 16.594 1 89.81 546 ILE B N 1
ATOM 8879 C CA . ILE B 1 546 ? 13.773 30.688 15.758 1 89.81 546 ILE B CA 1
ATOM 8880 C C . ILE B 1 546 ? 12.539 30.969 16.609 1 89.81 546 ILE B C 1
ATOM 8882 O O . ILE B 1 546 ? 11.844 30.047 17.031 1 89.81 546 ILE B O 1
ATOM 8886 N N . ALA B 1 547 ? 12.289 32.219 16.859 1 81.25 547 ALA B N 1
ATOM 8887 C CA . ALA B 1 547 ? 11.289 32.594 17.859 1 81.25 547 ALA B CA 1
ATOM 8888 C C . ALA B 1 547 ? 9.961 32.969 17.188 1 81.25 547 ALA B C 1
ATOM 8890 O O . ALA B 1 547 ? 9.938 33.656 16.188 1 81.25 547 ALA B O 1
ATOM 8891 N N . HIS B 1 548 ? 9.047 32.375 17.75 1 70.75 548 HIS B N 1
ATOM 8892 C CA . HIS B 1 548 ? 7.691 32.688 17.312 1 70.75 548 HIS B CA 1
ATOM 8893 C C . HIS B 1 548 ? 6.879 33.312 18.438 1 70.75 548 HIS B C 1
ATOM 8895 O O . HIS B 1 548 ? 5.812 33.875 18.203 1 70.75 548 HIS B O 1
ATOM 8901 N N . ARG B 1 549 ? 7.5 33.25 19.625 1 69.69 549 ARG B N 1
ATOM 8902 C CA . ARG B 1 549 ? 6.801 33.781 20.812 1 69.69 549 ARG B CA 1
ATOM 8903 C C . ARG B 1 549 ? 7.551 34.938 21.422 1 69.69 549 ARG B C 1
ATOM 8905 O O . ARG B 1 549 ? 8.781 35 21.344 1 69.69 549 ARG B O 1
ATOM 8912 N N . LEU B 1 550 ? 6.816 35.75 22.109 1 68.44 550 LEU B N 1
ATOM 8913 C CA . LEU B 1 550 ? 7.371 36.938 22.734 1 68.44 550 LEU B CA 1
ATOM 8914 C C . LEU B 1 550 ? 8.305 36.562 23.891 1 68.44 550 LEU B C 1
ATOM 8916 O O . LEU B 1 550 ? 9.344 37.219 24.078 1 68.44 550 LEU B O 1
ATOM 8920 N N . SER B 1 551 ? 7.922 35.625 24.609 1 71 551 SER B N 1
ATOM 8921 C CA . SER B 1 551 ? 8.703 35.219 25.781 1 71 551 SER B CA 1
ATOM 8922 C C . SER B 1 551 ? 10.125 34.844 25.375 1 71 551 SER B C 1
ATOM 8924 O O . SER B 1 551 ? 11.078 35.125 26.109 1 71 551 SER B O 1
ATOM 8926 N N . THR B 1 552 ? 10.227 34.281 24.25 1 76 552 THR B N 1
ATOM 8927 C CA . THR B 1 552 ? 11.531 33.844 23.766 1 76 552 THR B CA 1
ATOM 8928 C C . THR B 1 552 ? 12.344 35.031 23.234 1 76 552 THR B C 1
ATOM 8930 O O . THR B 1 552 ? 13.555 35.094 23.453 1 76 552 THR B O 1
ATOM 8933 N N . VAL B 1 553 ? 11.68 35.906 22.625 1 80.06 553 VAL B N 1
ATOM 8934 C CA . VAL B 1 553 ? 12.352 37.062 22.047 1 80.06 553 VAL B CA 1
ATOM 8935 C C . VAL B 1 553 ? 12.867 38 23.156 1 80.06 553 VAL B C 1
ATOM 8937 O O . VAL B 1 553 ? 13.922 38.594 23.031 1 80.06 553 VAL B O 1
ATOM 8940 N N . SER B 1 554 ? 12.164 38.031 24.266 1 79.75 554 SER B N 1
ATOM 8941 C CA . SER B 1 554 ? 12.5 38.938 25.344 1 79.75 554 SER B CA 1
ATOM 8942 C C . SER B 1 554 ? 13.758 38.5 26.078 1 79.75 554 SER B C 1
ATOM 8944 O O . SER B 1 554 ? 14.477 39.312 26.656 1 79.75 554 SER B O 1
ATOM 8946 N N . ILE B 1 555 ? 14.023 37.25 26.016 1 82.94 555 ILE B N 1
ATOM 8947 C CA . ILE B 1 555 ? 15.172 36.719 26.75 1 82.94 555 ILE B CA 1
ATOM 8948 C C . ILE B 1 555 ? 16.406 36.75 25.859 1 82.94 555 ILE B C 1
ATOM 8950 O O . ILE B 1 555 ? 17.531 36.594 26.359 1 82.94 555 ILE B O 1
ATOM 8954 N N . ALA B 1 556 ? 16.266 36.938 24.641 1 92 556 ALA B N 1
ATOM 8955 C CA . ALA B 1 556 ? 17.375 36.938 23.703 1 92 556 ALA B CA 1
ATOM 8956 C C . ALA B 1 556 ? 18.297 38.125 23.938 1 92 556 ALA B C 1
ATOM 8958 O O . ALA B 1 556 ? 17.828 39.219 24.219 1 92 556 ALA B O 1
ATOM 8959 N N . HIS B 1 557 ? 19.594 37.875 23.828 1 94.19 557 HIS B N 1
ATOM 8960 C CA . HIS B 1 557 ? 20.562 38.969 23.922 1 94.19 557 HIS B CA 1
ATOM 8961 C C . HIS B 1 557 ? 20.531 39.844 22.672 1 94.19 557 HIS B C 1
ATOM 8963 O O . HIS B 1 557 ? 20.766 41.062 22.75 1 94.19 557 HIS B O 1
ATOM 8969 N N . ARG B 1 558 ? 20.297 39.25 21.625 1 95.38 558 ARG B N 1
ATOM 8970 C CA . ARG B 1 558 ? 20.25 39.906 20.328 1 95.38 558 ARG B CA 1
ATOM 8971 C C . ARG B 1 558 ? 19.203 39.281 19.422 1 95.38 558 ARG B C 1
ATOM 8973 O O . ARG B 1 558 ? 19.062 38.062 19.391 1 95.38 558 ARG B O 1
ATOM 8980 N N . ILE B 1 559 ? 18.5 40.125 18.734 1 95 559 ILE B N 1
ATOM 8981 C CA . ILE B 1 559 ? 17.484 39.688 17.797 1 95 559 ILE B CA 1
ATOM 8982 C C . ILE B 1 559 ? 17.922 40 16.359 1 95 559 ILE B C 1
ATOM 8984 O O . ILE B 1 559 ? 18.359 41.125 16.078 1 95 559 ILE B O 1
ATOM 8988 N N . ILE B 1 560 ? 17.828 39 15.539 1 95.38 560 ILE B N 1
ATOM 8989 C CA . ILE B 1 560 ? 18.141 39.156 14.125 1 95.38 560 ILE B CA 1
ATOM 8990 C C . ILE B 1 560 ? 16.859 39.062 13.305 1 95.38 560 ILE B C 1
ATOM 8992 O O . ILE B 1 560 ? 16.188 38.031 13.312 1 95.38 560 ILE B O 1
ATOM 8996 N N . VAL B 1 561 ? 16.547 40.125 12.586 1 94.62 561 VAL B N 1
ATOM 8997 C CA . VAL B 1 561 ? 15.344 40.125 11.758 1 94.62 561 VAL B CA 1
ATOM 8998 C C . VAL B 1 561 ? 15.719 39.812 10.305 1 94.62 561 VAL B C 1
ATOM 9000 O O . VAL B 1 561 ? 16.5 40.531 9.695 1 94.62 561 VAL B O 1
ATOM 9003 N N . LEU B 1 562 ? 15.172 38.688 9.867 1 93.19 562 LEU B N 1
ATOM 9004 C CA . LEU B 1 562 ? 15.414 38.281 8.492 1 93.19 562 LEU B CA 1
ATOM 9005 C C . LEU B 1 562 ? 14.211 38.594 7.605 1 93.19 562 LEU B C 1
ATOM 9007 O O . LEU B 1 562 ? 13.062 38.469 8.031 1 93.19 562 LEU B O 1
ATOM 9011 N N . ASN B 1 563 ? 14.539 39.062 6.418 1 92.25 563 ASN B N 1
ATOM 9012 C CA . ASN B 1 563 ? 13.531 39.312 5.391 1 92.25 563 ASN B CA 1
ATOM 9013 C C . ASN B 1 563 ? 14.062 39 3.994 1 92.25 563 ASN B C 1
ATOM 9015 O O . ASN B 1 563 ? 15.109 39.531 3.6 1 92.25 563 ASN B O 1
ATOM 9019 N N . HIS B 1 564 ? 13.375 38.219 3.279 1 90.56 564 HIS B N 1
ATOM 9020 C CA . HIS B 1 564 ? 13.727 37.812 1.923 1 90.56 564 HIS B CA 1
ATOM 9021 C C . HIS B 1 564 ? 15.18 37.375 1.835 1 90.56 564 HIS B C 1
ATOM 9023 O O . HIS B 1 564 ? 15.906 37.781 0.929 1 90.56 564 HIS B O 1
ATOM 9029 N N . GLY B 1 565 ? 15.648 36.75 2.836 1 93.75 565 GLY B N 1
ATOM 9030 C CA . GLY B 1 565 ? 16.953 36.125 2.807 1 93.75 565 GLY B CA 1
ATOM 9031 C C . GLY B 1 565 ? 18.078 37.031 3.234 1 93.75 565 GLY B C 1
ATOM 9032 O O . GLY B 1 565 ? 19.25 36.688 3.109 1 93.75 565 GLY B O 1
ATOM 9033 N N . ARG B 1 566 ? 17.734 38.25 3.693 1 95.81 566 ARG B N 1
ATOM 9034 C CA . ARG B 1 566 ? 18.734 39.219 4.129 1 95.81 566 ARG B CA 1
ATOM 9035 C C . ARG B 1 566 ? 18.484 39.688 5.559 1 95.81 566 ARG B C 1
ATOM 9037 O O . ARG B 1 566 ? 17.328 39.688 6.016 1 95.81 566 ARG B O 1
ATOM 9044 N N . ILE B 1 567 ? 19.531 40 6.25 1 96 567 ILE B N 1
ATOM 9045 C CA . ILE B 1 567 ? 19.391 40.625 7.57 1 96 567 ILE B CA 1
ATOM 9046 C C . ILE B 1 567 ? 19.047 42.094 7.418 1 96 567 ILE B C 1
ATOM 9048 O O . ILE B 1 567 ? 19.828 42.875 6.875 1 96 567 ILE B O 1
ATOM 9052 N N . VAL B 1 568 ? 17.938 42.5 7.992 1 94.88 568 VAL B N 1
ATOM 9053 C CA . VAL B 1 568 ? 17.469 43.875 7.77 1 94.88 568 VAL B CA 1
ATOM 9054 C C . VAL B 1 568 ? 17.625 44.688 9.055 1 94.88 568 VAL B C 1
ATOM 9056 O O . VAL B 1 568 ? 17.703 45.906 9.016 1 94.88 568 VAL B O 1
ATOM 9059 N N . GLU B 1 569 ? 17.359 44 10.156 1 94.75 569 GLU B N 1
ATOM 9060 C CA . GLU B 1 569 ? 17.484 44.656 11.461 1 94.75 569 GLU B CA 1
ATOM 9061 C C . GLU B 1 569 ? 18.188 43.719 12.461 1 94.75 569 GLU B C 1
ATOM 9063 O O . GLU B 1 569 ? 18.094 42.5 12.367 1 94.75 569 GLU B O 1
ATOM 9068 N N . GLN B 1 570 ? 18.984 44.312 13.367 1 95.25 570 GLN B N 1
ATOM 9069 C CA . GLN B 1 570 ? 19.578 43.562 14.469 1 95.25 570 GLN B CA 1
ATOM 9070 C C . GLN B 1 570 ? 19.719 44.406 15.719 1 95.25 570 GLN B C 1
ATOM 9072 O O . GLN B 1 570 ? 19.984 45.625 15.625 1 95.25 570 GLN B O 1
ATOM 9077 N N . GLY B 1 571 ? 19.438 43.875 16.828 1 94.25 571 GLY B N 1
ATOM 9078 C CA . GLY B 1 571 ? 19.547 44.594 18.094 1 94.25 571 GLY B CA 1
ATOM 9079 C C . GLY B 1 571 ? 18.766 43.906 19.219 1 94.25 571 GLY B C 1
ATOM 9080 O O . GLY B 1 571 ? 18.359 42.75 19.094 1 94.25 571 GLY B O 1
ATOM 9081 N N . THR B 1 572 ? 18.688 44.562 20.328 1 92.88 572 THR B N 1
ATOM 9082 C CA . THR B 1 572 ? 17.891 44.062 21.453 1 92.88 572 THR B CA 1
ATOM 9083 C C . THR B 1 572 ? 16.406 44.344 21.234 1 92.88 572 THR B C 1
ATOM 9085 O O . THR B 1 572 ? 16.031 45.094 20.328 1 92.88 57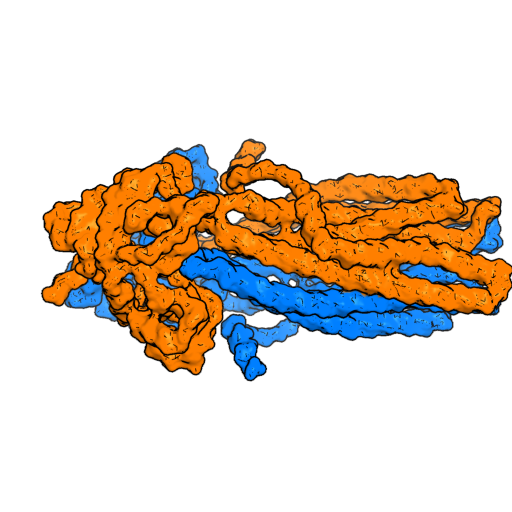2 THR B O 1
ATOM 9088 N N . HIS B 1 573 ? 15.625 43.719 22.031 1 89.81 573 HIS B N 1
ATOM 9089 C CA . HIS B 1 573 ? 14.172 43.875 21.938 1 89.81 573 HIS B CA 1
ATOM 9090 C C . HIS B 1 573 ? 13.766 45.344 22.031 1 89.81 573 HIS B C 1
ATOM 9092 O O . HIS B 1 573 ? 13.031 45.844 21.188 1 89.81 573 HIS B O 1
ATOM 9098 N N . GLU B 1 574 ? 14.367 46.031 22.984 1 88.62 574 GLU B N 1
ATOM 9099 C CA . GLU B 1 574 ? 14.023 47.438 23.234 1 88.62 574 GLU B CA 1
ATOM 9100 C C . GLU B 1 574 ? 14.508 48.312 22.109 1 88.62 574 GLU B C 1
ATOM 9102 O O . GLU B 1 574 ? 13.781 49.219 21.656 1 88.62 574 GLU B O 1
ATOM 9107 N N . GLU B 1 575 ? 15.656 48.031 21.656 1 92.88 575 GLU B N 1
ATOM 9108 C CA . GLU B 1 575 ? 16.25 48.844 20.578 1 92.88 575 GLU B CA 1
ATOM 9109 C C . GLU B 1 575 ? 15.453 48.719 19.281 1 92.88 575 GLU B C 1
ATOM 9111 O O . GLU B 1 575 ? 15.211 49.688 18.594 1 92.88 575 GLU B O 1
ATOM 9116 N N . LEU B 1 576 ? 15.031 47.5 19.047 1 91.31 576 LEU B N 1
ATOM 9117 C CA . LEU B 1 576 ? 14.359 47.25 17.781 1 91.31 576 LEU B CA 1
ATOM 9118 C C . LEU B 1 576 ? 12.93 47.781 17.797 1 91.31 576 LEU B C 1
ATOM 9120 O O . LEU B 1 576 ? 12.398 48.188 16.766 1 91.31 576 LEU B O 1
ATOM 9124 N N . LEU B 1 577 ? 12.383 47.781 18.938 1 87.88 577 LEU B N 1
ATOM 9125 C CA . LEU B 1 577 ? 11.055 48.375 19.047 1 87.88 577 LEU B CA 1
ATOM 9126 C C . LEU B 1 577 ? 11.109 49.875 18.844 1 87.88 577 LEU B C 1
ATOM 9128 O O . LEU B 1 577 ? 10.203 50.469 18.25 1 87.88 577 LEU B O 1
ATOM 9132 N N . ALA B 1 578 ? 12.188 50.438 19.312 1 89.88 578 ALA B N 1
ATOM 9133 C CA . ALA B 1 578 ? 12.367 51.906 19.203 1 89.88 578 ALA B CA 1
ATOM 9134 C C . ALA B 1 578 ? 12.641 52.312 17.766 1 89.88 578 ALA B C 1
ATOM 9136 O O . ALA B 1 578 ? 12.289 53.406 17.344 1 89.88 578 ALA B O 1
ATOM 9137 N N . GLN B 1 579 ? 13.164 51.438 17.047 1 90.75 579 GLN B N 1
ATOM 9138 C CA . GLN B 1 579 ? 13.523 51.719 15.664 1 90.75 579 GLN B CA 1
ATOM 9139 C C . GLN B 1 579 ? 12.305 51.656 14.75 1 90.75 579 GLN B C 1
ATOM 9141 O O . GLN B 1 579 ? 12.344 52.188 13.625 1 90.75 579 GLN B O 1
ATOM 9146 N N . GLN B 1 580 ? 11.164 51.156 15.125 1 84.56 580 GLN B N 1
ATOM 9147 C CA . GLN B 1 580 ? 9.883 51.094 14.422 1 84.56 580 GLN B CA 1
ATOM 9148 C C . GLN B 1 580 ? 10.055 50.5 13.031 1 84.56 580 GLN B C 1
ATOM 9150 O O . GLN B 1 580 ? 9.492 51 12.055 1 84.56 580 GLN B O 1
ATOM 9155 N N . GLY B 1 581 ? 10.93 49.594 12.922 1 89.12 581 GLY B N 1
ATOM 9156 C CA . GLY B 1 581 ? 11.141 48.906 11.648 1 89.12 581 GLY B CA 1
ATOM 9157 C C . GLY B 1 581 ? 10.273 47.688 11.484 1 89.12 581 GLY B C 1
ATOM 9158 O O . GLY B 1 581 ? 9.117 47.656 11.922 1 89.12 581 GLY B O 1
ATOM 9159 N N . LEU B 1 582 ? 10.828 46.688 10.766 1 86.12 582 LEU B N 1
ATOM 9160 C CA . LEU B 1 582 ? 10.086 45.469 10.484 1 86.12 582 LEU B CA 1
ATOM 9161 C C . LEU B 1 582 ? 9.781 44.719 11.766 1 86.12 582 LEU B C 1
ATOM 9163 O O . LEU B 1 582 ? 8.695 44.156 11.914 1 86.12 582 LEU B O 1
ATOM 9167 N N . TYR B 1 583 ? 10.656 44.719 12.641 1 88.06 583 TYR B N 1
ATOM 9168 C CA . TYR B 1 583 ? 10.477 44.031 13.906 1 88.06 583 TYR B CA 1
ATOM 9169 C C . TYR B 1 583 ? 9.273 44.562 14.664 1 88.06 583 TYR B C 1
ATOM 9171 O O . TYR B 1 583 ? 8.453 43.812 15.18 1 88.06 583 TYR B O 1
ATOM 9179 N N . ALA B 1 584 ? 9.266 45.812 14.766 1 84.94 584 ALA B N 1
ATOM 9180 C CA . ALA B 1 584 ? 8.164 46.469 15.469 1 84.94 584 ALA B CA 1
ATOM 9181 C C . ALA B 1 584 ? 6.824 46.125 14.836 1 84.94 584 ALA B C 1
ATOM 9183 O O . ALA B 1 584 ? 5.828 45.938 15.539 1 84.94 584 ALA B O 1
ATOM 9184 N N . ARG B 1 585 ? 6.895 46.062 13.602 1 77.56 585 ARG B N 1
ATOM 9185 C CA . ARG B 1 585 ? 5.672 45.719 12.883 1 77.56 585 ARG B CA 1
ATOM 9186 C C . ARG B 1 585 ? 5.254 44.281 13.18 1 77.56 585 ARG B C 1
ATOM 9188 O O . ARG B 1 585 ? 4.074 44 13.391 1 77.56 585 ARG B O 1
ATOM 9195 N N . LEU B 1 586 ? 6.266 43.406 13.156 1 75.69 586 LEU B N 1
ATOM 9196 C CA . LEU B 1 586 ? 5.98 42 13.43 1 75.69 586 LEU B CA 1
ATOM 9197 C C . LEU B 1 586 ? 5.508 41.844 14.875 1 75.69 586 LEU B C 1
ATOM 9199 O O . LEU B 1 586 ? 4.605 41.031 15.133 1 75.69 586 LEU B O 1
ATOM 9203 N N . TYR B 1 587 ? 6.203 42.562 15.719 1 72.88 587 TYR B N 1
ATOM 9204 C CA . TYR B 1 587 ? 5.863 42.531 17.141 1 72.88 587 TYR B CA 1
ATOM 9205 C C . TYR B 1 587 ? 4.43 43 17.359 1 72.88 587 TYR B C 1
ATOM 9207 O O . TYR B 1 587 ? 3.703 42.406 18.172 1 72.88 587 TYR B O 1
ATOM 9215 N N . ALA B 1 588 ? 4.141 44.031 16.734 1 63.78 588 ALA B N 1
ATOM 9216 C CA . ALA B 1 588 ? 2.795 44.562 16.859 1 63.78 588 ALA B CA 1
ATOM 9217 C C . ALA B 1 588 ? 1.746 43.594 16.344 1 63.78 588 ALA B C 1
ATOM 9219 O O . ALA B 1 588 ? 0.649 43.5 16.906 1 63.78 588 ALA B O 1
ATOM 9220 N N . LEU B 1 589 ? 2.254 42.906 15.391 1 54.53 589 LEU B N 1
ATOM 9221 C CA . LEU B 1 589 ? 1.325 41.969 14.781 1 54.53 589 LEU B CA 1
ATOM 9222 C C . LEU B 1 589 ? 1.236 40.688 15.594 1 54.53 589 LEU B C 1
ATOM 9224 O O . LEU B 1 589 ? 0.153 40.094 15.75 1 54.53 589 LEU B O 1
ATOM 9228 N N . GLN B 1 590 ? 2.492 40.25 16 1 54.81 590 GLN B N 1
ATOM 9229 C CA . GLN B 1 590 ? 2.557 38.906 16.547 1 54.81 590 GLN B CA 1
ATOM 9230 C C . GLN B 1 590 ? 2.584 38.938 18.078 1 54.81 590 GLN B C 1
ATOM 9232 O O . GLN B 1 590 ? 1.992 38.062 18.734 1 54.81 590 GLN B O 1
ATOM 9237 N N . PHE B 1 591 ? 3.541 40 18.859 1 49.31 591 PHE B N 1
ATOM 9238 C CA . PHE B 1 591 ? 3.988 39.875 20.25 1 49.31 591 PHE B CA 1
ATOM 9239 C C . PHE B 1 591 ? 3.193 40.812 21.156 1 49.31 591 PHE B C 1
ATOM 9241 O O . PHE B 1 591 ? 3.141 40.594 22.375 1 49.31 591 PHE B O 1
ATOM 9248 N N . ARG B 1 592 ? 3.025 42.094 20.984 1 42.66 592 ARG B N 1
ATOM 9249 C CA . ARG B 1 592 ? 2.461 43.094 21.906 1 42.66 592 ARG B CA 1
ATOM 9250 C C . ARG B 1 592 ? 1.226 42.531 22.609 1 42.66 592 ARG B C 1
ATOM 9252 O O . ARG B 1 592 ? 0.645 43.219 23.469 1 42.66 592 ARG B O 1
ATOM 9259 N N . GLU B 1 593 ? 0.808 41.625 22.297 1 38.12 593 GLU B N 1
ATOM 9260 C CA . GLU B 1 593 ? -0.395 41.344 23.078 1 38.12 593 GLU B CA 1
ATOM 9261 C C . GLU B 1 593 ? -0.051 41 24.531 1 38.12 593 GLU B C 1
ATOM 9263 O O . GLU B 1 593 ? -0.896 41.156 25.422 1 38.12 593 GLU B O 1
ATOM 9268 N N . GLY B 1 594 ? 1.301 40.688 24.906 1 36.22 594 GLY B N 1
ATOM 9269 C CA . GLY B 1 594 ? 1.524 40.312 26.297 1 36.22 594 GLY B CA 1
ATOM 9270 C C . GLY B 1 594 ? 1.825 41.5 27.203 1 36.22 594 GLY B C 1
ATOM 9271 O O . GLY B 1 594 ? 1.943 41.344 28.406 1 36.22 594 GLY B O 1
ATOM 9272 N N . VAL B 1 595 ? 2.459 42.594 26.844 1 34.56 595 VAL B N 1
ATOM 9273 C CA . VAL B 1 595 ? 3.068 43.469 27.828 1 34.56 595 VAL B CA 1
ATOM 9274 C C . VAL B 1 595 ? 1.987 44.312 28.531 1 34.56 595 VAL B C 1
ATOM 9276 O O . VAL B 1 595 ? 2.254 44.969 29.531 1 34.56 595 VAL B O 1
ATOM 9279 N N . THR B 1 596 ? 0.944 44.625 28 1 30.58 596 THR B N 1
ATOM 9280 C CA . THR B 1 596 ? 0.261 45.656 28.766 1 30.58 596 THR B CA 1
ATOM 9281 C C . THR B 1 596 ? -0.308 45.062 30.062 1 30.58 596 THR B C 1
ATOM 9283 O O . THR B 1 596 ? -1.019 45.781 30.781 1 30.58 596 THR B O 1
ATOM 9286 N N . VAL B 1 597 ? -0.239 43.812 30.312 1 31.03 597 VAL B N 1
ATOM 9287 C CA . VAL B 1 597 ? -0.763 43.562 31.656 1 31.03 597 VAL B CA 1
ATOM 9288 C C . VAL B 1 597 ? 0.318 43.812 32.688 1 31.03 597 VAL B C 1
ATOM 9290 O O . VAL B 1 597 ? 0.179 43.438 33.875 1 31.03 597 VAL B O 1
ATOM 9293 N N . GLY B 1 598 ? 1.536 44.406 32.469 1 23.72 598 GLY B N 1
ATOM 9294 C CA . GLY B 1 598 ? 2.062 44.906 33.75 1 23.72 598 GLY B CA 1
ATOM 9295 C C . GLY B 1 598 ? 1.372 46.156 34.219 1 23.72 598 GLY B C 1
ATOM 9296 O O . GLY B 1 598 ? 0.902 46.969 33.438 1 23.72 598 GLY B O 1
#

Secondary structure (DSSP, 8-state):
--STTSSHHHHS-S-----PPP-HHHHHHTTGGGHHHHHHHHHHHHHHHHHHHHHHHHHHHHHHIIIII--HHHHHHHHHHHHHHHHHHHHHHHHHHHHHHHHHHHHHHHHHHHHHHHHHHS-HHHHHTS-HHHHHHIIIIIHHHHHHIIIIIHHHHHHHHHHHHHHHHHHHHH-HHHHHHHHHHHHHHHHHHHHHHHHHHHHHHHHHHHHHHHHHHHHHHHHTHHHHHHTT-HHHHHHHHHHHHHHHHHHHHHHHHHHHHHHHHHHHHHHHHHHHHHHHHHHHHHTTSS-THHHHHHHHHHHHHHHHHHHHHHHHHHHHHHHHHHHHHHHHHHPPPSS---TTPBPPPP----EEEEEEEEESSTT-EEEEEEEEEEPTT-EEEEE-STTSSHHHHHHHTTTSS--SEEEEEETTEEGGGB-HHHHHTTEEEE-SS--PPSSBHHHHHHTT-TT--HHHHHHHHHHTT-HHHHHHSTTGGG-B--GGGTTS-HHHHHHHHHHHHHHH--SEEEEE---S---HHHHHHHHHHHHHHHTTSEEEEE--SHHHHHH-SEEEEEETTEEEEEE-HHHHHHHTSHHHHHHHHHTTTTGGG-/--STTSSHHHHT-------PPP-HHHHHHTTGGGHHHHHHHHHHHHHHHHHHHHHHHHHHHHHHIIIII--HHHHHHHHHHHHHHHHHHHHHHHHHHHHHHHHHHHHHHHHHHHHHHHHHHS-HHHHHTS-HHHHHHIIIIIHHHHHHIIIIIHHHHHHHHHHHHHHHHHHHHH-HHHHHHHHHHHHHHHHHHHHHHHHHHHHHHHHHHHHHHHHHHHHHHHHTHHHHHHTT-HHHHHHHHHHHHHHHHHHHHHHHHHHHHHHHHHHHHHHHHHHHHHHHHHHHHHTTSS-THHHHHHHHHHHHHHHHHHHHHHHHHHHHHHHHHHHHHHHHHHPPPSS---TTPBPPPP----EEEEEEEEESSTT-EEEEEEEEEEPTT-EEEEE--TTSSHHHHHHHTTTSS--SEEEEEETTEEGGGB-HHHHHTTEEEE-SS--PPSSBHHHHHHTT-TT--HHHHHHHHHHTT-HHHHHHSTTGGG-B--GGGTTS-HHHHHHHHHHHHHHH--SEEEEE---S---HHHHHHHHHHHHHHHTTSEEEEE--SHHHHHH-SEEEEEETTEEEEEE-HHHHHHHTSHHHHHHHHHTTTTGGG-

Radius of gyration: 37.8 Å; Cα contacts (8 Å, |Δi|>4): 1798; chains: 2; bounding box: 84×117×78 Å

InterPro domains:
  IPR003439 ABC transporter-like, ATP-binding domain [PF00005] (371-520)
  IPR003439 ABC transporter-like, ATP-binding domain [PS50893] (355-589)
  IPR003593 AAA+ ATPase domain [SM00382] (380-566)
  IPR011527 ABC transporter type 1, transmembrane domain [PF00664] (41-305)
  IPR011527 ABC transporter type 1, transmembrane domain [PS50929] (39-321)
  IPR017871 ABC transporter-like, conserved site [PS00211] (492-506)
  IPR027417 P-loop containing nucleoside triphosphate hydrolase [G3DSA:3.40.50.300] (346-595)
  IPR027417 P-loop containing nucleoside triphosphate hydrolase [SSF52540] (346-591)
  IPR036640 ABC transporter type 1, transmembrane domain superfamily [G3DSA:1.20.1560.10] (21-342)
  IPR036640 ABC transporter type 1, transmembrane domain superfamily [SSF90123] (25-343)
  IPR039421 Type 1 protein exporter [PTHR43394] (21-590)

Solvent-accessible surface area (backbone atoms only — not comparable to full-atom values): 60889 Å² total; per-residue (Å²): 130,84,65,75,70,54,55,71,62,42,68,84,34,52,83,67,60,70,84,64,74,75,58,60,68,65,60,54,54,64,43,57,88,40,43,66,45,48,50,51,17,51,50,21,43,51,52,28,48,49,48,65,66,44,46,44,56,52,50,24,51,49,46,40,40,47,69,73,62,60,41,66,67,59,45,54,52,51,34,52,51,48,42,52,50,34,47,54,34,18,50,24,44,20,50,17,44,30,30,37,42,49,50,30,49,51,42,42,47,51,48,37,49,49,49,52,48,49,58,64,58,38,34,59,71,64,54,75,79,45,58,62,69,58,53,47,40,44,52,51,56,27,40,52,40,38,30,39,51,71,29,58,48,43,49,52,49,51,52,29,48,50,47,32,54,50,38,52,52,50,46,33,74,74,40,58,79,52,36,62,56,52,51,51,49,50,50,51,52,52,50,50,50,55,57,51,46,54,53,50,50,54,38,49,50,50,27,50,53,34,44,49,52,34,48,48,52,51,48,46,51,57,71,38,38,68,58,33,55,40,56,62,37,53,68,57,53,45,50,52,41,47,53,34,42,49,54,24,41,56,39,42,49,55,38,32,48,52,50,16,48,51,51,16,51,50,49,29,52,54,50,37,46,52,38,48,48,48,42,53,47,45,51,34,30,64,70,67,75,40,60,75,35,51,47,59,27,52,52,53,40,51,51,46,39,52,52,22,51,55,52,56,61,57,45,51,61,55,49,57,55,27,50,53,29,45,41,56,49,46,52,57,70,68,54,70,46,85,67,67,62,45,95,82,36,40,73,49,67,95,66,72,30,28,39,33,35,47,46,25,20,30,48,90,43,93,89,48,72,44,34,50,59,33,68,48,75,44,51,57,44,37,34,35,24,38,36,59,59,90,80,12,31,63,70,59,58,56,39,42,74,70,53,61,44,76,63,71,38,60,47,48,26,49,69,79,39,50,60,72,47,22,30,63,62,43,48,18,64,37,36,28,72,41,59,49,75,73,76,44,57,68,41,28,51,46,58,52,30,36,59,35,33,82,84,60,50,70,65,52,53,50,51,20,22,48,58,16,66,31,41,66,66,33,62,68,35,96,52,27,52,65,29,67,29,42,75,61,24,70,78,48,55,74,47,55,49,43,18,42,53,46,13,10,39,51,48,44,60,40,41,26,38,39,36,32,56,56,82,67,89,55,56,71,67,45,42,50,47,44,50,51,22,49,55,58,64,43,60,86,18,12,26,44,30,43,45,83,49,51,75,56,44,68,68,26,65,30,36,40,32,31,48,82,14,29,78,77,48,73,37,35,63,69,57,38,48,71,62,63,44,70,58,30,52,48,31,45,56,69,37,58,52,66,61,74,80,110,128,80,66,74,70,55,56,70,65,41,68,85,36,53,83,68,60,71,84,65,74,77,59,59,68,65,60,54,53,65,43,57,89,42,43,66,44,48,50,50,17,50,50,22,43,52,50,27,48,48,47,64,64,44,46,43,56,52,50,23,50,48,45,40,39,46,68,74,63,60,41,68,67,59,46,53,52,51,33,51,50,48,41,53,50,32,47,52,33,16,50,24,44,19,48,17,43,31,32,36,40,49,51,30,50,51,43,40,47,52,49,38,48,49,50,52,48,50,58,65,59,38,33,60,70,63,53,74,77,45,59,62,69,58,56,48,40,44,51,49,56,26,38,50,38,38,30,38,51,73,27,59,49,42,51,51,49,50,51,30,48,50,46,32,53,49,38,53,52,51,46,33,74,73,40,58,79,51,36,62,57,53,51,51,48,50,52,52,52,52,52,50,49,54,57,51,44,53,52,50,50,55,40,50,50,49,28,52,52,35,45,48,53,31,48,49,50,50,48,47,50,56,70,37,37,68,58,35,54,39,56,62,36,54,68,56,54,45,50,53,40,47,52,34,43,49,54,24,42,55,40,44,49,53,38,29,48,51,51,16,47,49,50,16,51,50,48,28,52,53,50,39,45,53,39,48,48,48,43,52,46,44,52,34,31,64,70,66,77,41,61,73,36,51,46,60,28,51,52,52,40,50,49,45,37,52,51,24,50,55,52,55,61,57,46,52,60,56,49,57,55,25,51,54,30,45,43,56,48,47,52,58,70,65,54,70,46,83,68,68,63,44,95,80,36,40,71,50,67,94,66,72,30,28,39,35,35,47,47,27,21,30,48,92,44,93,89,48,73,42,33,50,59,34,68,47,74,44,51,58,45,37,33,35,23,38,37,58,59,90,80,13,31,64,69,59,58,55,38,44,73,70,52,61,44,77,63,69,38,57,48,47,27,48,70,81,41,49,60,71,48,22,28,63,62,43,48,19,63,37,36,28,73,42,59,48,74,73,75,44,57,69,42,28,49,44,58,50,30,37,59,36,34,81,85,60,50,71,65,52,53,52,51,19,22,48,58,16,65,32,41,65,66,33,61,70,36,95,52,27,54,66,29,66,30,42,74,60,26,68,78,46,54,73,47,54,47,43,18,43,52,47,12,10,40,51,47,44,60,40,40,27,38,39,38,32,55,57,83,68,90,54,55,70,67,45,42,51,46,43,49,50,21,48,54,59,66,43,60,87,18,12,26,44,29,42,45,83,47,50,75,58,44,67,69,25,65,30,35,40,32,30,48,82,14,28,77,78,47,72,37,34,63,68,58,36,49,70,62,62,44,70,58,30,52,45,32,47,55,71,36,57,53,67,62,73,79,111

pLDDT: mean 85.48, std 14.04, range [20.28, 98.25]

Sequence (1196 aa):
MMINRRSRHMLNAGEMLPVRAVDWRRLLTYLNPYRRHMAGALLALTGASAINLGFPLVIVQLLEAVLQQGNQTLLTNLTLALIALFFIQALLTFLQGYMLNIVGERIVLDMRVQLYRHLHALSLSFFANRRVGELVSRISSDVTQVRAILTNNVTQFLSSIVALIGAIIIVFLLNPRLVGFVLALAISVVAVAAIFGRWLQRFSTRVQDELADATVAVEEGLQGVRVVKSFVRESYEIERYERAMQRTLKAALRLALLRSGFGGLMAFLGFSGIAAILWFSGSEVLAGRMSFATISGFLIYAITIGASLAQLSGLYGQFREAVGAVRRVFEILDTQPTIKDVPDACDLPPVRGEITFDHVSFEYETGQGVLHDITLTVQPGEIVALVGPSGAGKSTLFNLIPRFYDPTSGRVLIDGYDLRSVTQRSLREQIGLVPQETMLFGGTIRENIVYGKLDANEEDIIAAAKAANAHDFIMAMPRGYDTLVGERGIKLSGGQRQRIAIARVMLKNPRILLLDEATSSLDSESEALVQEAFERLMRGRTSVIIAHRLSTVSIAHRIIVLNHGRIVEQGTHEELLAQQGLYARLYALQFREGVTVGMMINRRSRHMLNAGEMLPVRAVDWRRLLTYLNPYRRHMAGALLALTGASAINLGFPLVIVQLLEAVLQQGNQTLLTNLTLALIALFFIQALLTFLQGYMLNIVGERIVLDMRVQLYRHLHALSLSFFANRRVGELVSRISSDVTQVRAILTNNVTQFLSSIVALIGAIIIVFLLNPRLVGFVLALAISVVAVAAIFGRWLQRFSTRVQDELADATVAVEEGLQGVRVVKSFVRESYEIERYERAMQRTLKAALRLALLRSGFGGLMAFLGFSGIAAILWFSGSEVLAGRMSFATISGFLIYAITIGASLAQLSGLYGQFREAVGAVRRVFEILDTQPTIKDVPDACDLPPVRGEITFDHVSFEYETGQGVLHDITLTVQPGEIVALVGPSGAGKSTLFNLIPRFYDPTSGRVLIDGYDLRSVTQRSLREQIGLVPQETMLFGGTIRENIVYGKLDANEEDIIAAAKAANAHDFIMAMPRGYDTLVGERGIKLSGGQRQRIAIARVMLKNPRILLLDEATSSLDSESEALVQEAFERLMRGRTSVIIAHRLSTVSIAHRIIVLNHGRIVEQGTHEELLAQQGLYARLYALQFREGVTVG

Nearest PDB structures (foldseek):
  6pam-assembly4_H  TM=8.771E-01  e=4.678E-42  Novosphingobium aromaticivorans DSM 12444
  6rak-assembly1_B  TM=8.488E-01  e=6.345E-42  Thermus thermophilus
  7n59-assembly1_B  TM=8.946E-01  e=2.221E-40  Arabidopsis thaliana
  6pan-assembly1_A  TM=8.088E-01  e=9.690E-40  Novosphingobium aromaticivorans DSM 12444
  7zo8-assembly1_A  TM=8.861E-01  e=1.293E-35  Brucella abortus 2308